Protein 7FFA (pdb70)

Sequence (768 aa):
EWVRKADRAAGPAAVLAMATANPSNFYLQSDFPDFYFRVTRSDHMSDLKEKFKRICKKTTVRKRHMILTEEILNKNPAIADYWSPSLAARHDLALANIPQLGKEAADKAIKEWGQPKSKITHLVFCTSAGVLMPGADYQLTMLLGLNPSISRLMLHNLGYAGGTALRVAKDLAENNGGARVLVVCSEANLLNFRGPSETHIDALITQSLFADGAAALIVGSDPDLQTESPLYELISASQRILPESEDAIVGRLTEAGLVPYLPKDIPKLVSTNIRSILEDALAPTGVQDWNSIFWIIHPGMPAILDQTEKLLQLDKEKLKATRHVLSEFGNMFSATVLFILDQLRKGAVAEGKSTTGEGCEWGVLFSFGPGFTVETVLLRSVATEWVRKADRAAGPAAVLAMATANPSNFYLQSDFPDFYFRVTRSDHMSDLKEKFKRICKKTTVRKRHMILTEEILNKNPAIADYWSPSLAARHDLALANIPQLGKEAADKAIKEWGQPKSKITHLVFCTSAGVLMPGADYQLTMLLGLNPSISRLMLHNLGYAGGTALRVAKDLAENNGGARVLVVCSEANLLNFRGPSETHIDALITQSLFADGAAALIVGSDPDLQTESPLYELISASQRILPESEDAIVGRLTEAGLVPYLPKDIPKLVSTNIRSILEDALAPTGVQDWNSIFWIIHPGMPAILDQTEKLLQLDKEKLKATRHVLSEFGNMFSATVLFILDQLRKGAVAEGKSTTGEGCEWGVLFSFGPGFTVETVLLRSVAT

Radius of gyration: 29.18 Å; Cα contacts (8 Å, |Δi|>4): 1784; chains: 2; bounding box: 45×81×88 Å

Organism: NCBI:txid210372

Foldseek 3Di:
DDDDCPFFFDDFKFFFFKFKFFAPAKDFLQCVLVVLCVLLVNVVPVVVSVVLNVLLVVLLAGMAGAPDDSVLCVVQVLLAAQFDQCQVVLQVVCVVPQLVLQLVQLVRRCVSFQDDLALAQEEEEEEQRHDDVVDSQVVNCVVVVYDPNHHYDYHYRPLLVLLVQLQVLRCVARGGPSHKYKYKYWYHCSQLRYHDDPVCVVSSSLVSFEHGMMMITIMHHPDPVVRTDGFKGFPDKDKDQQPPCPLQWDWDQDSSGTDIDHDDDPLVSCLVPVPVVVCVVCVVVPDDQPALFAEQEQCLDVVNVVSVCVSSVYDPCRCVLLSVLCHHHGHRGSCSSSSSLVSLQVCLVVVVEQWSGVVHFKYKHWYAHPSRMIMITIMGIDTD/DDDDCPFFFDDFKFWQFKFKFFAPAKDFLQCVLVVLCVLLVNVVVPVVSVVLNVLLVVLLATMAGAPDDSVNCVVQVLLAAQHDQCQVVLQVVCVVPQLVRQLVQQVRRVVSFPDDLALAAEEEEEEQRHDDVVDSQVVNCVVNVHDPNHHYDYHYNPLLVLLVQLQVLRCVQRGGPSHKYKYKYWYHCSQLRYHDDPVCVVSSSQVSFEHGMMMITIMHHPDPVVRTDGFKGFPDKDKDQQPPCVPQWDWDQDSNGTDIDHPDDDLVSCLVCVVVVVCVVCVVVPDDQPQLFAEQEQVLDVVSVVSVCVSSVHDPCSCVLLSVLCHHHGRRGSCSSSSSLVSLQVVLVVVVEQWSRVPHFKYWHWYAHPSRMIMITIMGTGGD

Nearest PDB structures (foldseek):
  7ffa-assembly1_A  TM=1.001E+00  e=4.552E-86  Aquilaria sinensis
  7ffh-assembly2_B  TM=1.000E+00  e=7.643E-85  Aquilaria sinensis
  7ffi-assembly1_A  TM=1.001E+00  e=1.726E-84  Aquilaria sinensis
  7ffg-assembly1_A  TM=1.001E+00  e=3.035E-84  Aquilaria sinensis
  7bur-assembly1_B  TM=9.892E-01  e=1.530E-65  Glycine max

Secondary structure (DSSP, 8-state):
-----TTS-SS--EEEEEEEE--S-EEEGGGHHHHHHHHTT-TT-HHHHHHHHHHHHHT---EEE-S--HHHHHH-HHHHSSS-S-HHHHHHHHHHHHHHHHHHHHHHHHHHH-S-GGG--EEEEEESS---SS-HHHHHHHHHT--TT-EEEEEES---HHHHHHHHHHHHHHHSTT-EEEEEEEE-TTTT-----TT-HHHHHHTTTB--EEEEEEEESS--TTT----EEEEEEEEEEPTT-TTSSEEEEETTEEEEE--S-HHHHHHHHHHHHHHHHHGGGT---TTSSEEEE--SSHHHHHHHHHHTT--TTTTHHHHHHHHHH-B-GGGHHHHHHHHHHHHHHHTT-SBTBTTBSEEEEEEEETTTEEEEEEEEE-B-/-----TTS--S--EEEEEEEE--S-EEETTTHHHHHHHHTT-TT-HHHHHHHHHHHHHHT--EEE-S--HHHHHH-HHHHSSS-S-HHHHHHHHHHHHHHHHHHHHHHHHHHH-S-GGG--EEEEEESS---SS-HHHHHHHHHT--TT-EEEEEES---HHHHHHHHHHHHHHTSTT-EEEEEEEE-STTT-----TT-HHHHHHTTTB--EEEEEEEESS--TTT----EEEEEEEEEEPTT-TTSSEEEEETTEEEEE--S-HHHHHHHHHHHHHHHHTGGGT---GGGSEEEE--SSHHHHHHHHHHTT--TTTTHHHHHHHHHH-B-GGGHHHHHHHHHHHHHHHTT-SBTBTTBSEEEEEEEETTTEEEEEEEE--B-

B-factor: mean 36.96, std 13.71, range [12.0, 82.63]

InterPro domains:
  IPR001099 Chalcone/stilbene synthase, N-terminal [PF00195] (9-230)
  IPR011141 Polyketide synthase, type III [PIRSF000451] (8-389)
  IPR011141 Polyketide synthase, type III [PTHR11877] (8-389)
  IPR012328 Chalcone/stilbene synthase, C-terminal [PF02797] (240-389)
  IPR016039 Thiolase-like [G3DSA:3.40.47.10] (1-237)
  IPR016039 Thiolase-like [G3DSA:3.40.47.10] (238-396)
  IPR016039 Thiolase-like [SSF53901] (6-233)
  IPR016039 Thiolase-like [SSF53901] (237-388)

Solvent-accessible surface area: 30527 Å² total

Structure (mmCIF, N/CA/C/O backbone):
data_7FFA
#
_entry.id   7FFA
#
_cell.length_a   146.996
_cell.length_b   65.279
_cell.length_c   107.906
_cell.angle_alpha   90.000
_cell.angle_beta   127.774
_cell.angle_gamma   90.000
#
_symmetry.space_group_name_H-M   'C 1 2 1'
#
loop_
_entity.id
_entity.type
_entity.pdbx_description
1 polymer 'Type III polyketide synthase'
2 water water
#
loop_
_atom_site.group_PDB
_atom_site.id
_atom_site.type_symbol
_atom_site.label_atom_id
_atom_site.label_alt_id
_atom_site.label_comp_id
_atom_site.label_asym_id
_atom_site.label_entity_id
_atom_site.label_seq_id
_atom_site.pdbx_PDB_ins_code
_atom_site.Cartn_x
_atom_site.Cartn_y
_atom_site.Cartn_z
_atom_site.occupancy
_atom_site.B_iso_or_equiv
_atom_site.auth_seq_id
_atom_site.auth_comp_id
_atom_site.auth_asym_id
_atom_site.auth_atom_id
_atom_site.pdbx_PDB_model_num
ATOM 1 N N . GLU A 1 41 ? -29.87900 -52.27000 49.57100 1.000 47.37000 7 GLU A N 1
ATOM 2 C CA . GLU A 1 41 ? -31.23000 -51.89600 49.15500 1.000 49.79000 7 GLU A CA 1
ATOM 3 C C . GLU A 1 41 ? -31.25200 -51.23700 47.77100 1.000 49.45000 7 GLU A C 1
ATOM 4 O O . GLU A 1 41 ? -30.37200 -50.43700 47.43200 1.000 47.05000 7 GLU A O 1
ATOM 10 N N . TRP A 1 42 ? -32.26400 -51.59300 46.97700 1.000 48.23000 8 TRP A N 1
ATOM 11 C CA . TRP A 1 42 ? -32.43400 -51.10600 45.61700 1.000 43.97000 8 TRP A CA 1
ATOM 12 C C . TRP A 1 42 ? -33.81100 -50.46900 45.49200 1.000 48.14000 8 TRP A C 1
ATOM 13 O O . TRP A 1 42 ? -34.73300 -50.79200 46.24900 1.000 45.43000 8 TRP A O 1
ATOM 24 N N . VAL A 1 43 ? -33.93000 -49.51100 44.57300 1.000 42.48000 9 VAL A N 1
ATOM 25 C CA . VAL A 1 43 ? -35.19500 -48.83500 44.31200 1.000 39.96000 9 VAL A CA 1
ATOM 26 C C . VAL A 1 43 ? -35.43600 -48.89800 42.81400 1.000 42.01000 9 VAL A C 1
ATOM 27 O O . VAL A 1 43 ? -34.49600 -49.03200 42.02400 1.000 40.41000 9 VAL A O 1
ATOM 31 N N . ARG A 1 44 ? -36.70300 -48.83400 42.42200 1.000 39.01000 10 ARG A N 1
ATOM 32 C CA . ARG A 1 44 ? -37.01900 -48.86900 41.00300 1.000 44.48000 10 ARG A CA 1
ATOM 33 C C . ARG A 1 44 ? -36.52900 -47.58100 40.34900 1.000 45.94000 10 ARG A C 1
ATOM 34 O O . ARG A 1 44 ? -36.76200 -46.48800 40.87400 1.000 45.02000 10 ARG A O 1
ATOM 36 N N . LYS A 1 45 ? -35.81600 -47.70900 39.22400 1.000 40.73000 11 LYS A N 1
ATOM 37 C CA . LYS A 1 45 ? -35.34000 -46.52400 38.51900 1.000 44.34000 11 LYS A CA 1
ATOM 38 C C . LYS A 1 45 ? -36.48500 -45.55400 38.24300 1.000 48.01000 11 LYS A C 1
ATOM 39 O O . LYS A 1 45 ? -36.38700 -44.35700 38.54400 1.000 42.30000 11 LYS A O 1
ATOM 45 N N . ALA A 1 46 ? -37.59800 -46.06800 37.70900 1.000 42.40000 12 ALA A N 1
ATOM 46 C CA . ALA A 1 46 ? -38.76700 -45.26500 37.36800 1.000 41.84000 12 ALA A CA 1
ATOM 47 C C . ALA A 1 46 ? -38.37400 -44.06400 36.51100 1.000 39.94000 12 ALA A C 1
ATOM 48 O O . ALA A 1 46 ? -37.77300 -44.23300 35.44700 1.000 34.61000 12 ALA A O 1
ATOM 50 N N . ASP A 1 47 ? -38.70000 -42.85200 36.96700 1.000 39.94000 13 ASP A N 1
ATOM 51 C CA . ASP A 1 47 ? -38.44400 -41.63300 36.20700 1.000 39.11000 13 ASP A CA 1
ATOM 52 C C . ASP A 1 47 ? -37.12700 -40.95100 36.57100 1.000 40.51000 13 ASP A C 1
ATOM 53 O O . ASP A 1 47 ? -36.88800 -39.81600 36.13400 1.000 39.36000 13 ASP A O 1
ATOM 58 N N . ARG A 1 48 ? -36.26800 -41.59800 37.35000 1.000 35.93000 14 ARG A N 1
ATOM 59 C CA . ARG A 1 48 ? -35.05500 -40.94800 37.82100 1.000 35.06000 14 ARG A CA 1
ATOM 60 C C . ARG A 1 48 ? -33.83200 -41.42300 37.03200 1.000 37.78000 14 ARG A C 1
ATOM 61 O O . ARG A 1 48 ? -33.90600 -42.31500 36.18100 1.000 39.22000 14 ARG A O 1
ATOM 69 N N . ALA A 1 49 ? -32.70100 -40.77300 37.28700 1.000 30.27000 15 ALA A N 1
ATOM 70 C CA . ALA A 1 49 ? -31.45400 -41.12700 36.63200 1.000 32.10000 15 ALA A CA 1
ATOM 71 C C . ALA A 1 49 ? -30.64800 -42.05800 37.52300 1.000 32.30000 15 ALA A C 1
ATOM 72 O O . ALA A 1 49 ? -30.71900 -41.99000 38.75400 1.000 29.12000 15 ALA A O 1
ATOM 74 N N . ALA A 1 50 ? -29.85800 -42.92000 36.87800 1.000 31.81000 16 ALA A N 1
ATOM 75 C CA . ALA A 1 50 ? -29.11100 -43.94600 37.59300 1.000 34.43000 16 ALA A CA 1
ATOM 76 C C . ALA A 1 50 ? -27.86100 -43.38700 38.26400 1.000 30.53000 16 ALA A C 1
ATOM 77 O O . ALA A 1 50 ? -27.63300 -43.63400 39.45400 1.000 34.82000 16 ALA A O 1
ATOM 79 N N . GLY A 1 51 ? -27.02600 -42.65300 37.52000 1.000 27.77000 17 GLY A N 1
ATOM 80 C CA . GLY A 1 51 ? -25.70800 -42.30300 37.99800 1.000 27.71000 17 GLY A CA 1
ATOM 81 C C . GLY A 1 51 ? -25.52000 -40.81900 38.27700 1.000 32.68000 17 GLY A C 1
ATOM 82 O O . GLY A 1 51 ? -26.43100 -40.00800 38.08600 1.000 29.93000 17 GLY A O 1
ATOM 83 N N . PRO A 1 52 ? -24.31600 -40.44000 38.70800 1.000 31.10000 18 PRO A N 1
ATOM 84 C CA . PRO A 1 52 ? -24.07800 -39.05600 39.13500 1.000 27.47000 18 PRO A CA 1
ATOM 85 C C . PRO A 1 52 ? -24.11600 -38.07200 37.97600 1.000 27.33000 18 PRO A C 1
ATOM 86 O O . PRO A 1 52 ? -23.83300 -38.41900 36.82400 1.000 23.60000 18 PRO A O 1
ATOM 90 N N . ALA A 1 53 ? -24.47600 -36.82200 38.30300 1.000 22.80000 19 ALA A N 1
ATOM 91 C CA . ALA A 1 53 ? -24.50200 -35.76000 37.30000 1.000 22.87000 19 ALA A CA 1
ATOM 92 C C . ALA A 1 53 ? -23.10800 -35.53600 36.73600 1.000 18.55000 19 ALA A C 1
ATOM 93 O O . ALA A 1 53 ? -22.12000 -35.52000 37.47600 1.000 24.86000 19 ALA A O 1
ATOM 95 N N . ALA A 1 54 ? -23.02900 -35.31800 35.42200 1.000 22.56000 20 ALA A N 1
ATOM 96 C CA . ALA A 1 54 ? -21.75700 -35.03000 34.76500 1.000 26.91000 20 ALA A CA 1
ATOM 97 C C . ALA A 1 54 ? -21.83800 -33.74000 33.95600 1.000 25.52000 20 ALA A C 1
ATOM 98 O O . ALA A 1 54 ? -22.86400 -33.44000 33.33900 1.000 24.12000 20 ALA A O 1
ATOM 100 N N . VAL A 1 55 ? -20.75300 -32.97600 33.97500 1.000 25.21000 21 VAL A N 1
ATOM 101 C CA . VAL A 1 55 ? -20.56400 -31.92300 32.98900 1.000 25.77000 21 VAL A CA 1
ATOM 102 C C . VAL A 1 55 ? -20.28800 -32.57000 31.63600 1.000 25.94000 21 VAL A C 1
ATOM 103 O O . VAL A 1 55 ? -19.29900 -33.29200 31.48000 1.000 25.92000 21 VAL A O 1
ATOM 107 N N . LEU A 1 56 ? -21.14800 -32.29500 30.65100 1.000 24.85000 22 LEU A N 1
ATOM 108 C CA . LEU A 1 56 ? -21.03300 -32.86600 29.31400 1.000 25.53000 22 LEU A CA 1
ATOM 109 C C . LEU A 1 56 ? -20.48900 -31.88800 28.28400 1.000 29.49000 22 LEU A C 1
ATOM 110 O O . LEU A 1 56 ? -20.03200 -32.31600 27.22000 1.000 26.03000 22 LEU A O 1
ATOM 115 N N . ALA A 1 57 ? -20.53100 -30.59400 28.57100 1.000 23.83000 23 ALA A N 1
ATOM 116 C CA . ALA A 1 57 ? -20.00900 -29.58100 27.67200 1.000 27.13000 23 ALA A CA 1
ATOM 117 C C . ALA A 1 57 ? -19.89500 -28.30500 28.47600 1.000 26.75000 23 ALA A C 1
ATOM 118 O O . ALA A 1 57 ? -20.58000 -28.13600 29.49200 1.000 23.22000 23 ALA A O 1
ATOM 120 N N . MET A 1 58 ? -19.02000 -27.41600 28.00500 1.000 21.28000 24 MET A N 1
ATOM 121 C CA . MET A 1 58 ? -18.68300 -26.16300 28.67000 1.000 25.79000 24 MET A CA 1
ATOM 122 C C . MET A 1 58 ? -18.16900 -25.18900 27.63700 1.000 23.96000 24 MET A C 1
ATOM 123 O O . MET A 1 58 ? -17.35300 -25.56500 26.78700 1.000 22.82000 24 MET A O 1
ATOM 128 N N . ALA A 1 59 ? -18.54100 -23.92500 27.79200 1.000 19.62000 25 ALA A N 1
ATOM 129 C CA . ALA A 1 59 ? -17.95900 -22.86000 26.98300 1.000 20.56000 25 ALA A CA 1
ATOM 130 C C . ALA A 1 59 ? -18.18300 -21.52200 27.67500 1.000 24.13000 25 ALA A C 1
ATOM 131 O O . ALA A 1 59 ? -19.02600 -21.39400 28.57500 1.000 19.77000 25 ALA A O 1
ATOM 133 N N . THR A 1 60 ? -17.43700 -20.51600 27.21300 1.000 19.29000 26 THR A N 1
ATOM 134 C CA . THR A 1 60 ? -17.47200 -19.18000 27.78600 1.000 21.00000 26 THR A CA 1
ATOM 135 C C . THR A 1 60 ? -17.62900 -18.14700 26.67500 1.000 25.47000 26 THR A C 1
ATOM 136 O O . THR A 1 60 ? -17.40200 -18.43500 25.49300 1.000 24.09000 26 THR A O 1
ATOM 140 N N . ALA A 1 61 ? -18.03400 -16.93600 27.06900 1.000 20.39000 27 ALA A N 1
ATOM 141 C CA . ALA A 1 61 ? -18.07900 -15.79000 26.16700 1.000 20.45000 27 ALA A CA 1
ATOM 142 C C . ALA A 1 61 ? -17.85100 -14.51000 26.96800 1.000 24.41000 27 ALA A C 1
ATOM 143 O O . ALA A 1 61 ? -18.01500 -14.48700 28.18900 1.000 19.13000 27 ALA A O 1
ATOM 145 N N . ASN A 1 62 ? -17.43200 -13.44800 26.28300 1.000 21.82000 28 ASN A N 1
ATOM 146 C CA . ASN A 1 62 ? -17.22300 -12.15100 26.91400 1.000 21.92000 28 ASN A CA 1
ATOM 147 C C . ASN A 1 62 ? -17.66500 -11.04600 25.96700 1.000 23.04000 28 ASN A C 1
ATOM 148 O O . ASN A 1 62 ? -17.77500 -11.25900 24.75400 1.000 23.34000 28 ASN A O 1
ATOM 153 N N . PRO A 1 63 ? -17.92200 -9.85300 26.49800 1.000 20.25000 29 PRO A N 1
ATOM 154 C CA . PRO A 1 63 ? -18.13700 -8.70600 25.61500 1.000 20.16000 29 PRO A CA 1
ATOM 155 C C . PRO A 1 63 ? -16.89400 -8.46200 24.75500 1.000 22.42000 29 PRO A C 1
ATOM 156 O O . PRO A 1 63 ? -15.76200 -8.70500 25.17900 1.000 20.31000 29 PRO A O 1
ATOM 160 N N . SER A 1 64 ? -17.12600 -7.98600 23.53200 1.000 21.70000 30 SER A N 1
ATOM 161 C CA . SER A 1 64 ? -16.01700 -7.70500 22.61600 1.000 28.70000 30 SER A CA 1
ATOM 162 C C . SER A 1 64 ? -15.06700 -6.67300 23.19700 1.000 25.42000 30 SER A C 1
ATOM 163 O O . SER A 1 64 ? -13.84000 -6.81200 23.09600 1.000 25.12000 30 SER A O 1
ATOM 166 N N . ASN A 1 65 ? -15.62200 -5.63400 23.80600 1.000 23.01000 31 ASN A N 1
ATOM 167 C CA . ASN A 1 65 ? -14.83700 -4.55400 24.38500 1.000 22.14000 31 ASN A CA 1
ATOM 168 C C . ASN A 1 65 ? -14.04300 -5.03600 25.59600 1.000 25.65000 31 ASN A C 1
ATOM 169 O O . ASN A 1 65 ? -14.58800 -5.68700 26.49100 1.000 21.91000 31 ASN A O 1
ATOM 174 N N . PHE A 1 66 ? -12.76500 -4.68200 25.65900 1.000 18.03000 32 PHE A N 1
ATOM 175 C CA . PHE A 1 66 ? -11.95400 -5.02100 26.82100 1.000 19.61000 32 PHE A CA 1
ATOM 176 C C . PHE A 1 66 ? -11.05300 -3.85000 27.17700 1.000 22.38000 32 PHE A C 1
ATOM 177 O O . PHE A 1 66 ? -10.88200 -2.90600 26.40000 1.000 25.94000 32 PHE A O 1
ATOM 185 N N . TYR A 1 67 ? -10.48800 -3.90500 28.37500 1.000 20.78000 33 TYR A N 1
ATOM 186 C CA . TYR A 1 67 ? -9.53700 -2.89800 28.82400 1.000 26.58000 33 TYR A CA 1
ATOM 187 C C . TYR A 1 67 ? -8.30500 -3.61300 29.34400 1.000 27.66000 33 TYR A C 1
ATOM 188 O O . TYR A 1 67 ? -8.41700 -4.52200 30.17200 1.000 24.61000 33 TYR A O 1
ATOM 197 N N . LEU A 1 68 ? -7.13000 -3.23100 28.84500 1.000 24.98000 34 LEU A N 1
ATOM 198 C CA . LEU A 1 68 ? -5.90600 -3.67200 29.49500 1.000 22.40000 34 LEU A CA 1
ATOM 199 C C . LEU A 1 68 ? -5.80500 -3.00200 30.85200 1.000 21.60000 34 LEU A C 1
ATOM 200 O O . LEU A 1 68 ? -6.09500 -1.80900 30.98800 1.000 25.53000 34 LEU A O 1
ATOM 205 N N . GLN A 1 69 ? -5.37800 -3.76800 31.86300 1.000 25.59000 35 GLN A N 1
ATOM 206 C CA . GLN A 1 69 ? -5.29700 -3.20800 33.21200 1.000 23.31000 35 GLN A CA 1
ATOM 207 C C . GLN A 1 69 ? -4.30900 -2.04500 33.27800 1.000 28.83000 35 GLN A C 1
ATOM 208 O O . GLN A 1 69 ? -4.54900 -1.05600 33.98100 1.000 28.01000 35 GLN A O 1
ATOM 214 N N . SER A 1 70 ? -3.20200 -2.12500 32.53400 1.000 30.36000 36 SER A N 1
ATOM 215 C CA . SER A 1 70 ? -2.25400 -1.00900 32.53900 1.000 28.54000 36 SER A CA 1
ATOM 216 C C . SER A 1 70 ? -2.91700 0.30900 32.12000 1.000 28.06000 36 SER A C 1
ATOM 217 O O . SER A 1 70 ? -2.56900 1.36900 32.65200 1.000 35.64000 36 SER A O 1
ATOM 220 N N . ASP A 1 71 ? -3.90700 0.27000 31.22000 1.000 29.67000 37 ASP A N 1
ATOM 221 C CA . ASP A 1 71 ? -4.62500 1.47100 30.78800 1.000 28.21000 37 ASP A CA 1
ATOM 222 C C . ASP A 1 71 ? -5.78800 1.87000 31.70200 1.000 26.52000 37 ASP A C 1
ATOM 223 O O . ASP A 1 71 ? -6.33700 2.97300 31.55300 1.000 24.72000 37 ASP A O 1
ATOM 228 N N . PHE A 1 72 ? -6.18300 1.02100 32.63900 1.000 29.68000 38 PHE A N 1
ATOM 229 C CA . PHE A 1 72 ? -7.48300 1.23400 33.27800 1.000 26.13000 38 PHE A CA 1
ATOM 230 C C . PHE A 1 72 ? -7.49600 2.41800 34.24000 1.000 28.48000 38 PHE A C 1
ATOM 231 O O . PHE A 1 72 ? -8.46200 3.20500 34.19900 1.000 27.28000 38 PHE A O 1
ATOM 239 N N . PRO A 1 73 ? -6.49600 2.61900 35.11400 1.000 30.17000 39 PRO A N 1
ATOM 240 C CA . PRO A 1 73 ? -6.56300 3.78900 36.00800 1.000 35.55000 39 PRO A CA 1
ATOM 241 C C . PRO A 1 73 ? -6.79200 5.10100 35.27200 1.000 35.80000 39 PRO A C 1
ATOM 242 O O . PRO A 1 73 ? -7.63900 5.90100 35.69500 1.000 32.45000 39 PRO A O 1
ATOM 246 N N . ASP A 1 74 ? -6.09800 5.31800 34.15100 1.000 33.01000 40 ASP A N 1
ATOM 247 C CA . ASP A 1 74 ? -6.31800 6.51900 33.34800 1.000 37.05000 40 ASP A CA 1
ATOM 248 C C . ASP A 1 74 ? -7.74200 6.57200 32.79800 1.000 34.73000 40 ASP A C 1
ATOM 249 O O . ASP A 1 74 ? -8.41900 7.60600 32.88600 1.000 34.81000 40 ASP A O 1
ATOM 254 N N . PHE A 1 75 ? -8.19500 5.47400 32.18200 1.000 32.44000 41 PHE A N 1
ATOM 255 C CA . PHE A 1 75 ? -9.54400 5.42600 31.62000 1.000 35.59000 41 PHE A CA 1
ATOM 256 C C . PHE A 1 75 ? -10.59500 5.64300 32.70500 1.000 33.08000 41 PHE A C 1
ATOM 257 O O . PHE A 1 75 ? -11.51700 6.45200 32.54400 1.000 33.06000 41 PHE A O 1
ATOM 265 N N . TYR A 1 76 ? -10.45300 4.93700 33.82800 1.000 34.10000 42 TYR A N 1
ATOM 266 C CA . TYR A 1 76 ? -11.45100 4.99700 34.89400 1.000 31.50000 42 TYR A CA 1
ATOM 267 C C . TYR A 1 76 ? -11.57700 6.40600 35.46100 1.000 35.33000 42 TYR A C 1
ATOM 268 O O . TYR A 1 76 ? -12.68200 6.94600 35.58400 1.000 34.05000 42 TYR A O 1
ATOM 277 N N . PHE A 1 77 ? -10.45100 7.00600 35.84900 1.000 32.08000 43 PHE A N 1
ATOM 278 C CA . PHE A 1 77 ? -10.51700 8.31800 36.47400 1.000 36.50000 43 PHE A CA 1
ATOM 279 C C . PHE A 1 77 ? -10.91700 9.40200 35.48600 1.000 33.53000 43 PHE A C 1
ATOM 280 O O . PHE A 1 77 ? -11.49900 10.41000 35.90100 1.000 38.45000 43 PHE A O 1
ATOM 288 N N . ARG A 1 78 ? -10.68700 9.18800 34.19000 1.000 36.83000 44 ARG A N 1
ATOM 289 C CA . ARG A 1 78 ? -11.17900 10.11700 33.17600 1.000 36.54000 44 ARG A CA 1
ATOM 290 C C . ARG A 1 78 ? -12.69600 10.04300 33.05300 1.000 40.95000 44 ARG A C 1
ATOM 291 O O . ARG A 1 78 ? -13.39700 11.03200 33.30200 1.000 38.30000 44 ARG A O 1
ATOM 299 N N . VAL A 1 79 ? -13.22800 8.86400 32.69300 1.000 39.42000 45 VAL A N 1
ATOM 300 C CA . VAL A 1 79 ? -14.65800 8.73300 32.41300 1.000 37.73000 45 VAL A CA 1
ATOM 301 C C . VAL A 1 79 ? -15.51500 9.01900 33.63100 1.000 30.10000 45 VAL A C 1
ATOM 302 O O . VAL A 1 79 ? -16.69300 9.35300 33.48600 1.000 39.23000 45 VAL A O 1
ATOM 306 N N . THR A 1 80 ? -14.97000 8.88500 34.83400 1.000 33.86000 46 THR A N 1
ATOM 307 C CA . THR A 1 80 ? -15.74200 9.21600 36.01800 1.000 33.11000 46 THR A CA 1
ATOM 308 C C . THR A 1 80 ? -15.54200 10.66900 36.44000 1.000 36.55000 46 THR A C 1
ATOM 309 O O . THR A 1 80 ? -15.90600 11.03000 37.56600 1.000 34.51000 46 THR A O 1
ATOM 313 N N . ARG A 1 81 ? -14.97600 11.50100 35.56300 1.000 36.27000 47 ARG A N 1
ATOM 314 C CA . ARG A 1 81 ? -14.76200 12.92500 35.83300 1.000 38.83000 47 ARG A CA 1
ATOM 315 C C . ARG A 1 81 ? -14.12900 13.13000 37.21100 1.000 37.72000 47 ARG A C 1
ATOM 316 O O . ARG A 1 81 ? -14.57200 13.95200 38.01400 1.000 41.11000 47 ARG A O 1
ATOM 324 N N . SER A 1 82 ? -13.08500 12.34100 37.48700 1.000 38.09000 48 SER A N 1
ATOM 325 C CA . SER A 1 82 ? -12.43600 12.32800 38.79400 1.000 39.12000 48 SER A CA 1
ATOM 326 C C . SER A 1 82 ? -10.92200 12.52300 38.69600 1.000 39.13000 48 SER A C 1
ATOM 327 O O . SER A 1 82 ? -10.19800 12.20000 39.64600 1.000 37.87000 48 SER A O 1
ATOM 330 N N . ASP A 1 83 ? -10.43500 13.07500 37.58500 1.000 39.24000 49 ASP A N 1
ATOM 331 C CA . ASP A 1 83 ? -8.99700 13.28000 37.41000 1.000 43.17000 49 ASP A CA 1
ATOM 332 C C . ASP A 1 83 ? -8.39900 14.18300 38.48200 1.000 45.22000 49 ASP A C 1
ATOM 333 O O . ASP A 1 83 ? -7.17900 14.16200 38.68100 1.000 43.40000 49 ASP A O 1
ATOM 338 N N . HIS A 1 84 ? -9.22700 14.97700 39.17000 1.000 44.34000 50 HIS A N 1
ATOM 339 C CA . HIS A 1 84 ? -8.73000 15.87800 40.20300 1.000 44.21000 50 HIS A CA 1
ATOM 340 C C . HIS A 1 84 ? -8.31700 15.14800 41.47500 1.000 47.05000 50 HIS A C 1
ATOM 341 O O . HIS A 1 84 ? -7.60100 15.72600 42.29900 1.000 46.65000 50 HIS A O 1
ATOM 348 N N . MET A 1 85 ? -8.74000 13.89800 41.65800 1.000 40.80000 51 MET A N 1
ATOM 349 C CA . MET A 1 85 ? -8.33800 13.11900 42.83000 1.000 41.71000 51 MET A CA 1
ATOM 350 C C . MET A 1 85 ? -7.01800 12.41000 42.52700 1.000 46.12000 51 MET A C 1
ATOM 351 O O . MET A 1 85 ? -6.94100 11.18500 42.37300 1.000 38.31000 51 MET A O 1
ATOM 356 N N . SER A 1 86 ? -5.95700 13.22400 42.44400 1.000 46.00000 52 SER A N 1
ATOM 357 C CA . SER A 1 86 ? -4.64400 12.70400 42.08600 1.000 35.82000 52 SER A CA 1
ATOM 358 C C . SER A 1 86 ? -4.16900 11.66600 43.09200 1.000 39.79000 52 SER A C 1
ATOM 359 O O . SER A 1 86 ? -3.64300 10.61500 42.71100 1.000 40.22000 52 SER A O 1
ATOM 362 N N . ASP A 1 87 ? -4.33800 11.94400 44.38300 1.000 37.51000 53 ASP A N 1
ATOM 363 C CA . ASP A 1 87 ? -3.86000 11.00600 45.39000 1.000 42.91000 53 ASP A CA 1
ATOM 364 C C . ASP A 1 87 ? -4.66200 9.71100 45.37400 1.000 46.70000 53 ASP A C 1
ATOM 365 O O . ASP A 1 87 ? -4.12600 8.65300 45.71600 1.000 41.94000 53 ASP A O 1
ATOM 370 N N . LEU A 1 88 ? -5.93700 9.77100 44.97800 1.000 48.46000 54 LEU A N 1
ATOM 371 C CA . LEU A 1 88 ? -6.74100 8.55400 44.88800 1.000 42.91000 54 LEU A CA 1
ATOM 372 C C . LEU A 1 88 ? -6.35600 7.73400 43.66300 1.000 36.86000 54 LEU A C 1
ATOM 373 O O . LEU A 1 88 ? -6.22300 6.50600 43.75600 1.000 41.39000 54 LEU A O 1
ATOM 378 N N . LYS A 1 89 ? -6.15900 8.39300 42.51500 1.000 36.25000 55 LYS A N 1
ATOM 379 C CA . LYS A 1 89 ? -5.64900 7.69000 41.34000 1.000 39.09000 55 LYS A CA 1
ATOM 380 C C . LYS A 1 89 ? -4.34900 6.96300 41.65400 1.000 43.03000 55 LYS A C 1
ATOM 381 O O . LYS A 1 89 ? -4.12100 5.84700 41.16800 1.000 38.58000 55 LYS A O 1
ATOM 387 N N . GLU A 1 90 ? -3.48400 7.57800 42.46900 1.000 43.41000 56 GLU A N 1
ATOM 388 C CA . GLU A 1 90 ? -2.22800 6.92200 42.82500 1.000 41.59000 56 GLU A CA 1
ATOM 389 C C . GLU A 1 90 ? -2.48200 5.65400 43.62300 1.000 40.01000 56 GLU A C 1
ATOM 390 O O . GLU A 1 90 ? -1.80100 4.64400 43.41300 1.000 34.18000 56 GLU A O 1
ATOM 396 N N . LYS A 1 91 ? -3.42500 5.69800 44.57300 1.000 40.43000 57 LYS A N 1
ATOM 397 C CA . LYS A 1 91 ? -3.81300 4.47100 45.26900 1.000 42.92000 57 LYS A CA 1
ATOM 398 C C . LYS A 1 91 ? -4.36000 3.45100 44.28100 1.000 32.04000 57 LYS A C 1
ATOM 399 O O . LYS A 1 91 ? -4.01800 2.26400 44.34200 1.000 41.59000 57 LYS A O 1
ATOM 405 N N . PHE A 1 92 ? -5.19600 3.90600 43.34400 1.000 35.20000 58 PHE A N 1
ATOM 406 C CA . PHE A 1 92 ? -5.80700 2.99400 42.38700 1.000 35.21000 58 PHE A CA 1
ATOM 407 C C . PHE A 1 92 ? -4.76500 2.36300 41.47400 1.000 35.62000 58 PHE A C 1
ATOM 408 O O . PHE A 1 92 ? -4.86500 1.17600 41.13600 1.000 30.15000 58 PHE A O 1
ATOM 416 N N . LYS A 1 93 ? -3.77400 3.15300 41.04300 1.000 37.69000 59 LYS A N 1
ATOM 417 C CA . LYS A 1 93 ? -2.68900 2.59800 40.24900 1.000 32.36000 59 LYS A CA 1
ATOM 418 C C . LYS A 1 93 ? -2.03500 1.43200 40.97500 1.000 32.39000 59 LYS A C 1
ATOM 419 O O . LYS A 1 93 ? -1.76800 0.38600 40.37900 1.000 40.01000 59 LYS A O 1
ATOM 425 N N . ARG A 1 94 ? -1.77900 1.58800 42.27100 1.000 31.92000 60 ARG A N 1
ATOM 426 C CA . ARG A 1 94 ? -1.18200 0.50400 43.04600 1.000 30.08000 60 ARG A CA 1
ATOM 427 C C . ARG A 1 94 ? -2.15300 -0.65800 43.22000 1.000 34.30000 60 ARG A C 1
ATOM 428 O O . ARG A 1 94 ? -1.74300 -1.82000 43.14400 1.000 33.90000 60 ARG A O 1
ATOM 436 N N . ILE A 1 95 ? -3.44000 -0.37100 43.47200 1.000 35.87000 61 ILE A N 1
ATOM 437 C CA . ILE A 1 95 ? -4.42100 -1.44800 43.61300 1.000 27.92000 61 ILE A CA 1
ATOM 438 C C . ILE A 1 95 ? -4.48500 -2.27800 42.33800 1.000 25.67000 61 ILE A C 1
ATOM 439 O O . ILE A 1 95 ? -4.44000 -3.51000 42.37900 1.000 31.32000 61 ILE A O 1
ATOM 444 N N . CYS A 1 96 ? -4.56500 -1.60900 41.18200 1.000 27.65000 62 CYS A N 1
ATOM 445 C CA . CYS A 1 96 ? -4.69800 -2.31200 39.90700 1.000 31.09000 62 CYS A CA 1
ATOM 446 C C . CYS A 1 96 ? -3.49200 -3.18100 39.58800 1.000 36.67000 62 CYS A C 1
ATOM 447 O O . CYS A 1 96 ? -3.65300 -4.28100 39.03700 1.000 30.19000 62 CYS A O 1
ATOM 450 N N . LYS A 1 97 ? -2.27600 -2.71000 39.92000 1.000 37.06000 63 LYS A N 1
ATOM 451 C CA . LYS A 1 97 ? -1.08700 -3.53100 39.69300 1.000 32.90000 63 LYS A CA 1
ATOM 452 C C . LYS A 1 97 ? -1.09300 -4.78000 40.57000 1.000 34.68000 63 LYS A C 1
ATOM 453 O O . LYS A 1 97 ? -0.77600 -5.88200 40.10200 1.000 34.39000 63 LYS A O 1
ATOM 459 N N . LYS A 1 98 ? -1.45600 -4.63800 41.84300 1.000 33.77000 64 LYS A N 1
ATOM 460 C CA . LYS A 1 98 ? -1.40100 -5.79400 42.73000 1.000 36.78000 64 LYS A CA 1
ATOM 461 C C . LYS A 1 98 ? -2.50000 -6.82000 42.45200 1.000 36.74000 64 LYS A C 1
ATOM 462 O O . LYS A 1 98 ? -2.39200 -7.95000 42.93900 1.000 35.76000 64 LYS A O 1
ATOM 468 N N . THR A 1 99 ? -3.53900 -6.47600 41.67300 1.000 33.30000 65 THR A N 1
ATOM 469 C CA . THR A 1 99 ? -4.56500 -7.47000 41.32400 1.000 30.52000 65 THR A CA 1
ATOM 470 C C . THR A 1 99 ? -4.00800 -8.62500 40.50300 1.000 35.41000 65 THR A C 1
ATOM 471 O O . THR A 1 99 ? -4.61000 -9.70900 40.48600 1.000 31.69000 65 THR A O 1
ATOM 475 N N . THR A 1 100 ? -2.87700 -8.41300 39.82100 1.000 32.21000 66 THR A N 1
ATOM 476 C CA . THR A 1 100 ? -2.30400 -9.30200 38.81300 1.000 29.13000 66 THR A CA 1
ATOM 477 C C . THR A 1 100 ? -3.21600 -9.48600 37.60200 1.000 33.46000 66 THR A C 1
ATOM 478 O O . THR A 1 100 ? -2.93200 -10.32600 36.73500 1.000 30.87000 66 THR A O 1
ATOM 482 N N . VAL A 1 101 ? -4.29500 -8.70300 37.50200 1.000 30.74000 67 VAL A N 1
ATOM 483 C CA . VAL A 1 101 ? -5.14800 -8.72300 36.31500 1.000 26.04000 67 VAL A CA 1
ATOM 484 C C . VAL A 1 101 ? -4.42400 -8.04600 35.15800 1.000 25.59000 67 VAL A C 1
ATOM 485 O O . VAL A 1 101 ? -3.75800 -7.02100 35.34400 1.000 29.41000 67 VAL A O 1
ATOM 489 N N . ARG A 1 102 ? -4.56800 -8.60100 33.95000 1.000 24.56000 68 ARG A N 1
ATOM 490 C CA . ARG A 1 102 ? -4.00500 -8.01400 32.73700 1.000 27.23000 68 ARG A CA 1
ATOM 491 C C . ARG A 1 102 ? -5.04900 -7.39500 31.81900 1.000 29.12000 68 ARG A C 1
ATOM 492 O O . ARG A 1 102 ? -4.79600 -6.32800 31.25000 1.000 25.48000 68 ARG A O 1
ATOM 500 N N . LYS A 1 103 ? -6.20000 -8.04500 31.61700 1.000 23.53000 69 LYS A N 1
ATOM 501 C CA . LYS A 1 103 ? -7.28200 -7.40800 30.88300 1.000 23.47000 69 LYS A CA 1
ATOM 502 C C . LYS A 1 103 ? -8.62300 -7.85200 31.46600 1.000 21.84000 69 LYS A C 1
ATOM 503 O O . LYS A 1 103 ? -8.71600 -8.83500 32.20600 1.000 22.41000 69 LYS A O 1
ATOM 509 N N . ARG A 1 104 ? -9.65400 -7.10000 31.11500 1.000 22.66000 70 ARG A N 1
ATOM 510 C CA . ARG A 1 104 ? -11.01000 -7.35400 31.58000 1.000 20.79000 70 ARG A CA 1
ATOM 511 C C . ARG A 1 104 ? -11.93800 -6.97000 30.44700 1.000 20.63000 70 ARG A C 1
ATOM 512 O O . ARG A 1 104 ? -11.76600 -5.91100 29.83100 1.000 21.20000 70 ARG A O 1
ATOM 520 N N . HIS A 1 105 ? -12.90200 -7.82500 30.16000 1.000 17.86000 71 HIS A N 1
ATOM 521 C CA . HIS A 1 105 ? -13.92600 -7.47900 29.19500 1.000 18.81000 71 HIS A CA 1
ATOM 522 C C . HIS A 1 105 ? -15.06800 -6.75900 29.90100 1.000 21.31000 71 HIS A C 1
ATOM 523 O O . HIS A 1 105 ? -15.46100 -7.14000 31.01500 1.000 19.57000 71 HIS A O 1
ATOM 530 N N . MET A 1 106 ? -15.58200 -5.71200 29.25600 1.000 17.91000 72 MET A N 1
ATOM 531 C CA . MET A 1 106 ? -16.66300 -4.90300 29.81800 1.000 19.84000 72 MET A CA 1
ATOM 532 C C . MET A 1 106 ? -17.60100 -4.40800 28.72600 1.000 22.04000 72 MET A C 1
ATOM 533 O O . MET A 1 106 ? -17.15300 -3.82400 27.73100 1.000 20.57000 72 MET A O 1
ATOM 538 N N . ILE A 1 107 ? -18.90500 -4.55500 28.98400 1.000 19.24000 73 ILE A N 1
ATOM 539 C CA . ILE A 1 107 ? -19.95500 -3.93000 28.18700 1.000 17.14000 73 ILE A CA 1
ATOM 540 C C . ILE A 1 107 ? -19.78900 -2.41200 28.16600 1.000 19.72000 73 ILE A C 1
ATOM 541 O O . ILE A 1 107 ? -19.96800 -1.77100 27.12400 1.000 25.48000 73 ILE A O 1
ATOM 546 N N . LEU A 1 108 ? -19.45600 -1.81700 29.31400 1.000 18.12000 74 LEU A N 1
ATOM 547 C CA . LEU A 1 108 ? -19.41000 -0.36500 29.46400 1.000 22.14000 74 LEU A CA 1
ATOM 548 C C . LEU A 1 108 ? -18.21500 0.19600 28.68600 1.000 23.76000 74 LEU A C 1
ATOM 549 O O . LEU A 1 108 ? -17.05700 -0.03800 29.04200 1.000 24.91000 74 LEU A O 1
ATOM 554 N N . THR A 1 109 ? -18.51000 0.91300 27.62300 1.000 26.12000 75 THR A N 1
ATOM 555 C CA . THR A 1 109 ? -17.55300 1.69000 26.84500 1.000 27.41000 75 THR A CA 1
ATOM 556 C C . THR A 1 109 ? -17.60200 3.14800 27.29200 1.000 32.64000 75 THR A C 1
ATOM 557 O O . THR A 1 109 ? -18.53900 3.58300 27.96500 1.000 26.10000 75 THR A O 1
ATOM 561 N N . GLU A 1 110 ? -16.59200 3.91900 26.89200 1.000 30.32000 76 GLU A N 1
ATOM 562 C CA . GLU A 1 110 ? -16.65200 5.35200 27.16300 1.000 28.74000 76 GLU A CA 1
ATOM 563 C C . GLU A 1 110 ? -17.90400 5.96000 26.54800 1.000 24.66000 76 GLU A C 1
ATOM 564 O O . GLU A 1 110 ? -18.52500 6.85500 27.13300 1.000 31.88000 76 GLU A O 1
ATOM 570 N N . GLU A 1 111 ? -18.31000 5.45600 25.38300 1.000 22.29000 77 GLU A N 1
ATOM 571 C CA . GLU A 1 111 ? -19.48900 5.98100 24.70300 1.000 28.80000 77 GLU A CA 1
ATOM 572 C C . GLU A 1 111 ? -20.75300 5.72300 25.51500 1.000 31.63000 77 GLU A C 1
ATOM 573 O O . GLU A 1 111 ? -21.60000 6.61000 25.66900 1.000 34.78000 77 GLU A O 1
ATOM 579 N N . ILE A 1 112 ? -20.90800 4.49800 26.02800 1.000 31.38000 78 ILE A N 1
ATOM 580 C CA . ILE A 1 112 ? -22.09600 4.18000 26.82000 1.000 26.83000 78 ILE A CA 1
ATOM 581 C C . ILE A 1 112 ? -22.10300 4.99700 28.09900 1.000 26.79000 78 ILE A C 1
ATOM 582 O O . ILE A 1 112 ? -23.13600 5.54700 28.48700 1.000 34.98000 78 ILE A O 1
ATOM 587 N N . LEU A 1 113 ? -20.95100 5.12100 28.75900 1.000 28.04000 79 LEU A N 1
ATOM 588 C CA . LEU A 1 113 ? -20.91500 5.91900 29.98000 1.000 27.41000 79 LEU A CA 1
ATOM 589 C C . LEU A 1 113 ? -21.20300 7.39100 29.69700 1.000 35.09000 79 LEU A C 1
ATOM 590 O O . LEU A 1 113 ? -21.82700 8.06900 30.52800 1.000 34.28000 79 LEU A O 1
ATOM 595 N N . ASN A 1 114 ? -20.80300 7.89400 28.52300 1.000 33.02000 80 ASN A N 1
ATOM 596 C CA . ASN A 1 114 ? -21.11500 9.28400 28.17800 1.000 38.74000 80 ASN A CA 1
ATOM 597 C C . ASN A 1 114 ? -22.61100 9.48900 28.01800 1.000 35.92000 80 ASN A C 1
ATOM 598 O O . ASN A 1 114 ? -23.14000 10.53400 28.40600 1.000 36.44000 80 ASN A O 1
ATOM 603 N N . LYS A 1 115 ? -23.30600 8.51300 27.42700 1.000 39.85000 81 LYS A N 1
ATOM 604 C CA . LYS A 1 115 ? -24.75600 8.57500 27.29700 1.000 41.81000 81 LYS A CA 1
ATOM 605 C C . LYS A 1 115 ? -25.48700 8.19500 28.57700 1.000 43.13000 81 LYS A C 1
ATOM 606 O O . LYS A 1 115 ? -26.71600 8.29400 28.61200 1.000 41.94000 81 LYS A O 1
ATOM 612 N N . ASN A 1 116 ? -24.77000 7.77600 29.62200 1.000 38.24000 82 ASN A N 1
ATOM 613 C CA . ASN A 1 116 ? -25.37700 7.45300 30.91800 1.000 34.36000 82 ASN A CA 1
ATOM 614 C C . ASN A 1 116 ? -24.46800 7.94600 32.03800 1.000 33.54000 82 ASN A C 1
ATOM 615 O O . ASN A 1 116 ? -23.93800 7.15100 32.82000 1.000 33.75000 82 ASN A O 1
ATOM 620 N N . PRO A 1 117 ? -24.27400 9.26800 32.15100 1.000 34.40000 83 PRO A N 1
ATOM 621 C CA . PRO A 1 117 ? -23.30400 9.78200 33.13400 1.000 31.16000 83 PRO A CA 1
ATOM 622 C C . PRO A 1 117 ? -23.63100 9.44100 34.57600 1.000 29.61000 83 PRO A C 1
ATOM 623 O O . PRO A 1 117 ? -22.71300 9.38200 35.40100 1.000 31.44000 83 PRO A O 1
ATOM 627 N N . ALA A 1 118 ? -24.90400 9.22100 34.92000 1.000 31.20000 84 ALA A N 1
ATOM 628 C CA . ALA A 1 118 ? -25.21500 8.84200 36.30000 1.000 32.58000 84 ALA A CA 1
ATOM 629 C C . ALA A 1 118 ? -24.53500 7.53700 36.69100 1.000 27.95000 84 ALA A C 1
ATOM 630 O O . ALA A 1 118 ? -24.18300 7.35000 37.86100 1.000 29.28000 84 ALA A O 1
ATOM 632 N N . ILE A 1 119 ? -24.32000 6.63600 35.72800 1.000 29.67000 85 ILE A N 1
ATOM 633 C CA . ILE A 1 119 ? -23.62100 5.38200 36.02200 1.000 27.53000 85 ILE A CA 1
ATOM 634 C C . ILE A 1 119 ? -22.17200 5.65500 36.40700 1.000 29.99000 85 ILE A C 1
ATOM 635 O O . ILE A 1 119 ? -21.60900 4.98700 37.28600 1.000 26.64000 85 ILE A O 1
ATOM 640 N N . ALA A 1 120 ? -21.54400 6.64600 35.76200 1.000 31.66000 86 ALA A N 1
ATOM 641 C CA . ALA A 1 120 ? -20.15000 6.96000 36.05000 1.000 29.99000 86 ALA A CA 1
ATOM 642 C C . ALA A 1 120 ? -19.95500 7.68900 37.37900 1.000 32.29000 86 ALA A C 1
ATOM 643 O O . ALA A 1 120 ? -18.85500 7.63400 37.92900 1.000 31.74000 86 ALA A O 1
ATOM 645 N N . ASP A 1 121 ? -20.98000 8.36600 37.91300 1.000 33.85000 87 ASP A N 1
ATOM 646 C CA . ASP A 1 121 ? -20.86000 8.99000 39.22700 1.000 28.22000 87 ASP A CA 1
ATOM 647 C C . ASP A 1 121 ? -20.73700 7.94300 40.32400 1.000 32.02000 87 ASP A C 1
ATOM 648 O O . ASP A 1 121 ? -21.23300 6.81900 40.20100 1.000 30.06000 87 ASP A O 1
ATOM 653 N N . TYR A 1 122 ? -20.12000 8.34700 41.43700 1.000 27.91000 88 TYR A N 1
ATOM 654 C CA . TYR A 1 122 ? -20.05700 7.47100 42.60300 1.000 31.17000 88 TYR A CA 1
ATOM 655 C C . TYR A 1 122 ? -21.44700 7.06300 43.08000 1.000 31.44000 88 TYR A C 1
ATOM 656 O O . TYR A 1 122 ? -21.65700 5.91400 43.49900 1.000 27.76000 88 TYR A O 1
ATOM 665 N N . TRP A 1 123 ? -22.40600 7.98700 43.04800 1.000 27.13000 89 TRP A N 1
ATOM 666 C CA . TRP A 1 123 ? -23.71700 7.69600 43.64600 1.000 29.06000 89 TRP A CA 1
ATOM 667 C C . TRP A 1 123 ? -24.73200 8.69800 43.08900 1.000 30.23000 89 TRP A C 1
ATOM 668 O O . TRP A 1 123 ? -24.97600 9.74500 43.68500 1.000 36.80000 89 TRP A O 1
ATOM 679 N N . SER A 1 124 ? -25.31500 8.35300 41.95400 1.000 27.93000 90 SER A N 1
ATOM 680 C CA . SER A 1 124 ? -26.42900 9.08100 41.37800 1.000 30.99000 90 SER A CA 1
ATOM 681 C C . SER A 1 124 ? -27.50300 8.08100 40.98200 1.000 33.82000 90 SER A C 1
ATOM 682 O O . SER A 1 124 ? -27.18700 6.93600 40.63200 1.000 29.61000 90 SER A O 1
ATOM 685 N N . PRO A 1 125 ? -28.78300 8.47300 41.06800 1.000 34.66000 91 PRO A N 1
ATOM 686 C CA . PRO A 1 125 ? -29.87100 7.58400 40.63700 1.000 30.66000 91 PRO A CA 1
ATOM 687 C C . PRO A 1 125 ? -29.64100 7.04600 39.23900 1.000 29.45000 91 PRO A C 1
ATOM 688 O O . PRO A 1 125 ? -29.59000 7.81000 38.27600 1.000 28.13000 91 PRO A O 1
ATOM 692 N N . SER A 1 126 ? -29.48100 5.72600 39.11900 1.000 23.86000 92 SER A N 1
ATOM 693 C CA . SER A 1 126 ? -29.11700 5.15000 37.82900 1.000 26.20000 92 SER A CA 1
ATOM 694 C C . SER A 1 126 ? -29.61300 3.71600 37.63100 1.000 22.87000 92 SER A C 1
ATOM 695 O O . SER A 1 126 ? -29.20600 3.07300 36.65100 1.000 22.11000 92 SER A O 1
ATOM 698 N N . LEU A 1 127 ? -30.46600 3.18800 38.51200 1.000 20.69000 93 LEU A N 1
ATOM 699 C CA . LEU A 1 127 ? -30.79500 1.76700 38.45100 1.000 19.95000 93 LEU A CA 1
ATOM 700 C C . LEU A 1 127 ? -31.52400 1.41500 37.16100 1.000 21.41000 93 LEU A C 1
ATOM 701 O O . LEU A 1 127 ? -31.16900 0.45100 36.47900 1.000 17.50000 93 LEU A O 1
ATOM 706 N N . ALA A 1 128 ? -32.54900 2.18500 36.80900 1.000 23.05000 94 ALA A N 1
ATOM 707 C CA . ALA A 1 128 ? -33.28200 1.91000 35.58100 1.000 25.21000 94 ALA A CA 1
ATOM 708 C C . ALA A 1 128 ? -32.34700 1.87100 34.37400 1.000 23.05000 94 ALA A C 1
ATOM 709 O O . ALA A 1 128 ? -32.49700 1.01500 33.49500 1.000 22.16000 94 ALA A O 1
ATOM 711 N N . ALA A 1 129 ? -31.39200 2.80500 34.30000 1.000 24.52000 95 ALA A N 1
ATOM 712 C CA . ALA A 1 129 ? -30.44800 2.79900 33.18100 1.000 23.34000 95 ALA A CA 1
ATOM 713 C C . ALA A 1 129 ? -29.58100 1.54600 33.20000 1.000 20.23000 95 ALA A C 1
ATOM 714 O O . ALA A 1 129 ? -29.30300 0.95000 32.15100 1.000 21.40000 95 ALA A O 1
ATOM 716 N N . ARG A 1 130 ? -29.10300 1.16400 34.38100 1.000 20.24000 96 ARG A N 1
ATOM 717 C CA . ARG A 1 130 ? -28.27800 -0.03400 34.48500 1.000 20.49000 96 ARG A CA 1
ATOM 718 C C . ARG A 1 130 ? -29.07100 -1.26400 34.07600 1.000 19.72000 96 ARG A C 1
ATOM 719 O O . ARG A 1 130 ? -28.55600 -2.13800 33.37400 1.000 18.32000 96 ARG A O 1
ATOM 727 N N . HIS A 1 131 ? -30.35100 -1.32900 34.48400 1.000 21.43000 97 HIS A N 1
ATOM 728 C CA . HIS A 1 131 ? -31.18700 -2.46800 34.12000 1.000 24.71000 97 HIS A CA 1
ATOM 729 C C . HIS A 1 131 ? -31.56100 -2.46900 32.63800 1.000 22.79000 97 HIS A C 1
ATOM 730 O O . HIS A 1 131 ? -31.80500 -3.53900 32.07100 1.000 18.30000 97 HIS A O 1
ATOM 737 N N . ASP A 1 132 ? -31.63800 -1.30200 31.99200 1.000 22.47000 98 ASP A N 1
ATOM 738 C CA . ASP A 1 132 ? -31.83300 -1.30600 30.54200 1.000 22.41000 98 ASP A CA 1
ATOM 739 C C . ASP A 1 132 ? -30.64100 -1.93000 29.84200 1.000 19.98000 98 ASP A C 1
ATOM 740 O O . ASP A 1 132 ? -30.80900 -2.69200 28.88600 1.000 20.76000 98 ASP A O 1
ATOM 745 N N . LEU A 1 133 ? -29.42500 -1.62600 30.31100 1.000 21.95000 99 LEU A N 1
ATOM 746 C CA . LEU A 1 133 ? -28.23400 -2.26600 29.75100 1.000 19.87000 99 LEU A CA 1
ATOM 747 C C . LEU A 1 133 ? -28.21500 -3.76100 30.05500 1.000 20.43000 99 LEU A C 1
ATOM 748 O O . LEU A 1 133 ? -27.77400 -4.56800 29.23000 1.000 22.72000 99 LEU A O 1
ATOM 753 N N . ALA A 1 134 ? -28.67800 -4.15200 31.24400 1.000 17.99000 100 ALA A N 1
ATOM 754 C CA . ALA A 1 134 ? -28.71500 -5.57900 31.56800 1.000 17.09000 100 ALA A CA 1
ATOM 755 C C . ALA A 1 134 ? -29.63500 -6.32200 30.61500 1.000 17.16000 100 ALA A C 1
ATOM 756 O O . ALA A 1 134 ? -29.30700 -7.41700 30.14400 1.000 19.55000 100 ALA A O 1
ATOM 758 N N . LEU A 1 135 ? -30.80700 -5.75500 30.34100 1.000 16.51000 101 LEU A N 1
ATOM 759 C CA . LEU A 1 135 ? -31.74500 -6.41400 29.44500 1.000 20.94000 101 LEU A CA 1
ATOM 760 C C . LEU A 1 135 ? -31.18900 -6.52500 28.03000 1.000 21.38000 101 LEU A C 1
ATOM 761 O O . LEU A 1 135 ? -31.47200 -7.49900 27.32700 1.000 18.12000 101 LEU A O 1
ATOM 766 N N . ALA A 1 136 ? -30.40400 -5.54300 27.59900 1.000 21.48000 102 ALA A N 1
ATOM 767 C CA . ALA A 1 136 ? -29.81800 -5.57600 26.26900 1.000 20.89000 102 ALA A CA 1
ATOM 768 C C . ALA A 1 136 ? -28.57900 -6.46700 26.16400 1.000 25.21000 102 ALA A C 1
ATOM 769 O O . ALA A 1 136 ? -28.14500 -6.74700 25.04200 1.000 27.03000 102 ALA A O 1
ATOM 771 N N . ASN A 1 137 ? -27.98800 -6.91300 27.27700 1.000 19.96000 103 ASN A N 1
ATOM 772 C CA . ASN A 1 137 ? -26.68600 -7.57900 27.18800 1.000 19.53000 103 ASN A CA 1
ATOM 773 C C . ASN A 1 137 ? -26.54100 -8.91600 27.90500 1.000 19.34000 103 ASN A C 1
ATOM 774 O O . ASN A 1 137 ? -25.80000 -9.78700 27.43200 1.000 19.18000 103 ASN A O 1
ATOM 779 N N . ILE A 1 138 ? -27.18100 -9.07600 29.06000 1.000 18.55000 104 ILE A N 1
ATOM 780 C CA . ILE A 1 138 ? -26.92800 -10.24600 29.90600 1.000 18.24000 104 ILE A CA 1
ATOM 781 C C . ILE A 1 138 ? -27.48400 -11.52700 29.27600 1.000 17.03000 104 ILE A C 1
ATOM 782 O O . ILE A 1 138 ? -26.75600 -12.52800 29.22800 1.000 17.06000 104 ILE A O 1
ATOM 787 N N . PRO A 1 139 ? -28.75400 -11.57500 28.82700 1.000 21.80000 105 PRO A N 1
ATOM 788 C CA . PRO A 1 139 ? -29.24200 -12.78200 28.13300 1.000 17.10000 105 PRO A CA 1
ATOM 789 C C . PRO A 1 139 ? -28.50900 -13.03800 26.83300 1.000 19.64000 105 PRO A C 1
ATOM 790 O O . PRO A 1 139 ? -28.34800 -14.19100 26.42700 1.000 19.38000 105 PRO A O 1
ATOM 794 N N . GLN A 1 140 ? -28.07200 -11.96600 26.17600 1.000 18.18000 106 GLN A N 1
ATOM 795 C CA . GLN A 1 140 ? -27.35100 -12.07500 24.91300 1.000 20.83000 106 GLN A CA 1
ATOM 796 C C . GLN A 1 140 ? -25.96700 -12.66500 25.12700 1.000 21.46000 106 GLN A C 1
ATOM 797 O O . GLN A 1 140 ? -25.54700 -13.56500 24.39100 1.000 23.88000 106 GLN A O 1
ATOM 803 N N . LEU A 1 141 ? -25.23600 -12.15900 26.12200 1.000 20.10000 107 LEU A N 1
ATOM 804 C CA . LEU A 1 141 ? -23.94600 -12.75100 26.46100 1.000 21.37000 107 LEU A CA 1
ATOM 805 C C . LEU A 1 141 ? -24.09300 -14.21400 26.87300 1.000 21.21000 107 LEU A C 1
ATOM 806 O O . LEU A 1 141 ? -23.27000 -15.05800 26.49200 1.000 21.22000 107 LEU A O 1
ATOM 811 N N . GLY A 1 142 ? -25.13100 -14.53400 27.65600 1.000 16.51000 108 GLY A N 1
ATOM 812 C CA . GLY A 1 142 ? -25.40200 -15.93200 27.99300 1.000 17.79000 108 GLY A CA 1
ATOM 813 C C . GLY A 1 142 ? -25.63100 -16.81000 26.76700 1.000 21.31000 108 GLY A C 1
ATOM 814 O O . GLY A 1 142 ? -25.12800 -17.93500 26.69200 1.000 19.41000 108 GLY A O 1
ATOM 815 N N . LYS A 1 143 ? -26.36500 -16.29600 25.77900 1.000 19.34000 109 LYS A N 1
ATOM 816 C CA . LYS A 1 143 ? -26.58900 -17.05500 24.55400 1.000 20.70000 109 LYS A CA 1
ATOM 817 C C . LYS A 1 143 ? -25.28000 -17.30200 23.79900 1.000 21.32000 109 LYS A C 1
ATOM 818 O O . LYS A 1 143 ? -25.07900 -18.38200 23.24600 1.000 21.68000 109 LYS A O 1
ATOM 824 N N . GLU A 1 144 ? -24.37800 -16.32300 23.77400 1.000 22.30000 110 GLU A N 1
ATOM 825 C CA . GLU A 1 144 ? -23.08900 -16.55500 23.11700 1.000 28.74000 110 GLU A CA 1
ATOM 826 C C . GLU A 1 144 ? -22.35100 -17.73600 23.73000 1.000 23.57000 110 GLU A C 1
ATOM 827 O O . GLU A 1 144 ? -21.79200 -18.57000 23.01000 1.000 21.92000 110 GLU A O 1
ATOM 833 N N . ALA A 1 145 ? -22.34300 -17.84100 25.06000 1.000 19.30000 111 ALA A N 1
ATOM 834 C CA . ALA A 1 145 ? -21.70700 -18.99700 25.68000 1.000 19.37000 111 ALA A CA 1
ATOM 835 C C . ALA A 1 145 ? -22.54800 -20.25700 25.49200 1.000 24.28000 111 ALA A C 1
ATOM 836 O O . ALA A 1 145 ? -22.00000 -21.34900 25.29900 1.000 22.52000 111 ALA A O 1
ATOM 838 N N . ALA A 1 146 ? -23.88200 -20.13200 25.56700 1.000 21.20000 112 ALA A N 1
ATOM 839 C CA . ALA A 1 146 ? -24.74700 -21.30400 25.43500 1.000 22.55000 112 ALA A CA 1
ATOM 840 C C . ALA A 1 146 ? -24.63600 -21.93100 24.04900 1.000 25.88000 112 ALA A C 1
ATOM 841 O O . ALA A 1 146 ? -24.62600 -23.15800 23.92000 1.000 22.72000 112 ALA A O 1
ATOM 843 N N . ASP A 1 147 ? -24.59900 -21.10000 23.00000 1.000 26.73000 113 ASP A N 1
ATOM 844 C CA . ASP A 1 147 ? -24.42700 -21.61000 21.63800 1.000 28.56000 113 ASP A CA 1
ATOM 845 C C . ASP A 1 147 ? -23.17800 -22.47200 21.52100 1.000 23.34000 113 ASP A C 1
ATOM 846 O O . ASP A 1 147 ? -23.19900 -23.53700 20.89200 1.000 26.37000 113 ASP A O 1
ATOM 851 N N . LYS A 1 148 ? -22.08300 -22.02000 22.12700 1.000 21.80000 114 LYS A N 1
ATOM 852 C CA . LYS A 1 148 ? -20.81400 -22.71900 22.02100 1.000 24.48000 114 LYS A CA 1
ATOM 853 C C . LYS A 1 148 ? -20.82100 -24.02300 22.80800 1.000 30.20000 114 LYS A C 1
ATOM 854 O O . LYS A 1 148 ? -20.23600 -25.02000 22.36700 1.000 20.19000 114 LYS A O 1
ATOM 860 N N . ALA A 1 149 ? -21.46200 -24.03200 23.98400 1.000 21.11000 115 ALA A N 1
ATOM 861 C CA . ALA A 1 149 ? -21.55800 -25.25600 24.76400 1.000 22.33000 115 ALA A CA 1
ATOM 862 C C . ALA A 1 149 ? -22.45000 -26.27800 24.07200 1.000 23.40000 115 ALA A C 1
ATOM 863 O O . ALA A 1 149 ? -22.12900 -27.47000 24.05200 1.000 26.74000 115 ALA A O 1
ATOM 865 N N . ILE A 1 150 ? -23.58000 -25.82600 23.51500 1.000 19.95000 116 ILE A N 1
ATOM 866 C CA . ILE A 1 150 ? -24.47800 -26.71800 22.79300 1.000 21.54000 116 ILE A CA 1
ATOM 867 C C . ILE A 1 150 ? -23.78100 -27.28900 21.55700 1.000 25.94000 116 ILE A C 1
ATOM 868 O O . ILE A 1 150 ? -23.90800 -28.48000 21.25200 1.000 27.20000 116 ILE A O 1
ATOM 873 N N . LYS A 1 151 ? -23.01100 -26.46000 20.85200 1.000 25.74000 117 LYS A N 1
ATOM 874 C CA . LYS A 1 151 ? -22.22800 -26.96600 19.72300 1.000 26.69000 117 LYS A CA 1
ATOM 875 C C . LYS A 1 151 ? -21.27300 -28.07100 20.17200 1.000 30.24000 117 LYS A C 1
ATOM 876 O O . LYS A 1 151 ? -21.28700 -29.17400 19.61100 1.000 31.06000 117 LYS A O 1
ATOM 882 N N . GLU A 1 152 ? -20.46200 -27.82000 21.21200 1.000 27.59000 118 GLU A N 1
ATOM 883 C CA . GLU A 1 152 ? -19.57600 -28.88100 21.70200 1.000 28.90000 118 GLU A CA 1
ATOM 884 C C . GLU A 1 152 ? -20.36500 -30.12100 22.10800 1.000 33.52000 118 GLU A C 1
ATOM 885 O O . GLU A 1 152 ? -19.96500 -31.25100 21.80200 1.000 29.90000 118 GLU A O 1
ATOM 891 N N . TRP A 1 153 ? -21.50800 -29.92400 22.77300 1.000 25.61000 119 TRP A N 1
ATOM 892 C CA . TRP A 1 153 ? -22.31200 -31.04200 23.25200 1.000 28.21000 119 TRP A CA 1
ATOM 893 C C . TRP A 1 153 ? -22.78500 -31.92500 22.10000 1.000 34.39000 119 TRP A C 1
ATOM 894 O O . TRP A 1 153 ? -22.71900 -33.16000 22.17600 1.000 33.36000 119 TRP A O 1
ATOM 905 N N . GLY A 1 154 ? -23.30000 -31.31100 21.04200 1.000 30.92000 120 GLY A N 1
ATOM 906 C CA . GLY A 1 154 ? -23.61700 -32.04000 19.83700 1.000 33.54000 120 GLY A CA 1
ATOM 907 C C . GLY A 1 154 ? -25.02700 -32.56900 19.73700 1.000 37.91000 120 GLY A C 1
ATOM 908 O O . GLY A 1 154 ? -25.36800 -33.16500 18.71000 1.000 36.53000 120 GLY A O 1
ATOM 909 N N . GLN A 1 155 ? -25.86100 -32.38600 20.76700 1.000 33.43000 121 GLN A N 1
ATOM 910 C CA . GLN A 1 155 ? -27.25200 -32.82200 20.73200 1.000 30.02000 121 GLN A CA 1
ATOM 911 C C . GLN A 1 155 ? -28.16400 -31.65400 20.39100 1.000 31.49000 121 GLN A C 1
ATOM 912 O O . GLN A 1 155 ? -27.77100 -30.49500 20.53100 1.000 32.14000 121 GLN A O 1
ATOM 918 N N . PRO A 1 156 ? -29.39500 -31.91400 19.94500 1.000 28.05000 122 PRO A N 1
ATOM 919 C CA . PRO A 1 156 ? -30.30500 -30.81100 19.62600 1.000 26.69000 122 PRO A CA 1
ATOM 920 C C . PRO A 1 156 ? -30.80200 -30.08400 20.86900 1.000 31.55000 122 PRO A C 1
ATOM 921 O O . PRO A 1 156 ? -30.96600 -30.67600 21.94000 1.000 24.39000 122 PRO A O 1
ATOM 925 N N . LYS A 1 157 ? -31.08700 -28.78400 20.67900 1.000 32.17000 123 LYS A N 1
ATOM 926 C CA . LYS A 1 157 ? -31.54000 -27.90700 21.76300 1.000 29.60000 123 LYS A CA 1
ATOM 927 C C . LYS A 1 157 ? -32.79900 -28.42700 22.43900 1.000 29.86000 123 LYS A C 1
ATOM 928 O O . LYS A 1 157 ? -33.02300 -28.16200 23.62900 1.000 26.67000 123 LYS A O 1
ATOM 934 N N . SER A 1 158 ? -33.64900 -29.13100 21.69200 1.000 31.61000 124 SER A N 1
ATOM 935 C CA . SER A 1 158 ? -34.91900 -29.60500 22.22200 1.000 30.11000 124 SER A CA 1
ATOM 936 C C . SER A 1 158 ? -34.75600 -30.69700 23.26800 1.000 26.84000 124 SER A C 1
ATOM 937 O O . SER A 1 158 ? -35.73600 -31.03000 23.93500 1.000 30.96000 124 SER A O 1
ATOM 940 N N . LYS A 1 159 ? -33.55800 -31.24500 23.43500 1.000 24.96000 125 LYS A N 1
ATOM 941 C CA . LYS A 1 159 ? -33.25100 -32.17700 24.51700 1.000 24.93000 125 LYS A CA 1
ATOM 942 C C . LYS A 1 159 ? -32.87500 -31.47700 25.82100 1.000 25.56000 125 LYS A C 1
ATOM 943 O O . LYS A 1 159 ? -32.63200 -32.15500 26.82400 1.000 23.94000 125 LYS A O 1
ATOM 949 N N . ILE A 1 160 ? -32.76700 -30.15200 25.82900 1.000 27.70000 126 ILE A N 1
ATOM 950 C CA . ILE A 1 160 ? -32.52700 -29.43000 27.07300 1.000 23.59000 126 ILE A CA 1
ATOM 951 C C . ILE A 1 160 ? -33.85700 -29.31800 27.82000 1.000 22.23000 126 ILE A C 1
ATOM 952 O O . ILE A 1 160 ? -34.83700 -28.77200 27.30200 1.000 22.09000 126 ILE A O 1
ATOM 957 N N . THR A 1 161 ? -33.90200 -29.86300 29.03100 1.000 23.89000 127 THR A N 1
ATOM 958 C CA . THR A 1 161 ? -35.13600 -29.92000 29.81700 1.000 21.76000 127 THR A CA 1
ATOM 959 C C . THR A 1 161 ? -35.16900 -28.92900 30.97800 1.000 20.11000 127 THR A C 1
ATOM 960 O O . THR A 1 161 ? -36.25200 -28.70100 31.54700 1.000 19.42000 127 THR A O 1
ATOM 964 N N . HIS A 1 162 ? -34.01900 -28.34000 31.33500 1.000 19.96000 128 HIS A N 1
ATOM 965 C CA . HIS A 1 162 ? -33.87600 -27.47200 32.49800 1.000 19.34000 128 HIS A CA 1
ATOM 966 C C . HIS A 1 162 ? -32.90600 -26.35000 32.15400 1.000 19.16000 128 HIS A C 1
ATOM 967 O O . HIS A 1 162 ? -31.96900 -26.54700 31.37600 1.000 18.23000 128 HIS A O 1
ATOM 974 N N . LEU A 1 163 ? -33.11000 -25.17800 32.76300 1.000 14.86000 129 LEU A N 1
ATOM 975 C CA . LEU A 1 163 ? -32.16000 -24.07000 32.65400 1.000 17.14000 129 LEU A CA 1
ATOM 976 C C . LEU A 1 163 ? -31.93700 -23.48200 34.04100 1.000 19.76000 129 LEU A C 1
ATOM 977 O O . LEU A 1 163 ? -32.90700 -23.15900 34.74300 1.000 14.40000 129 LEU A O 1
ATOM 982 N N . VAL A 1 164 ? -30.67700 -23.37100 34.44100 1.000 17.54000 130 VAL A N 1
ATOM 983 C CA . VAL A 1 164 ? -30.29600 -22.63900 35.64400 1.000 17.80000 130 VAL A CA 1
ATOM 984 C C . VAL A 1 164 ? -29.53000 -21.40500 35.19600 1.000 18.79000 130 VAL A C 1
ATOM 985 O O . VAL A 1 164 ? -28.48300 -21.52400 34.55500 1.000 17.10000 130 VAL A O 1
ATOM 989 N N . PHE A 1 165 ? -30.04500 -20.22400 35.52200 1.000 14.78000 131 PHE A N 1
ATOM 990 C CA . PHE A 1 165 ? -29.43500 -18.96400 35.10000 1.000 14.99000 131 PHE A CA 1
ATOM 991 C C . PHE A 1 165 ? -29.10300 -18.14000 36.33500 1.000 17.56000 131 PHE A C 1
ATOM 992 O O . PHE A 1 165 ? -30.00400 -17.84200 37.13900 1.000 15.23000 131 PHE A O 1
ATOM 1000 N N . CYS A 1 166 ? -27.82900 -17.77200 36.48000 1.000 13.94000 132 CYS A N 1
ATOM 1001 C CA . CYS A 1 166 ? -27.35900 -16.94800 37.59200 1.000 17.54000 132 CYS A CA 1
ATOM 1002 C C . CYS A 1 166 ? -26.85500 -15.61300 37.08600 1.000 19.33000 132 CYS A C 1
ATOM 1003 O O . CYS A 1 166 ? -25.99000 -15.57600 36.19500 1.000 15.49000 132 CYS A O 1
ATOM 1006 N N . THR A 1 167 ? -27.31700 -14.52300 37.70300 1.000 15.69000 133 THR A N 1
ATOM 1007 C CA . THR A 1 167 ? -26.68200 -13.22600 37.44400 1.000 15.29000 133 THR A CA 1
ATOM 1008 C C . THR A 1 167 ? -26.85300 -12.31600 38.65500 1.000 15.81000 133 THR A C 1
ATOM 1009 O O . THR A 1 167 ? -27.88400 -12.35100 39.34200 1.000 15.34000 133 THR A O 1
ATOM 1013 N N . SER A 1 168 ? -25.84300 -11.48100 38.90000 1.000 15.18000 134 SER A N 1
ATOM 1014 C CA . SER A 1 168 ? -25.96400 -10.35900 39.83700 1.000 18.01000 134 SER A CA 1
ATOM 1015 C C . SER A 1 168 ? -25.91300 -9.01100 39.11700 1.000 16.95000 134 SER A C 1
ATOM 1016 O O . SER A 1 168 ? -25.73600 -7.96200 39.75400 1.000 18.57000 134 SER A O 1
ATOM 1019 N 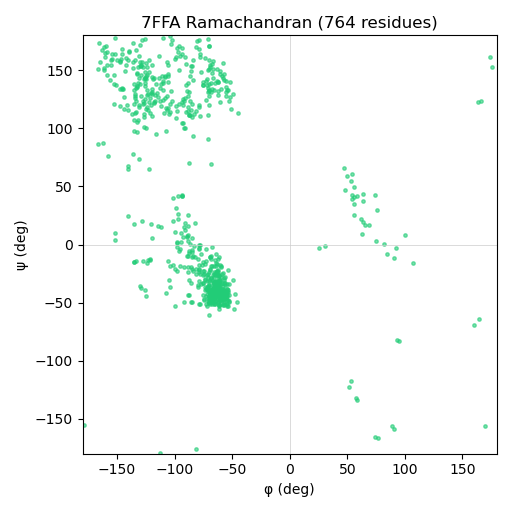N . ALA A 1 169 ? -26.08900 -9.01700 37.80000 1.000 14.97000 135 ALA A N 1
ATOM 1020 C CA . ALA A 1 169 ? -25.90100 -7.83000 36.98400 1.000 15.68000 135 ALA A CA 1
ATOM 1021 C C . ALA A 1 169 ? -27.19900 -7.11900 36.67500 1.000 16.90000 135 ALA A C 1
ATOM 1022 O O . ALA A 1 169 ? -27.17400 -6.12100 35.96300 1.000 18.33000 135 ALA A O 1
ATOM 1024 N N . GLY A 1 170 ? -28.33500 -7.60000 37.18000 1.000 18.66000 136 GLY A N 1
ATOM 1025 C CA . GLY A 1 170 ? -29.58100 -6.93500 36.83000 1.000 20.01000 136 GLY A CA 1
ATOM 1026 C C . GLY A 1 170 ? -30.79400 -7.78500 37.13200 1.000 17.91000 136 GLY A C 1
ATOM 1027 O O . GLY A 1 170 ? -30.92300 -8.92100 36.66500 1.000 15.23000 136 GLY A O 1
ATOM 1028 N N . VAL A 1 171 ? -31.68100 -7.24300 37.94600 1.000 16.67000 137 VAL A N 1
ATOM 1029 C CA . VAL A 1 171 ? -32.89500 -7.94300 38.35800 1.000 14.57000 137 VAL A CA 1
ATOM 1030 C C . VAL A 1 171 ? -33.94400 -7.65200 37.29600 1.000 19.84000 137 VAL A C 1
ATOM 1031 O O . VAL A 1 171 ? -34.39500 -6.51200 37.15200 1.000 18.38000 137 VAL A O 1
ATOM 1035 N N . LEU A 1 172 ? -34.32400 -8.66800 36.53500 1.000 15.27000 138 LEU A N 1
ATOM 1036 C CA . LEU A 1 172 ? -35.31800 -8.50500 35.48300 1.000 17.88000 138 LEU A CA 1
ATOM 1037 C C . LEU A 1 172 ? -36.53600 -9.38500 35.77800 1.000 19.48000 138 LEU A C 1
ATOM 1038 O O . LEU A 1 172 ? -36.39600 -10.50200 36.28200 1.000 18.27000 138 LEU A O 1
ATOM 1043 N N . MET A 1 173 ? -37.72500 -8.88500 35.45500 1.000 18.13000 139 MET A N 1
ATOM 1044 C CA . MET A 1 173 ? -38.96600 -9.65900 35.57400 1.000 22.50000 139 MET A CA 1
ATOM 1045 C C . MET A 1 173 ? -39.77100 -9.49200 34.28900 1.000 21.97000 139 MET A C 1
ATOM 1046 O O . MET A 1 173 ? -40.35900 -8.41900 34.07100 1.000 20.10000 139 MET A O 1
ATOM 1051 N N . PRO A 1 174 ? -39.82500 -10.49600 33.39500 1.000 23.28000 140 PRO A N 1
ATOM 1052 C CA . PRO A 1 174 ? -39.26900 -11.83900 33.52600 1.000 17.66000 140 PRO A CA 1
ATOM 1053 C C . PRO A 1 174 ? -37.74800 -11.82000 33.48300 1.000 22.01000 140 PRO A C 1
ATOM 1054 O O . PRO A 1 174 ? -37.15500 -10.84800 33.00600 1.000 18.96000 140 PRO A O 1
ATOM 1058 N N . GLY A 1 175 ? -37.11300 -12.85600 34.01100 1.000 19.50000 141 GLY A N 1
ATOM 1059 C CA . GLY A 1 175 ? -35.67500 -12.83200 34.16300 1.000 17.34000 141 GLY A CA 1
ATOM 1060 C C . GLY A 1 175 ? -34.93100 -13.11800 32.87000 1.000 17.62000 141 GLY A C 1
ATOM 1061 O O . GLY A 1 175 ? -35.49900 -13.43900 31.82200 1.000 16.87000 141 GLY A O 1
ATOM 1062 N N . ALA A 1 176 ? -33.61100 -13.01500 32.97500 1.000 17.26000 142 ALA A N 1
ATOM 1063 C CA . ALA A 1 176 ? -32.72900 -13.37300 31.86700 1.000 19.98000 142 ALA A CA 1
ATOM 1064 C C . ALA A 1 176 ? -32.84900 -14.84400 31.50000 1.000 19.97000 142 ALA A C 1
ATOM 1065 O O . ALA A 1 176 ? -32.51100 -15.22000 30.36800 1.000 18.40000 142 ALA A O 1
ATOM 1067 N N . ASP A 1 177 ? -33.33300 -15.68100 32.43100 1.000 16.54000 143 ASP A N 1
ATOM 1068 C CA . ASP A 1 177 ? -33.63300 -17.07100 32.09400 1.000 18.49000 143 ASP A CA 1
ATOM 1069 C C . ASP A 1 177 ? -34.72600 -17.15700 31.03400 1.000 20.30000 143 ASP A C 1
ATOM 1070 O O . ASP A 1 177 ? -34.64200 -17.96200 30.09300 1.000 20.12000 143 ASP A O 1
ATOM 1075 N N . TYR A 1 178 ? -35.75600 -16.32200 31.17100 1.000 17.16000 144 TYR A N 1
ATOM 1076 C CA . TYR A 1 178 ? -36.80900 -16.25400 30.17100 1.000 21.37000 144 TYR A CA 1
ATOM 1077 C C . TYR A 1 178 ? -36.26800 -15.72400 28.85300 1.000 19.99000 144 TYR A C 1
ATOM 1078 O O . TYR A 1 178 ? -36.49400 -16.32500 27.79600 1.000 20.27000 144 TYR A O 1
ATOM 1087 N N . GLN A 1 179 ? -35.57100 -14.58300 28.90000 1.000 20.18000 145 GLN A N 1
ATOM 1088 C CA . GLN A 1 179 ? -35.05700 -13.97000 27.68100 1.000 23.72000 145 GLN A CA 1
ATOM 1089 C C . GLN A 1 179 ? -34.13400 -14.92400 26.93400 1.000 20.45000 145 GLN A C 1
ATOM 1090 O O . GLN A 1 179 ? -34.20500 -15.03200 25.70300 1.000 23.23000 145 GLN A O 1
ATOM 1096 N N . LEU A 1 180 ? -33.27900 -15.64700 27.66100 1.000 18.46000 146 LEU A N 1
ATOM 1097 C CA . LEU A 1 180 ? -32.40400 -16.62300 27.00800 1.000 19.99000 146 LEU A CA 1
ATOM 1098 C C . LEU A 1 180 ? -33.19900 -17.76800 26.39400 1.000 22.28000 146 LEU A C 1
ATOM 1099 O O . LEU A 1 180 ? -32.85600 -18.26100 25.30800 1.000 23.61000 146 LEU A O 1
ATOM 1104 N N . THR A 1 181 ? -34.22900 -18.23600 27.09700 1.000 20.94000 147 THR A N 1
ATOM 1105 C CA . THR A 1 181 ? -35.07400 -19.29500 26.56300 1.000 18.41000 147 THR A CA 1
ATOM 1106 C C . THR A 1 181 ? -35.68400 -18.85900 25.22900 1.000 24.01000 147 THR A C 1
ATOM 1107 O O . THR A 1 181 ? -35.69600 -19.63300 24.26500 1.000 24.02000 147 THR A O 1
ATOM 1111 N N . MET A 1 182 ? -36.12600 -17.59900 25.14200 1.000 21.65000 148 MET A N 1
ATOM 1112 C CA . MET A 1 182 ? -36.69600 -17.07800 23.90200 1.000 29.23000 148 MET A CA 1
ATOM 1113 C C . MET A 1 182 ? -35.62900 -16.92000 22.82000 1.000 27.85000 148 MET A C 1
ATOM 1114 O O . MET A 1 182 ? -35.83200 -17.32800 21.67200 1.000 30.53000 148 MET A O 1
ATOM 1119 N N . LEU A 1 183 ? -34.48700 -16.32600 23.16700 1.000 26.34000 149 LEU A N 1
ATOM 1120 C CA . LEU A 1 183 ? -33.42900 -16.11400 22.17900 1.000 29.52000 149 LEU A CA 1
ATOM 1121 C C . LEU A 1 183 ? -32.88300 -17.42600 21.62300 1.000 32.19000 149 LEU A C 1
ATOM 1122 O O . LEU A 1 183 ? -32.49800 -17.48600 20.44900 1.000 32.76000 149 LEU A O 1
ATOM 1127 N N . LEU A 1 184 ? -32.81600 -18.47600 22.44000 1.000 26.36000 150 LEU A N 1
ATOM 1128 C CA . LEU A 1 184 ? -32.24100 -19.74300 22.00000 1.000 30.19000 150 LEU A CA 1
ATOM 1129 C C . LEU A 1 184 ? -33.25900 -20.67200 21.36600 1.000 27.21000 150 LEU A C 1
ATOM 1130 O O . LEU A 1 184 ? -32.86800 -21.70600 20.82600 1.000 30.91000 150 LEU A O 1
ATOM 1135 N N . GLY A 1 185 ? -34.54500 -20.35600 21.45100 1.000 29.11000 151 GLY A N 1
ATOM 1136 C CA . GLY A 1 185 ? -35.55600 -21.30300 21.00200 1.000 32.54000 151 GLY A CA 1
ATOM 1137 C C . GLY A 1 185 ? -35.58800 -22.59700 21.78800 1.000 33.06000 151 GLY A C 1
ATOM 1138 O O . GLY A 1 185 ? -35.80500 -23.66900 21.21000 1.000 31.00000 151 GLY A O 1
ATOM 1139 N N . LEU A 1 186 ? -35.36800 -22.52600 23.09900 1.000 32.68000 152 LEU A N 1
ATOM 1140 C CA . LEU A 1 186 ? -35.54500 -23.70200 23.93900 1.000 30.60000 152 LEU A CA 1
ATOM 1141 C C . LEU A 1 186 ? -37.03600 -24.00200 24.11100 1.000 28.01000 152 LEU A C 1
ATOM 1142 O O . LEU A 1 186 ? -37.89800 -23.14900 23.87400 1.000 31.18000 152 LEU A O 1
ATOM 1147 N N . ASN A 1 187 ? -37.33700 -25.24600 24.49900 1.000 27.66000 153 ASN A N 1
ATOM 1148 C CA . ASN A 1 187 ? -38.71700 -25.66400 24.69900 1.000 30.47000 153 ASN A CA 1
ATOM 1149 C C . ASN A 1 187 ? -39.41800 -24.72200 25.67300 1.000 29.92000 153 ASN A C 1
ATOM 1150 O O . ASN A 1 187 ? -38.85800 -24.41400 26.73300 1.000 29.65000 153 ASN A O 1
ATOM 1155 N N . PRO A 1 188 ? -40.62500 -24.24800 25.36000 1.000 29.16000 154 PRO A N 1
ATOM 1156 C CA . PRO A 1 188 ? -41.34100 -23.39400 26.31700 1.000 28.09000 154 PRO A CA 1
ATOM 1157 C C . PRO A 1 188 ? -41.68900 -24.10100 27.61500 1.000 29.58000 154 PRO A C 1
ATOM 1158 O O . PRO A 1 188 ? -42.01600 -23.42400 28.59700 1.000 23.75000 154 PRO A O 1
ATOM 1162 N N . SER A 1 189 ? -41.64000 -25.43400 27.64200 1.000 28.36000 155 SER A N 1
ATOM 1163 C CA . SER A 1 189 ? -41.88000 -26.22400 28.84300 1.000 29.57000 155 SER A CA 1
ATOM 1164 C C . SER A 1 189 ? -40.61500 -26.47400 29.66000 1.000 24.31000 155 SER A C 1
ATOM 1165 O O . SER A 1 189 ? -40.66800 -27.24700 30.61500 1.000 21.13000 155 SER A O 1
ATOM 1168 N N . ILE A 1 190 ? -39.48000 -25.86100 29.29800 1.000 22.64000 156 ILE A N 1
ATOM 1169 C CA . ILE A 1 190 ? -38.25100 -26.04600 30.06800 1.000 22.14000 156 ILE A CA 1
ATOM 1170 C C . ILE A 1 190 ? -38.48400 -25.62800 31.52100 1.000 21.63000 156 ILE A C 1
ATOM 1171 O O . ILE A 1 190 ? -39.25800 -24.71000 31.80500 1.000 21.23000 156 ILE A O 1
ATOM 1176 N N . SER A 1 191 ? -37.86000 -26.35200 32.44400 1.000 20.05000 157 SER A N 1
ATOM 1177 C CA . SER A 1 191 ? -37.89100 -26.04400 33.86800 1.000 18.99000 157 SER A CA 1
ATOM 1178 C C . SER A 1 191 ? -36.76000 -25.07600 34.19700 1.000 18.94000 157 SER A C 1
ATOM 1179 O O . SER A 1 191 ? -35.58400 -25.44300 34.13400 1.000 17.01000 157 SER A O 1
ATOM 1182 N N . ARG A 1 192 ? -37.09800 -23.83900 34.54700 1.000 17.80000 158 ARG A N 1
ATOM 1183 C CA . ARG A 1 192 ? -36.07800 -22.81600 34.75000 1.000 17.30000 158 ARG A CA 1
ATOM 1184 C C . ARG A 1 192 ? -35.95100 -22.50800 36.23100 1.000 17.14000 158 ARG A C 1
ATOM 1185 O O . ARG A 1 192 ? -36.95100 -22.50700 36.98100 1.000 17.02000 158 ARG A O 1
ATOM 1193 N N . LEU A 1 193 ? -34.72100 -22.23600 36.63200 1.000 14.54000 159 LEU A N 1
ATOM 1194 C CA . LEU A 1 193 ? -34.41600 -21.67700 37.94300 1.000 16.73000 159 LEU A CA 1
ATOM 1195 C C . LEU A 1 193 ? -33.57300 -20.41700 37.75400 1.000 15.84000 159 LEU A C 1
ATOM 1196 O O . LEU A 1 193 ? -32.40400 -20.49300 37.35200 1.000 16.82000 159 LEU A O 1
ATOM 1201 N N . MET A 1 194 ? -34.16800 -19.26900 38.03600 1.000 15.04000 160 MET A N 1
ATOM 1202 C CA . MET A 1 194 ? -33.52500 -17.96900 37.87600 1.000 16.48000 160 MET A CA 1
ATOM 1203 C C . MET A 1 194 ? -32.94300 -17.53300 39.22000 1.000 18.00000 160 MET A C 1
ATOM 1204 O O . MET A 1 194 ? -33.68200 -17.38000 40.20000 1.000 16.15000 160 MET A O 1
ATOM 1209 N N . LEU A 1 195 ? -31.63600 -17.31500 39.27000 1.000 15.49000 161 LEU A N 1
ATOM 1210 C CA . LEU A 1 195 ? -30.94100 -17.00300 40.52000 1.000 17.01000 161 LEU A CA 1
ATOM 1211 C C . LEU A 1 195 ? -30.35200 -15.59400 40.42700 1.000 16.11000 161 LEU A C 1
ATOM 1212 O O . LEU A 1 195 ? -29.24100 -15.38900 39.90000 1.000 12.00000 161 LEU A O 1
ATOM 1217 N N . HIS A 1 196 ? -31.10200 -14.63300 40.94800 1.000 12.73000 162 HIS A N 1
ATOM 1218 C CA . HIS A 1 196 ? -30.69400 -13.22400 40.99100 1.000 16.79000 162 HIS A CA 1
ATOM 1219 C C . HIS A 1 196 ? -29.88900 -12.92600 42.24900 1.000 19.37000 162 HIS A C 1
ATOM 1220 O O . HIS A 1 196 ? -30.33700 -13.22900 43.35800 1.000 12.68000 162 HIS A O 1
ATOM 1227 N N . ASN A 1 197 ? -28.73200 -12.26900 42.07900 1.000 16.21000 163 ASN A N 1
ATOM 1228 C CA . ASN A 1 197 ? -28.05600 -11.55100 43.16400 1.000 14.48000 163 ASN A CA 1
ATOM 1229 C C . ASN A 1 197 ? -27.69700 -12.42100 44.36000 1.000 20.01000 163 ASN A C 1
ATOM 1230 O O . ASN A 1 197 ? -27.81600 -11.99400 45.51300 1.000 18.48000 163 ASN A O 1
ATOM 1235 N N . LEU A 1 198 ? -27.21200 -13.63300 44.08400 1.000 13.85000 164 LEU A N 1
ATOM 1236 C CA . LEU A 1 198 ? -26.55800 -14.41800 45.11800 1.000 16.81000 164 LEU A CA 1
ATOM 1237 C C . LEU A 1 198 ? -25.13700 -13.91500 45.36000 1.000 19.75000 164 LEU A C 1
ATOM 1238 O O . LEU A 1 198 ? -24.60100 -14.07000 46.46000 1.000 18.14000 164 LEU A O 1
ATOM 1243 N N . GLY A 1 199 ? -24.53300 -13.28700 44.35700 1.000 16.05000 165 GLY A N 1
ATOM 1244 C CA . GLY A 1 199 ? -23.18100 -12.77500 44.49400 1.000 22.92000 165 GLY A CA 1
ATOM 1245 C C . GLY A 1 199 ? -22.19000 -13.79400 43.96000 1.000 21.33000 165 GLY A C 1
ATOM 1246 O O . GLY A 1 199 ? -22.57900 -14.68400 43.19500 1.000 21.17000 165 GLY A O 1
ATOM 1255 N N . TYR A 1 201 ? -20.59300 -16.47800 44.85800 1.000 20.10000 167 TYR A N 1
ATOM 1256 C CA . TYR A 1 201 ? -20.54000 -17.94500 45.03400 1.000 19.45000 167 TYR A CA 1
ATOM 1257 C C . TYR A 1 201 ? -21.50200 -18.68600 44.10100 1.000 19.59000 167 TYR A C 1
ATOM 1258 O O . TYR A 1 201 ? -21.51200 -19.92500 44.09900 1.000 21.78000 167 TYR A O 1
ATOM 1267 N N . ALA A 1 202 ? -22.31000 -17.96100 43.30700 1.000 16.92000 168 ALA A N 1
ATOM 1268 C CA . ALA A 1 202 ? -23.43100 -18.61000 42.61800 1.000 19.61000 168 ALA A CA 1
ATOM 1269 C C . ALA A 1 202 ? -23.00100 -19.63900 41.57500 1.000 20.69000 168 ALA A C 1
ATOM 1270 O O . ALA A 1 202 ? -23.83700 -20.44300 41.15300 1.000 19.44000 168 ALA A O 1
ATOM 1272 N N . GLY A 1 203 ? -21.75200 -19.59600 41.10900 1.000 20.58000 169 GLY A N 1
ATOM 1273 C CA . GLY A 1 203 ? -21.26500 -20.65600 40.23200 1.000 21.09000 169 GLY A CA 1
ATOM 1274 C C . GLY A 1 203 ? -21.27700 -22.00300 40.92800 1.000 22.46000 169 GLY A C 1
ATOM 1275 O O . GLY A 1 203 ? -21.59500 -23.03400 40.32200 1.000 18.18000 169 GLY A O 1
ATOM 1276 N N . GLY A 1 204 ? -20.92600 -22.01100 42.21600 1.000 21.27000 170 GLY A N 1
ATOM 1277 C CA . GLY A 1 204 ? -21.04900 -23.23000 42.99100 1.000 20.54000 170 GLY A CA 1
ATOM 1278 C C . GLY A 1 204 ? -22.49300 -23.62100 43.22300 1.000 18.13000 170 GLY A C 1
ATOM 1279 O O . GLY A 1 204 ? -22.83300 -24.80600 43.18000 1.000 19.62000 170 GLY A O 1
ATOM 1280 N N . THR A 1 205 ? -23.35900 -22.63300 43.48900 1.000 19.58000 171 THR A N 1
ATOM 1281 C CA . THR A 1 205 ? -24.78100 -22.91700 43.66600 1.000 17.14000 171 THR A CA 1
ATOM 1282 C C . THR A 1 205 ? -25.36800 -23.52500 42.40200 1.000 15.04000 171 THR A C 1
ATOM 1283 O O . THR A 1 205 ? -26.15900 -24.47300 42.46800 1.000 15.13000 171 THR A O 1
ATOM 1287 N N . ALA A 1 206 ? -25.01100 -22.97200 41.24200 1.000 14.39000 172 ALA A N 1
ATOM 1288 C CA . ALA A 1 206 ? -25.53100 -23.48300 39.97900 1.000 15.85000 172 ALA A CA 1
ATOM 1289 C C . ALA A 1 206 ? -25.19500 -24.96100 39.79800 1.000 14.71000 172 ALA A C 1
ATOM 1290 O O . ALA A 1 206 ? -26.04800 -25.73700 39.37400 1.000 19.93000 172 ALA A O 1
ATOM 1292 N N . LEU A 1 207 ? -23.95400 -25.36500 40.10100 1.000 19.00000 173 LEU A N 1
ATOM 1293 C CA . LEU A 1 207 ? -23.59100 -26.78400 40.00000 1.000 17.56000 173 LEU A CA 1
ATOM 1294 C C . LEU A 1 207 ? -24.33300 -27.61400 41.04300 1.000 18.26000 173 LEU A C 1
ATOM 1295 O O . LEU A 1 207 ? -24.76500 -28.74400 40.77200 1.000 19.99000 173 LEU A O 1
ATOM 1300 N N . ARG A 1 208 ? -24.48100 -27.06100 42.24700 1.000 19.14000 174 ARG A N 1
ATOM 1301 C CA . ARG A 1 208 ? -25.20500 -27.75600 43.30200 1.000 18.92000 174 ARG A CA 1
ATOM 1302 C C . ARG A 1 208 ? -26.65100 -27.99100 42.89800 1.000 18.13000 174 ARG A C 1
ATOM 1303 O O . ARG A 1 208 ? -27.19600 -29.08600 43.10200 1.000 18.49000 174 ARG A O 1
ATOM 1311 N N . VAL A 1 209 ? -27.27200 -26.98900 42.27300 1.000 15.20000 175 VAL A N 1
ATOM 1312 C CA . VAL A 1 209 ? -28.65100 -27.11800 41.80800 1.000 17.11000 175 VAL A CA 1
ATOM 1313 C C . VAL A 1 209 ? -28.73700 -28.09700 40.63900 1.000 20.11000 175 VAL A C 1
ATOM 1314 O O . VAL A 1 209 ? -29.57600 -29.00900 40.63200 1.000 18.32000 175 VAL A O 1
ATOM 1318 N N . ALA A 1 210 ? -27.88800 -27.89800 39.61900 1.000 19.29000 176 ALA A N 1
ATOM 1319 C CA . ALA A 1 210 ? -27.92100 -28.75200 38.43600 1.000 19.96000 176 ALA A CA 1
ATOM 1320 C C . ALA A 1 210 ? -27.75600 -30.22500 38.80400 1.000 18.03000 176 ALA A C 1
ATOM 1321 O O . ALA A 1 210 ? -28.34700 -31.09800 38.16600 1.000 18.60000 176 ALA A O 1
ATOM 1323 N N . LYS A 1 211 ? -26.95100 -30.51300 39.82900 1.000 19.50000 177 LYS A N 1
ATOM 1324 C CA . LYS A 1 211 ? -26.71000 -31.89600 40.24900 1.000 21.37000 177 LYS A CA 1
ATOM 1325 C C . LYS A 1 211 ? -28.01200 -32.61500 40.60200 1.000 23.85000 177 LYS A C 1
ATOM 1326 O O . LYS A 1 211 ? -28.25600 -33.73800 40.14400 1.000 19.71000 177 LYS A O 1
ATOM 1332 N N . ASP A 1 212 ? -28.86200 -31.98800 41.43000 1.000 19.16000 178 ASP A N 1
ATOM 1333 C CA . ASP A 1 212 ? -30.10100 -32.64100 41.84300 1.000 19.18000 178 ASP A CA 1
ATOM 1334 C C . ASP A 1 212 ? -31.10000 -32.71000 40.69300 1.000 22.84000 178 ASP A C 1
ATOM 1335 O O . ASP A 1 212 ? -31.84800 -33.69000 40.57300 1.000 21.96000 178 ASP A O 1
ATOM 1340 N N . LEU A 1 213 ? -31.16900 -31.65300 39.87500 1.000 20.07000 179 LEU A N 1
ATOM 1341 C CA . LEU A 1 213 ? -32.02800 -31.66800 38.69100 1.000 19.40000 179 LEU A CA 1
ATOM 1342 C C . LEU A 1 213 ? -31.66100 -32.83700 37.77500 1.000 19.04000 179 LEU A C 1
ATOM 1343 O O . LEU A 1 213 ? -32.53600 -33.56900 37.29900 1.000 21.64000 179 LEU A O 1
ATOM 1348 N N . ALA A 1 214 ? -30.36600 -33.00300 37.49800 1.000 20.45000 180 ALA A N 1
ATOM 1349 C CA . ALA A 1 214 ? -29.91200 -34.04000 36.57300 1.000 21.52000 180 ALA A CA 1
ATOM 1350 C C . ALA A 1 214 ? -30.14100 -35.43800 37.14700 1.000 27.29000 180 ALA A C 1
ATOM 1351 O O . ALA A 1 214 ? -30.63300 -36.33800 36.45100 1.000 25.18000 180 ALA A O 1
ATOM 1353 N N . GLU A 1 215 ? -29.77800 -35.63900 38.41700 1.000 24.38000 181 GLU A N 1
ATOM 1354 C CA . GLU A 1 215 ? -29.79700 -36.97300 39.01000 1.000 23.14000 181 GLU A CA 1
ATOM 1355 C C . GLU A 1 215 ? -31.20600 -37.46000 39.30500 1.000 27.97000 181 GLU A C 1
ATOM 1356 O O . GLU A 1 215 ? -31.44400 -38.67800 39.26300 1.000 28.21000 181 GLU A O 1
ATOM 1362 N N . ASN A 1 216 ? -32.15500 -36.54700 39.59000 1.000 21.13000 182 ASN A N 1
ATOM 1363 C CA . ASN A 1 216 ? -33.51100 -36.95800 39.92800 1.000 23.77000 182 ASN A CA 1
ATOM 1364 C C . ASN A 1 216 ? -34.41200 -37.13500 38.72200 1.000 26.34000 182 ASN A C 1
ATOM 1365 O O . ASN A 1 216 ? -35.54700 -37.59200 38.88700 1.000 25.77000 182 ASN A O 1
ATOM 1370 N N . ASN A 1 217 ? -33.96500 -36.78100 37.52300 1.000 20.91000 183 ASN A N 1
ATOM 1371 C CA . ASN A 1 217 ? -34.87300 -36.76500 36.38300 1.000 24.56000 183 ASN A CA 1
ATOM 1372 C C . ASN A 1 217 ? -34.21500 -37.48400 35.21800 1.000 25.61000 183 ASN A C 1
ATOM 1373 O O . ASN A 1 217 ? -33.29600 -36.94500 34.59400 1.000 22.39000 183 ASN A O 1
ATOM 1378 N N . GLY A 1 218 ? -34.70100 -38.69200 34.91500 1.000 25.42000 184 GLY A N 1
ATOM 1379 C CA . GLY A 1 218 ? -34.08500 -39.49500 33.87500 1.000 27.43000 184 GLY A CA 1
ATOM 1380 C C . GLY A 1 218 ? -34.16300 -38.82100 32.52500 1.000 25.22000 184 GLY A C 1
ATOM 1381 O O . GLY A 1 218 ? -35.24000 -38.39200 32.10500 1.000 28.22000 184 GLY A O 1
ATOM 1382 N N . GLY A 1 219 ? -33.02700 -38.72000 31.84000 1.000 29.87000 185 GLY A N 1
ATOM 1383 C CA . GLY A 1 219 ? -32.96100 -38.04400 30.56500 1.000 30.16000 185 GLY A CA 1
ATOM 1384 C C . GLY A 1 219 ? -32.77500 -36.54300 30.64700 1.000 27.67000 185 GLY A C 1
ATOM 1385 O O . GLY A 1 219 ? -32.55900 -35.90500 29.60800 1.000 27.10000 185 GLY A O 1
ATOM 1386 N N . ALA A 1 220 ? -32.85800 -35.95500 31.84100 1.000 25.33000 186 ALA A N 1
ATOM 1387 C CA . ALA A 1 220 ? -32.78600 -34.50500 31.96100 1.000 24.05000 186 ALA A CA 1
ATOM 1388 C C . ALA A 1 220 ? -31.42300 -34.00600 31.52300 1.000 21.55000 186 ALA A C 1
ATOM 1389 O O . ALA A 1 220 ? -30.38700 -34.61300 31.81400 1.000 24.22000 186 ALA A O 1
ATOM 1391 N N . ARG A 1 221 ? -31.43400 -32.89900 30.79200 1.000 22.08000 187 ARG A N 1
ATOM 1392 C CA . ARG A 1 221 ? -30.21600 -32.22700 30.36200 1.000 22.52000 187 ARG A CA 1
ATOM 1393 C C . ARG A 1 221 ? -30.33700 -30.77200 30.79300 1.000 17.61000 187 ARG A C 1
ATOM 1394 O O . ARG A 1 221 ? -31.30200 -30.09900 30.42000 1.000 19.39000 187 ARG A O 1
ATOM 1402 N N . VAL A 1 222 ? -29.39600 -30.32000 31.61700 1.000 18.98000 188 VAL A N 1
ATOM 1403 C CA . VAL A 1 222 ? -29.49000 -29.04200 32.31700 1.000 20.64000 188 VAL A CA 1
ATOM 1404 C C . VAL A 1 222 ? -28.52900 -28.06000 31.66800 1.000 17.06000 188 VAL A C 1
ATOM 1405 O O . VAL A 1 222 ? -27.30800 -28.25100 31.72200 1.000 19.61000 188 VAL A O 1
ATOM 1409 N N . LEU A 1 223 ? -29.07100 -27.00300 31.07900 1.000 17.15000 189 LEU A N 1
ATOM 1410 C CA . LEU A 1 223 ? -28.23800 -25.90300 30.61200 1.000 18.46000 189 LEU A CA 1
ATOM 1411 C C . LEU A 1 223 ? -28.00100 -24.96800 31.78800 1.000 17.77000 189 LEU A C 1
ATOM 1412 O O . LEU A 1 223 ? -28.95900 -24.46300 32.38400 1.000 16.50000 189 LEU A O 1
ATOM 1417 N N . VAL A 1 224 ? -26.74300 -24.77000 32.14900 1.000 14.50000 190 VAL A N 1
ATOM 1418 C CA . VAL A 1 224 ? -26.35900 -23.90700 33.26300 1.000 17.42000 190 VAL A CA 1
ATOM 1419 C C . VAL A 1 224 ? -25.68000 -22.67500 32.68700 1.000 17.70000 190 VAL A C 1
ATOM 1420 O O . VAL A 1 224 ? -24.71000 -22.80800 31.93700 1.000 17.47000 190 VAL A O 1
ATOM 1424 N N . VAL A 1 225 ? -26.17600 -21.48100 33.01500 1.000 16.02000 191 VAL A N 1
ATOM 1425 C CA . VAL A 1 225 ? -25.57600 -20.25500 32.49100 1.000 13.89000 191 VAL A CA 1
ATOM 1426 C C . VAL A 1 225 ? -25.33900 -19.29500 33.64900 1.000 17.78000 191 VAL A C 1
ATOM 1427 O O . VAL A 1 225 ? -26.28600 -18.90500 34.34200 1.000 15.82000 191 VAL A O 1
ATOM 1431 N N . CYS A 1 226 ? -24.09100 -18.92300 33.86500 1.000 14.91000 192 CYS A N 1
ATOM 1432 C CA . CYS A 1 226 ? -23.74200 -17.75700 34.67100 1.000 17.95000 192 CYS A CA 1
ATOM 1433 C C . CYS A 1 226 ? -23.33000 -16.63800 33.72100 1.000 18.46000 192 CYS A C 1
ATOM 1434 O O . CYS A 1 226 ? -22.30500 -16.73600 33.03100 1.000 16.17000 192 CYS A O 1
ATOM 1437 N N . SER A 1 227 ? -24.11400 -15.57600 33.68500 1.000 16.18000 193 SER A N 1
ATOM 1438 C CA . SER A 1 227 ? -23.82400 -14.42800 32.82700 1.000 14.67000 193 SER A CA 1
ATOM 1439 C C . SER A 1 227 ? -23.73600 -13.18900 33.69900 1.000 16.00000 193 SER A C 1
ATOM 1440 O O . SER A 1 227 ? -24.73400 -12.78900 34.31700 1.000 15.00000 193 SER A O 1
ATOM 1443 N N . GLU A 1 228 ? -22.54300 -12.58000 33.74900 1.000 14.80000 194 GLU A N 1
ATOM 1444 C CA . GLU A 1 228 ? -22.22200 -11.55800 34.73200 1.000 13.03000 194 GLU A CA 1
ATOM 1445 C C . GLU A 1 228 ? -21.58800 -10.33700 34.07200 1.000 17.15000 194 GLU A C 1
ATOM 1446 O O . GLU A 1 228 ? -20.94000 -10.43100 33.01700 1.000 16.62000 194 GLU A O 1
ATOM 1452 N N . ALA A 1 229 ? -21.78400 -9.19200 34.72500 1.000 14.48000 195 ALA A N 1
ATOM 1453 C CA . ALA A 1 229 ? -21.20600 -7.92500 34.31500 1.000 14.97000 195 ALA A CA 1
ATOM 1454 C C . ALA A 1 229 ? -21.21300 -6.97200 35.49800 1.000 17.48000 195 ALA A C 1
ATOM 1455 O O . ALA A 1 229 ? -21.98300 -7.13000 36.45400 1.000 15.79000 195 ALA A O 1
ATOM 1457 N N . ASN A 1 230 ? -20.38200 -5.93900 35.39700 1.000 15.23000 196 ASN A N 1
ATOM 1458 C CA . ASN A 1 230 ? -20.31500 -4.92900 36.45300 1.000 19.01000 196 ASN A CA 1
ATOM 1459 C C . ASN A 1 230 ? -21.42300 -3.85800 36.34000 1.000 17.15000 196 ASN A C 1
ATOM 1460 O O . ASN A 1 230 ? -21.26300 -2.77100 36.90300 1.000 18.19000 196 ASN A O 1
ATOM 1465 N N . LEU A 1 231 ? -22.50800 -4.12300 35.60200 1.000 18.17000 197 LEU A N 1
ATOM 1466 C CA . LEU A 1 231 ? -23.50900 -3.08700 35.32900 1.000 22.35000 197 LEU A CA 1
ATOM 1467 C C . LEU A 1 231 ? -24.12600 -2.51300 36.60400 1.000 17.00000 197 LEU A C 1
ATOM 1468 O O . LEU A 1 231 ? -24.48700 -1.32900 36.63200 1.000 20.46000 197 LEU A O 1
ATOM 1473 N N . LEU A 1 232 ? -24.27600 -3.32600 37.65700 1.000 18.06000 198 LEU A N 1
ATOM 1474 C CA . LEU A 1 232 ? -24.82100 -2.81000 38.91200 1.000 21.73000 198 LEU A CA 1
ATOM 1475 C C . LEU A 1 232 ? -23.75600 -2.22300 39.82500 1.000 22.85000 198 LEU A C 1
ATOM 1476 O O . LEU A 1 232 ? -24.06100 -1.32600 40.62300 1.000 18.36000 198 LEU A O 1
ATOM 1481 N N . ASN A 1 233 ? -22.52400 -2.74100 39.75600 1.000 16.69000 199 ASN A N 1
ATOM 1482 C CA . ASN A 1 233 ? -21.46300 -2.35300 40.67500 1.000 18.93000 199 ASN A CA 1
ATOM 1483 C C . ASN A 1 233 ? -20.60700 -1.19000 40.17000 1.000 21.56000 199 ASN A C 1
ATOM 1484 O O . ASN A 1 233 ? -19.91800 -0.55400 40.97600 1.000 23.88000 199 ASN A O 1
ATOM 1489 N N . PHE A 1 234 ? -20.60400 -0.90400 38.87400 1.000 22.29000 200 PHE A N 1
ATOM 1490 C CA . PHE A 1 234 ? -19.67000 0.09600 38.36500 1.000 20.62000 200 PHE A CA 1
ATOM 1491 C C . PHE A 1 234 ? -20.09000 1.48700 38.82300 1.000 25.00000 200 PHE A C 1
ATOM 1492 O O . PHE A 1 234 ? -21.25500 1.86700 38.67500 1.000 21.93000 200 PHE A O 1
ATOM 1500 N N . ARG A 1 235 ? -19.13700 2.25800 39.36000 1.000 22.78000 201 ARG A N 1
ATOM 1501 C CA . ARG A 1 235 ? -19.42500 3.63400 39.76100 1.000 26.69000 201 ARG A CA 1
ATOM 1502 C C . ARG A 1 235 ? -18.11500 4.40400 39.88200 1.000 28.17000 201 ARG A C 1
ATOM 1503 O O . ARG A 1 235 ? -17.02500 3.82800 39.83300 1.000 28.29000 201 ARG A O 1
ATOM 1511 N N . GLY A 1 236 ? -18.24500 5.72200 40.04200 1.000 25.82000 202 GLY A N 1
ATOM 1512 C CA . GLY A 1 236 ? -17.11400 6.60400 40.21800 1.000 28.73000 202 GLY A CA 1
ATOM 1513 C C . GLY A 1 236 ? -16.45600 6.40900 41.56500 1.000 29.30000 202 GLY A C 1
ATOM 1514 O O . GLY A 1 236 ? -16.96600 5.67800 42.42400 1.000 29.40000 202 GLY A O 1
ATOM 1515 N N . PRO A 1 237 ? -15.29300 7.03300 41.76700 1.000 33.00000 203 PRO A N 1
ATOM 1516 C CA . PRO A 1 237 ? -14.55700 6.86600 43.02400 1.000 32.18000 203 PRO A CA 1
ATOM 1517 C C . PRO A 1 237 ? -14.98000 7.81500 44.13600 1.000 33.57000 203 PRO A C 1
ATOM 1518 O O . PRO A 1 237 ? -15.46200 8.92900 43.91700 1.000 36.57000 203 PRO A O 1
ATOM 1522 N N . SER A 1 238 ? -14.76100 7.34300 45.36000 1.000 34.54000 204 SER A N 1
ATOM 1523 C CA . SER A 1 238 ? -14.92600 8.13800 46.56500 1.000 37.71000 204 SER A CA 1
ATOM 1524 C C . SER A 1 238 ? -13.72600 7.91000 47.46700 1.000 41.97000 204 SER A C 1
ATOM 1525 O O . SER A 1 238 ? -13.37000 6.76000 47.74600 1.000 41.75000 204 SER A O 1
ATOM 1528 N N . GLU A 1 239 ? -13.11000 9.00700 47.92200 1.000 43.55000 205 GLU A N 1
ATOM 1529 C CA . GLU A 1 239 ? -12.03800 8.91400 48.90800 1.000 41.96000 205 GLU A CA 1
ATOM 1530 C C . GLU A 1 239 ? -12.49100 8.22600 50.19500 1.000 47.31000 205 GLU A C 1
ATOM 1531 O O . GLU A 1 239 ? -11.65900 7.65000 50.90700 1.000 48.17000 205 GLU A O 1
ATOM 1537 N N . THR A 1 240 ? -13.79000 8.25400 50.49800 1.000 42.86000 206 THR A N 1
ATOM 1538 C CA . THR A 1 240 ? -14.32200 7.70100 51.73700 1.000 46.48000 206 THR A CA 1
ATOM 1539 C C . THR A 1 240 ? -14.82400 6.26400 51.60500 1.000 48.96000 206 THR A C 1
ATOM 1540 O O . THR A 1 240 ? -15.33800 5.71500 52.58800 1.000 47.11000 206 THR A O 1
ATOM 1544 N N . HIS A 1 241 ? -14.70100 5.63200 50.41700 1.000 44.56000 207 HIS A N 1
ATOM 1545 C CA . HIS A 1 241 ? -15.14300 4.24300 50.22400 1.000 37.95000 207 HIS A CA 1
ATOM 1546 C C . HIS A 1 241 ? -14.07500 3.48300 49.42900 1.000 41.14000 207 HIS A C 1
ATOM 1547 O O . HIS A 1 241 ? -14.21700 3.22600 48.22900 1.000 39.25000 207 HIS A O 1
ATOM 1554 N N . ILE A 1 242 ? -13.00300 3.09600 50.12200 1.000 39.10000 208 ILE A N 1
ATOM 1555 C CA . ILE A 1 242 ? -11.88700 2.42700 49.45900 1.000 43.03000 208 ILE A CA 1
ATOM 1556 C C . ILE A 1 242 ? -12.28400 1.01800 49.02600 1.000 39.44000 208 ILE A C 1
ATOM 1557 O O . ILE A 1 242 ? -11.85300 0.54000 47.97100 1.000 35.48000 208 ILE A O 1
ATOM 1562 N N . ASP A 1 243 ? -13.11900 0.34400 49.82100 1.000 39.09000 209 ASP A N 1
ATOM 1563 C CA . ASP A 1 243 ? -13.64800 -0.96800 49.45000 1.000 39.18000 209 ASP A CA 1
ATOM 1564 C C . ASP A 1 243 ? -14.29800 -0.93600 48.07800 1.000 36.29000 209 ASP A C 1
ATOM 1565 O O . ASP A 1 243 ? -14.02700 -1.79500 47.22900 1.000 37.37000 209 ASP A O 1
ATOM 1570 N N . ALA A 1 244 ? -15.17700 0.04400 47.85400 1.000 35.89000 210 ALA A N 1
ATOM 1571 C CA . ALA A 1 244 ? -15.83800 0.16700 46.56200 1.000 32.72000 210 ALA A CA 1
ATOM 1572 C C . ALA A 1 244 ? -14.82900 0.40200 45.44800 1.000 33.77000 210 ALA A C 1
ATOM 1573 O O . ALA A 1 244 ? -14.99900 -0.10600 44.33000 1.000 32.83000 210 ALA A O 1
ATOM 1575 N N . LEU A 1 245 ? -13.76700 1.17000 45.73400 1.000 33.25000 211 LEU A N 1
ATOM 1576 C CA . LEU A 1 245 ? -12.72800 1.40900 44.73600 1.000 31.39000 211 LEU A CA 1
ATOM 1577 C C . LEU A 1 245 ? -11.99000 0.12400 44.37600 1.000 27.02000 211 LEU A C 1
ATOM 1578 O O . LEU A 1 245 ? -11.70000 -0.12900 43.20100 1.000 30.02000 211 LEU A O 1
ATOM 1583 N N . ILE A 1 246 ? -11.66900 -0.69900 45.37100 1.000 28.35000 212 ILE A N 1
ATOM 1584 C CA . ILE A 1 246 ? -10.97600 -1.95300 45.09400 1.000 27.47000 212 ILE A CA 1
ATOM 1585 C C . ILE A 1 246 ? -11.79200 -2.82900 44.14700 1.000 28.76000 212 ILE A C 1
ATOM 1586 O O . ILE A 1 246 ? -11.24000 -3.43300 43.21000 1.000 23.35000 212 ILE A O 1
ATOM 1591 N N . THR A 1 247 ? -13.12600 -2.89500 44.35100 1.000 26.26000 213 THR A N 1
ATOM 1592 C CA . THR A 1 247 ? -13.95600 -3.71500 43.46600 1.000 26.66000 213 THR A CA 1
ATOM 1593 C C . THR A 1 247 ? -13.88100 -3.23600 42.02100 1.000 25.26000 213 THR A C 1
ATOM 1594 O O . THR A 1 247 ? -13.95600 -4.05700 41.10000 1.000 22.96000 213 THR A O 1
ATOM 1598 N N . GLN A 1 248 ? -13.67900 -1.93000 41.79700 1.000 24.17000 214 GLN A N 1
ATOM 1599 C CA . GLN A 1 248 ? -13.50200 -1.43700 40.43500 1.000 25.12000 214 GLN A CA 1
ATOM 1600 C C . GLN A 1 248 ? -12.19300 -1.90000 39.79500 1.000 26.21000 214 GLN A C 1
ATOM 1601 O O . GLN A 1 248 ? -12.02900 -1.73600 38.58400 1.000 20.92000 214 GLN A O 1
ATOM 1607 N N . SER A 1 249 ? -11.26500 -2.45700 40.56100 1.000 26.09000 215 SER A N 1
ATOM 1608 C CA . SER A 1 249 ? -10.02600 -2.95900 39.97800 1.000 24.01000 215 SER A CA 1
ATOM 1609 C C . SER A 1 249 ? -10.13100 -4.40800 39.52600 1.000 25.95000 215 SER A C 1
ATOM 1610 O O . SER A 1 249 ? -9.22800 -4.88600 38.82500 1.000 26.33000 215 SER A O 1
ATOM 1613 N N . LEU A 1 250 ? -11.22200 -5.11100 39.88200 1.000 20.72000 216 LEU A N 1
ATOM 1614 C CA . LEU A 1 250 ? -11.28500 -6.56300 39.72500 1.000 22.75000 216 LEU A CA 1
ATOM 1615 C C . LEU A 1 250 ? -12.47500 -7.05700 38.91800 1.000 24.02000 216 LEU A C 1
ATOM 1616 O O . LEU A 1 250 ? -12.30600 -7.95500 38.08600 1.000 17.84000 216 LEU A O 1
ATOM 1621 N N . PHE A 1 251 ? -13.67900 -6.51600 39.16100 1.000 24.02000 217 PHE A N 1
ATOM 1622 C CA . PHE A 1 251 ? -14.89100 -7.03200 38.53400 1.000 21.46000 217 PHE A CA 1
ATOM 1623 C C . PHE A 1 251 ? -14.88800 -6.80400 37.02600 1.000 20.09000 217 PHE A C 1
ATOM 1624 O O . PHE A 1 251 ? -14.43400 -5.76000 36.52500 1.000 20.22000 217 PHE A O 1
ATOM 1632 N N . ALA A 1 252 ? -15.43600 -7.77700 36.30600 1.000 19.22000 218 ALA A N 1
ATOM 1633 C CA . ALA A 1 252 ? -15.37200 -7.81600 34.85300 1.000 19.84000 218 ALA A CA 1
ATOM 1634 C C . ALA A 1 252 ? -16.58900 -8.57000 34.36000 1.000 19.35000 218 ALA A C 1
ATOM 1635 O O . ALA A 1 252 ? -17.39000 -9.06500 35.15900 1.000 16.89000 218 ALA A O 1
ATOM 1637 N N . ASP A 1 253 ? -16.72200 -8.65800 33.03900 1.000 16.43000 219 ASP A N 1
ATOM 1638 C CA . ASP A 1 253 ? -17.89900 -9.22000 32.39200 1.000 19.92000 219 ASP A CA 1
ATOM 1639 C C . ASP A 1 253 ? -17.55700 -10.51000 31.66900 1.000 21.24000 219 ASP A C 1
ATOM 1640 O O . ASP A 1 253 ? -16.49100 -10.63700 31.04800 1.000 18.34000 219 ASP A O 1
ATOM 1645 N N . GLY A 1 254 ? -18.49300 -11.44400 31.71500 1.000 16.56000 220 GLY A N 1
ATOM 1646 C CA . GLY A 1 254 ? -18.34500 -12.69200 30.99800 1.000 18.63000 220 GLY A CA 1
ATOM 1647 C C . GLY A 1 254 ? -19.47200 -13.64600 31.32500 1.000 21.70000 220 GLY A C 1
ATOM 1648 O O . GLY A 1 254 ? -20.18600 -13.46200 32.33400 1.000 17.27000 220 GLY A O 1
ATOM 1649 N N . ALA A 1 255 ? -19.66200 -14.65200 30.46300 1.000 17.56000 221 ALA A N 1
ATOM 1650 C CA . ALA A 1 255 ? -20.67900 -15.67800 30.66000 1.000 17.12000 221 ALA A CA 1
ATOM 1651 C C . ALA A 1 255 ? -20.04900 -17.04200 30.46700 1.000 20.65000 221 ALA A C 1
ATOM 1652 O O . ALA A 1 255 ? -19.15700 -17.21200 29.62400 1.000 19.33000 221 ALA A O 1
ATOM 1654 N N . ALA A 1 256 ? -20.49300 -18.00100 31.26600 1.000 15.81000 222 ALA A N 1
ATOM 1655 C CA . ALA A 1 256 ? -20.10100 -19.39800 31.10000 1.000 16.80000 222 ALA A CA 1
ATOM 1656 C C . ALA A 1 256 ? -21.36000 -20.24700 30.97600 1.000 19.61000 222 ALA A C 1
ATOM 1657 O O . ALA A 1 256 ? -22.37300 -19.97200 31.62800 1.000 18.09000 222 ALA A O 1
ATOM 1659 N N . ALA A 1 257 ? -21.32000 -21.26200 30.12000 1.000 18.35000 223 ALA A N 1
ATOM 1660 C CA . ALA A 1 257 ? -22.47300 -22.12800 29.93300 1.000 19.36000 223 ALA A CA 1
ATOM 1661 C C . ALA A 1 257 ? -22.02600 -23.57700 29.99600 1.000 20.29000 223 ALA A C 1
ATOM 1662 O O . ALA A 1 257 ? -20.97100 -23.93600 29.46300 1.000 19.50000 223 ALA A O 1
ATOM 1664 N N . LEU A 1 258 ? -22.82400 -24.40200 30.65400 1.000 19.33000 224 LEU A N 1
ATOM 1665 C CA . LEU A 1 258 ? -22.52600 -25.82100 30.78600 1.000 20.52000 224 LEU A CA 1
ATOM 1666 C C . LEU A 1 258 ? -23.75500 -26.61900 30.39300 1.000 21.89000 224 LEU A C 1
ATOM 1667 O O . LEU A 1 258 ? -24.87700 -26.12500 30.48600 1.000 21.19000 224 LEU A O 1
ATOM 1672 N N . ILE A 1 259 ? -23.53900 -27.85300 29.94100 1.000 22.34000 225 ILE A N 1
ATOM 1673 C CA . ILE A 1 259 ? -24.58200 -28.87300 29.89700 1.000 20.31000 225 ILE A CA 1
ATOM 1674 C C . ILE A 1 259 ? -24.27100 -29.89300 30.98500 1.000 22.17000 225 ILE A C 1
ATOM 1675 O O . ILE A 1 259 ? -23.16100 -30.44400 31.03400 1.000 23.78000 225 ILE A O 1
ATOM 1680 N N . VAL A 1 260 ? -25.24500 -30.14000 31.86100 1.000 21.23000 226 VAL A N 1
ATOM 1681 C CA . VAL A 1 260 ? -25.10100 -31.09600 32.94900 1.000 22.27000 226 VAL A CA 1
ATOM 1682 C C . VAL A 1 260 ? -26.16700 -32.17100 32.76500 1.000 24.25000 226 VAL A C 1
ATOM 1683 O O . VAL A 1 260 ? -27.33900 -31.85600 32.52500 1.000 21.72000 226 VAL A O 1
ATOM 1687 N N . GLY A 1 261 ? -25.75400 -33.43200 32.85000 1.000 19.53000 227 GLY A N 1
ATOM 1688 C CA . GLY A 1 261 ? -26.69100 -34.53100 32.71400 1.000 24.70000 227 GLY A CA 1
ATOM 1689 C C . GLY A 1 261 ? -26.11400 -35.80100 33.28900 1.000 22.92000 227 GLY A C 1
ATOM 1690 O O . GLY A 1 261 ? -24.89500 -35.98800 33.30800 1.000 23.09000 227 GLY A O 1
ATOM 1691 N N . SER A 1 262 ? -27.00200 -36.66500 33.79400 1.000 23.78000 228 SER A N 1
ATOM 1692 C CA . SER A 1 262 ? -26.64800 -38.00400 34.24600 1.000 24.65000 228 SER A CA 1
ATOM 1693 C C . SER A 1 262 ? -26.86600 -39.01400 33.11900 1.000 25.65000 228 SER A C 1
ATOM 1694 O O . SER A 1 262 ? -27.47200 -38.71800 32.08400 1.000 25.91000 228 SER A O 1
ATOM 1697 N N . ASP A 1 263 ? -26.36200 -40.22700 33.32800 1.000 29.69000 229 ASP A N 1
ATOM 1698 C CA . ASP A 1 263 ? -26.53800 -41.31800 32.38400 1.000 30.26000 229 ASP A CA 1
ATOM 1699 C C . ASP A 1 263 ? -26.17900 -40.90300 30.94900 1.000 26.41000 229 ASP A C 1
ATOM 1700 O O . ASP A 1 263 ? -27.02700 -40.95900 30.04900 1.000 29.74000 229 ASP A O 1
ATOM 1705 N N . PRO A 1 264 ? -24.94400 -40.45800 30.71500 1.000 23.88000 230 PRO A N 1
ATOM 1706 C CA . PRO A 1 264 ? -24.55200 -40.04900 29.36000 1.000 32.63000 230 PRO A CA 1
ATOM 1707 C C . PRO A 1 264 ? -24.70000 -41.19100 28.36400 1.000 35.52000 230 PRO A C 1
ATOM 1708 O O . PRO A 1 264 ? -24.49000 -42.36200 28.68900 1.000 35.97000 230 PRO A O 1
ATOM 1712 N N . ASP A 1 265 ? -25.08300 -40.83100 27.14300 1.000 36.85000 231 ASP A N 1
ATOM 1713 C CA . ASP A 1 265 ? -25.05600 -41.73700 25.99400 1.000 39.53000 231 ASP A CA 1
ATOM 1714 C C . ASP A 1 265 ? -23.63400 -41.70700 25.44000 1.000 39.16000 231 ASP A C 1
ATOM 1715 O O . ASP A 1 265 ? -23.28200 -40.87000 24.60900 1.000 38.04000 231 ASP A O 1
ATOM 1720 N N . LEU A 1 266 ? -22.80100 -42.64200 25.90200 1.000 41.84000 232 LEU A N 1
ATOM 1721 C CA . LEU A 1 266 ? -21.37100 -42.56600 25.61800 1.000 43.56000 232 LEU A CA 1
ATOM 1722 C C . LEU A 1 266 ? -21.04200 -42.68600 24.13400 1.000 45.16000 232 LEU A C 1
ATOM 1723 O O . LEU A 1 266 ? -19.88500 -42.45700 23.75500 1.000 47.15000 232 LEU A O 1
ATOM 1728 N N . GLN A 1 267 ? -22.02500 -43.00700 23.28800 1.000 45.34000 233 GLN A N 1
ATOM 1729 C CA . GLN A 1 267 ? -21.82700 -43.01000 21.84500 1.000 44.70000 233 GLN A CA 1
ATOM 1730 C C . GLN A 1 267 ? -22.00900 -41.63300 21.22000 1.000 49.94000 233 GLN A C 1
ATOM 1731 O O . GLN A 1 267 ? -21.51000 -41.41400 20.11100 1.000 48.05000 233 GLN A O 1
ATOM 1737 N N . THR A 1 268 ? -22.71700 -40.70500 21.89400 1.000 45.20000 234 THR A N 1
ATOM 1738 C CA . THR A 1 268 ? -22.90100 -39.33500 21.41000 1.000 42.03000 234 THR A CA 1
ATOM 1739 C C . THR A 1 268 ? -22.43100 -38.24900 22.37900 1.000 41.86000 234 THR A C 1
ATOM 1740 O O . THR A 1 268 ? -22.30800 -37.09200 21.96200 1.000 40.68000 234 THR A O 1
ATOM 1744 N N . GLU A 1 269 ? -22.16500 -38.58000 23.64500 1.000 35.62000 235 GLU A N 1
ATOM 1745 C CA . GLU A 1 269 ? -21.83900 -37.60200 24.67200 1.000 33.97000 235 GLU A CA 1
ATOM 1746 C C . GLU A 1 269 ? -20.51000 -37.97800 25.31000 1.000 38.15000 235 GLU A C 1
ATOM 1747 O O . GLU A 1 269 ? -20.20000 -39.16300 25.45300 1.000 40.35000 235 GLU A O 1
ATOM 1753 N N . SER A 1 270 ? -19.71900 -36.97500 25.68700 1.000 34.50000 236 SER A N 1
ATOM 1754 C CA . SER A 1 270 ? -18.41100 -37.20000 26.30300 1.000 37.50000 236 SER A CA 1
ATOM 1755 C C . SER A 1 270 ? -18.31700 -36.43300 27.61700 1.000 35.24000 236 SER A C 1
ATOM 1756 O O . SER A 1 270 ? -18.08500 -35.21100 27.60800 1.000 35.33000 236 SER A O 1
ATOM 1759 N N . PRO A 1 271 ? -18.48800 -37.10500 28.75500 1.000 37.14000 237 PRO A N 1
ATOM 1760 C CA . PRO A 1 271 ? -18.36400 -36.41900 30.04700 1.000 34.03000 237 PRO A CA 1
ATOM 1761 C C . PRO A 1 271 ? -17.01100 -35.75600 30.20200 1.000 37.52000 237 PRO A C 1
ATOM 1762 O O . PRO A 1 271 ? -15.98400 -36.29500 29.78700 1.000 33.87000 237 PRO A O 1
ATOM 1766 N N . LEU A 1 272 ? -17.01300 -34.56900 30.80600 1.000 26.97000 238 LEU A N 1
ATOM 1767 C CA . LEU A 1 272 ? -15.76400 -33.90700 31.14400 1.000 25.19000 238 LEU A CA 1
ATOM 1768 C C . LEU A 1 272 ? -15.44700 -33.99300 32.63200 1.000 29.60000 238 LEU A C 1
ATOM 1769 O O . LEU A 1 272 ? -14.27500 -34.11700 33.00400 1.000 28.42000 238 LEU A O 1
ATOM 1774 N N . TYR A 1 273 ? -16.47000 -33.90700 33.48900 1.000 28.19000 239 TYR A N 1
ATOM 1775 C CA . TYR A 1 273 ? -16.33300 -34.01800 34.93600 1.000 25.33000 239 TYR A CA 1
ATOM 1776 C C . TYR A 1 273 ? -17.59100 -34.67100 35.48200 1.000 27.91000 239 TYR A C 1
ATOM 1777 O O . TYR A 1 273 ? -18.64600 -34.66100 34.84300 1.000 30.34000 239 TYR A O 1
ATOM 1786 N N . GLU A 1 274 ? -17.47600 -35.25200 36.66900 1.000 28.92000 240 GLU A N 1
ATOM 1787 C CA . GLU A 1 274 ? -18.63900 -35.69000 37.42700 1.000 24.47000 240 GLU A CA 1
ATOM 1788 C C . GLU A 1 274 ? -18.80200 -34.79800 38.65000 1.000 26.07000 240 GLU A C 1
ATOM 1789 O O . GLU A 1 274 ? -17.81700 -34.45700 39.31300 1.000 28.52000 240 GLU A O 1
ATOM 1795 N N . LEU A 1 275 ? -20.04700 -34.42900 38.95000 1.000 25.34000 241 LEU A N 1
ATOM 1796 C CA . LEU A 1 275 ? -20.35500 -33.64500 40.14900 1.000 24.89000 241 LEU A CA 1
ATOM 1797 C C . LEU A 1 275 ? -20.67500 -34.63000 41.26400 1.000 25.47000 241 LEU A C 1
ATOM 1798 O O . LEU A 1 275 ? -21.78700 -35.15700 41.34000 1.000 22.65000 241 LEU A O 1
ATOM 1803 N N . ILE A 1 276 ? -19.69700 -34.88000 42.13400 1.000 26.89000 242 ILE A N 1
ATOM 1804 C CA . ILE A 1 276 ? -19.82800 -35.95000 43.12300 1.000 27.26000 242 ILE A CA 1
ATOM 1805 C C . ILE A 1 276 ? -20.51000 -35.46200 44.39400 1.000 23.77000 242 ILE A C 1
ATOM 1806 O O . ILE A 1 276 ? -21.38300 -36.14400 44.93500 1.000 27.10000 242 ILE A O 1
ATOM 1811 N N . SER A 1 277 ? -20.13800 -34.28500 44.89300 1.000 26.97000 243 SER A N 1
ATOM 1812 C CA . SER A 1 277 ? -20.87300 -33.66500 45.99300 1.000 24.96000 243 SER A CA 1
ATOM 1813 C C . SER A 1 277 ? -20.83600 -32.14800 45.83400 1.000 24.91000 243 SER A C 1
ATOM 1814 O O . SER A 1 277 ? -19.96800 -31.59900 45.15200 1.000 21.89000 243 SER A O 1
ATOM 1817 N N . ALA A 1 278 ? -21.78600 -31.48200 46.49400 1.000 24.05000 244 ALA A N 1
ATOM 1818 C CA . ALA A 1 278 ? -21.92700 -30.03000 46.41300 1.000 25.52000 244 ALA A CA 1
ATOM 1819 C C . ALA A 1 278 ? -22.57200 -29.56900 47.70500 1.000 23.89000 244 ALA A C 1
ATOM 1820 O O . ALA A 1 278 ? -23.67900 -30.00900 48.03200 1.000 24.28000 244 ALA A O 1
ATOM 1822 N N . SER A 1 279 ? -21.87900 -28.70000 48.43000 1.000 23.71000 245 SER A N 1
ATOM 1823 C CA . SER A 1 279 ? -22.31200 -28.27500 49.75100 1.000 28.11000 245 SER A CA 1
ATOM 1824 C C . SER A 1 279 ? -22.14900 -26.76600 49.88900 1.000 23.16000 245 SER A C 1
ATOM 1825 O O . SER A 1 279 ? -21.28500 -26.15000 49.24900 1.000 24.42000 245 SER A O 1
ATOM 1828 N N . GLN A 1 280 ? -22.98400 -26.17500 50.73700 1.000 23.19000 246 GLN A N 1
ATOM 1829 C CA . GLN A 1 280 ? -22.94800 -24.75200 51.03200 1.000 21.49000 246 GLN A CA 1
ATOM 1830 C C . GLN A 1 280 ? -22.74900 -24.55800 52.53100 1.000 22.91000 246 GLN A C 1
ATOM 1831 O O . GLN A 1 280 ? -23.19400 -25.37600 53.33100 1.000 25.72000 246 GLN A O 1
ATOM 1837 N N . ARG A 1 281 ? -22.06900 -23.48000 52.91900 1.000 19.78000 247 ARG A N 1
ATOM 1838 C CA . ARG A 1 281 ? -21.76900 -23.29700 54.33200 1.000 25.48000 247 ARG A CA 1
ATOM 1839 C C . ARG A 1 281 ? -21.62500 -21.81800 54.66300 1.000 24.64000 247 ARG A C 1
ATOM 1840 O O . ARG A 1 281 ? -21.00900 -21.05500 53.91000 1.000 26.36000 247 ARG A O 1
ATOM 1848 N N . ILE A 1 282 ? -22.18900 -21.42800 55.80800 1.000 23.42000 248 ILE A N 1
ATOM 1849 C CA . ILE A 1 282 ? -21.92000 -20.13500 56.42800 1.000 24.97000 248 ILE A CA 1
ATOM 1850 C C . ILE A 1 282 ? -20.77500 -20.31400 57.41300 1.000 30.68000 248 ILE A C 1
ATOM 1851 O O . ILE A 1 282 ? -20.84400 -21.16900 58.30700 1.000 29.10000 248 ILE A O 1
ATOM 1856 N N . LEU A 1 283 ? -19.72000 -19.51000 57.25300 1.000 27.60000 249 LEU A N 1
ATOM 1857 C CA . LEU A 1 283 ? -18.57000 -19.62600 58.13200 1.000 33.38000 249 LEU A CA 1
ATOM 1858 C C . LEU A 1 283 ? -18.85700 -18.98200 59.48800 1.000 38.40000 249 LEU A C 1
ATOM 1859 O O . LEU A 1 283 ? -19.60500 -18.00300 59.57400 1.000 34.00000 249 LEU A O 1
ATOM 1864 N N . PRO A 1 284 ? -18.26300 -19.50700 60.55700 1.000 42.54000 250 PRO A N 1
ATOM 1865 C CA . PRO A 1 284 ? -18.50600 -18.94200 61.88800 1.000 41.18000 250 PRO A CA 1
ATOM 1866 C C . PRO A 1 284 ? -17.91600 -17.54900 62.02000 1.000 39.08000 250 PRO A C 1
ATOM 1867 O O . PRO A 1 284 ? -16.89000 -17.22500 61.41800 1.000 43.02000 250 PRO A O 1
ATOM 1871 N N . GLU A 1 285 ? -18.60000 -16.72200 62.81600 1.000 43.71000 251 GLU A N 1
ATOM 1872 C CA . GLU A 1 285 ? -18.14900 -15.36700 63.15200 1.000 47.96000 251 GLU A CA 1
ATOM 1873 C C . GLU A 1 285 ? -17.90100 -14.52600 61.90000 1.000 43.61000 251 GLU A C 1
ATOM 1874 O O . GLU A 1 285 ? -16.93300 -13.76700 61.82500 1.000 47.81000 251 GLU A O 1
ATOM 1880 N N . SER A 1 286 ? -18.78100 -14.65000 60.90300 1.000 40.82000 252 SER A N 1
ATOM 1881 C CA . SER A 1 286 ? -18.58900 -13.95400 59.63300 1.000 41.52000 252 SER A CA 1
ATOM 1882 C C . SER A 1 286 ? -19.74200 -13.01100 59.30800 1.000 39.78000 252 SER A C 1
ATOM 1883 O O . SER A 1 286 ? -19.89000 -12.59600 58.15400 1.000 40.34000 252 SER A O 1
ATOM 1886 N N . GLU A 1 287 ? -20.54700 -12.65300 60.30400 1.000 38.09000 253 GLU A N 1
ATOM 1887 C CA . GLU A 1 287 ? -21.68300 -11.76300 60.09300 1.000 37.71000 253 GLU A CA 1
ATOM 1888 C C . GLU A 1 287 ? -21.24900 -10.45000 59.45200 1.000 36.22000 253 GLU A C 1
ATOM 1889 O O . GLU A 1 287 ? -20.32800 -9.78400 59.92700 1.000 39.62000 253 GLU A O 1
ATOM 1895 N N . ASP A 1 288 ? -21.92200 -10.09200 58.35800 1.000 36.14000 254 ASP A N 1
ATOM 1896 C CA . ASP A 1 288 ? -21.69800 -8.86000 57.60200 1.000 36.67000 254 ASP A CA 1
ATOM 1897 C C . ASP A 1 288 ? -20.33000 -8.79000 56.93000 1.000 38.99000 254 ASP A C 1
ATOM 1898 O O . ASP A 1 288 ? -19.90600 -7.70500 56.52200 1.000 35.52000 254 ASP A O 1
ATOM 1903 N N . ALA A 1 289 ? -19.63100 -9.92000 56.78100 1.000 39.81000 255 ALA A N 1
ATOM 1904 C CA . ALA A 1 289 ? -18.33600 -9.90400 56.10000 1.000 35.39000 255 ALA A CA 1
ATOM 1905 C C . ALA A 1 289 ? -18.44300 -9.26100 54.71800 1.000 39.59000 255 ALA A C 1
ATOM 1906 O O . ALA A 1 289 ? -17.69300 -8.33300 54.39800 1.000 38.55000 255 ALA A O 1
ATOM 1908 N N . ILE A 1 290 ? -19.37200 -9.73900 53.88500 1.000 35.58000 256 ILE A N 1
ATOM 1909 C CA . ILE A 1 290 ? -19.63800 -9.17100 52.56100 1.000 31.29000 256 ILE A CA 1
ATOM 1910 C C . ILE A 1 290 ? -21.11600 -8.80800 52.48500 1.000 34.59000 256 ILE A C 1
ATOM 1911 O O . ILE A 1 290 ? -21.98200 -9.68300 52.62100 1.000 26.60000 256 ILE A O 1
ATOM 1916 N N . VAL A 1 291 ? -21.40900 -7.52600 52.29400 1.000 29.14000 257 VAL A N 1
ATOM 1917 C CA . VAL A 1 291 ? -22.77500 -7.05100 52.11800 1.000 27.72000 257 VAL A CA 1
ATOM 1918 C C . VAL A 1 291 ? -22.82700 -6.26600 50.82100 1.000 31.23000 257 VAL A C 1
ATOM 1919 O O . VAL A 1 291 ? -21.88900 -5.52900 50.49400 1.000 31.59000 257 VAL A O 1
ATOM 1923 N N . GLY A 1 292 ? -23.90100 -6.45700 50.06400 1.000 26.30000 258 GLY A N 1
ATOM 1924 C CA . GLY A 1 292 ? -24.12000 -5.71100 48.84500 1.000 23.95000 258 GLY A CA 1
ATOM 1925 C C . GLY A 1 292 ? -25.47500 -5.05300 48.95200 1.000 28.34000 258 GLY A C 1
ATOM 1926 O O . GLY A 1 292 ? -26.49600 -5.74600 49.05900 1.000 25.04000 258 GLY A O 1
ATOM 1927 N N . ARG A 1 293 ? -25.50800 -3.72800 48.96000 1.000 22.01000 259 ARG A N 1
ATOM 1928 C CA . ARG A 1 293 ? -26.74600 -2.98800 49.13700 1.000 24.57000 259 ARG A CA 1
ATOM 1929 C C . ARG A 1 293 ? -27.25900 -2.54800 47.77300 1.000 23.17000 259 ARG A C 1
ATOM 1930 O O . ARG A 1 293 ? -26.57300 -1.80400 47.05900 1.000 21.74000 259 ARG A O 1
ATOM 1938 N N . LEU A 1 294 ? -28.45300 -3.00300 47.40000 1.000 18.24000 260 LEU A N 1
ATOM 1939 C CA . LEU A 1 294 ? -29.02700 -2.60200 46.11700 1.000 21.14000 260 LEU A CA 1
ATOM 1940 C C . LEU A 1 294 ? -29.81800 -1.31300 46.33700 1.000 20.73000 260 LEU A C 1
ATOM 1941 O O . LEU A 1 294 ? -30.82800 -1.29400 47.06300 1.000 19.10000 260 LEU A O 1
ATOM 1946 N N . THR A 1 295 ? -29.35300 -0.23600 45.72500 1.000 19.59000 261 THR A N 1
ATOM 1947 C CA . THR A 1 295 ? -29.88300 1.09300 45.97400 1.000 21.16000 261 THR A CA 1
ATOM 1948 C C . THR A 1 295 ? -30.31300 1.73500 44.65900 1.000 22.08000 261 THR A C 1
ATOM 1949 O O . THR A 1 295 ? -30.13300 1.17700 43.57400 1.000 19.25000 261 THR A O 1
ATOM 1953 N N . GLU A 1 296 ? -30.88000 2.94500 44.78100 1.000 21.78000 262 GLU A N 1
ATOM 1954 C CA . GLU A 1 296 ? -31.16100 3.81100 43.64100 1.000 22.35000 262 GLU A CA 1
ATOM 1955 C C . GLU A 1 296 ? -29.96100 3.97000 42.70000 1.000 21.66000 262 GLU A C 1
ATOM 1956 O O . GLU A 1 296 ? -30.13000 4.18400 41.49100 1.000 19.75000 262 GLU A O 1
ATOM 1962 N N . ALA A 1 297 ? -28.74600 3.90600 43.22900 1.000 19.55000 263 ALA A N 1
ATOM 1963 C CA . ALA A 1 297 ? -27.55400 4.08000 42.40800 1.000 22.91000 263 ALA A CA 1
ATOM 1964 C C . ALA A 1 297 ? -26.89400 2.74800 42.07300 1.000 19.88000 263 ALA A C 1
ATOM 1965 O O . ALA A 1 297 ? -25.71200 2.72400 41.72800 1.000 23.52000 263 ALA A O 1
ATOM 1967 N N . GLY A 1 298 ? -27.63700 1.64000 42.18000 1.000 20.70000 264 GLY A N 1
ATOM 1968 C CA . GLY A 1 298 ? -27.09000 0.31900 41.91200 1.000 20.62000 264 GLY A CA 1
ATOM 1969 C C . GLY A 1 298 ? -26.50800 -0.32900 43.15400 1.000 21.95000 264 GLY A C 1
ATOM 1970 O O . GLY A 1 298 ? -26.82400 0.01300 44.30000 1.000 23.40000 264 GLY A O 1
ATOM 1971 N N . LEU A 1 299 ? -25.62600 -1.28600 42.90600 1.000 17.83000 265 LEU A N 1
ATOM 1972 C CA . LEU A 1 299 ? -25.09500 -2.14300 43.94800 1.000 18.96000 265 LEU A CA 1
ATOM 1973 C C . LEU A 1 299 ? -23.89400 -1.47600 44.59900 1.000 25.04000 265 LEU A C 1
ATOM 1974 O O . LEU A 1 299 ? -22.91700 -1.14100 43.91800 1.000 24.35000 265 LEU A O 1
ATOM 1979 N N . VAL A 1 300 ? -23.95800 -1.30700 45.91200 1.000 22.31000 266 VAL A N 1
ATOM 1980 C CA . VAL A 1 300 ? -22.90200 -0.68500 46.69600 1.000 23.13000 266 VAL A CA 1
ATOM 1981 C C . VAL A 1 300 ? -22.37800 -1.71700 47.68900 1.000 27.29000 266 VAL A C 1
ATOM 1982 O O . VAL A 1 300 ? -23.15200 -2.25300 48.49600 1.000 25.30000 266 VAL A O 1
ATOM 1986 N N . PRO A 1 301 ? -21.08400 -2.03700 47.65900 1.000 24.55000 267 PRO A N 1
ATOM 1987 C CA . PRO A 1 301 ? -20.53400 -3.08200 48.52200 1.000 26.48000 267 PRO A CA 1
ATOM 1988 C C . PRO A 1 301 ? -20.04600 -2.54600 49.85500 1.000 32.98000 267 PRO A C 1
ATOM 1989 O O . PRO A 1 301 ? -19.70000 -1.37400 50.00500 1.000 38.21000 267 PRO A O 1
ATOM 1993 N N . TYR A 1 302 ? -20.02500 -3.44200 50.83900 1.000 34.46000 268 TYR A N 1
ATOM 1994 C CA . TYR A 1 302 ? -19.57100 -3.12000 52.18700 1.000 37.18000 268 TYR A CA 1
ATOM 1995 C C . TYR A 1 302 ? -18.84400 -4.33400 52.73300 1.000 41.08000 268 TYR A C 1
ATOM 1996 O O . TYR A 1 302 ? -19.44900 -5.40200 52.87500 1.000 41.92000 268 TYR A O 1
ATOM 2005 N N . LEU A 1 303 ? -17.54900 -4.17600 53.01200 1.000 43.09000 269 LEU A N 1
ATOM 2006 C CA . LEU A 1 303 ? -16.65100 -5.28900 53.33500 1.000 47.45000 269 LEU A CA 1
ATOM 2007 C C . LEU A 1 303 ? -15.85700 -4.97900 54.60100 1.000 47.77000 269 LEU A C 1
ATOM 2008 O O . LEU A 1 303 ? -14.65500 -4.70700 54.54300 1.000 50.80000 269 LEU A O 1
ATOM 2013 N N . PRO A 1 304 ? -16.50100 -5.02500 55.76900 1.000 47.20000 270 PRO A N 1
ATOM 2014 C CA . PRO A 1 304 ? -15.79700 -4.68500 57.01700 1.000 48.95000 270 PRO A CA 1
ATOM 2015 C C . PRO A 1 304 ? -14.82100 -5.75000 57.50800 1.000 51.16000 270 PRO A C 1
ATOM 2016 O O . PRO A 1 304 ? -13.68700 -5.42200 57.87700 1.000 52.76000 270 PRO A O 1
ATOM 2020 N N . LYS A 1 305 ? -15.23600 -7.01500 57.52500 1.000 46.07000 271 LYS A N 1
ATOM 2021 C CA . LYS A 1 305 ? -14.39600 -8.07200 58.06800 1.000 48.17000 271 LYS A CA 1
ATOM 2022 C C . LYS A 1 305 ? -13.30800 -8.47100 57.07200 1.000 46.65000 271 LYS A C 1
ATOM 2023 O O . LYS A 1 305 ? -13.40200 -8.20900 55.86900 1.000 50.12000 271 LYS A O 1
ATOM 2029 N N . ASP A 1 306 ? -12.27200 -9.13200 57.58900 1.000 48.55000 272 ASP A N 1
ATOM 2030 C CA . ASP A 1 306 ? -11.13800 -9.54200 56.76500 1.000 46.12000 272 ASP A CA 1
ATOM 2031 C C . ASP A 1 306 ? -11.45800 -10.87100 56.09400 1.000 44.96000 272 ASP A C 1
ATOM 2032 O O . ASP A 1 306 ? -11.49900 -11.91800 56.74900 1.000 46.38000 272 ASP A O 1
ATOM 2037 N N . ILE A 1 307 ? -11.65300 -10.83300 54.78100 1.000 47.89000 273 ILE A N 1
ATOM 2038 C CA . ILE A 1 307 ? -12.07400 -12.01000 54.02900 1.000 42.10000 273 ILE A CA 1
ATOM 2039 C C . ILE A 1 307 ? -10.93000 -13.02000 53.95000 1.000 42.64000 273 ILE A C 1
ATOM 2040 O O . ILE A 1 307 ? -11.15900 -14.20700 54.23600 1.000 38.58000 273 ILE A O 1
ATOM 2045 N N . PRO A 1 308 ? -9.69600 -12.62300 53.58500 1.000 43.78000 274 PRO A N 1
ATOM 2046 C CA . PRO A 1 308 ? -8.60500 -13.61700 53.53800 1.000 40.14000 274 PRO A CA 1
ATOM 2047 C C . PRO A 1 308 ? -8.40800 -14.39400 54.83000 1.000 40.82000 274 PRO A C 1
ATOM 2048 O O . PRO A 1 308 ? -8.21800 -15.61400 54.78100 1.000 40.98000 274 PRO A O 1
ATOM 2052 N N . LYS A 1 309 ? -8.45200 -13.73500 55.98900 1.000 40.82000 275 LYS A N 1
ATOM 2053 C CA . LYS A 1 309 ? -8.28900 -14.46900 57.24200 1.000 43.30000 275 LYS A CA 1
ATOM 2054 C C . LYS A 1 309 ? -9.45000 -15.42600 57.47800 1.000 44.24000 275 LYS A C 1
ATOM 2055 O O . LYS A 1 309 ? -9.24500 -16.55100 57.95300 1.000 47.11000 275 LYS A O 1
ATOM 2061 N N . LEU A 1 310 ? -10.67600 -14.99500 57.15600 1.000 42.69000 276 LEU A N 1
ATOM 2062 C CA . LEU A 1 310 ? -11.84200 -15.86200 57.31000 1.000 38.09000 276 LEU A CA 1
ATOM 2063 C C . LEU A 1 310 ? -11.68000 -17.15700 56.52900 1.000 38.94000 276 LEU A C 1
ATOM 2064 O O . LEU A 1 310 ? -11.98200 -18.24400 57.03900 1.000 40.21000 276 LEU A O 1
ATOM 2069 N N . VAL A 1 311 ? -11.20200 -17.05900 55.28900 1.000 39.49000 277 VAL A N 1
ATOM 2070 C CA . VAL A 1 311 ? -11.03700 -18.24600 54.45800 1.000 38.28000 277 VAL A CA 1
ATOM 2071 C C . VAL A 1 311 ? -9.92500 -19.13000 55.00800 1.000 43.60000 277 VAL A C 1
ATOM 2072 O O . VAL A 1 311 ? -10.10900 -20.33900 55.20300 1.000 44.14000 277 VAL A O 1
ATOM 2076 N N . SER A 1 312 ? -8.75800 -18.53100 55.28500 1.000 41.55000 278 SER A N 1
ATOM 2077 C CA . SER A 1 312 ? -7.62800 -19.27500 55.84000 1.000 44.35000 278 SER A CA 1
ATOM 2078 C C . SER A 1 312 ? -8.01500 -20.02800 57.11200 1.000 44.51000 278 SER A C 1
ATOM 2079 O O . SER A 1 312 ? -7.62600 -21.18800 57.30200 1.000 43.33000 278 SER A O 1
ATOM 2082 N N . THR A 1 313 ? -8.80700 -19.38800 57.97900 1.000 42.89000 279 THR A N 1
ATOM 2083 C CA . THR A 1 313 ? -9.24400 -20.00100 59.22800 1.000 42.40000 279 THR A CA 1
ATOM 2084 C C . THR A 1 313 ? -10.07000 -21.26300 58.98900 1.000 47.25000 279 THR A C 1
ATOM 2085 O O . THR A 1 313 ? -10.07700 -22.16800 59.83000 1.000 49.56000 279 THR A O 1
ATOM 2089 N N . ASN A 1 314 ? -10.74900 -21.36200 57.84600 1.000 44.05000 280 ASN A N 1
ATOM 2090 C CA . ASN A 1 314 ? -11.77100 -22.38200 57.66100 1.000 43.74000 280 ASN A CA 1
ATOM 2091 C C . ASN A 1 314 ? -11.55800 -23.28700 56.46000 1.000 39.27000 280 ASN A C 1
ATOM 2092 O O . ASN A 1 314 ? -12.18400 -24.35100 56.40500 1.000 41.47000 280 ASN A O 1
ATOM 2097 N N . ILE A 1 315 ? -10.69300 -22.91100 55.51800 1.000 38.84000 281 ILE A N 1
ATOM 2098 C CA . ILE A 1 315 ? -10.61900 -23.60700 54.23300 1.000 39.34000 281 ILE A CA 1
ATOM 2099 C C . ILE A 1 315 ? -10.26800 -25.07900 54.42200 1.000 44.36000 281 ILE A C 1
ATOM 2100 O O . ILE A 1 315 ? -10.88200 -25.96400 53.80600 1.000 41.36000 281 ILE A O 1
ATOM 2105 N N . ARG A 1 316 ? -9.29500 -25.36800 55.29100 1.000 43.95000 282 ARG A N 1
ATOM 2106 C CA . ARG A 1 316 ? -8.73700 -26.71500 55.36100 1.000 43.62000 282 ARG A CA 1
ATOM 2107 C C . ARG A 1 316 ? -9.79400 -27.74100 55.74800 1.000 41.30000 282 ARG A C 1
ATOM 2108 O O . ARG A 1 316 ? -9.96400 -28.75300 55.06000 1.000 40.77000 282 ARG A O 1
ATOM 2116 N N . SER A 1 317 ? -10.51900 -27.49900 56.84700 1.000 41.09000 283 SER A N 1
ATOM 2117 C CA . SER A 1 317 ? -11.50500 -28.48100 57.29100 1.000 42.88000 283 SER A CA 1
ATOM 2118 C C . SER A 1 317 ? -12.67500 -28.57900 56.32100 1.000 38.31000 283 SER A C 1
ATOM 2119 O O . SER A 1 317 ? -13.28800 -29.64500 56.20400 1.000 39.48000 283 SER A O 1
ATOM 2122 N N . ILE A 1 318 ? -12.99200 -27.48900 55.61900 1.000 40.77000 284 ILE A N 1
ATOM 2123 C CA . ILE A 1 318 ? -14.03600 -27.53500 54.59500 1.000 41.98000 284 ILE A CA 1
ATOM 2124 C C . ILE A 1 318 ? -13.62600 -28.46100 53.45600 1.000 33.72000 284 ILE A C 1
ATOM 2125 O O . ILE A 1 318 ? -14.42600 -29.27800 52.98400 1.000 34.68000 284 ILE A O 1
ATOM 2130 N N . LEU A 1 319 ? -12.36900 -28.37100 53.01700 1.000 34.57000 285 LEU A N 1
ATOM 2131 C CA . LEU A 1 319 ? -11.89300 -29.24500 51.94400 1.000 37.90000 285 LEU A CA 1
ATOM 2132 C C . LEU A 1 319 ? -11.63400 -30.67200 52.43100 1.000 36.47000 285 LEU A C 1
ATOM 2133 O O . LEU A 1 319 ? -11.81000 -31.62800 51.66500 1.000 32.68000 285 LEU A O 1
ATOM 2138 N N . GLU A 1 320 ? -11.20400 -30.84100 53.68400 1.000 33.37000 286 GLU A N 1
ATOM 2139 C CA . GLU A 1 320 ? -11.07000 -32.19100 54.22600 1.000 40.77000 286 GLU A CA 1
ATOM 2140 C C . GLU A 1 320 ? -12.41200 -32.90500 54.22100 1.000 36.19000 286 GLU A C 1
ATOM 2141 O O . GLU A 1 320 ? -12.51400 -34.04700 53.76300 1.000 39.40000 286 GLU A O 1
ATOM 2147 N N . ASP A 1 321 ? -13.46500 -32.23100 54.70300 1.000 37.60000 287 ASP A N 1
ATOM 2148 C CA . ASP A 1 321 ? -14.80200 -32.82200 54.66400 1.000 36.55000 287 ASP A CA 1
ATOM 2149 C C . ASP A 1 321 ? -15.21100 -33.15900 53.24000 1.000 37.19000 287 ASP A C 1
ATOM 2150 O O . ASP A 1 321 ? -15.82300 -34.20800 52.99300 1.000 35.95000 287 ASP A O 1
ATOM 2155 N N . ALA A 1 322 ? -14.88300 -32.27900 52.28800 1.000 33.85000 288 ALA A N 1
ATOM 2156 C CA . ALA A 1 322 ? -15.20900 -32.54600 50.89200 1.000 33.86000 288 ALA A CA 1
ATOM 2157 C C . ALA A 1 322 ? -14.48400 -33.78700 50.38300 1.000 33.81000 288 ALA A C 1
ATOM 2158 O O . ALA A 1 322 ? -15.07200 -34.61400 49.68000 1.000 35.58000 288 ALA A O 1
ATOM 2160 N N . LEU A 1 323 ? -13.20600 -33.93200 50.72600 1.000 35.58000 289 LEU A N 1
ATOM 2161 C CA . LEU A 1 323 ? -12.41300 -35.04200 50.21600 1.000 36.80000 289 LEU A CA 1
ATOM 2162 C C . LEU A 1 323 ? -12.60600 -36.33500 50.99900 1.000 42.01000 289 LEU A C 1
ATOM 2163 O O . LEU A 1 323 ? -12.16300 -37.38500 50.52200 1.000 42.80000 289 LEU A O 1
ATOM 2168 N N . ALA A 1 324 ? -13.27400 -36.28600 52.15400 1.000 42.78000 290 ALA A N 1
ATOM 2169 C CA . ALA A 1 324 ? -13.38500 -37.45800 53.02400 1.000 46.14000 290 ALA A CA 1
ATOM 2170 C C . ALA A 1 324 ? -13.79400 -38.75000 52.31800 1.000 48.46000 290 ALA A C 1
ATOM 2171 O O . ALA A 1 324 ? -13.20100 -39.79500 52.62900 1.000 50.18000 290 ALA A O 1
ATOM 2173 N N . PRO A 1 325 ? -14.76100 -38.77300 51.39400 1.000 49.00000 291 PRO A N 1
ATOM 2174 C CA . PRO A 1 325 ? -15.12000 -40.04000 50.74100 1.000 43.80000 291 PRO A CA 1
ATOM 2175 C C . PRO A 1 325 ? -14.17500 -40.49100 49.63500 1.000 47.06000 291 PRO A C 1
ATOM 2176 O O . PRO A 1 325 ? -14.41700 -41.55000 49.04400 1.000 43.79000 291 PRO A O 1
ATOM 2180 N N . THR A 1 326 ? -13.12200 -39.73900 49.31500 1.000 47.79000 292 THR A N 1
ATOM 2181 C CA . THR A 1 326 ? -12.25000 -40.12600 48.21300 1.000 44.96000 292 THR A CA 1
ATOM 2182 C C . THR A 1 326 ? -11.03400 -40.91800 48.65900 1.000 47.44000 292 THR A C 1
ATOM 2183 O O . THR A 1 326 ? -10.39300 -41.55900 47.82000 1.000 48.63000 292 THR A O 1
ATOM 2187 N N . GLY A 1 327 ? -10.68100 -40.85700 49.94000 1.000 48.86000 293 GLY A N 1
ATOM 2188 C CA . GL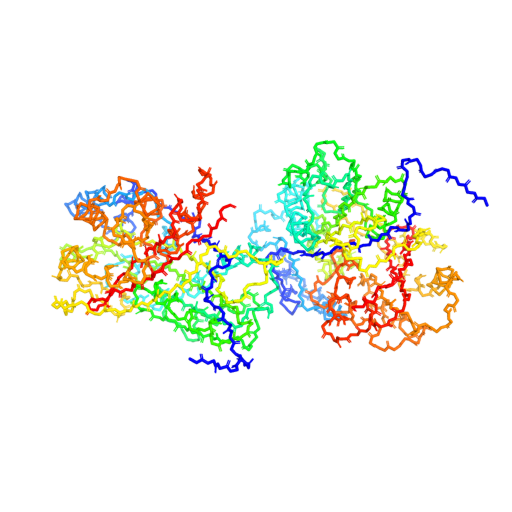Y A 1 327 ? -9.43800 -41.44800 50.38600 1.000 52.49000 293 GLY A CA 1
ATOM 2189 C C . GLY A 1 327 ? -8.19500 -40.74000 49.90000 1.000 54.97000 293 GLY A C 1
ATOM 2190 O O . GLY A 1 327 ? -7.10800 -41.32700 49.94000 1.000 54.51000 293 GLY A O 1
ATOM 2191 N N . VAL A 1 328 ? -8.32400 -39.49600 49.42300 1.000 50.32000 294 VAL A N 1
ATOM 2192 C CA . VAL A 1 328 ? -7.15900 -38.69100 49.07600 1.000 50.41000 294 VAL A CA 1
ATOM 2193 C C . VAL A 1 328 ? -6.48700 -38.18900 50.34900 1.000 53.52000 294 VAL A C 1
ATOM 2194 O O . VAL A 1 328 ? -7.15600 -37.75900 51.29700 1.000 51.16000 294 VAL A O 1
ATOM 2198 N N . GLN A 1 329 ? -5.15300 -38.23900 50.37900 1.000 53.42000 295 GLN A N 1
ATOM 2199 C CA . GLN A 1 329 ? -4.38900 -37.64800 51.47300 1.000 58.56000 295 GLN A CA 1
ATOM 2200 C C . GLN A 1 329 ? -3.39800 -36.58100 51.03500 1.000 54.44000 295 GLN A C 1
ATOM 2201 O O . GLN A 1 329 ? -2.89300 -35.84500 51.89000 1.000 59.39000 295 GLN A O 1
ATOM 2207 N N . ASP A 1 330 ? -3.11500 -36.45900 49.74600 1.000 51.27000 296 ASP A N 1
ATOM 2208 C CA . ASP A 1 330 ? -2.13000 -35.50700 49.25600 1.000 49.17000 296 ASP A CA 1
ATOM 2209 C C . ASP A 1 330 ? -2.85100 -34.34700 48.59200 1.000 42.67000 296 ASP A C 1
ATOM 2210 O O . ASP A 1 330 ? -3.51600 -34.54300 47.57100 1.000 41.83000 296 ASP A O 1
ATOM 2215 N N . TRP A 1 331 ? -2.68500 -33.13900 49.14700 1.000 41.06000 297 TRP A N 1
ATOM 2216 C CA . TRP A 1 331 ? -3.35200 -31.97200 48.57600 1.000 44.01000 297 TRP A CA 1
ATOM 2217 C C . TRP A 1 331 ? -2.94500 -31.74100 47.13100 1.000 46.09000 297 TRP A C 1
ATOM 2218 O O . TRP A 1 331 ? -3.63800 -31.01700 46.40900 1.000 38.74000 297 TRP A O 1
ATOM 2229 N N . ASN A 1 332 ? -1.82700 -32.32200 46.69700 1.000 43.72000 298 ASN A N 1
ATOM 2230 C CA . ASN A 1 332 ? -1.31300 -32.08800 45.36000 1.000 37.97000 298 ASN A CA 1
ATOM 2231 C C . ASN A 1 332 ? -1.69200 -33.19300 44.38800 1.000 34.37000 298 ASN A C 1
ATOM 2232 O O . ASN A 1 332 ? -1.37300 -33.09000 43.20400 1.000 41.55000 298 ASN A O 1
ATOM 2237 N N . SER A 1 333 ? -2.37900 -34.23000 44.84900 1.000 37.26000 299 SER A N 1
ATOM 2238 C CA . SER A 1 333 ? -2.87800 -35.28200 43.97300 1.000 40.63000 299 SER A CA 1
ATOM 2239 C C . SER A 1 333 ? -4.26300 -34.98200 43.40700 1.000 39.02000 299 SER A C 1
ATOM 2240 O O . SER A 1 333 ? -4.82500 -35.82900 42.69900 1.000 36.69000 299 SER A O 1
ATOM 2243 N N . ILE A 1 334 ? -4.82100 -33.80600 43.70000 1.000 40.76000 300 ILE A N 1
ATOM 2244 C CA . ILE A 1 334 ? -6.12500 -33.38500 43.20400 1.000 38.27000 300 ILE A CA 1
ATOM 2245 C C . ILE A 1 334 ? -5.96000 -32.07700 42.43400 1.000 37.25000 300 ILE A C 1
ATOM 2246 O O . ILE A 1 334 ? -4.98000 -31.34600 42.61300 1.000 36.62000 300 ILE A O 1
ATOM 2251 N N . PHE A 1 335 ? -6.92600 -31.78600 41.55600 1.000 36.38000 301 PHE A N 1
ATOM 2252 C CA . PHE A 1 335 ? -6.90600 -30.52100 40.82800 1.000 33.17000 301 PHE A CA 1
ATOM 2253 C C . PHE A 1 335 ? -7.76400 -29.48700 41.54500 1.000 34.03000 301 PHE A C 1
ATOM 2254 O O . PHE A 1 335 ? -8.59400 -29.82200 42.39600 1.000 29.21000 301 PHE A O 1
ATOM 2262 N N . TRP A 1 336 ? -7.53400 -28.21300 41.20300 1.000 30.43000 302 TRP A N 1
ATOM 2263 C CA . TRP A 1 336 ? -8.01800 -27.09400 42.00000 1.000 33.69000 302 TRP A CA 1
ATOM 2264 C C . TRP A 1 336 ? -8.74600 -26.04900 41.16100 1.000 30.04000 302 TRP A C 1
ATOM 2265 O O . TRP A 1 336 ? -8.29500 -25.68700 40.06600 1.000 30.84000 302 TRP A O 1
ATOM 2276 N N . ILE A 1 337 ? -9.86000 -25.54300 41.70500 1.000 27.76000 303 ILE A N 1
ATOM 2277 C CA . ILE A 1 337 ? -10.55100 -24.36900 41.18000 1.000 24.17000 303 ILE A CA 1
ATOM 2278 C C . ILE A 1 337 ? -10.93600 -23.52000 42.38400 1.000 24.44000 303 ILE A C 1
ATOM 2279 O O . ILE A 1 337 ? -11.75800 -23.94700 43.19800 1.000 26.88000 303 ILE A O 1
ATOM 2284 N N . ILE A 1 338 ? -10.31600 -22.34600 42.52700 1.000 21.83000 304 ILE A N 1
ATOM 2285 C CA . ILE A 1 338 ? -10.62100 -21.42700 43.61400 1.000 27.09000 304 ILE A CA 1
ATOM 2286 C C . ILE A 1 338 ? -11.07000 -20.09400 43.03000 1.000 25.50000 304 ILE A C 1
ATOM 2287 O O . ILE A 1 338 ? -10.33700 -19.47800 42.24400 1.000 22.22000 304 ILE A O 1
ATOM 2292 N N . HIS A 1 339 ? -12.24700 -19.63000 43.45200 1.000 22.37000 305 HIS A N 1
ATOM 2293 C CA . HIS A 1 339 ? -12.73800 -18.31700 43.05900 1.000 20.39000 305 HIS A CA 1
ATOM 2294 C C . HIS A 1 339 ? -11.68400 -17.25700 43.35700 1.000 20.60000 305 HIS A C 1
ATOM 2295 O O . HIS A 1 339 ? -11.26200 -17.12600 44.51600 1.000 24.55000 305 HIS A O 1
ATOM 2302 N N . PRO A 1 340 ? -11.25800 -16.47500 42.37400 1.000 24.60000 306 PRO A N 1
ATOM 2303 C CA . PRO A 1 340 ? -10.12600 -15.56800 42.60900 1.000 23.33000 306 PRO A CA 1
ATOM 2304 C C . PRO A 1 340 ? -10.53600 -14.13700 42.91900 1.000 29.31000 306 PRO A C 1
ATOM 2305 O O . PRO A 1 340 ? -9.79900 -13.19100 42.61500 1.000 29.05000 306 PRO A O 1
ATOM 2309 N N . GLY A 1 341 ? -11.69400 -13.96500 43.55700 1.000 28.93000 307 GLY A N 1
ATOM 2310 C CA . GLY A 1 341 ? -12.19100 -12.62500 43.82400 1.000 32.38000 307 GLY A CA 1
ATOM 2311 C C . GLY A 1 341 ? -11.25900 -11.78800 44.67600 1.000 36.65000 307 GLY A C 1
ATOM 2312 O O . GLY A 1 341 ? -11.25900 -10.55800 44.58000 1.000 35.67000 307 GLY A O 1
ATOM 2313 N N . MET A 1 342 ? -10.46700 -12.43200 45.52700 1.000 34.37000 308 MET A N 1
ATOM 2314 C CA . MET A 1 342 ? -9.39400 -11.76100 46.26000 1.000 40.34000 308 MET A CA 1
ATOM 2315 C C . MET A 1 342 ? -8.09500 -12.49700 45.96600 1.000 37.65000 308 MET A C 1
ATOM 2316 O O . MET A 1 342 ? -7.84600 -13.56800 46.54800 1.000 38.02000 308 MET A O 1
ATOM 2321 N N . PRO A 1 343 ? -7.25200 -11.98500 45.06700 1.000 37.94000 309 PRO A N 1
ATOM 2322 C CA . PRO A 1 343 ? -6.03000 -12.72200 44.69900 1.000 39.16000 309 PRO A CA 1
ATOM 2323 C C . PRO A 1 343 ? -5.16700 -13.13600 45.88300 1.000 36.62000 309 PRO A C 1
ATOM 2324 O O . PRO A 1 343 ? -4.54300 -14.20600 45.83400 1.000 38.03000 309 PRO A O 1
ATOM 2328 N N . ALA A 1 344 ? -5.11400 -12.32500 46.94300 1.000 35.41000 310 ALA A N 1
ATOM 2329 C CA . ALA A 1 344 ? -4.34300 -12.68200 48.13100 1.000 36.89000 310 ALA A CA 1
ATOM 2330 C C . ALA A 1 344 ? -4.73200 -14.04500 48.67700 1.000 39.64000 310 ALA A C 1
ATOM 2331 O O . ALA A 1 344 ? -3.88200 -14.77200 49.20100 1.000 40.30000 310 ALA A O 1
ATOM 2333 N N . ILE A 1 345 ? -6.00700 -14.41800 48.56000 1.000 37.87000 311 ILE A N 1
ATOM 2334 C CA . ILE A 1 345 ? -6.44000 -15.71300 49.07200 1.000 37.92000 311 ILE A CA 1
ATOM 2335 C C . ILE A 1 345 ? -5.79400 -16.85100 48.29100 1.000 36.08000 311 ILE A C 1
ATOM 2336 O O . ILE A 1 345 ? -5.58600 -17.94600 48.83000 1.000 33.55000 311 ILE A O 1
ATOM 2341 N N . LEU A 1 346 ? -5.46300 -16.62400 47.02400 1.000 35.13000 312 LEU A N 1
ATOM 2342 C CA . LEU A 1 346 ? -4.83100 -17.68200 46.24800 1.000 36.66000 312 LEU A CA 1
ATOM 2343 C C . LEU A 1 346 ? -3.43600 -17.97600 46.79200 1.000 40.34000 312 LEU A C 1
ATOM 2344 O O . LEU A 1 346 ? -3.10600 -19.12800 47.09900 1.000 38.36000 312 LEU A O 1
ATOM 2349 N N . ASP A 1 347 ? -2.62100 -16.93100 46.95600 1.000 39.04000 313 ASP A N 1
ATOM 2350 C CA . ASP A 1 347 ? -1.30000 -17.09000 47.55600 1.000 41.69000 313 ASP A CA 1
ATOM 2351 C C . ASP A 1 347 ? -1.39000 -17.72600 48.94000 1.000 41.91000 313 ASP A C 1
ATOM 2352 O O . ASP A 1 347 ? -0.65300 -18.67100 49.24800 1.000 39.94000 313 ASP A O 1
ATOM 2357 N N . GLN A 1 348 ? -2.31400 -17.24200 49.77700 1.000 40.17000 314 GLN A N 1
ATOM 2358 C CA . GLN A 1 348 ? -2.35600 -17.68700 51.16700 1.000 37.60000 314 GLN A CA 1
ATOM 2359 C C . GLN A 1 348 ? -2.76700 -19.14700 51.27800 1.000 43.49000 314 GLN A C 1
ATOM 2360 O O . GLN A 1 348 ? -2.19000 -19.89900 52.07500 1.000 41.43000 314 GLN A O 1
ATOM 2366 N N . THR A 1 349 ? -3.76200 -19.56400 50.48900 1.000 39.25000 315 THR A N 1
ATOM 2367 C CA . THR A 1 349 ? -4.15700 -20.96800 50.46500 1.000 42.16000 315 THR A CA 1
ATOM 2368 C C . THR A 1 349 ? -3.03200 -21.83900 49.93400 1.000 43.32000 315 THR A C 1
ATOM 2369 O O . THR A 1 349 ? -2.77900 -22.92800 50.45700 1.000 46.28000 315 THR A O 1
ATOM 2373 N N . GLU A 1 350 ? -2.36500 -21.37700 48.87600 1.000 40.19000 316 GLU A N 1
ATOM 2374 C CA . GLU A 1 350 ? -1.22400 -22.08500 48.30100 1.000 43.70000 316 GLU A CA 1
ATOM 2375 C C . GLU A 1 350 ? -0.15400 -22.35700 49.35100 1.000 43.60000 316 GLU A C 1
ATOM 2376 O O . GLU A 1 350 ? 0.35500 -23.47700 49.46400 1.000 44.96000 316 GLU A O 1
ATOM 2382 N N . LYS A 1 351 ? 0.19600 -21.32700 50.12800 1.000 45.84000 317 LYS A N 1
ATOM 2383 C CA . LYS A 1 351 ? 1.17000 -21.47900 51.20400 1.000 46.04000 317 LYS A CA 1
ATOM 2384 C C . LYS A 1 351 ? 0.64900 -22.40300 52.30000 1.000 47.57000 317 LYS A C 1
ATOM 2385 O O . LYS A 1 351 ? 1.37800 -23.27000 52.79600 1.000 49.51000 317 LYS A O 1
ATOM 2387 N N . LEU A 1 352 ? -0.62400 -22.24000 52.67700 1.000 43.65000 318 LEU A N 1
ATOM 2388 C CA . LEU A 1 352 ? -1.17900 -22.95700 53.82500 1.000 45.63000 318 LEU A CA 1
ATOM 2389 C C . LEU A 1 352 ? -1.21200 -24.46300 53.58600 1.000 45.89000 318 LEU A C 1
ATOM 2390 O O . LEU A 1 352 ? -0.76800 -25.24800 54.43200 1.000 49.55000 318 LEU A O 1
ATOM 2395 N N . LEU A 1 353 ? -1.75500 -24.88600 52.44800 1.000 45.21000 319 LEU A N 1
ATOM 2396 C CA . LEU A 1 353 ? -1.80400 -26.29800 52.09500 1.000 46.62000 319 LEU A CA 1
ATOM 2397 C C . LEU A 1 353 ? -0.54300 -26.76400 51.39000 1.000 47.27000 319 LEU A C 1
ATOM 2398 O O . LEU A 1 353 ? -0.45900 -27.94000 51.01500 1.000 48.93000 319 LEU A O 1
ATOM 2403 N N . GLN A 1 354 ? 0.42600 -25.87200 51.20000 1.000 46.36000 320 GLN A N 1
ATOM 2404 C CA . GLN A 1 354 ? 1.69900 -26.20200 50.56900 1.000 51.59000 320 GLN A CA 1
ATOM 2405 C C . GLN A 1 354 ? 1.46300 -26.85400 49.20800 1.000 46.37000 320 GLN A C 1
ATOM 2406 O O . GLN A 1 354 ? 1.84600 -27.99700 48.95100 1.000 45.72000 320 GLN A O 1
ATOM 2412 N N . LEU A 1 355 ? 0.81000 -26.09300 48.33500 1.000 44.79000 321 LEU A N 1
ATOM 2413 C CA . LEU A 1 355 ? 0.48800 -26.57400 47.00300 1.000 42.54000 321 LEU A CA 1
ATOM 2414 C C . LEU A 1 355 ? 1.66200 -26.36900 46.05400 1.000 41.71000 321 LEU A C 1
ATOM 2415 O O . LEU A 1 355 ? 2.36900 -25.36000 46.12500 1.000 45.24000 321 LEU A O 1
ATOM 2420 N N . ASP A 1 356 ? 1.87200 -27.34800 45.17700 1.000 41.05000 322 ASP A N 1
ATOM 2421 C CA . ASP A 1 356 ? 2.66400 -27.13800 43.97300 1.000 45.97000 322 ASP A CA 1
ATOM 2422 C C . ASP A 1 356 ? 2.17500 -25.87700 43.27000 1.000 47.23000 322 ASP A C 1
ATOM 2423 O O . ASP A 1 356 ? 0.97400 -25.71000 43.04600 1.000 45.89000 322 ASP A O 1
ATOM 2428 N N . LYS A 1 357 ? 3.10800 -24.98100 42.93100 1.000 40.17000 323 LYS A N 1
ATOM 2429 C CA . LYS A 1 357 ? 2.75000 -23.69000 42.34800 1.000 42.51000 323 LYS A CA 1
ATOM 2430 C C . LYS A 1 357 ? 2.03200 -23.80100 41.00400 1.000 42.90000 323 LYS A C 1
ATOM 2431 O O . LYS A 1 357 ? 1.49500 -22.79600 40.53400 1.000 46.39000 323 LYS A O 1
ATOM 2433 N N . GLU A 1 358 ? 2.00800 -24.96900 40.36500 1.000 40.05000 324 GLU A N 1
ATOM 2434 C CA . GLU A 1 358 ? 1.22700 -25.12400 39.14200 1.000 45.60000 324 GLU A CA 1
ATOM 2435 C C . GLU A 1 358 ? -0.22800 -25.51500 39.40600 1.000 37.40000 324 GLU A C 1
ATOM 2436 O O . GLU A 1 358 ? -1.01600 -25.59700 38.45700 1.000 38.21000 324 GLU A O 1
ATOM 2442 N N . LYS A 1 359 ? -0.59300 -25.78500 40.65800 1.000 34.75000 325 LYS A N 1
ATOM 2443 C CA . LYS A 1 359 ? -1.95000 -26.24900 40.94600 1.000 37.72000 325 LYS A CA 1
ATOM 2444 C C . LYS A 1 359 ? -2.99000 -25.18400 40.59800 1.000 34.72000 325 LYS A C 1
ATOM 2445 O O . LYS A 1 359 ? -4.01400 -25.48800 39.97200 1.000 33.56000 325 LYS A O 1
ATOM 2451 N N . LEU A 1 360 ? -2.71800 -23.92800 40.95600 1.000 34.53000 326 LEU A N 1
ATOM 2452 C CA . LEU A 1 360 ? -3.61000 -22.79800 40.72300 1.000 33.44000 326 LEU A CA 1
ATOM 2453 C C . LEU A 1 360 ? -3.34000 -22.09800 39.39700 1.000 35.38000 326 LEU A C 1
ATOM 2454 O O . LEU A 1 360 ? -3.75900 -20.94400 39.21300 1.000 26.96000 326 LEU A O 1
ATOM 2459 N N . LYS A 1 361 ? -2.65300 -22.78100 38.47400 1.000 34.78000 327 LYS A N 1
ATOM 2460 C CA . LYS A 1 361 ? -2.30200 -22.20100 37.17900 1.000 35.70000 327 LYS A CA 1
ATOM 2461 C C . LYS A 1 361 ? -3.54300 -21.78400 36.38800 1.000 31.27000 327 LYS A C 1
ATOM 2462 O O . LYS A 1 361 ? -3.60400 -20.66900 35.85400 1.000 27.46000 327 LYS A O 1
ATOM 2468 N N . ALA A 1 362 ? -4.51100 -22.69400 36.24000 1.000 27.76000 328 ALA A N 1
ATOM 2469 C CA . ALA A 1 362 ? -5.71500 -22.35900 35.48500 1.000 29.94000 328 ALA A CA 1
ATOM 2470 C C . ALA A 1 362 ? -6.47900 -21.22900 36.16500 1.000 27.27000 328 ALA A C 1
ATOM 2471 O O . ALA A 1 362 ? -6.97400 -20.31100 35.49400 1.000 24.95000 328 ALA A O 1
ATOM 2473 N N . THR A 1 363 ? -6.54400 -21.26200 37.50100 1.000 25.22000 329 THR A N 1
ATOM 2474 C CA . THR A 1 363 ? -7.21400 -20.19900 38.25400 1.000 24.80000 329 THR A CA 1
ATOM 2475 C C . THR A 1 363 ? -6.55000 -18.85300 38.00100 1.000 29.30000 329 THR A C 1
ATOM 2476 O O . THR A 1 363 ? -7.22400 -17.85000 37.73200 1.000 24.81000 329 THR A O 1
ATOM 2480 N N . ARG A 1 364 ? -5.21600 -18.81100 38.06300 1.000 29.56000 330 ARG A N 1
ATOM 2481 C CA . ARG A 1 364 ? -4.52500 -17.53700 37.90000 1.000 29.10000 330 ARG A CA 1
ATOM 2482 C C . ARG A 1 364 ? -4.56800 -17.04400 36.45700 1.000 30.57000 330 ARG A C 1
ATOM 2483 O O . ARG A 1 364 ? -4.56600 -15.82700 36.21600 1.000 27.53000 330 ARG A O 1
ATOM 2491 N N . HIS A 1 365 ? -4.58400 -17.96600 35.48900 1.000 26.37000 331 HIS A N 1
ATOM 2492 C CA . HIS A 1 365 ? -4.74500 -17.57700 34.09400 1.000 23.77000 331 HIS A CA 1
ATOM 2493 C C . HIS A 1 365 ? -6.04900 -16.81500 33.88500 1.000 28.81000 331 HIS A C 1
ATOM 2494 O O . HIS A 1 365 ? -6.06400 -15.75500 33.25400 1.000 22.40000 331 HIS A O 1
ATOM 2501 N N . VAL A 1 366 ? -7.16500 -17.34300 34.41400 1.000 24.22000 332 VAL A N 1
ATOM 2502 C CA . VAL A 1 366 ? -8.43800 -16.64900 34.22700 1.000 22.76000 332 VAL A CA 1
ATOM 2503 C C . VAL A 1 366 ? -8.41200 -15.28800 34.91800 1.000 20.61000 332 VAL A C 1
ATOM 2504 O O . VAL A 1 366 ? -8.80600 -14.27600 34.32700 1.000 23.51000 332 VAL A O 1
ATOM 2508 N N . LEU A 1 367 ? -7.91200 -15.22800 36.15600 1.000 20.61000 333 LEU A N 1
ATOM 2509 C CA . LEU A 1 367 ? -7.80600 -13.94000 36.83900 1.000 22.11000 333 LEU A CA 1
ATOM 2510 C C . LEU A 1 367 ? -6.99600 -12.93400 36.01900 1.000 25.44000 333 LEU A C 1
ATOM 2511 O O . LEU A 1 367 ? -7.38000 -11.76300 35.89000 1.000 21.68000 333 LEU A O 1
ATOM 2516 N N . SER A 1 368 ? -5.87500 -13.37900 35.44700 1.000 26.35000 334 SER A N 1
ATOM 2517 C CA . SER A 1 368 ? -5.03200 -12.48000 34.66600 1.000 22.53000 334 SER A CA 1
ATOM 2518 C C . SER A 1 368 ? -5.71800 -12.01700 33.38600 1.000 21.19000 334 SER A C 1
ATOM 2519 O O . SER A 1 368 ? -5.63800 -10.83900 33.02000 1.000 22.21000 334 SER A O 1
ATOM 2522 N N . GLU A 1 369 ? -6.35400 -12.93900 32.67000 1.000 21.42000 335 GLU A N 1
ATOM 2523 C CA . GLU A 1 369 ? -6.89900 -12.62900 31.35900 1.000 23.00000 335 GLU A CA 1
ATOM 2524 C C . GLU A 1 369 ? -8.32300 -12.08300 31.40200 1.000 23.45000 335 GLU A C 1
ATOM 2525 O O . GLU A 1 369 ? -8.76500 -11.46600 30.42500 1.000 24.36000 335 GLU A O 1
ATOM 2531 N N . PHE A 1 370 ? -9.06200 -12.30200 32.49100 1.000 19.72000 336 PHE A N 1
ATOM 2532 C CA . PHE A 1 370 ? -10.46700 -11.87600 32.51600 1.000 21.84000 336 PHE A CA 1
ATOM 2533 C C . PHE A 1 370 ? -10.90500 -11.12800 33.76800 1.000 22.99000 336 PHE A C 1
ATOM 2534 O O . PHE A 1 370 ? -11.98700 -10.51500 33.74200 1.000 20.39000 336 PHE A O 1
ATOM 2542 N N . GLY A 1 371 ? -10.12900 -11.15800 34.84700 1.000 20.97000 337 GLY A N 1
ATOM 2543 C CA . GLY A 1 371 ? -10.55900 -10.55000 36.08300 1.000 19.40000 337 GLY A CA 1
ATOM 2544 C C . GLY A 1 371 ? -11.63200 -11.41800 36.74000 1.000 20.78000 337 GLY A C 1
ATOM 2545 O O . GLY A 1 371 ? -11.84700 -12.58600 36.39200 1.000 20.33000 337 GLY A O 1
ATOM 2546 N N . ASN A 1 372 ? -12.31000 -10.81100 37.71400 1.000 20.22000 338 ASN A N 1
ATOM 2547 C CA . ASN A 1 372 ? -13.35600 -11.49000 38.47000 1.000 21.72000 338 ASN A CA 1
ATOM 2548 C C . ASN A 1 372 ? -14.69500 -11.21200 37.78800 1.000 21.19000 338 ASN A C 1
ATOM 2549 O O . ASN A 1 372 ? -15.22500 -10.09400 37.87900 1.000 19.81000 338 ASN A O 1
ATOM 2554 N N . MET A 1 373 ? -15.21800 -12.21800 37.07900 1.000 19.06000 339 MET A N 1
ATOM 2555 C CA . MET A 1 373 ? -16.52300 -12.15300 36.41600 1.000 19.92000 339 MET A CA 1
ATOM 2556 C C . MET A 1 373 ? -17.62800 -12.71500 37.29500 1.000 19.79000 339 MET A C 1
ATOM 2557 O O . MET A 1 373 ? -18.48500 -13.46700 36.82000 1.000 16.03000 339 MET A O 1
ATOM 2562 N N . PHE A 1 374 ? -17.57600 -12.38800 38.58400 1.000 20.01000 340 PHE A N 1
ATOM 2563 C CA . PHE A 1 374 ? -18.58400 -12.74500 39.60300 1.000 21.02000 340 PHE A CA 1
ATOM 2564 C C . PHE A 1 374 ? -18.73000 -14.26400 39.62300 1.000 22.38000 340 PHE A C 1
ATOM 2565 O O . PHE A 1 374 ? -17.71000 -14.98000 39.61300 1.000 21.48000 340 PHE A O 1
ATOM 2573 N N . SER A 1 375 ? -19.95300 -14.79600 39.60000 1.000 18.53000 341 SER A N 1
ATOM 2574 C CA . SER A 1 375 ? -20.17800 -16.23200 39.70800 1.000 20.51000 341 SER A CA 1
ATOM 2575 C C . SER A 1 375 ? -19.63300 -17.02800 38.52300 1.000 19.68000 341 SER A C 1
ATOM 2576 O O . SER A 1 375 ? -19.40600 -18.22700 38.67900 1.000 19.21000 341 SER A O 1
ATOM 2579 N N . ALA A 1 376 ? -19.45800 -16.41700 37.34400 1.000 19.99000 342 ALA A N 1
ATOM 2580 C CA . ALA A 1 376 ? -18.96600 -17.15200 36.17000 1.000 17.49000 342 ALA A CA 1
ATOM 2581 C C . ALA A 1 376 ? -17.49900 -17.58100 36.29300 1.000 19.74000 342 ALA A C 1
ATOM 2582 O O . ALA A 1 376 ? -17.08700 -18.52000 35.59500 1.000 18.98000 342 ALA A O 1
ATOM 2584 N N . THR A 1 377 ? -16.72000 -16.92100 37.15900 1.000 18.60000 343 THR A N 1
ATOM 2585 C CA . THR A 1 377 ? -15.25800 -17.05100 37.15400 1.000 19.29000 343 THR A CA 1
ATOM 2586 C C . THR A 1 377 ? -14.80300 -18.48800 37.40200 1.000 21.67000 343 THR A C 1
ATOM 2587 O O . THR A 1 377 ? -13.92300 -18.99400 36.69300 1.000 20.64000 343 THR A O 1
ATOM 2591 N N . VAL A 1 378 ? -15.39100 -19.17700 38.38800 1.000 19.90000 344 VAL A N 1
ATOM 2592 C CA . VAL A 1 378 ? -14.97600 -20.56400 38.62200 1.000 20.12000 344 VAL A CA 1
ATOM 2593 C C . VAL A 1 378 ? -15.31500 -21.45100 37.44000 1.000 20.31000 344 VAL A C 1
ATOM 2594 O O . VAL A 1 378 ? -14.66200 -22.47800 37.22700 1.000 18.37000 344 VAL A O 1
ATOM 2598 N N . LEU A 1 379 ? -16.32800 -21.09100 36.65400 1.000 15.16000 345 LEU A N 1
ATOM 2599 C CA . LEU A 1 379 ? -16.66100 -21.92700 35.50700 1.000 16.86000 345 LEU A CA 1
ATOM 2600 C C . LEU A 1 379 ? -15.71200 -21.65100 34.33700 1.000 19.87000 345 LEU A C 1
ATOM 2601 O O . LEU A 1 379 ? -15.32900 -22.58100 33.61400 1.000 19.06000 345 LEU A O 1
ATOM 2606 N N . PHE A 1 380 ? -15.30100 -20.39300 34.15400 1.000 21.24000 346 PHE A N 1
ATOM 2607 C CA . PHE A 1 380 ? -14.17600 -20.09900 33.26800 1.000 24.40000 346 PHE A CA 1
ATOM 2608 C C . PHE A 1 380 ? -12.95200 -20.91400 33.65800 1.000 22.96000 346 PHE A C 1
ATOM 2609 O O . PHE A 1 380 ? -12.27700 -21.49800 32.80000 1.000 22.23000 346 PHE A O 1
ATOM 2617 N N . ILE A 1 381 ? -12.62900 -20.93300 34.95700 1.000 22.69000 347 ILE A N 1
ATOM 2618 C CA . ILE A 1 381 ? -11.44600 -21.66000 35.40600 1.000 24.02000 347 ILE A CA 1
ATOM 2619 C C . ILE A 1 381 ? -11.58700 -23.14300 35.10600 1.000 25.25000 347 ILE A C 1
ATOM 2620 O O . ILE A 1 381 ? -10.64700 -23.78200 34.61100 1.000 22.64000 347 ILE A O 1
ATOM 2625 N N . LEU A 1 382 ? -12.76900 -23.71100 35.37200 1.000 21.89000 348 LEU A N 1
ATOM 2626 C CA . LEU A 1 382 ? -12.98800 -25.12100 35.04300 1.000 23.05000 348 LEU A CA 1
ATOM 2627 C C . LEU A 1 382 ? -12.71000 -25.39100 33.56200 1.000 27.28000 348 LEU A C 1
ATOM 2628 O O . LEU A 1 382 ? -12.02400 -26.36300 33.20600 1.000 27.92000 348 LEU A O 1
ATOM 2633 N N . ASP A 1 383 ? -13.22500 -24.53200 32.68400 1.000 24.83000 349 ASP A N 1
ATOM 2634 C CA . ASP A 1 383 ? -13.02600 -24.73300 31.25800 1.000 26.92000 349 ASP A CA 1
ATOM 2635 C C . ASP A 1 383 ? -11.55900 -24.58000 30.88600 1.000 27.20000 349 ASP A C 1
ATOM 2636 O O . ASP A 1 383 ? -11.04500 -25.34900 30.07200 1.000 23.95000 349 ASP A O 1
ATOM 2641 N N . GLN A 1 384 ? -10.87600 -23.60300 31.48100 1.000 26.40000 350 GLN A N 1
ATOM 2642 C CA . GLN A 1 384 ? -9.45100 -23.41400 31.22300 1.000 27.05000 350 GLN A CA 1
ATOM 2643 C C . GLN A 1 384 ? -8.64400 -24.61200 31.71200 1.000 33.50000 350 GLN A C 1
ATOM 2644 O O . GLN A 1 384 ? -7.69000 -25.04800 31.05000 1.000 30.68000 350 GLN A O 1
ATOM 2650 N N . LEU A 1 385 ? -9.01700 -25.15700 32.87100 1.000 25.67000 351 LEU A N 1
ATOM 2651 C CA . LEU A 1 385 ? -8.33800 -26.33000 33.40200 1.000 25.45000 351 LEU A CA 1
ATOM 2652 C C . LEU A 1 385 ? -8.48300 -27.51300 32.44800 1.000 28.93000 351 LEU A C 1
ATOM 2653 O O . LEU A 1 385 ? -7.49500 -28.17800 32.10400 1.000 32.60000 351 LEU A O 1
ATOM 2658 N N . ARG A 1 386 ? -9.70700 -27.76600 31.98800 1.000 29.26000 352 ARG A N 1
ATOM 2659 C CA . ARG A 1 386 ? -9.95500 -28.79100 30.97700 1.000 29.38000 352 ARG A CA 1
ATOM 2660 C C . ARG A 1 386 ? -9.11700 -28.56000 29.71800 1.000 36.20000 352 ARG A C 1
ATOM 2661 O O . ARG A 1 386 ? -8.45600 -29.48400 29.22500 1.000 30.78000 352 ARG A O 1
ATOM 2669 N N . LYS A 1 387 ? -9.16400 -27.33700 29.16400 1.000 30.41000 353 LYS A N 1
ATOM 2670 C CA . LYS A 1 387 ? -8.47500 -27.05400 27.90200 1.000 33.26000 353 LYS A CA 1
ATOM 2671 C C . LYS A 1 387 ? -6.96600 -27.20600 28.04000 1.000 34.58000 353 LYS A C 1
ATOM 2672 O O . LYS A 1 387 ? -6.29600 -27.65600 27.10400 1.000 38.47000 353 LYS A O 1
ATOM 2678 N N . GLY A 1 388 ? -6.41100 -26.80700 29.18700 1.000 34.22000 354 GLY A N 1
ATOM 2679 C CA . GLY A 1 388 ? -4.97600 -26.94200 29.39000 1.000 38.08000 354 GLY A CA 1
ATOM 2680 C C . GLY A 1 388 ? -4.54800 -28.38600 29.58700 1.000 38.39000 354 GLY A C 1
ATOM 2681 O O . GLY A 1 388 ? -3.48000 -28.79600 29.12100 1.000 36.49000 354 GLY A O 1
ATOM 2682 N N . ALA A 1 389 ? -5.37600 -29.17500 30.27300 1.000 30.98000 355 ALA A N 1
ATOM 2683 C CA . ALA A 1 389 ? -5.10100 -30.59500 30.45600 1.000 36.27000 355 ALA A CA 1
ATOM 2684 C C . ALA A 1 389 ? -5.09800 -31.32600 29.12400 1.000 38.53000 355 ALA A C 1
ATOM 2685 O O . ALA A 1 389 ? -4.23000 -32.16700 28.87500 1.000 37.37000 355 ALA A O 1
ATOM 2687 N N . VAL A 1 390 ? -6.06800 -31.02800 28.26000 1.000 36.29000 356 VAL A N 1
ATOM 2688 C CA . VAL A 1 390 ? -6.09400 -31.63400 26.93200 1.000 38.81000 356 VAL A CA 1
ATOM 2689 C C . VAL A 1 390 ? -4.91500 -31.14000 26.09800 1.000 43.03000 356 VAL A C 1
ATOM 2690 O O . VAL A 1 390 ? -4.19400 -31.93800 25.48500 1.000 40.83000 356 VAL A O 1
ATOM 2694 N N . ALA A 1 391 ? -4.68900 -29.81800 26.07600 1.000 37.64000 357 ALA A N 1
ATOM 2695 C CA . ALA A 1 391 ? -3.62600 -29.26600 25.24400 1.000 43.25000 357 ALA A CA 1
ATOM 2696 C C . ALA A 1 391 ? -2.25300 -29.75200 25.69200 1.000 43.55000 357 ALA A C 1
ATOM 2697 O O . ALA A 1 391 ? -1.39600 -30.06900 24.85500 1.000 46.38000 357 ALA A O 1
ATOM 2699 N N . GLU A 1 392 ? -2.01100 -29.78900 27.00100 1.000 38.67000 358 GLU A N 1
ATOM 2700 C CA . GLU A 1 392 ? -0.73200 -30.23100 27.53800 1.000 40.56000 358 GLU A CA 1
ATOM 2701 C C . GLU A 1 392 ? -0.59300 -31.74600 27.52000 1.000 40.60000 358 GLU A C 1
ATOM 2702 O O . GLU A 1 392 ? 0.44000 -32.26100 27.95900 1.000 45.94000 358 GLU A O 1
ATOM 2708 N N . GLY A 1 393 ? -1.61600 -32.45700 27.04900 1.000 40.42000 359 GLY A N 1
ATOM 2709 C CA . GLY A 1 393 ? -1.55400 -33.89400 26.88500 1.000 43.86000 359 GLY A CA 1
ATOM 2710 C C . GLY A 1 393 ? -1.65600 -34.72100 28.14500 1.000 46.43000 359 GLY A C 1
ATOM 2711 O O . GLY A 1 393 ? -1.11200 -35.83000 28.18400 1.000 37.90000 359 GLY A O 1
ATOM 2712 N N . LYS A 1 394 ? -2.36100 -34.24100 29.17200 1.000 37.37000 360 LYS A N 1
ATOM 2713 C CA . LYS A 1 394 ? -2.42300 -34.98900 30.42400 1.000 32.57000 360 LYS A CA 1
ATOM 2714 C C . LYS A 1 394 ? -3.42100 -36.14200 30.32000 1.000 31.53000 360 LYS A C 1
ATOM 2715 O O . LYS A 1 394 ? -4.22600 -36.23000 29.38600 1.000 36.04000 360 LYS A O 1
ATOM 2721 N N . SER A 1 395 ? -3.37500 -37.03400 31.31100 1.000 33.80000 361 SER A N 1
ATOM 2722 C CA . SER A 1 395 ? -4.16700 -38.26200 31.26800 1.000 34.63000 361 SER A CA 1
ATOM 2723 C C . SER A 1 395 ? -5.63700 -38.06600 31.63800 1.000 39.63000 361 SER A C 1
ATOM 2724 O O . SER A 1 395 ? -6.46000 -38.91700 31.28500 1.000 36.02000 361 SER A O 1
ATOM 2727 N N . THR A 1 396 ? -5.98400 -36.99700 32.36300 1.000 36.57000 362 THR A N 1
ATOM 2728 C CA . THR A 1 396 ? -7.36200 -36.74400 32.77900 1.000 35.31000 362 THR A CA 1
ATOM 2729 C C . THR A 1 396 ? -7.73000 -35.28400 32.52200 1.000 36.24000 362 THR A C 1
ATOM 2730 O O . THR A 1 396 ? -6.86100 -34.41200 32.39400 1.000 33.52000 362 THR A O 1
ATOM 2734 N N . THR A 1 397 ? -9.04400 -35.01800 32.43700 1.000 34.46000 363 THR A N 1
ATOM 2735 C CA . THR A 1 397 ? -9.50400 -33.63000 32.38100 1.000 37.23000 363 THR A CA 1
ATOM 2736 C C . THR A 1 397 ? -9.11100 -32.84900 33.63100 1.000 32.71000 363 THR A C 1
ATOM 2737 O O . THR A 1 397 ? -9.23800 -31.61800 33.64800 1.000 35.51000 363 THR A O 1
ATOM 2741 N N . GLY A 1 398 ? -8.62200 -33.53200 34.66000 1.000 28.89000 364 GLY A N 1
ATOM 2742 C CA . GLY A 1 398 ? -8.15400 -32.90200 35.86900 1.000 32.74000 364 GLY A CA 1
ATOM 2743 C C . GLY A 1 398 ? -6.64400 -32.80400 35.93200 1.000 34.19000 364 GLY A C 1
ATOM 2744 O O . GLY A 1 398 ? -6.04900 -32.97900 37.00000 1.000 34.51000 364 GLY A O 1
ATOM 2745 N N . GLU A 1 399 ? -6.02500 -32.48500 34.79500 1.000 33.23000 365 GLU A N 1
ATOM 2746 C CA . GLU A 1 399 ? -4.56800 -32.36600 34.69400 1.000 36.86000 365 GLU A CA 1
ATOM 2747 C C . GLU A 1 399 ? -3.86300 -33.65200 35.14100 1.000 34.84000 365 GLU A C 1
ATOM 2748 O O . GLU A 1 399 ? -2.78700 -33.61700 35.74700 1.000 36.48000 365 GLU A O 1
ATOM 2754 N N . GLY A 1 400 ? -4.48800 -34.80200 34.85900 1.000 32.73000 366 GLY A N 1
ATOM 2755 C CA . GLY A 1 400 ? -3.96300 -36.08500 35.27200 1.000 36.50000 366 GLY A CA 1
ATOM 2756 C C . GLY A 1 400 ? -4.43300 -36.56700 36.62800 1.000 44.39000 366 GLY A C 1
ATOM 2757 O O . GLY A 1 400 ? -4.21500 -37.74200 36.95700 1.000 38.06000 366 GLY A O 1
ATOM 2758 N N . CYS A 1 401 ? -5.07200 -35.70500 37.42300 1.000 39.72000 367 CYS A N 1
ATOM 2759 C CA . CYS A 1 401 ? -5.58900 -36.11600 38.72000 1.000 35.74000 367 CYS A CA 1
ATOM 2760 C C . CYS A 1 401 ? -6.95800 -36.75700 38.57200 1.000 34.44000 367 CYS A C 1
ATOM 2761 O O . CYS A 1 401 ? -7.65500 -36.55600 37.57500 1.000 39.09000 367 CYS A O 1
ATOM 2764 N N . GLU A 1 402 ? -7.33100 -37.55400 39.57700 1.000 30.51000 368 GLU A N 1
ATOM 2765 C CA . GLU A 1 402 ? -8.65500 -38.16100 39.60700 1.000 34.17000 368 GLU A CA 1
ATOM 2766 C C . GLU A 1 402 ? -9.69900 -37.23300 40.22100 1.000 31.80000 368 GLU A C 1
ATOM 2767 O O . GLU A 1 402 ? -10.78400 -37.05600 39.66000 1.000 35.38000 368 GLU A O 1
ATOM 2773 N N . TRP A 1 403 ? -9.40300 -36.67800 41.38600 1.000 30.91000 369 TRP A N 1
ATOM 2774 C CA . TRP A 1 403 ? -10.35500 -35.88300 42.14700 1.000 38.67000 369 TRP A CA 1
ATOM 2775 C C . TRP A 1 403 ? -9.97900 -34.41200 42.06900 1.000 35.06000 369 TRP A C 1
ATOM 2776 O O . TRP A 1 403 ? -8.82600 -34.05600 41.81200 1.000 35.55000 369 TRP A O 1
ATOM 2787 N N . GLY A 1 404 ? -10.97200 -33.55700 42.28900 1.000 30.38000 370 GLY A N 1
ATOM 2788 C CA . GLY A 1 404 ? -10.72900 -32.12900 42.28000 1.000 29.06000 370 GLY A CA 1
ATOM 2789 C C . GLY A 1 404 ? -11.77200 -31.42500 43.12100 1.000 25.60000 370 GLY A C 1
ATOM 2790 O O . GLY A 1 404 ? -12.84900 -31.96900 43.39500 1.000 24.16000 370 GLY A O 1
ATOM 2791 N N . VAL A 1 405 ? -11.43000 -30.21600 43.55700 1.000 24.57000 371 VAL A N 1
ATOM 2792 C CA . VAL A 1 405 ? -12.31100 -29.42600 44.41100 1.000 24.42000 371 VAL A CA 1
ATOM 2793 C C . VAL A 1 405 ? -12.52500 -28.06900 43.75600 1.000 27.21000 371 VAL A C 1
ATOM 2794 O O . VAL A 1 405 ? -11.58900 -27.47600 43.19800 1.000 26.68000 371 VAL A O 1
ATOM 2798 N N . LEU A 1 406 ? -13.77600 -27.61700 43.77600 1.000 26.65000 372 LEU A N 1
ATOM 2799 C CA . LEU A 1 406 ? -14.15700 -26.28200 43.33900 1.000 23.55000 372 LEU A CA 1
ATOM 2800 C C . LEU A 1 406 ? -14.73200 -25.56100 44.54500 1.000 23.62000 372 LEU A C 1
ATOM 2801 O O . LEU A 1 406 ? -15.62600 -26.08500 45.22900 1.000 21.99000 372 LEU A O 1
ATOM 2806 N N . PHE A 1 407 ? -14.20800 -24.37000 44.80100 1.000 22.58000 373 PHE A N 1
ATOM 2807 C CA . PHE A 1 407 ? -14.50000 -23.62800 46.01900 1.000 28.92000 373 PHE A CA 1
ATOM 2808 C C . PHE A 1 407 ? -14.77000 -22.17700 45.62400 1.000 28.68000 373 PHE A C 1
ATOM 2809 O O . PHE A 1 407 ? -13.92500 -21.54500 44.98500 1.000 24.05000 373 PHE A O 1
ATOM 2817 N N . SER A 1 408 ? -15.95800 -21.65300 45.93700 1.000 24.61000 374 SER A N 1
ATOM 2818 C CA . SER A 1 408 ? -16.20700 -20.22500 45.72900 1.000 23.39000 374 SER A CA 1
ATOM 2819 C C . SER A 1 408 ? -16.92400 -19.67000 46.95100 1.000 24.38000 374 SER A C 1
ATOM 2820 O O . SER A 1 408 ? -17.29200 -20.41000 47.86800 1.000 23.52000 374 SER A O 1
ATOM 2823 N N . PHE A 1 409 ? -17.10200 -18.34900 46.97800 1.000 22.75000 375 PHE A N 1
ATOM 2824 C CA . PHE A 1 409 ? -17.59200 -17.71600 48.19300 1.000 25.23000 375 PHE A CA 1
ATOM 2825 C C . PHE A 1 409 ? -18.18700 -16.35700 47.87300 1.000 24.20000 375 PHE A C 1
ATOM 2826 O O . PHE A 1 409 ? -18.05500 -15.84200 46.76400 1.000 23.63000 375 PHE A O 1
ATOM 2834 N N . GLY A 1 410 ? -18.83900 -15.77800 48.88500 1.000 27.09000 376 GLY A N 1
ATOM 2835 C CA . GLY A 1 410 ? -19.55800 -14.53200 48.75000 1.000 24.44000 376 GLY A CA 1
ATOM 2836 C C . GLY A 1 410 ? -20.40600 -14.26700 49.98400 1.000 22.69000 376 GLY A C 1
ATOM 2837 O O . GLY A 1 410 ? -20.13400 -14.78900 51.06400 1.000 24.17000 376 GLY A O 1
ATOM 2838 N N . PRO A 1 411 ? -21.45600 -13.46100 49.83900 1.000 23.03000 377 PRO A N 1
ATOM 2839 C CA . PRO A 1 411 ? -22.18700 -12.97000 51.01800 1.000 23.63000 377 PRO A CA 1
ATOM 2840 C C . PRO A 1 411 ? -22.68100 -14.08400 51.93300 1.000 21.83000 377 PRO A C 1
ATOM 2841 O O . PRO A 1 411 ? -23.22100 -15.10400 51.48700 1.000 22.54000 377 PRO A O 1
ATOM 2845 N N . GLY A 1 412 ? -22.48100 -13.87500 53.23600 1.000 24.17000 378 GLY A N 1
ATOM 2846 C CA . GLY A 1 412 ? -22.85900 -14.85500 54.23600 1.000 23.00000 378 GLY A CA 1
ATOM 2847 C C . GLY A 1 412 ? -22.17400 -14.71300 55.58500 1.000 27.42000 378 GLY A C 1
ATOM 2848 O O . GLY A 1 412 ? -22.83300 -14.34700 56.56000 1.000 32.13000 378 GLY A O 1
ATOM 2849 N N . PHE A 1 413 ? -20.87200 -14.98600 55.68300 1.000 31.54000 379 PHE A N 1
ATOM 2850 C CA . PHE A 1 413 ? -20.00000 -15.36400 54.57300 1.000 24.88000 379 PHE A CA 1
ATOM 2851 C C . PHE A 1 413 ? -20.28900 -16.78400 54.10200 1.000 24.89000 379 PHE A C 1
ATOM 2852 O O . PHE A 1 413 ? -20.23800 -17.72300 54.88700 1.000 27.21000 379 PHE A O 1
ATOM 2860 N N . THR A 1 414 ? -20.58000 -16.94300 52.81800 1.000 23.89000 380 THR A N 1
ATOM 2861 C CA . THR A 1 414 ? -21.00500 -18.22500 52.27500 1.000 22.73000 380 THR A CA 1
ATOM 2862 C C . THR A 1 414 ? -19.87100 -18.83900 51.47300 1.000 26.34000 380 THR A C 1
ATOM 2863 O O . THR A 1 414 ? -19.16200 -18.13500 50.74600 1.000 23.53000 380 THR A O 1
ATOM 2867 N N . VAL A 1 415 ? -19.70900 -20.15500 51.60700 1.000 25.74000 381 VAL A N 1
ATOM 2868 C CA . VAL A 1 415 ? -18.76200 -20.92500 50.81100 1.000 22.90000 381 VAL A CA 1
ATOM 2869 C C . VAL A 1 415 ? -19.51600 -22.03900 50.09900 1.000 21.11000 381 VAL A C 1
ATOM 2870 O O . VAL A 1 415 ? -20.27200 -22.78900 50.73100 1.000 26.39000 381 VAL A O 1
ATOM 2874 N N . GLU A 1 416 ? -19.32100 -22.14500 48.79100 1.000 20.96000 382 GLU A N 1
ATOM 2875 C CA . GLU A 1 416 ? -19.82500 -23.26800 48.01100 1.000 18.53000 382 GLU A CA 1
ATOM 2876 C C . GLU A 1 416 ? -18.64800 -24.16500 47.65000 1.000 22.60000 382 GLU A C 1
ATOM 2877 O O . GLU A 1 416 ? -17.66200 -23.68200 47.09500 1.000 19.98000 382 GLU A O 1
ATOM 2883 N N . THR A 1 417 ? -18.76100 -25.46100 47.94600 1.000 21.60000 383 THR A N 1
ATOM 2884 C CA . THR A 1 417 ? -17.69000 -26.42500 47.70100 1.000 24.02000 383 THR A CA 1
ATOM 2885 C C . THR A 1 417 ? -18.21700 -27.58100 46.86800 1.000 22.89000 383 THR A C 1
ATOM 2886 O O . THR A 1 417 ? -19.18600 -28.24100 47.26300 1.000 24.82000 383 THR A O 1
ATOM 2890 N N . VAL A 1 418 ? -17.55800 -27.86000 45.74400 1.000 21.26000 384 VAL A N 1
ATOM 2891 C CA . VAL A 1 418 ? -17.96000 -28.94800 44.86700 1.000 22.80000 384 VAL A CA 1
ATOM 2892 C C . VAL A 1 418 ? -16.81500 -29.95300 44.76300 1.000 21.43000 384 VAL A C 1
ATOM 2893 O O . VAL A 1 418 ? -15.68000 -29.57300 44.45900 1.000 22.58000 384 VAL A O 1
ATOM 2897 N N . LEU A 1 419 ? -17.12700 -31.23100 44.98600 1.000 24.46000 385 LEU A N 1
ATOM 2898 C CA . LEU A 1 419 ? -16.17800 -32.32300 44.75100 1.000 24.52000 385 LEU A CA 1
ATOM 2899 C C . LEU A 1 419 ? -16.38200 -32.84500 43.33200 1.000 21.82000 385 LEU A C 1
ATOM 2900 O O . LEU A 1 419 ? -17.47500 -33.30600 42.98500 1.000 25.27000 385 LEU A O 1
ATOM 2905 N N . LEU A 1 420 ? -15.33400 -32.76600 42.51300 1.000 21.66000 386 LEU A N 1
ATOM 2906 C CA . LEU A 1 420 ? -15.37400 -33.15800 41.11500 1.000 25.84000 386 LEU A CA 1
ATOM 2907 C C . LEU A 1 420 ? -14.53700 -34.41500 40.89000 1.000 29.64000 386 LEU A C 1
ATOM 2908 O O . LEU A 1 420 ? -13.47500 -34.57900 41.49400 1.000 26.05000 386 LEU A O 1
ATOM 2913 N N . ARG A 1 421 ? -14.99000 -35.27600 39.98300 1.000 26.69000 387 ARG A N 1
ATOM 2914 C CA . ARG A 1 421 ? -14.17300 -36.38900 39.49800 1.000 30.17000 387 ARG A CA 1
ATOM 2915 C C . ARG A 1 421 ? -13.87500 -36.18800 38.01600 1.000 30.55000 387 ARG A C 1
ATOM 2916 O O . ARG A 1 421 ? -14.79200 -35.97500 37.21700 1.000 29.01000 387 ARG A O 1
ATOM 2924 N N . SER A 1 422 ? -12.59100 -36.23900 37.65600 1.000 31.01000 388 SER A N 1
ATOM 2925 C CA . SER A 1 422 ? -12.17500 -36.06800 36.27000 1.000 31.70000 388 SER A CA 1
ATOM 2926 C C . SER A 1 422 ? -12.56800 -37.28300 35.42100 1.000 35.90000 388 SER A C 1
ATOM 2927 O O . SER A 1 422 ? -13.10400 -38.29100 35.91000 1.000 32.18000 388 SER A O 1
ATOM 2930 N N . VAL A 1 423 ? -12.28300 -37.17900 34.12200 1.000 34.92000 389 VAL A N 1
ATOM 2931 C CA . VAL A 1 423 ? -12.51700 -38.24100 33.15000 1.000 34.35000 389 VAL A CA 1
ATOM 2932 C C . VAL A 1 423 ? -11.22200 -38.45300 32.37500 1.000 34.58000 389 VAL A C 1
ATOM 2933 O O . VAL A 1 423 ? -10.46000 -37.50900 32.14100 1.000 36.67000 389 VAL A O 1
ATOM 2937 N N . ALA A 1 424 ? -10.95700 -39.70900 31.99800 1.000 39.49000 390 ALA A N 1
ATOM 2938 C CA . ALA A 1 424 ? -9.76700 -40.02000 31.20800 1.000 38.89000 390 ALA A CA 1
ATOM 2939 C C . ALA A 1 424 ? -9.81700 -39.30700 29.86000 1.000 38.44000 390 ALA A C 1
ATOM 2940 O O . ALA A 1 424 ? -10.83900 -39.33500 29.16500 1.000 40.76000 390 ALA A O 1
ATOM 2942 N N . THR A 1 425 ? -8.71400 -38.66100 29.49300 1.000 44.22000 391 THR A N 1
ATOM 2943 C CA . THR A 1 425 ? -8.66600 -37.87600 28.25600 1.000 45.07000 391 THR A CA 1
ATOM 2944 C C . THR A 1 425 ? -8.69800 -38.76800 27.01100 1.000 46.85000 391 THR A C 1
ATOM 2945 O O . THR A 1 425 ? -8.12600 -39.86000 27.00000 1.000 52.51000 391 THR A O 1
ATOM 2949 N N . GLU B 1 41 ? -0.07000 -37.37200 -8.02200 1.000 60.37000 7 GLU B N 1
ATOM 2950 C CA . GLU B 1 41 ? 0.60000 -38.11100 -6.95600 1.000 63.58000 7 GLU B CA 1
ATOM 2951 C C . GLU B 1 41 ? 0.18700 -37.59400 -5.57600 1.000 59.58000 7 GLU B C 1
ATOM 2952 O O . GLU B 1 41 ? -0.74400 -36.79700 -5.45800 1.000 60.65000 7 GLU B O 1
ATOM 2958 N N . TRP B 1 42 ? 0.87600 -38.05300 -4.53300 1.000 59.57000 8 TRP B N 1
ATOM 2959 C CA . TRP B 1 42 ? 0.52500 -37.71700 -3.16100 1.000 56.31000 8 TRP B CA 1
ATOM 2960 C C . TRP B 1 42 ? 1.74200 -37.14000 -2.45400 1.000 59.25000 8 TRP B C 1
ATOM 2961 O O . TRP B 1 42 ? 2.87900 -37.55600 -2.70900 1.000 57.81000 8 TRP B O 1
ATOM 2972 N N . VAL B 1 43 ? 1.50000 -36.15600 -1.58400 1.000 55.68000 9 VAL B N 1
ATOM 2973 C CA . VAL B 1 43 ? 2.55700 -35.50700 -0.82600 1.000 52.78000 9 VAL B CA 1
ATOM 2974 C C . VAL B 1 43 ? 2.21600 -35.60600 0.65100 1.000 50.15000 9 VAL B C 1
ATOM 2975 O O . VAL B 1 43 ? 1.05600 -35.76500 1.03700 1.000 55.39000 9 VAL B O 1
ATOM 2979 N N . ARG B 1 44 ? 3.25300 -35.52500 1.47900 1.000 49.54000 10 ARG B N 1
ATOM 2980 C CA . ARG B 1 44 ? 3.05100 -35.51800 2.91800 1.000 51.83000 10 ARG B CA 1
ATOM 2981 C C . ARG B 1 44 ? 2.40200 -34.20400 3.33300 1.000 55.41000 10 ARG B C 1
ATOM 2982 O O . ARG B 1 44 ? 2.83200 -33.12600 2.91000 1.000 52.57000 10 ARG B O 1
ATOM 2984 N N . LYS B 1 45 ? 1.34900 -34.29700 4.14500 1.000 52.48000 11 LYS B N 1
ATOM 2985 C CA . LYS B 1 45 ? 0.70000 -33.09600 4.65800 1.000 53.46000 11 LYS B CA 1
ATOM 2986 C C . LYS B 1 45 ? 1.70500 -32.18900 5.35900 1.000 52.43000 11 LYS B C 1
ATOM 2987 O O . LYS B 1 45 ? 1.79900 -30.99400 5.05200 1.000 51.95000 11 LYS B O 1
ATOM 2993 N N . ALA B 1 46 ? 2.47700 -32.74700 6.29400 1.000 50.26000 12 ALA B N 1
ATOM 2994 C CA . ALA B 1 46 ? 3.47900 -31.99900 7.04900 1.000 47.70000 12 ALA B CA 1
ATOM 2995 C C . ALA B 1 46 ? 2.87000 -30.76300 7.70700 1.000 49.49000 12 ALA B C 1
ATOM 2996 O O . ALA B 1 46 ? 1.97000 -30.88600 8.54700 1.000 41.13000 12 ALA B O 1
ATOM 2998 N N . ASP B 1 47 ? 3.33900 -29.57200 7.31700 1.000 49.12000 13 ASP B N 1
ATOM 2999 C CA . ASP B 1 47 ? 2.91000 -28.30600 7.90900 1.000 45.69000 13 ASP B CA 1
ATOM 3000 C C . ASP B 1 47 ? 1.86400 -27.56400 7.07900 1.000 46.05000 13 ASP B C 1
ATOM 3001 O O . ASP B 1 47 ? 1.58200 -26.39400 7.36400 1.000 43.56000 13 ASP B O 1
ATOM 3006 N N . ARG B 1 48 ? 1.29400 -28.19500 6.06000 1.000 45.08000 14 ARG B N 1
ATOM 3007 C CA . ARG B 1 48 ? 0.29000 -27.54400 5.23400 1.000 43.07000 14 ARG B CA 1
ATOM 3008 C C . ARG B 1 48 ? -1.11000 -28.02800 5.60800 1.000 46.76000 14 ARG B C 1
ATOM 3009 O O . ARG B 1 48 ? -1.29200 -28.89000 6.47200 1.000 46.32000 14 ARG B O 1
ATOM 3017 N N . ALA B 1 49 ? -2.10900 -27.42700 4.96800 1.000 40.82000 15 ALA B N 1
ATOM 3018 C CA . ALA B 1 49 ? -3.49800 -27.81900 5.14200 1.000 43.22000 15 ALA B CA 1
ATOM 3019 C C . ALA B 1 49 ? -3.93100 -28.70100 3.97600 1.000 42.60000 15 ALA B C 1
ATOM 3020 O O . ALA B 1 49 ? -3.31700 -28.70200 2.90900 1.000 46.00000 15 ALA B O 1
ATOM 3022 N N . ALA B 1 50 ? -5.00500 -29.45800 4.19100 1.000 40.81000 16 ALA B N 1
ATOM 3023 C CA . ALA B 1 50 ? -5.40800 -30.46500 3.21800 1.000 40.70000 16 ALA B CA 1
ATOM 3024 C C . ALA B 1 50 ? -6.40200 -29.93200 2.19000 1.000 40.15000 16 ALA B C 1
ATOM 3025 O O . ALA B 1 50 ? -6.21500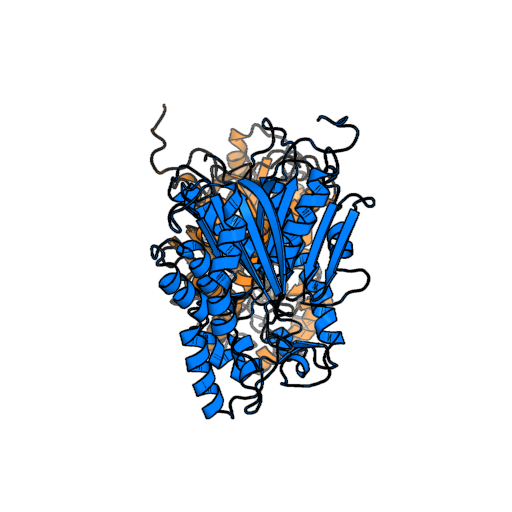 -30.12500 0.98400 1.000 45.80000 16 ALA B O 1
ATOM 3027 N N . GLY B 1 51 ? -7.46800 -29.27800 2.64600 1.000 36.74000 17 GLY B N 1
ATOM 3028 C CA . GLY B 1 51 ? -8.57600 -28.94900 1.78100 1.000 37.67000 17 GLY B CA 1
ATOM 3029 C C . GLY B 1 51 ? -8.61800 -27.48900 1.37400 1.000 41.56000 17 GLY B C 1
ATOM 3030 O O . GLY B 1 51 ? -7.77600 -26.67500 1.77300 1.000 40.36000 17 GLY B O 1
ATOM 3031 N N . PRO B 1 52 ? -9.61500 -27.13300 0.57100 1.000 41.76000 18 PRO B N 1
ATOM 3032 C CA . PRO B 1 52 ? -9.71100 -25.75800 0.07200 1.000 38.87000 18 PRO B CA 1
ATOM 3033 C C . PRO B 1 52 ? -10.07400 -24.77700 1.17400 1.000 36.70000 18 PRO B C 1
ATOM 3034 O O . PRO B 1 52 ? -10.75200 -25.11900 2.15000 1.000 32.92000 18 PRO B O 1
ATOM 3038 N N . ALA B 1 53 ? -9.60700 -23.53600 1.00200 1.000 35.48000 19 ALA B N 1
ATOM 3039 C CA . ALA B 1 53 ? -9.90600 -22.47100 1.94800 1.000 30.38000 19 ALA B CA 1
ATOM 3040 C C . ALA B 1 53 ? -11.40400 -22.20200 1.99300 1.000 25.56000 19 ALA B C 1
ATOM 3041 O O . ALA B 1 53 ? -12.07800 -22.16900 0.96100 1.000 32.21000 19 ALA B O 1
ATOM 3043 N N . ALA B 1 54 ? -11.91900 -21.97000 3.19200 1.000 28.75000 20 ALA B N 1
ATOM 3044 C CA . ALA B 1 54 ? -13.34400 -21.73200 3.38200 1.000 34.30000 20 ALA B CA 1
ATOM 3045 C C . ALA B 1 54 ? -13.57500 -20.42700 4.13100 1.000 32.09000 20 ALA B C 1
ATOM 3046 O O . ALA B 1 54 ? -12.82700 -20.07600 5.04900 1.000 30.19000 20 ALA B O 1
ATOM 3048 N N . VAL B 1 55 ? -14.62900 -19.71700 3.74600 1.000 31.18000 21 VAL B N 1
ATOM 3049 C CA . VAL B 1 55 ? -15.11200 -18.60900 4.55400 1.000 31.83000 21 VAL B CA 1
ATOM 3050 C C . VAL B 1 55 ? -15.91000 -19.20200 5.70900 1.000 34.78000 21 VAL B C 1
ATOM 3051 O O . VAL B 1 55 ? -16.91000 -19.88900 5.48600 1.000 36.34000 21 VAL B O 1
ATOM 3055 N N . LEU B 1 56 ? -15.45500 -18.95200 6.93700 1.000 32.71000 22 LEU B N 1
ATOM 3056 C CA . LEU B 1 56 ? -16.07900 -19.47500 8.14500 1.000 34.99000 22 LEU B CA 1
ATOM 3057 C C . LEU B 1 56 ? -16.94700 -18.45800 8.87900 1.000 38.44000 22 LEU B C 1
ATOM 3058 O O . LEU B 1 56 ? -17.77300 -18.85900 9.71100 1.000 33.81000 22 LEU B O 1
ATOM 3063 N N . ALA B 1 57 ? -16.78200 -17.16700 8.60200 1.000 29.43000 23 ALA B N 1
ATOM 3064 C CA . ALA B 1 57 ? -17.54800 -16.12400 9.26700 1.000 29.95000 23 ALA B CA 1
ATOM 3065 C C . ALA B 1 57 ? -17.47300 -14.85000 8.44200 1.000 34.19000 23 ALA B C 1
ATOM 3066 O O . ALA B 1 57 ? -16.48600 -14.62000 7.73200 1.000 32.05000 23 ALA B O 1
ATOM 3068 N N . MET B 1 58 ? -18.51700 -14.01900 8.55800 1.000 29.03000 24 MET B N 1
ATOM 3069 C CA . MET B 1 58 ? -18.60900 -12.74300 7.85100 1.000 34.49000 24 MET B CA 1
ATOM 3070 C C . MET B 1 58 ? -19.36600 -11.73300 8.69400 1.000 35.90000 24 MET B C 1
ATOM 3071 O O . MET B 1 58 ? -20.43900 -12.05200 9.21500 1.000 32.26000 24 MET B O 1
ATOM 3076 N N . ALA B 1 59 ? -18.83800 -10.51500 8.80400 1.000 30.78000 25 ALA B N 1
ATOM 3077 C CA . ALA B 1 59 ? -19.63800 -9.44000 9.38200 1.000 32.66000 25 ALA B CA 1
ATOM 3078 C C . ALA B 1 59 ? -19.19700 -8.09800 8.81000 1.000 33.56000 25 ALA B C 1
ATOM 3079 O O . ALA B 1 59 ? -18.12300 -7.96800 8.20800 1.000 26.52000 25 ALA B O 1
ATOM 3081 N N . THR B 1 60 ? -20.05300 -7.09500 8.99700 1.000 28.61000 26 THR B N 1
ATOM 3082 C CA . THR B 1 60 ? -19.85300 -5.76900 8.43400 1.000 27.83000 26 THR B CA 1
ATOM 3083 C C . THR B 1 60 ? -20.11400 -4.70500 9.49300 1.000 33.37000 26 THR B C 1
ATOM 3084 O O . THR B 1 60 ? -20.67000 -4.97500 10.56300 1.000 32.27000 26 THR B O 1
ATOM 3088 N N . ALA B 1 61 ? -19.70800 -3.47800 9.17800 1.000 25.82000 27 ALA B N 1
ATOM 3089 C CA . ALA B 1 61 ? -19.92600 -2.33500 10.05500 1.000 29.26000 27 ALA B CA 1
ATOM 3090 C C . ALA B 1 61 ? -19.85200 -1.06100 9.22500 1.000 32.88000 27 ALA B C 1
ATOM 3091 O O . ALA B 1 61 ? -19.20100 -1.02600 8.17700 1.000 26.23000 27 ALA B O 1
ATOM 3093 N N . ASN B 1 62 ? -20.52100 -0.01900 9.70500 1.000 29.05000 28 ASN B N 1
ATOM 3094 C CA . ASN B 1 62 ? -20.51100 1.29200 9.07300 1.000 31.33000 28 ASN B CA 1
ATOM 3095 C C . ASN B 1 62 ? -20.45600 2.37100 10.13700 1.000 32.97000 28 ASN B C 1
ATOM 3096 O O . ASN B 1 62 ? -20.81200 2.13200 11.29900 1.000 34.80000 28 ASN B O 1
ATOM 3101 N N . PRO B 1 63 ? -20.01500 3.57400 9.78100 1.000 29.26000 29 PRO B N 1
ATOM 3102 C CA . PRO B 1 63 ? -20.27200 4.72000 10.65000 1.000 33.78000 29 PRO B CA 1
ATOM 3103 C C . PRO B 1 63 ? -21.77000 4.85400 10.87200 1.000 34.67000 29 PRO B C 1
ATOM 3104 O O . PRO B 1 63 ? -22.58400 4.51200 10.00500 1.000 31.02000 29 PRO B O 1
ATOM 3108 N N . SER B 1 64 ? -22.13800 5.31800 12.06700 1.000 36.75000 30 SER B N 1
ATOM 3109 C CA . SER B 1 64 ? -23.56000 5.52200 12.32900 1.000 42.51000 30 SER B CA 1
ATOM 3110 C C . SER B 1 64 ? -24.11000 6.67100 11.49100 1.000 37.51000 30 SER B C 1
ATOM 3111 O O . SER B 1 64 ? -25.22800 6.58100 10.96600 1.000 40.87000 30 SER B O 1
ATOM 3114 N N . ASN B 1 65 ? -23.33800 7.74600 11.33300 1.000 34.17000 31 ASN B N 1
ATOM 3115 C CA . ASN B 1 65 ? -23.78900 8.86200 10.50800 1.000 38.40000 31 ASN B CA 1
ATOM 3116 C C . ASN B 1 65 ? -24.04600 8.38200 9.08800 1.000 42.38000 31 ASN B C 1
ATOM 3117 O O . ASN B 1 65 ? -23.23700 7.64700 8.51100 1.000 38.48000 31 ASN B O 1
ATOM 3122 N N . PHE B 1 66 ? -25.18300 8.78100 8.52800 1.000 37.49000 32 PHE B N 1
ATOM 3123 C CA . PHE B 1 66 ? -25.49600 8.42500 7.15400 1.000 38.18000 32 PHE B CA 1
ATOM 3124 C C . PHE B 1 66 ? -26.26100 9.56600 6.51200 1.000 43.76000 32 PHE B C 1
ATOM 3125 O O . PHE B 1 66 ? -26.71400 10.49600 7.18200 1.000 40.85000 32 PHE B O 1
ATOM 3133 N N . TYR B 1 67 ? -26.39000 9.48400 5.19100 1.000 42.47000 33 TYR B N 1
ATOM 3134 C CA . TYR B 1 67 ? -27.12600 10.47000 4.41500 1.000 39.77000 33 TYR B CA 1
ATOM 3135 C C . TYR B 1 67 ? -28.01600 9.73300 3.43000 1.000 46.13000 33 TYR B C 1
ATOM 3136 O O . TYR B 1 67 ? -27.53800 8.87700 2.67800 1.000 40.16000 33 TYR B O 1
ATOM 3145 N N . LEU B 1 68 ? -29.30900 10.03800 3.45600 1.000 41.82000 34 LEU B N 1
ATOM 3146 C CA . LEU B 1 68 ? -30.19500 9.55600 2.41000 1.000 41.20000 34 LEU B CA 1
ATOM 3147 C C . LEU B 1 68 ? -29.87300 10.28100 1.10800 1.000 44.17000 34 LEU B C 1
ATOM 3148 O O . LEU B 1 68 ? -29.69100 11.50400 1.09000 1.000 47.60000 34 LEU B O 1
ATOM 3153 N N . GLN B 1 69 ? -29.76400 9.51500 0.02200 1.000 45.86000 35 GLN B N 1
ATOM 3154 C CA . GLN B 1 69 ? -29.33400 10.08800 -1.25100 1.000 45.05000 35 GLN B CA 1
ATOM 3155 C C . GLN B 1 69 ? -30.24600 11.22800 -1.69600 1.000 48.68000 35 GLN B C 1
ATOM 3156 O O . GLN B 1 69 ? -29.79300 12.15600 -2.38000 1.000 46.88000 35 GLN B O 1
ATOM 3162 N N . SER B 1 70 ? -31.52500 11.18300 -1.30200 1.000 50.94000 36 SER B N 1
ATOM 3163 C CA . SER B 1 70 ? -32.44700 12.26600 -1.63600 1.000 51.00000 36 SER B CA 1
ATOM 3164 C C . SER B 1 70 ? -31.99000 13.58500 -1.02900 1.000 47.85000 36 SER B C 1
ATOM 3165 O O . SER B 1 70 ? -32.09800 14.64100 -1.66300 1.000 53.85000 36 SER B O 1
ATOM 3168 N N . ASP B 1 71 ? -31.46800 13.54600 0.19800 1.000 45.66000 37 ASP B N 1
ATOM 3169 C CA . ASP B 1 71 ? -30.99100 14.75900 0.85200 1.000 46.73000 37 ASP B CA 1
ATOM 3170 C C . ASP B 1 71 ? -29.56500 15.13600 0.46200 1.000 48.56000 37 ASP B C 1
ATOM 3171 O O . ASP B 1 71 ? -29.12300 16.23800 0.80100 1.000 50.01000 37 ASP B O 1
ATOM 3176 N N . PHE B 1 72 ? -28.83400 14.26400 -0.24500 1.000 49.85000 38 PHE B N 1
ATOM 3177 C CA . PHE B 1 72 ? -27.39300 14.48400 -0.38500 1.000 49.46000 38 PHE B CA 1
ATOM 3178 C C . PHE B 1 72 ? -27.04200 15.69800 -1.23900 1.000 49.95000 38 PHE B C 1
ATOM 3179 O O . PHE B 1 72 ? -26.20100 16.50400 -0.79900 1.000 49.13000 38 PHE B O 1
ATOM 3187 N N . PRO B 1 73 ? -27.60200 15.89100 -2.45000 1.000 47.90000 39 PRO B N 1
ATOM 3188 C CA . PRO B 1 73 ? -27.16300 17.04200 -3.26300 1.000 53.37000 39 PRO B CA 1
ATOM 3189 C C . PRO B 1 73 ? -27.25900 18.36500 -2.52600 1.000 51.46000 39 PRO B C 1
ATOM 3190 O O . PRO B 1 73 ? -26.35600 19.20500 -2.64300 1.000 51.75000 39 PRO B O 1
ATOM 3194 N N . ASP B 1 74 ? -28.32000 18.55600 -1.73700 1.000 52.35000 40 ASP B N 1
ATOM 3195 C CA . ASP B 1 74 ? -28.43000 19.75400 -0.91100 1.000 52.49000 40 ASP B CA 1
ATOM 3196 C C . ASP B 1 74 ? -27.29100 19.82800 0.09700 1.000 54.22000 40 ASP B C 1
ATOM 3197 O O . ASP B 1 74 ? -26.58000 20.83900 0.17900 1.000 52.87000 40 ASP B O 1
ATOM 3202 N N . PHE B 1 75 ? -27.09600 18.75500 0.86600 1.000 54.70000 41 PHE B N 1
ATOM 3203 C CA . PHE B 1 75 ? -26.01100 18.72000 1.84100 1.000 53.75000 41 PHE B CA 1
ATOM 3204 C C . PHE B 1 75 ? -24.66000 18.96600 1.17700 1.000 53.74000 41 PHE B C 1
ATOM 3205 O O . PHE B 1 75 ? -23.88600 19.82500 1.61800 1.000 51.43000 41 PHE B O 1
ATOM 3213 N N . TYR B 1 76 ? -24.36600 18.22100 0.10700 1.000 52.73000 42 TYR B N 1
ATOM 3214 C CA . TYR B 1 76 ? -23.04400 18.28500 -0.51000 1.000 51.49000 42 TYR B CA 1
ATOM 3215 C C . TYR B 1 76 ? -22.71700 19.69600 -0.98600 1.000 53.64000 42 TYR B C 1
ATOM 3216 O O . TYR B 1 76 ? -21.59200 20.17900 -0.80500 1.000 51.48000 42 TYR B O 1
ATOM 3225 N N . PHE B 1 77 ? -23.68300 20.37600 -1.59600 1.000 54.85000 43 PHE B N 1
ATOM 3226 C CA . PHE B 1 77 ? -23.40100 21.72000 -2.08000 1.000 57.97000 43 PHE B CA 1
ATOM 3227 C C . PHE B 1 77 ? -23.43100 22.75600 -0.97000 1.000 54.55000 43 PHE B C 1
ATOM 3228 O O . PHE B 1 77 ? -22.81500 23.81400 -1.11700 1.000 58.86000 43 PHE B O 1
ATOM 3236 N N . ARG B 1 78 ? -24.09500 22.46100 0.14800 1.000 56.49000 44 ARG B N 1
ATOM 3237 C CA . ARG B 1 78 ? -24.05000 23.36200 1.29400 1.000 59.27000 44 ARG B CA 1
ATOM 3238 C C . ARG B 1 78 ? -22.68300 23.32900 1.97200 1.000 57.60000 44 ARG B C 1
ATOM 3239 O O . ARG B 1 78 ? -22.05800 24.37700 2.17800 1.000 55.90000 44 ARG B O 1
ATOM 3247 N N . VAL B 1 79 ? -22.19800 22.13100 2.32100 1.000 55.56000 45 VAL B N 1
ATOM 3248 C CA . VAL B 1 79 ? -20.97700 22.02900 3.12100 1.000 50.89000 45 VAL B CA 1
ATOM 3249 C C . VAL B 1 79 ? -19.72500 22.32400 2.30400 1.000 54.50000 45 VAL B C 1
ATOM 3250 O O . VAL B 1 79 ? -18.70100 22.72900 2.86900 1.000 55.58000 45 VAL B O 1
ATOM 3254 N N . THR B 1 80 ? -19.76800 22.12900 0.99200 1.000 52.10000 46 THR B N 1
ATOM 3255 C CA . THR B 1 80 ? -18.66100 22.51000 0.13400 1.000 54.06000 46 THR B CA 1
ATOM 3256 C C . THR B 1 80 ? -18.73000 23.97600 -0.29000 1.000 57.48000 46 THR B C 1
ATOM 3257 O O . THR B 1 80 ? -17.90600 24.41000 -1.10400 1.000 60.21000 46 THR B O 1
ATOM 3261 N N . ARG B 1 81 ? -19.68300 24.74100 0.25000 1.000 56.48000 47 ARG B N 1
ATOM 3262 C CA . ARG B 1 81 ? -19.85200 26.16000 -0.07000 1.000 59.57000 47 ARG B CA 1
ATOM 3263 C C . ARG B 1 81 ? -19.94700 26.37200 -1.57800 1.000 60.12000 47 ARG B C 1
ATOM 3264 O O . ARG B 1 81 ? -19.19000 27.14000 -2.17600 1.000 58.73000 47 ARG B O 1
ATOM 3272 N N . SER B 1 82 ? -20.88400 25.65700 -2.20000 1.000 60.89000 48 SER B N 1
ATOM 3273 C CA . SER B 1 82 ? -21.03100 25.68300 -3.65000 1.000 61.61000 48 SER B CA 1
ATOM 3274 C C . SER B 1 82 ? -22.48800 25.82100 -4.07400 1.000 63.52000 48 SER B C 1
ATOM 3275 O O . SER B 1 82 ? -22.81500 25.53700 -5.23100 1.000 65.11000 48 SER B O 1
ATOM 3278 N N . ASP B 1 83 ? -23.36600 26.25300 -3.16100 1.000 66.40000 49 ASP B N 1
ATOM 3279 C CA . ASP B 1 83 ? -24.77500 26.45200 -3.49000 1.000 68.62000 49 ASP B CA 1
ATOM 3280 C C . ASP B 1 83 ? -24.96300 27.36000 -4.69700 1.000 70.41000 49 ASP B C 1
ATOM 3281 O O . ASP B 1 83 ? -26.00900 27.30000 -5.35300 1.000 70.56000 49 ASP B O 1
ATOM 3286 N N . HIS B 1 84 ? -23.96800 28.19100 -5.01500 1.000 69.32000 50 HIS B N 1
ATOM 3287 C CA . HIS B 1 84 ? -24.09700 29.09500 -6.14800 1.000 69.06000 50 HIS B CA 1
ATOM 3288 C C . HIS B 1 84 ? -24.02000 28.36100 -7.48100 1.000 72.02000 50 HIS B C 1
ATOM 3289 O O . HIS B 1 84 ? -24.57500 28.84400 -8.47400 1.000 75.10000 50 HIS B O 1
ATOM 3296 N N . MET B 1 85 ? -23.35400 27.20200 -7.53400 1.000 68.39000 51 MET B N 1
ATOM 3297 C CA . MET B 1 85 ? -23.25500 26.45700 -8.78900 1.000 70.98000 51 MET B CA 1
ATOM 3298 C C . MET B 1 85 ? -24.61800 25.90100 -9.19200 1.000 73.75000 51 MET B C 1
ATOM 3299 O O . MET B 1 85 ? -24.82900 24.68200 -9.17100 1.000 72.32000 51 MET B O 1
ATOM 3304 N N . SER B 1 86 ? -25.52800 26.80500 -9.57500 1.000 73.50000 52 SER B N 1
ATOM 3305 C CA . SER B 1 86 ? -26.91000 26.45300 -9.88200 1.000 72.32000 52 SER B CA 1
ATOM 3306 C C . SER B 1 86 ? -26.99700 25.25900 -10.82800 1.000 72.91000 52 SER B C 1
ATOM 3307 O O . SER B 1 86 ? -27.65900 24.25900 -10.52900 1.000 74.90000 52 SER B O 1
ATOM 3310 N N . ASP B 1 87 ? -26.34700 25.35800 -11.99100 1.000 74.45000 53 ASP B N 1
ATOM 3311 C CA . ASP B 1 87 ? -26.51200 24.34700 -13.03300 1.000 77.13000 53 ASP B CA 1
ATOM 3312 C C . ASP B 1 87 ? -25.72900 23.07700 -12.73000 1.000 74.99000 53 ASP B C 1
ATOM 3313 O O . ASP B 1 87 ? -26.18500 21.98100 -13.07200 1.000 70.83000 53 ASP B O 1
ATOM 3318 N N . LEU B 1 88 ? -24.56500 23.19900 -12.08600 1.000 73.85000 54 LEU B N 1
ATOM 3319 C CA . LEU B 1 88 ? -23.83300 22.00800 -11.66800 1.000 71.28000 54 LEU B CA 1
ATOM 3320 C C . LEU B 1 88 ? -24.60400 21.23200 -10.60300 1.000 68.69000 54 LEU B C 1
ATOM 3321 O O . LEU B 1 88 ? -24.62100 19.99500 -10.62200 1.000 70.22000 54 LEU B O 1
ATOM 3326 N N . LYS B 1 89 ? -25.25800 21.93600 -9.67400 1.000 66.01000 55 LYS B N 1
ATOM 3327 C CA . LYS B 1 89 ? -26.01700 21.24900 -8.63400 1.000 62.68000 55 LYS B CA 1
ATOM 3328 C C . LYS B 1 89 ? -27.23000 20.53100 -9.21000 1.000 65.19000 55 LYS B C 1
ATOM 3329 O O . LYS B 1 89 ? -27.56000 19.41900 -8.78100 1.000 64.73000 55 LYS B O 1
ATOM 3335 N N . GLU B 1 90 ? -27.90800 21.14700 -10.18200 1.000 68.97000 56 GLU B N 1
ATOM 3336 C CA . GLU B 1 90 ? -29.05500 20.49000 -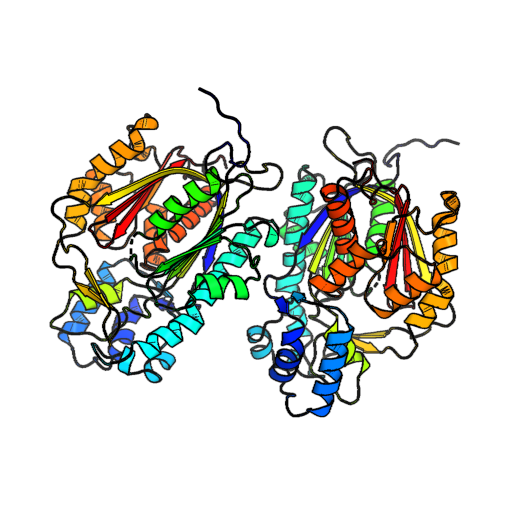10.80200 1.000 69.53000 56 GLU B CA 1
ATOM 3337 C C . GLU B 1 90 ? -28.62800 19.26900 -11.60700 1.000 65.40000 56 GLU B C 1
ATOM 3338 O O . GLU B 1 90 ? -29.39200 18.30300 -11.72700 1.000 66.66000 56 GLU B O 1
ATOM 3344 N N . LYS B 1 91 ? -27.41400 19.29800 -12.15700 1.000 62.69000 57 LYS B N 1
ATOM 3345 C CA . LYS B 1 91 ? -26.85600 18.12300 -12.81600 1.000 62.89000 57 LYS B CA 1
ATOM 3346 C C . LYS B 1 91 ? -26.53900 17.02400 -11.80500 1.000 62.10000 57 LYS B C 1
ATOM 3347 O O . LYS B 1 91 ? -26.81000 15.84400 -12.05500 1.000 62.31000 57 LYS B O 1
ATOM 3353 N N . PHE B 1 92 ? -25.98200 17.39800 -10.64900 1.000 62.07000 58 PHE B N 1
ATOM 3354 C CA . PHE B 1 92 ? -25.64800 16.41400 -9.62400 1.000 59.68000 58 PHE B CA 1
ATOM 3355 C C . PHE B 1 92 ? -26.88800 15.68600 -9.12600 1.000 60.43000 58 PHE B C 1
ATOM 3356 O O . PHE B 1 92 ? -26.83600 14.48200 -8.83800 1.000 55.68000 58 PHE B O 1
ATOM 3364 N N . LYS B 1 93 ? -28.01300 16.40100 -9.01400 1.000 61.70000 59 LYS B N 1
ATOM 3365 C CA . LYS B 1 93 ? -29.24300 15.77700 -8.53900 1.000 55.96000 59 LYS B CA 1
ATOM 3366 C C . LYS B 1 93 ? -29.70200 14.67400 -9.48100 1.000 58.03000 59 LYS B C 1
ATOM 3367 O O . LYS B 1 93 ? -30.23800 13.65200 -9.03700 1.000 61.04000 59 LYS B O 1
ATOM 3373 N N . ARG B 1 94 ? -29.50500 14.86000 -10.78700 1.000 56.51000 60 ARG B N 1
ATOM 3374 C CA . ARG B 1 94 ? -29.83500 13.79000 -11.72000 1.000 57.17000 60 ARG B CA 1
ATOM 3375 C C . ARG B 1 94 ? -28.82200 12.65600 -11.64300 1.000 55.34000 60 ARG B C 1
ATOM 3376 O O . ARG B 1 94 ? -29.17400 11.49500 -11.88200 1.000 54.52000 60 ARG B O 1
ATOM 3384 N N . ILE B 1 95 ? -27.56700 12.96800 -11.30800 1.000 60.11000 61 ILE B N 1
ATOM 3385 C CA . ILE B 1 95 ? -26.54800 11.92900 -11.18600 1.000 56.54000 61 ILE B CA 1
ATOM 3386 C C . ILE B 1 95 ? -26.86100 11.02200 -10.00100 1.000 53.04000 61 ILE B C 1
ATOM 3387 O O . ILE B 1 95 ? -26.87000 9.79300 -10.12500 1.000 54.82000 61 ILE B O 1
ATOM 3392 N N . CYS B 1 96 ? -27.13900 11.61900 -8.83800 1.000 52.41000 62 CYS B N 1
ATOM 3393 C CA . CYS B 1 96 ? -27.52300 10.83300 -7.66400 1.000 53.50000 62 CYS B CA 1
ATOM 3394 C C . CYS B 1 96 ? -28.79400 10.03600 -7.90200 1.000 53.52000 62 CYS B C 1
ATOM 3395 O O . CYS B 1 96 ? -28.91800 8.89600 -7.43500 1.000 52.41000 62 CYS B O 1
ATOM 3398 N N . LYS B 1 97 ? -29.76300 10.63200 -8.59900 1.000 56.36000 63 LYS B N 1
ATOM 3399 C CA . LYS B 1 97 ? -31.00500 9.92400 -8.86900 1.000 55.87000 63 LYS B CA 1
ATOM 3400 C C . LYS B 1 97 ? -30.75100 8.68500 -9.71800 1.000 57.19000 63 LYS B C 1
ATOM 3401 O O . LYS B 1 97 ? -31.38300 7.64200 -9.51500 1.000 60.04000 63 LYS B O 1
ATOM 3407 N N . LYS B 1 98 ? -29.81000 8.76700 -10.65600 1.000 56.30000 64 LYS B N 1
ATOM 3408 C CA . LYS B 1 98 ? -29.51900 7.61300 -11.49200 1.000 56.74000 64 LYS B CA 1
ATOM 3409 C C . LYS B 1 98 ? -28.70200 6.54800 -10.76600 1.000 54.68000 64 LYS B C 1
ATOM 3410 O O . LYS B 1 98 ? -28.68500 5.39500 -11.21200 1.000 52.28000 64 LYS B O 1
ATOM 3416 N N . THR B 1 99 ? -28.05200 6.89100 -9.64800 1.000 52.84000 65 THR B N 1
ATOM 3417 C CA . THR B 1 99 ? -27.18100 5.92600 -8.97500 1.000 52.49000 65 THR B CA 1
ATOM 3418 C C . THR B 1 99 ? -27.93800 4.71500 -8.45000 1.000 54.40000 65 THR B C 1
ATOM 3419 O O . THR B 1 99 ? -27.32700 3.65300 -8.28100 1.000 48.31000 65 THR B O 1
ATOM 3423 N N . THR B 1 100 ? -29.24700 4.85100 -8.20300 1.000 49.83000 66 THR B N 1
ATOM 3424 C CA . THR B 1 100 ? -30.08100 3.86300 -7.51000 1.000 48.07000 66 THR B CA 1
ATOM 3425 C C . THR B 1 100 ? -29.63900 3.64400 -6.06400 1.000 48.82000 66 THR B C 1
ATOM 3426 O O . THR B 1 100 ? -29.99700 2.63400 -5.44900 1.000 51.87000 66 THR B O 1
ATOM 3430 N N . VAL B 1 101 ? -28.88300 4.57700 -5.50200 1.000 46.40000 67 VAL B N 1
ATOM 3431 C CA . VAL B 1 101 ? -28.43400 4.50300 -4.11600 1.000 45.38000 67 VAL B CA 1
ATOM 3432 C C . VAL B 1 101 ? -29.46200 5.18700 -3.22700 1.000 45.07000 67 VAL B C 1
ATOM 3433 O O . VAL B 1 101 ? -29.97000 6.26000 -3.56700 1.000 49.37000 67 VAL B O 1
ATOM 3437 N N . ARG B 1 102 ? -29.76600 4.57700 -2.08000 1.000 44.23000 68 ARG B N 1
ATOM 3438 C CA . ARG B 1 102 ? -30.72600 5.13700 -1.13000 1.000 45.36000 68 ARG B CA 1
ATOM 3439 C C . ARG B 1 102 ? -30.05700 5.85800 0.03300 1.000 46.88000 68 ARG B C 1
ATOM 3440 O O . ARG B 1 102 ? -30.39700 7.00900 0.31400 1.000 46.34000 68 ARG B O 1
ATOM 3448 N N . LYS B 1 103 ? -29.13200 5.20200 0.73700 1.000 43.01000 69 LYS B N 1
ATOM 3449 C CA . LYS B 1 103 ? -28.37300 5.87400 1.78400 1.000 41.47000 69 LYS B CA 1
ATOM 3450 C C . LYS B 1 103 ? -26.92800 5.39500 1.77900 1.000 37.61000 69 LYS B C 1
ATOM 3451 O O . LYS B 1 103 ? -26.62100 4.28000 1.35000 1.000 36.58000 69 LYS B O 1
ATOM 3457 N N . ARG B 1 104 ? -26.05400 6.25900 2.27400 1.000 32.25000 70 ARG B N 1
ATOM 3458 C CA . ARG B 1 104 ? -24.63200 5.99000 2.39100 1.000 38.50000 70 ARG B CA 1
ATOM 3459 C C . ARG B 1 104 ? -24.18600 6.45400 3.76500 1.000 37.26000 70 ARG B C 1
ATOM 3460 O O . ARG B 1 104 ? -24.52700 7.56400 4.18700 1.000 38.14000 70 ARG B O 1
ATOM 3468 N N . HIS B 1 105 ? -23.43500 5.60900 4.45800 1.000 33.46000 71 HIS B N 1
ATOM 3469 C CA . HIS B 1 105 ? -22.85500 5.97400 5.74000 1.000 32.02000 71 HIS B CA 1
ATOM 3470 C C . HIS B 1 105 ? -21.52200 6.66500 5.50500 1.000 32.23000 71 HIS B C 1
ATOM 3471 O O . HIS B 1 105 ? -20.80300 6.33200 4.56100 1.000 31.02000 71 HIS B O 1
ATOM 3478 N N . MET B 1 106 ? -21.20700 7.64600 6.34800 1.000 33.46000 72 MET B N 1
ATOM 3479 C CA . MET B 1 106 ? -20.01900 8.46400 6.14200 1.000 35.15000 72 MET B CA 1
ATOM 3480 C C . MET B 1 106 ? -19.49000 8.95800 7.48200 1.000 38.31000 72 MET B C 1
ATOM 3481 O O . MET B 1 106 ? -20.25600 9.38900 8.35000 1.000 33.44000 72 MET B O 1
ATOM 3486 N N . ILE B 1 107 ? -18.16700 8.89600 7.63200 1.000 36.74000 73 ILE B N 1
ATOM 3487 C CA . ILE B 1 107 ? -17.48800 9.54300 8.74900 1.000 33.16000 73 ILE B CA 1
ATOM 3488 C C . ILE B 1 107 ? -17.61600 11.05900 8.64900 1.000 35.14000 73 ILE B C 1
ATOM 3489 O O . ILE B 1 107 ? -17.68400 11.76000 9.66900 1.000 40.68000 73 ILE B O 1
ATOM 3494 N N . LEU B 1 108 ? -17.64200 11.60000 7.44000 1.000 32.70000 74 LEU B N 1
ATOM 3495 C CA . LEU B 1 108 ? -17.57600 13.04800 7.29100 1.000 37.64000 74 LEU B CA 1
ATOM 3496 C C . LEU B 1 108 ? -18.95100 13.64600 7.59800 1.000 40.36000 74 LEU B C 1
ATOM 3497 O O . LEU B 1 108 ? -19.91100 13.46000 6.84100 1.000 38.83000 74 LEU B O 1
ATOM 3502 N N . THR B 1 109 ? -19.04200 14.34800 8.71900 1.000 41.93000 75 THR B N 1
ATOM 3503 C CA . THR B 1 109 ? -20.24100 15.07000 9.12100 1.000 45.37000 75 THR B CA 1
ATOM 3504 C C . THR B 1 109 ? -20.12000 16.54700 8.75400 1.000 46.16000 75 THR B C 1
ATOM 3505 O O . THR B 1 109 ? -19.04500 17.04600 8.40000 1.000 39.96000 75 THR B O 1
ATOM 3509 N N . GLU B 1 110 ? -21.25000 17.25800 8.86000 1.000 47.29000 76 GLU B N 1
ATOM 3510 C CA . GLU B 1 110 ? -21.21200 18.70800 8.70000 1.000 50.85000 76 GLU B CA 1
ATOM 3511 C C . GLU B 1 110 ? -20.21100 19.32800 9.66800 1.000 46.15000 76 GLU B C 1
ATOM 3512 O O . GLU B 1 110 ? -19.43200 20.20900 9.29000 1.000 48.27000 76 GLU B O 1
ATOM 3518 N N . GLU B 1 111 ? -20.18300 18.83700 10.90900 1.000 44.38000 77 GLU B N 1
ATOM 3519 C CA . GLU B 1 111 ? -19.28000 19.39500 11.90900 1.000 48.39000 77 GLU B CA 1
ATOM 3520 C C . GLU B 1 111 ? -17.81800 19.10700 11.58300 1.000 50.50000 77 GLU B C 1
ATOM 3521 O O . GLU B 1 111 ? -16.95900 19.98200 11.75400 1.000 47.30000 77 GLU B O 1
ATOM 3527 N N . ILE B 1 112 ? -17.51100 17.88000 11.13900 1.000 47.92000 78 ILE B N 1
ATOM 3528 C CA . ILE B 1 112 ? -16.12900 17.53400 10.80800 1.000 42.24000 78 ILE B CA 1
ATOM 3529 C C . ILE B 1 112 ? -15.65100 18.34600 9.61500 1.000 40.63000 78 ILE B C 1
ATOM 3530 O O . ILE B 1 112 ? -14.52500 18.85800 9.60700 1.000 46.68000 78 ILE B O 1
ATOM 3535 N N . LEU B 1 113 ? -16.49200 18.48900 8.59100 1.000 42.10000 79 LEU B N 1
ATOM 3536 C CA . LEU B 1 113 ? -16.07600 19.25600 7.42200 1.000 45.91000 79 LEU B CA 1
ATOM 3537 C C . LEU B 1 113 ? -15.86500 20.72900 7.76500 1.000 49.50000 79 LEU B C 1
ATOM 3538 O O . LEU B 1 113 ? -14.99100 21.38100 7.17900 1.000 48.27000 79 LEU B O 1
ATOM 3543 N N . ASN B 1 114 ? -16.63300 21.26900 8.71900 1.000 48.56000 80 ASN B N 1
ATOM 3544 C CA . ASN B 1 114 ? -16.40900 22.65200 9.13400 1.000 51.99000 80 ASN B CA 1
ATOM 3545 C C . ASN B 1 114 ? -15.07300 22.80200 9.85500 1.000 51.09000 80 ASN B C 1
ATOM 3546 O O . ASN B 1 114 ? -14.35100 23.78200 9.63500 1.000 50.48000 80 ASN B O 1
ATOM 3551 N N . LYS B 1 115 ? -14.72200 21.83600 10.70900 1.000 51.10000 81 LYS B N 1
ATOM 3552 C CA . LYS B 1 115 ? -13.42500 21.84000 11.37500 1.000 48.75000 81 LYS B CA 1
ATOM 3553 C C . LYS B 1 115 ? -12.26500 21.58200 10.41600 1.000 48.15000 81 LYS B C 1
ATOM 3554 O O . LYS B 1 115 ? -11.10800 21.76100 10.80900 1.000 50.32000 81 LYS B O 1
ATOM 3560 N N . ASN B 1 116 ? -12.53900 21.17200 9.17700 1.000 52.78000 82 ASN B N 1
ATOM 3561 C CA . ASN B 1 116 ? -11.49700 20.86700 8.19000 1.000 51.21000 82 ASN B CA 1
ATOM 3562 C C . ASN B 1 116 ? -11.93800 21.36800 6.82300 1.000 50.89000 82 ASN B C 1
ATOM 3563 O O . ASN B 1 116 ? -12.19700 20.57900 5.90600 1.000 49.80000 82 ASN B O 1
ATOM 3568 N N . PRO B 1 117 ? -12.02400 22.68900 6.64500 1.000 52.19000 83 PRO B N 1
ATOM 3569 C CA . PRO B 1 117 ? -12.58700 23.21300 5.39200 1.000 48.43000 83 PRO B CA 1
ATOM 3570 C C . PRO B 1 117 ? -11.76200 22.87100 4.16500 1.000 50.24000 83 PRO B C 1
ATOM 3571 O O . PRO B 1 117 ? -12.31800 22.83600 3.05700 1.000 50.57000 83 PRO B O 1
ATOM 3575 N N . ALA B 1 118 ? -10.45700 22.61000 4.32200 1.000 44.45000 84 ALA B N 1
ATOM 3576 C CA . ALA B 1 118 ? -9.64100 22.22900 3.17000 1.000 47.58000 84 ALA B CA 1
ATOM 3577 C C . ALA B 1 118 ? -10.12200 20.92400 2.53900 1.000 44.69000 84 ALA B C 1
ATOM 3578 O O . ALA B 1 118 ? -9.91600 20.70600 1.34000 1.000 43.27000 84 ALA B O 1
ATOM 3580 N N . ILE B 1 119 ? -10.77700 20.05900 3.32100 1.000 45.83000 85 ILE B N 1
ATOM 3581 C CA . ILE B 1 119 ? -11.31400 18.80800 2.78600 1.000 43.34000 85 ILE B CA 1
ATOM 3582 C C . ILE B 1 119 ? -12.54500 19.07700 1.92600 1.000 45.34000 85 ILE B C 1
ATOM 3583 O O . ILE B 1 119 ? -12.76500 18.41200 0.90300 1.000 43.92000 85 ILE B O 1
ATOM 3588 N N . ALA B 1 120 ? -13.36300 20.05900 2.32400 1.000 47.89000 86 ALA B N 1
ATOM 3589 C CA . ALA B 1 120 ? -14.54700 20.42100 1.54900 1.000 45.14000 86 ALA B CA 1
ATOM 3590 C C . ALA B 1 120 ? -14.18300 21.08200 0.22200 1.000 47.64000 86 ALA B C 1
ATOM 3591 O O . ALA B 1 120 ? -14.92500 20.94600 -0.75700 1.000 45.78000 86 ALA B O 1
ATOM 3593 N N . ASP B 1 121 ? -13.06000 21.79500 0.16600 1.000 48.27000 87 ASP B N 1
ATOM 3594 C CA . ASP B 1 121 ? -12.62400 22.41600 -1.07700 1.000 45.87000 87 ASP B CA 1
ATOM 3595 C C . ASP B 1 121 ? -12.44100 21.37100 -2.16700 1.000 49.68000 87 ASP B C 1
ATOM 3596 O O . ASP B 1 121 ? -12.20900 20.18900 -1.90200 1.000 46.17000 87 ASP B O 1
ATOM 3601 N N . TYR B 1 122 ? -12.52700 21.82500 -3.41900 1.000 46.85000 88 TYR B N 1
ATOM 3602 C CA . TYR B 1 122 ? -12.23600 20.91800 -4.51600 1.000 50.86000 88 TYR B CA 1
ATOM 3603 C C . TYR B 1 122 ? -10.77200 20.49900 -4.52300 1.000 49.54000 88 TYR B C 1
ATOM 3604 O O . TYR B 1 122 ? -10.45900 19.37300 -4.92400 1.000 47.44000 88 TYR B O 1
ATOM 3613 N N . TRP B 1 123 ? -9.86800 21.37400 -4.08000 1.000 48.02000 89 TRP B N 1
ATOM 3614 C CA . TRP B 1 123 ? -8.44100 21.07900 -4.15500 1.000 47.42000 89 TRP B CA 1
ATOM 3615 C C . TRP B 1 123 ? -7.62400 22.04300 -3.30200 1.000 52.01000 89 TRP B C 1
ATOM 3616 O O . TRP B 1 123 ? -7.14100 23.06300 -3.80500 1.000 53.52000 89 TRP B O 1
ATOM 3627 N N . SER B 1 124 ? -7.46100 21.72800 -2.01900 1.000 47.83000 90 SER B N 1
ATOM 3628 C CA . SER B 1 124 ? -6.59600 22.45800 -1.10700 1.000 49.57000 90 SER B CA 1
ATOM 3629 C C . SER B 1 124 ? -5.73000 21.48300 -0.32300 1.000 44.76000 90 SER B C 1
ATOM 3630 O O . SER B 1 124 ? -6.16100 20.36400 -0.03400 1.000 44.38000 90 SER B O 1
ATOM 3633 N N . PRO B 1 125 ? -4.48800 21.87700 0.01800 1.000 47.02000 91 PRO B N 1
ATOM 3634 C CA . PRO B 1 125 ? -3.65600 21.04700 0.90200 1.000 44.83000 91 PRO B CA 1
ATOM 3635 C C . PRO B 1 125 ? -4.40800 20.51100 2.11200 1.000 44.58000 91 PRO B C 1
ATOM 3636 O O . PRO B 1 125 ? -4.81000 21.27200 2.99900 1.000 42.85000 91 PRO B O 1
ATOM 3640 N N . SER B 1 126 ? -4.59600 19.18800 2.15500 1.000 37.30000 92 SER B N 1
ATOM 3641 C CA . SER B 1 126 ? -5.40900 18.58800 3.20700 1.000 31.85000 92 SER B CA 1
ATOM 3642 C C . SER B 1 126 ? -5.02100 17.15100 3.55500 1.000 35.85000 92 SER B C 1
ATOM 3643 O O . SER B 1 126 ? -5.71100 16.53400 4.38300 1.000 32.70000 92 SER B O 1
ATOM 3646 N N . LEU B 1 127 ? -3.95800 16.59500 2.96300 1.000 34.76000 93 LEU B N 1
ATOM 3647 C CA . LEU B 1 127 ? -3.67600 15.16800 3.12100 1.000 32.73000 93 LEU B CA 1
ATOM 3648 C C . LEU B 1 127 ? -3.42600 14.80400 4.57400 1.000 35.83000 93 LEU B C 1
ATOM 3649 O O . LEU B 1 127 ? -3.95400 13.80000 5.07300 1.000 34.11000 93 LEU B O 1
ATOM 3654 N N . ALA B 1 128 ? -2.63600 15.61500 5.27900 1.000 37.33000 94 ALA B N 1
ATOM 3655 C CA . ALA B 1 128 ? -2.35000 15.30900 6.67500 1.000 36.53000 94 ALA B CA 1
ATOM 3656 C C . ALA B 1 128 ? -3.62900 15.24600 7.51100 1.000 37.20000 94 ALA B C 1
ATOM 3657 O O . ALA B 1 128 ? -3.76100 14.38500 8.38800 1.000 39.90000 94 ALA B O 1
ATOM 3659 N N . ALA B 1 129 ? -4.59700 16.12800 7.24200 1.000 40.95000 95 ALA B N 1
ATOM 3660 C CA . ALA B 1 129 ? -5.84000 16.10300 8.02000 1.000 37.32000 95 ALA B CA 1
ATOM 3661 C C . ALA B 1 129 ? -6.71500 14.91100 7.64000 1.000 34.13000 95 ALA B C 1
ATOM 3662 O O . ALA B 1 129 ? -7.37500 14.31500 8.50300 1.000 34.57000 95 ALA B O 1
ATOM 3664 N N . ARG B 1 130 ? -6.76800 14.58000 6.34700 1.000 32.64000 96 ARG B N 1
ATOM 3665 C CA . ARG B 1 130 ? -7.44800 13.36600 5.91600 1.000 34.60000 96 ARG B CA 1
ATOM 3666 C C . ARG B 1 130 ? -6.85800 12.13800 6.59900 1.000 29.48000 96 ARG B C 1
ATOM 3667 O O . ARG B 1 130 ? -7.59800 11.27500 7.07900 1.000 30.94000 96 ARG B O 1
ATOM 3675 N N . HIS B 1 131 ? -5.52200 12.05700 6.66900 1.000 32.03000 97 HIS B N 1
ATOM 3676 C CA . HIS B 1 131 ? -4.86500 10.88800 7.24800 1.000 34.67000 97 HIS B CA 1
ATOM 3677 C C . HIS B 1 131 ? -5.06400 10.81200 8.75700 1.000 37.21000 97 HIS B C 1
ATOM 3678 O O . HIS B 1 131 ? -5.12100 9.71200 9.31900 1.000 32.06000 97 HIS B O 1
ATOM 3685 N N . ASP B 1 132 ? -5.16700 11.96300 9.43400 1.000 37.30000 98 ASP B N 1
ATOM 3686 C CA . ASP B 1 132 ? -5.54800 11.95100 10.84400 1.000 35.93000 98 ASP B CA 1
ATOM 3687 C C . ASP B 1 132 ? -6.94200 11.37400 11.02100 1.000 28.76000 98 ASP B C 1
ATOM 3688 O O . ASP B 1 132 ? -7.20100 10.62100 11.96600 1.000 31.78000 98 ASP B O 1
ATOM 3693 N N . LEU B 1 133 ? -7.85800 11.70000 10.11200 1.000 32.54000 99 LEU B N 1
ATOM 3694 C CA . LEU B 1 133 ? -9.18300 11.11000 10.22000 1.000 28.73000 99 LEU B CA 1
ATOM 3695 C C . LEU B 1 133 ? -9.13300 9.62100 9.92000 1.000 30.59000 99 LEU B C 1
ATOM 3696 O O . LEU B 1 133 ? -9.84100 8.83300 10.55500 1.000 25.97000 99 LEU B O 1
ATOM 3701 N N . ALA B 1 134 ? -8.29000 9.21400 8.96700 1.000 27.81000 100 ALA B N 1
ATOM 3702 C CA . ALA B 1 134 ? -8.13900 7.78800 8.68000 1.000 31.41000 100 ALA B CA 1
ATOM 3703 C C . ALA B 1 134 ? -7.62500 7.04500 9.90100 1.000 29.87000 100 ALA B C 1
ATOM 3704 O O . ALA B 1 134 ? -8.11900 5.96200 10.24600 1.000 28.13000 100 ALA B O 1
ATOM 3706 N N . LEU B 1 135 ? -6.62500 7.62000 10.56800 1.000 30.81000 101 LEU B N 1
ATOM 3707 C CA . LEU B 1 135 ? -6.06300 6.98400 11.75000 1.000 29.51000 101 LEU B CA 1
ATOM 3708 C C . LEU B 1 135 ? -7.11500 6.82600 12.84600 1.000 32.98000 101 LEU B C 1
ATOM 3709 O O . LEU B 1 135 ? -7.13500 5.81400 13.55500 1.000 31.80000 101 LEU B O 1
ATOM 3714 N N . ALA B 1 136 ? -8.01500 7.80100 12.98800 1.000 29.05000 102 ALA B N 1
ATOM 3715 C CA . ALA B 1 136 ? -9.01300 7.71600 14.05200 1.000 33.47000 102 ALA B CA 1
ATOM 3716 C C . ALA B 1 136 ? -10.25200 6.90700 13.67600 1.000 34.17000 102 ALA B C 1
ATOM 3717 O O . ALA B 1 136 ? -11.11200 6.69200 14.54700 1.000 30.44000 102 ALA B O 1
ATOM 3719 N N . ASN B 1 137 ? -10.39000 6.46200 12.41200 1.000 25.94000 103 ASN B N 1
ATOM 3720 C CA . ASN B 1 137 ? -11.65300 5.82800 12.02400 1.000 29.22000 103 ASN B CA 1
ATOM 3721 C C . ASN B 1 137 ? -11.52700 4.46800 11.34400 1.000 27.56000 103 ASN B C 1
ATOM 3722 O O . ASN B 1 137 ? -12.38100 3.60600 11.57100 1.000 28.32000 103 ASN B O 1
ATOM 3727 N N . ILE B 1 138 ? -10.51900 4.26700 10.49300 1.000 25.77000 104 ILE B N 1
ATOM 3728 C CA . ILE B 1 138 ? -10.40500 3.07900 9.63500 1.000 23.42000 104 ILE B CA 1
ATOM 3729 C C . ILE B 1 138 ? -10.09400 1.80800 10.42600 1.000 20.85000 104 ILE B C 1
ATOM 3730 O O . ILE B 1 138 ? -10.75800 0.78000 10.20800 1.000 23.71000 104 ILE B O 1
ATOM 3735 N N . PRO B 1 139 ? -9.09700 1.79200 11.32100 1.000 20.51000 105 PRO B N 1
ATOM 3736 C CA . PRO B 1 139 ? -8.90100 0.58400 12.13000 1.000 21.84000 105 PRO B CA 1
ATOM 3737 C C . PRO B 1 139 ? -10.05700 0.33700 13.08500 1.000 26.73000 105 PRO B C 1
ATOM 3738 O O . PRO B 1 139 ? -10.38300 -0.82000 13.36900 1.000 26.80000 105 PRO B O 1
ATOM 3742 N N . GLN B 1 140 ? -10.67600 1.40800 13.58600 1.000 26.76000 106 GLN B N 1
ATOM 3743 C CA . GLN B 1 140 ? -11.78200 1.27900 14.53100 1.000 26.47000 106 GLN B CA 1
ATOM 3744 C C . GLN B 1 140 ? -13.00000 0.68100 13.84800 1.000 26.54000 106 GLN B C 1
ATOM 3745 O O . GLN B 1 140 ? -13.65700 -0.21500 14.39100 1.000 26.00000 106 GLN B O 1
ATOM 3751 N N . LEU B 1 141 ? -13.30100 1.14800 12.63700 1.000 25.43000 107 LEU B N 1
ATOM 3752 C CA . LEU B 1 141 ? -14.36100 0.53700 11.84800 1.000 25.01000 107 LEU B CA 1
ATOM 3753 C C . LEU B 1 141 ? -14.06900 -0.93200 11.56400 1.000 25.00000 107 LEU B C 1
ATOM 3754 O O . LEU B 1 141 ? -14.98200 -1.77100 11.57900 1.000 25.40000 107 LEU B O 1
ATOM 3759 N N . GLY B 1 142 ? -12.80900 -1.26400 11.27000 1.000 25.36000 108 GLY B N 1
ATOM 3760 C CA . GLY B 1 142 ? -12.47800 -2.65600 11.00000 1.000 22.35000 108 GLY B CA 1
ATOM 3761 C C . GLY B 1 142 ? -12.63200 -3.53900 12.22900 1.000 23.24000 108 GLY B C 1
ATOM 3762 O O . GLY B 1 142 ? -13.05900 -4.69000 12.12700 1.000 22.62000 108 GLY B O 1
ATOM 3763 N N . LYS B 1 143 ? -12.26500 -3.01700 13.39900 1.000 24.68000 109 LYS B N 1
ATOM 3764 C CA . LYS B 1 143 ? -12.42600 -3.77300 14.63900 1.000 28.75000 109 LYS B CA 1
ATOM 3765 C C . LYS B 1 143 ? -13.89700 -4.04700 14.93600 1.000 29.90000 109 LYS B C 1
ATOM 3766 O O . LYS B 1 143 ? -14.23700 -5.10400 15.48000 1.000 29.45000 109 LYS B O 1
ATOM 3772 N N . GLU B 1 144 ? -14.78500 -3.12200 14.56200 1.000 27.63000 110 GLU B N 1
ATOM 3773 C CA . GLU B 1 144 ? -16.21000 -3.36000 14.77900 1.000 31.77000 110 GLU B CA 1
ATOM 3774 C C . GLU B 1 144 ? -16.70600 -4.51900 13.92400 1.000 33.87000 110 GLU B C 1
ATOM 3775 O O . GLU B 1 144 ? -17.43800 -5.39500 14.41000 1.000 25.57000 110 GLU B O 1
ATOM 3781 N N . ALA B 1 145 ? -16.30900 -4.55000 12.64900 1.000 26.66000 111 ALA B N 1
ATOM 3782 C CA . ALA B 1 145 ? -16.66200 -5.67500 11.78600 1.000 27.24000 111 ALA B CA 1
ATOM 3783 C C . ALA B 1 145 ? -15.94900 -6.95500 12.22300 1.000 25.78000 111 ALA B C 1
ATOM 3784 O O . ALA B 1 145 ? -16.53700 -8.04500 12.18700 1.000 27.51000 111 ALA B O 1
ATOM 3786 N N . ALA B 1 146 ? -14.68700 -6.84300 12.64900 1.000 27.64000 112 ALA B N 1
ATOM 3787 C CA . ALA B 1 146 ? -13.92000 -8.02800 13.03600 1.000 24.31000 112 ALA B CA 1
ATOM 3788 C C . ALA B 1 146 ? -14.53000 -8.71900 14.25800 1.000 29.31000 112 ALA B C 1
ATOM 3789 O O . ALA B 1 146 ? -14.62500 -9.94800 14.30500 1.000 29.06000 112 ALA B O 1
ATOM 3791 N N . ASP B 1 147 ? -14.90900 -7.94400 15.27200 1.000 30.35000 113 ASP B N 1
ATOM 3792 C CA . ASP B 1 147 ? -15.46600 -8.53300 16.49000 1.000 29.63000 113 ASP B CA 1
ATOM 3793 C C . ASP B 1 147 ? -16.73300 -9.32100 16.19000 1.000 25.28000 113 ASP B C 1
ATOM 3794 O O . ASP B 1 147 ? -16.88600 -10.46300 16.63400 1.000 31.86000 113 ASP B O 1
ATOM 3799 N N . LYS B 1 148 ? -17.62900 -8.74800 15.38600 1.000 26.34000 114 LYS B N 1
ATOM 3800 C CA . LYS B 1 148 ? -18.85100 -9.45300 15.01800 1.000 30.15000 114 LYS B CA 1
ATOM 3801 C C . LYS B 1 148 ? -18.55900 -10.70900 14.20400 1.000 32.90000 114 LYS B C 1
ATOM 3802 O O . LYS B 1 148 ? -19.26600 -11.71600 14.33800 1.000 27.87000 114 LYS B O 1
ATOM 3808 N N . ALA B 1 149 ? -17.53500 -10.67400 13.33900 1.000 25.94000 115 ALA B N 1
ATOM 3809 C CA . ALA B 1 149 ? -17.17300 -11.88400 12.61000 1.000 27.73000 115 ALA B CA 1
ATOM 3810 C C . ALA B 1 149 ? -16.54900 -12.91100 13.54700 1.000 28.15000 115 ALA B C 1
ATOM 3811 O O . ALA B 1 149 ? -16.83500 -14.10900 13.44700 1.000 24.63000 115 ALA B O 1
ATOM 3813 N N . ILE B 1 150 ? -15.69400 -12.45000 14.46400 1.000 26.08000 116 ILE B N 1
ATOM 3814 C CA . ILE B 1 150 ? -15.05700 -13.34900 15.41300 1.000 25.95000 116 ILE B CA 1
ATOM 3815 C C . ILE B 1 150 ? -16.10900 -13.96700 16.33700 1.000 32.68000 116 ILE B C 1
ATOM 3816 O O . ILE B 1 150 ? -15.98100 -15.12400 16.75200 1.000 31.66000 116 ILE B O 1
ATOM 3821 N N . LYS B 1 151 ? -17.18300 -13.22700 16.63200 1.000 31.89000 117 LYS B N 1
ATOM 3822 C CA . LYS B 1 151 ? -18.28500 -13.78700 17.40900 1.000 32.72000 117 LYS B CA 1
ATOM 3823 C C . LYS B 1 151 ? -19.02700 -14.86700 16.62500 1.000 37.10000 117 LYS B C 1
ATOM 3824 O O . LYS B 1 151 ? -19.26900 -15.96100 17.14600 1.000 37.60000 117 LYS B O 1
ATOM 3830 N N . GLU B 1 152 ? -19.38600 -14.59700 15.36300 1.000 33.14000 118 GLU B N 1
ATOM 3831 C CA . GLU B 1 152 ? -20.03900 -15.63800 14.57300 1.000 33.26000 118 GLU B CA 1
ATOM 3832 C C . GLU B 1 152 ? -19.16100 -16.87900 14.47900 1.000 40.16000 118 GLU B C 1
ATOM 3833 O O . GLU B 1 152 ? -19.65600 -18.01500 14.54400 1.000 34.45000 118 GLU B O 1
ATOM 3839 N N . TRP B 1 153 ? -17.85000 -16.67200 14.34900 1.000 37.71000 119 TRP B N 1
ATOM 3840 C CA . TRP B 1 153 ? -16.89400 -17.76600 14.20600 1.000 33.53000 119 TRP B CA 1
ATOM 3841 C C . TRP B 1 153 ? -16.91500 -18.67400 15.42800 1.000 35.49000 119 TRP B C 1
ATOM 3842 O O . TRP B 1 153 ? -17.09400 -19.89200 15.31500 1.000 36.90000 119 TRP B O 1
ATOM 3853 N N . GLY B 1 154 ? -16.71500 -18.09300 16.60700 1.000 38.61000 120 GLY B N 1
ATOM 3854 C CA . GLY B 1 154 ? -16.85400 -18.81600 17.84900 1.000 36.85000 120 GLY B CA 1
ATOM 3855 C C . GLY B 1 154 ? -15.56600 -19.29400 18.47700 1.000 41.38000 120 GLY B C 1
ATOM 3856 O O . GLY B 1 154 ? -15.62500 -20.04100 19.45700 1.000 39.02000 120 GLY B O 1
ATOM 3857 N N . GLN B 1 155 ? -14.40700 -18.88800 17.95700 1.000 34.62000 121 GLN B N 1
ATOM 3858 C CA . GLN B 1 155 ? -13.12800 -19.37500 18.45000 1.000 33.27000 121 GLN B CA 1
ATOM 3859 C C . GLN B 1 155 ? -12.32500 -18.26300 19.12400 1.000 32.38000 121 GLN B C 1
ATOM 3860 O O . GLN B 1 155 ? -12.60500 -17.07500 18.92800 1.000 34.63000 121 GLN B O 1
ATOM 3866 N N . PRO B 1 156 ? -11.31500 -18.60900 19.93100 1.000 38.74000 122 PRO B N 1
ATOM 3867 C CA . PRO B 1 156 ? -10.49800 -17.57100 20.57100 1.000 33.31000 122 PRO B CA 1
ATOM 3868 C C . PRO B 1 156 ? -9.68700 -16.77900 19.55200 1.000 41.02000 122 PRO B C 1
ATOM 3869 O O . PRO B 1 156 ? -9.28400 -17.29600 18.50700 1.000 35.47000 122 PRO B O 1
ATOM 3873 N N . LYS B 1 157 ? -9.41500 -15.51400 19.90200 1.000 38.48000 123 LYS B N 1
ATOM 3874 C CA . LYS B 1 157 ? -8.60600 -14.65300 19.04400 1.000 36.88000 123 LYS B CA 1
ATOM 3875 C C . LYS B 1 157 ? -7.19800 -15.20400 18.87300 1.000 40.06000 123 LYS B C 1
ATOM 3876 O O . LYS B 1 157 ? -6.55700 -14.96700 17.84100 1.000 35.11000 123 LYS B O 1
ATOM 3882 N N . SER B 1 158 ? -6.70800 -15.95000 19.86400 1.000 38.40000 124 SER B N 1
ATOM 3883 C CA . SER B 1 158 ? -5.40300 -16.58700 19.75100 1.000 36.42000 124 SER B CA 1
ATOM 3884 C C . SER B 1 158 ? -5.33000 -17.56200 18.59000 1.000 28.57000 124 SER B C 1
ATOM 3885 O O . SER B 1 158 ? -4.22800 -17.91400 18.16700 1.000 39.71000 124 SER B O 1
ATOM 3888 N N . LYS B 1 159 ? -6.45700 -18.01300 18.05400 1.000 33.19000 125 LYS B N 1
ATOM 3889 C CA . LYS B 1 159 ? -6.37900 -18.93600 16.92800 1.000 35.48000 125 LYS B CA 1
ATOM 3890 C C . LYS B 1 159 ? -6.18800 -18.22800 15.58500 1.000 32.79000 125 LYS B C 1
ATOM 3891 O O . LYS B 1 159 ? -6.10300 -18.90200 14.55500 1.000 31.16000 125 LYS B O 1
ATOM 3897 N N . ILE B 1 160 ? -6.13900 -16.90200 15.56100 1.000 32.94000 126 ILE B N 1
ATOM 3898 C CA . ILE B 1 160 ? -6.06100 -16.15300 14.31200 1.000 30.21000 126 ILE B CA 1
ATOM 3899 C C . ILE B 1 160 ? -4.58400 -15.97700 13.98100 1.000 28.86000 126 ILE B C 1
ATOM 3900 O O . ILE B 1 160 ? -3.84400 -15.31300 14.71200 1.000 32.92000 126 ILE B O 1
ATOM 3905 N N . THR B 1 161 ? -4.14600 -16.59800 12.89400 1.000 27.24000 127 THR B N 1
ATOM 3906 C CA . THR B 1 161 ? -2.72400 -16.64200 12.58700 1.000 28.01000 127 THR B CA 1
ATOM 3907 C C . THR B 1 161 ? -2.28700 -15.61900 11.54300 1.000 26.93000 127 THR B C 1
ATOM 3908 O O . THR B 1 161 ? -1.08900 -15.30700 11.48400 1.000 27.58000 127 THR B O 1
ATOM 3912 N N . HIS B 1 162 ? -3.21700 -15.10800 10.72500 1.000 28.31000 128 HIS B N 1
ATOM 3913 C CA . HIS B 1 162 ? -2.91500 -14.14800 9.66200 1.000 24.87000 128 HIS B CA 1
ATOM 3914 C C . HIS B 1 162 ? -3.96300 -13.03500 9.65400 1.000 25.77000 128 HIS B C 1
ATOM 3915 O O . HIS B 1 162 ? -5.09100 -13.20600 10.12800 1.000 23.02000 128 HIS B O 1
ATOM 3922 N N . LEU B 1 163 ? -3.57700 -11.88900 9.09200 1.000 22.01000 129 LEU B N 1
ATOM 3923 C CA . LEU B 1 163 ? -4.47000 -10.74400 8.91800 1.000 23.44000 129 LEU B CA 1
ATOM 3924 C C . LEU B 1 163 ? -4.15900 -10.10300 7.57500 1.000 22.87000 129 LEU B C 1
ATOM 3925 O O . LEU B 1 163 ? -3.02100 -9.69000 7.35400 1.000 22.46000 129 LEU B O 1
ATOM 3930 N N . VAL B 1 164 ? -5.14300 -10.05400 6.67900 1.000 24.01000 130 VAL B N 1
ATOM 3931 C CA . VAL B 1 164 ? -5.05900 -9.27100 5.44900 1.000 24.27000 130 VAL B CA 1
ATOM 3932 C C . VAL B 1 164 ? -5.92400 -8.03100 5.65700 1.000 24.46000 130 VAL B C 1
ATOM 3933 O O . VAL B 1 164 ? -7.12000 -8.15400 5.93200 1.000 22.15000 130 VAL B O 1
ATOM 3937 N N . PHE B 1 165 ? -5.33100 -6.84100 5.55300 1.000 21.93000 131 PHE B N 1
ATOM 3938 C CA . PHE B 1 165 ? -6.05100 -5.57700 5.74600 1.000 23.01000 131 PHE B CA 1
ATOM 3939 C C . PHE B 1 165 ? -5.94700 -4.74400 4.47200 1.000 22.19000 131 PHE B C 1
ATOM 3940 O O . PHE B 1 165 ? -4.83500 -4.42000 4.04000 1.000 20.44000 131 PHE B O 1
ATOM 3948 N N . CYS B 1 166 ? -7.09500 -4.41600 3.86700 1.000 21.19000 132 CYS B N 1
ATOM 3949 C CA . CYS B 1 166 ? -7.16500 -3.56700 2.67700 1.000 20.31000 132 CYS B CA 1
ATOM 3950 C C . CYS B 1 166 ? -7.82800 -2.23800 2.99300 1.000 22.34000 132 CYS B C 1
ATOM 3951 O O . CYS B 1 166 ? -8.90900 -2.19800 3.59100 1.000 19.82000 132 CYS B O 1
ATOM 3954 N N . THR B 1 167 ? -7.22800 -1.15800 2.51000 1.000 24.57000 133 THR B N 1
ATOM 3955 C CA . THR B 1 167 ? -7.90100 0.13800 2.53600 1.000 23.10000 133 THR B CA 1
ATOM 3956 C C . THR B 1 167 ? -7.26500 1.04200 1.48900 1.000 21.22000 133 THR B C 1
ATOM 3957 O O . THR B 1 167 ? -6.06400 0.93700 1.20000 1.000 22.79000 133 THR B O 1
ATOM 3961 N N . SER B 1 168 ? -8.09800 1.89100 0.89300 1.000 19.84000 134 SER B N 1
ATOM 3962 C CA . SER B 1 168 ? -7.62000 2.99000 0.06300 1.000 24.55000 134 SER B CA 1
ATOM 3963 C C . SER B 1 168 ? -7.95100 4.33900 0.69300 1.000 26.34000 134 SER B C 1
ATOM 3964 O O . SER B 1 168 ? -7.89500 5.37000 0.01700 1.000 25.63000 134 SER B O 1
ATOM 3967 N N . ALA B 1 169 ? -8.30100 4.35200 1.98200 1.000 25.35000 135 ALA B N 1
ATOM 3968 C CA . ALA B 1 169 ? -8.73900 5.55900 2.66800 1.000 23.89000 135 ALA B CA 1
ATOM 3969 C C . ALA B 1 169 ? -7.63500 6.22600 3.46900 1.000 29.44000 135 ALA B C 1
ATOM 3970 O O . ALA B 1 169 ? -7.89800 7.22100 4.14900 1.000 29.12000 135 ALA B O 1
ATOM 3972 N N . GLY B 1 170 ? -6.41800 5.70700 3.43700 1.000 28.18000 136 GLY B N 1
ATOM 3973 C CA . GLY B 1 170 ? -5.36500 6.42500 4.12200 1.000 28.27000 136 GLY B CA 1
ATOM 3974 C C . GLY B 1 170 ? -4.10300 5.62500 4.31300 1.000 27.54000 136 GLY B C 1
ATOM 3975 O O . GLY B 1 170 ? -4.12600 4.53500 4.89600 1.000 26.09000 136 GLY B O 1
ATOM 3976 N N . VAL B 1 171 ? -2.99700 6.17000 3.81400 1.000 30.31000 137 VAL B N 1
ATOM 3977 C CA . VAL B 1 171 ? -1.69000 5.53300 3.89400 1.000 29.06000 137 VAL B CA 1
ATOM 3978 C C . VAL B 1 171 ? -1.10200 5.85400 5.26200 1.000 28.61000 137 VAL B C 1
ATOM 3979 O O . VAL B 1 171 ? -0.79100 7.00700 5.55600 1.000 32.32000 137 VAL B O 1
ATOM 3983 N N . LEU B 1 172 ? -0.96300 4.83800 6.10300 1.000 28.50000 138 LEU B N 1
ATOM 3984 C CA . LEU B 1 172 ? -0.41200 4.98500 7.44000 1.000 26.62000 138 LEU B CA 1
ATOM 3985 C C . LEU B 1 172 ? 0.77700 4.04900 7.60600 1.000 26.15000 138 LEU B C 1
ATOM 3986 O O . LEU B 1 172 ? 0.77900 2.93500 7.08000 1.000 23.57000 138 LEU B O 1
ATOM 3991 N N . MET B 1 173 ? 1.77400 4.50400 8.37900 1.000 30.01000 139 MET B N 1
ATOM 3992 C CA . MET B 1 173 ? 2.97100 3.73900 8.73300 1.000 27.52000 139 MET B CA 1
ATOM 3993 C C . MET B 1 173 ? 3.27400 3.90900 10.21900 1.000 28.28000 139 MET B C 1
ATOM 3994 O O . MET B 1 173 ? 3.75500 4.97400 10.63300 1.000 31.24000 139 MET B O 1
ATOM 3999 N N . PRO B 1 174 ? 3.03400 2.88700 11.05800 1.000 31.05000 140 PRO B N 1
ATOM 4000 C CA . PRO B 1 174 ? 2.52300 1.54000 10.74100 1.000 30.21000 140 PRO B CA 1
ATOM 4001 C C . PRO B 1 174 ? 1.08400 1.54000 10.22900 1.000 29.05000 140 PRO B C 1
ATOM 4002 O O . PRO B 1 174 ? 0.34400 2.49300 10.48700 1.000 27.49000 140 PRO B O 1
ATOM 4006 N N . GLY B 1 175 ? 0.69300 0.48000 9.51400 1.000 22.31000 141 GLY B N 1
ATOM 4007 C CA . GLY B 1 175 ? -0.57100 0.48600 8.81400 1.000 23.76000 141 GLY B CA 1
ATOM 4008 C C . GLY B 1 175 ? -1.76100 0.18200 9.71300 1.000 27.85000 141 GLY B C 1
ATOM 4009 O O . GLY B 1 175 ? -1.63200 -0.15400 10.89500 1.000 28.25000 141 GLY B O 1
ATOM 4010 N N . ALA B 1 176 ? -2.94800 0.28700 9.11400 1.000 24.08000 142 ALA B N 1
ATOM 4011 C CA . ALA B 1 176 ? -4.17500 -0.05400 9.83000 1.000 25.73000 142 ALA B CA 1
ATOM 4012 C C . ALA B 1 176 ? -4.19900 -1.52000 10.23900 1.000 28.71000 142 ALA B C 1
ATOM 4013 O O . ALA B 1 176 ? -4.89600 -1.86600 11.19900 1.000 27.52000 142 ALA B O 1
ATOM 4015 N N . ASP B 1 177 ? -3.43500 -2.37800 9.54200 1.000 23.91000 143 ASP B N 1
ATOM 4016 C CA . ASP B 1 177 ? -3.23500 -3.75900 9.97800 1.000 23.68000 143 ASP B CA 1
ATOM 4017 C C . ASP B 1 177 ? -2.62600 -3.80800 11.37300 1.000 27.22000 143 ASP B C 1
ATOM 4018 O O . ASP B 1 177 ? -3.08400 -4.56600 12.24100 1.000 23.49000 143 ASP B O 1
ATOM 4023 N N . TYR B 1 178 ? -1.59700 -2.98800 11.61000 1.000 25.47000 144 TYR B N 1
ATOM 4024 C CA . TYR B 1 178 ? -0.98100 -2.92300 12.93000 1.000 27.21000 144 TYR B CA 1
ATOM 4025 C C . TYR B 1 178 ? -1.95100 -2.36000 13.96600 1.000 30.32000 144 TYR B C 1
ATOM 4026 O O . TYR B 1 178 ? -2.07500 -2.90500 15.07000 1.000 31.25000 144 TYR B O 1
ATOM 4035 N N . GLN B 1 179 ? -2.62500 -1.25100 13.63900 1.000 27.75000 145 GLN B N 1
ATOM 4036 C CA . GLN B 1 179 ? -3.54200 -0.64100 14.60100 1.000 31.10000 145 GLN B CA 1
ATOM 4037 C C . GLN B 1 179 ? -4.65200 -1.61000 14.96500 1.000 27.71000 145 GLN B C 1
ATOM 4038 O O . GLN B 1 179 ? -4.96900 -1.78100 16.14400 1.000 33.34000 145 GLN B O 1
ATOM 4044 N N . LEU B 1 180 ? -5.22600 -2.28100 13.95900 1.000 25.13000 146 LEU B N 1
ATOM 4045 C CA . LEU B 1 180 ? -6.29100 -3.24600 14.19900 1.000 27.80000 146 LEU B CA 1
ATOM 4046 C C . LEU B 1 180 ? -5.82000 -4.39600 15.07500 1.000 34.16000 146 LEU B C 1
ATOM 4047 O O . LEU B 1 180 ? -6.58400 -4.90400 15.91300 1.000 29.46000 146 LEU B O 1
ATOM 4052 N N . THR B 1 181 ? -4.57100 -4.83500 14.88000 1.000 27.10000 147 THR B N 1
ATOM 4053 C CA . THR B 1 181 ? -4.00400 -5.90700 15.69700 1.000 29.49000 147 THR B CA 1
ATOM 4054 C C . THR B 1 181 ? -3.98600 -5.53000 17.17500 1.000 34.42000 147 THR B C 1
ATOM 4055 O O . THR B 1 181 ? -4.33100 -6.34900 18.03800 1.000 35.30000 147 THR B O 1
ATOM 4059 N N . MET B 1 182 ? -3.58500 -4.30000 17.48200 1.000 31.21000 148 MET B N 1
ATOM 4060 C CA . MET B 1 182 ? -3.57200 -3.84300 18.86900 1.000 38.68000 148 MET B CA 1
ATOM 4061 C C . MET B 1 182 ? -4.98100 -3.62000 19.40200 1.000 37.55000 148 MET B C 1
ATOM 4062 O O . MET B 1 182 ? -5.28000 -4.00100 20.53800 1.000 40.35000 148 MET B O 1
ATOM 4067 N N . LEU B 1 183 ? -5.85800 -3.01300 18.59500 1.000 33.67000 149 LEU B N 1
ATOM 4068 C CA . LEU B 1 183 ? -7.22200 -2.74400 19.04200 1.000 36.00000 149 LEU B CA 1
ATOM 4069 C C . LEU B 1 183 ? -7.95500 -4.03600 19.37600 1.000 39.56000 149 LEU B C 1
ATOM 4070 O O . LEU B 1 183 ? -8.68200 -4.10300 20.37400 1.000 38.11000 149 LEU B O 1
ATOM 4075 N N . LEU B 1 184 ? -7.76200 -5.08400 18.56600 1.000 30.82000 150 LEU B N 1
ATOM 4076 C CA . LEU B 1 184 ? -8.42900 -6.35500 18.81000 1.000 34.82000 150 LEU B CA 1
ATOM 4077 C C . LEU B 1 184 ? -7.69900 -7.22100 19.82000 1.000 31.87000 150 LEU B C 1
ATOM 4078 O O . LEU B 1 184 ? -8.32600 -8.10400 20.41200 1.000 34.96000 150 LEU B O 1
ATOM 4083 N N . GLY B 1 185 ? -6.40100 -7.00900 20.00300 1.000 34.05000 151 GLY B N 1
ATOM 4084 C CA . GLY B 1 185 ? -5.60200 -7.90700 20.81500 1.000 37.24000 151 GLY B CA 1
ATOM 4085 C C . GLY B 1 185 ? -5.28300 -9.23600 20.16000 1.000 39.41000 151 GLY B C 1
ATOM 4086 O O . GLY B 1 185 ? -5.35700 -10.28000 20.82000 1.000 35.08000 151 GLY B O 1
ATOM 4087 N N . LEU B 1 186 ? -4.92900 -9.22600 18.87400 1.000 37.32000 152 LEU B N 1
ATOM 4088 C CA . LEU B 1 186 ? -4.45400 -10.43700 18.22600 1.000 38.02000 152 LEU B CA 1
ATOM 4089 C C . LEU B 1 186 ? -2.99900 -10.69400 18.62000 1.000 35.79000 152 LEU B C 1
ATOM 4090 O O . LEU B 1 186 ? -2.31000 -9.81800 19.15000 1.000 35.57000 152 LEU B O 1
ATOM 4095 N N . ASN B 1 187 ? -2.54500 -11.91900 18.37700 1.000 32.76000 153 ASN B N 1
ATOM 4096 C CA . ASN B 1 187 ? -1.19000 -12.29700 18.76700 1.000 38.04000 153 ASN B CA 1
ATOM 4097 C C . ASN B 1 187 ? -0.16700 -11.34100 18.16100 1.000 37.24000 153 ASN B C 1
ATOM 4098 O O . ASN B 1 187 ? -0.30800 -10.93000 17.00600 1.000 35.27000 153 ASN B O 1
ATOM 4103 N N . PRO B 1 188 ? 0.87400 -10.96900 18.90500 1.000 40.21000 154 PRO B N 1
ATOM 4104 C CA . PRO B 1 188 ? 1.91500 -10.11600 18.31800 1.000 39.50000 154 PRO B CA 1
ATOM 4105 C C . PRO B 1 188 ? 2.66100 -10.79500 17.18600 1.000 38.74000 154 PRO B C 1
ATOM 4106 O O . PRO B 1 188 ? 3.29300 -10.10400 16.37800 1.000 35.65000 154 PRO B O 1
ATOM 4110 N N . SER B 1 189 ? 2.59100 -12.12300 17.10300 1.000 36.54000 155 SER B N 1
ATOM 4111 C CA . SER B 1 189 ? 3.23200 -12.92200 16.07000 1.000 35.60000 155 SER B CA 1
ATOM 4112 C C . SER B 1 189 ? 2.33200 -13.14400 14.86000 1.000 28.81000 155 SER B C 1
ATOM 4113 O O . SER B 1 189 ? 2.63600 -14.00000 14.02100 1.000 31.65000 155 SER B O 1
ATOM 4116 N N . ILE B 1 190 ? 1.22100 -12.41200 14.76300 1.000 31.53000 156 ILE B N 1
ATOM 4117 C CA . ILE B 1 190 ? 0.34900 -12.57200 13.61000 1.000 29.90000 156 ILE B CA 1
ATOM 4118 C C . ILE B 1 190 ? 1.09400 -12.16200 12.33700 1.000 27.24000 156 ILE B C 1
ATOM 4119 O O . ILE B 1 190 ? 1.87700 -11.20400 12.32300 1.000 25.66000 156 ILE B O 1
ATOM 4124 N N . SER B 1 191 ? 0.87200 -12.92100 11.27000 1.000 26.42000 157 SER B N 1
ATOM 4125 C CA . SER B 1 191 ? 1.40900 -12.60600 9.95200 1.000 26.98000 157 SER B CA 1
ATOM 4126 C C . SER B 1 191 ? 0.44200 -11.66900 9.23100 1.000 26.08000 157 SER B C 1
ATOM 4127 O O . SER B 1 191 ? -0.65700 -12.07200 8.83100 1.000 22.79000 157 SER B O 1
ATOM 4130 N N . ARG B 1 192 ? 0.86600 -10.43300 9.02800 1.000 25.33000 158 ARG B N 1
ATOM 4131 C CA . ARG B 1 192 ? 0.01400 -9.41600 8.44400 1.000 26.59000 158 ARG B CA 1
ATOM 4132 C C . ARG B 1 192 ? 0.40700 -9.12000 7.00400 1.000 24.68000 158 ARG B C 1
ATOM 4133 O O . ARG B 1 192 ? 1.58900 -9.13600 6.65100 1.000 22.31000 158 ARG B O 1
ATOM 4141 N N . LEU B 1 193 ? -0.60700 -8.82700 6.19000 1.000 21.45000 159 LEU B N 1
ATOM 4142 C CA . LEU B 1 193 ? -0.43600 -8.25700 4.86000 1.000 22.66000 159 LEU B CA 1
ATOM 4143 C C . LEU B 1 193 ? -1.28800 -6.99300 4.74600 1.000 25.43000 159 LEU B C 1
ATOM 4144 O O . LEU B 1 193 ? -2.52000 -7.07100 4.71700 1.000 22.20000 159 LEU B O 1
ATOM 4149 N N . MET B 1 194 ? -0.63100 -5.84400 4.65000 1.000 19.95000 160 MET B N 1
ATOM 4150 C CA . MET B 1 194 ? -1.28300 -4.54100 4.56500 1.000 19.85000 160 MET B CA 1
ATOM 4151 C C . MET B 1 194 ? -1.35600 -4.12200 3.09900 1.000 22.99000 160 MET B C 1
ATOM 4152 O O . MET B 1 194 ? -0.32000 -3.88500 2.46800 1.000 18.40000 160 MET B O 1
ATOM 4157 N N . LEU B 1 195 ? -2.57100 -4.02000 2.56200 1.000 18.21000 161 LEU B N 1
ATOM 4158 C CA . LEU B 1 195 ? -2.79600 -3.66200 1.16000 1.000 20.56000 161 LEU B CA 1
ATOM 4159 C C . LEU B 1 195 ? -3.35300 -2.23700 1.09800 1.000 20.56000 161 LEU B C 1
ATOM 4160 O O . LEU B 1 195 ? -4.56200 -2.02200 1.28100 1.000 19.38000 161 LEU B O 1
ATOM 4165 N N . HIS B 1 196 ? -2.46400 -1.27100 0.84300 1.000 19.84000 162 HIS B N 1
ATOM 4166 C CA . HIS B 1 196 ? -2.82600 0.13700 0.69700 1.000 21.71000 162 HIS B CA 1
ATOM 4167 C C . HIS B 1 196 ? -3.15600 0.44600 -0.75700 1.000 26.55000 162 HIS B C 1
ATOM 4168 O O . HIS B 1 196 ? -2.37100 0.11700 -1.66000 1.000 19.88000 162 HIS B O 1
ATOM 4175 N N . ASN B 1 197 ? -4.28300 1.13100 -0.97500 1.000 22.39000 163 ASN B N 1
ATOM 4176 C CA . ASN B 1 197 ? -4.53500 1.84100 -2.23200 1.000 25.61000 163 ASN B CA 1
ATOM 4177 C C . ASN B 1 197 ? -4.39600 0.94100 -3.45600 1.000 30.15000 163 ASN B C 1
ATOM 4178 O O . ASN B 1 197 ? -3.80800 1.32300 -4.47600 1.000 24.27000 163 ASN B O 1
ATOM 4183 N N . LEU B 1 198 ? -4.92900 -0.27700 -3.34500 1.000 26.82000 164 LEU B N 1
ATOM 4184 C CA . LEU B 1 198 ? -5.16600 -1.08700 -4.53100 1.000 27.22000 164 LEU B CA 1
ATOM 4185 C C . LEU B 1 198 ? -6.38100 -0.57200 -5.28800 1.000 31.67000 164 LEU B C 1
ATOM 4186 O O . LEU B 1 198 ? -6.47400 -0.75200 -6.50600 1.000 31.79000 164 LEU B O 1
ATOM 4191 N N . GLY B 1 199 ? -7.31300 0.07400 -4.59000 1.000 24.31000 165 GLY B N 1
ATOM 4192 C CA . GLY B 1 199 ? -8.52100 0.54700 -5.23200 1.000 30.01000 165 GLY B CA 1
ATOM 4193 C C . GLY B 1 199 ? -9.63700 -0.46900 -5.10900 1.000 30.07000 165 GLY B C 1
ATOM 4194 O O . GLY B 1 199 ? -9.57300 -1.36500 -4.26400 1.000 30.09000 165 GLY B O 1
ATOM 4203 N N . TYR B 1 201 ? -10.79700 -3.17200 -6.41700 1.000 28.31000 167 TYR B N 1
ATOM 4204 C CA . TYR B 1 201 ? -10.78900 -4.61700 -6.65500 1.000 27.35000 167 TYR B CA 1
ATOM 4205 C C . TYR B 1 201 ? -10.21100 -5.38200 -5.46300 1.000 22.50000 167 TYR B C 1
ATOM 4206 O O . TYR B 1 201 ? -10.15700 -6.61500 -5.47900 1.000 24.07000 167 TYR B O 1
ATOM 4215 N N . ALA B 1 202 ? -9.78700 -4.64900 -4.42600 1.000 20.24000 168 ALA B N 1
ATOM 4216 C CA . ALA B 1 202 ? -8.99600 -5.25000 -3.35300 1.000 23.48000 168 ALA B CA 1
ATOM 4217 C C . ALA B 1 202 ? -9.77400 -6.26200 -2.51700 1.000 25.70000 168 ALA B C 1
ATOM 4218 O O . ALA B 1 202 ? -9.15000 -7.04500 -1.78500 1.000 25.15000 168 ALA B O 1
ATOM 4220 N N . GLY B 1 203 ? -11.11000 -6.23700 -2.57200 1.000 25.40000 169 GLY B N 1
ATOM 4221 C CA . GLY B 1 203 ? -11.88100 -7.29500 -1.92700 1.000 26.83000 169 GLY B CA 1
ATOM 4222 C C . GLY B 1 203 ? -11.60400 -8.65200 -2.54800 1.000 25.97000 169 GLY B C 1
ATOM 4223 O O . GLY B 1 203 ? -11.45200 -9.65300 -1.84300 1.000 26.81000 169 GLY B O 1
ATOM 4224 N N . GLY B 1 204 ? -11.53100 -8.69900 -3.88000 1.000 27.62000 170 GLY B N 1
ATOM 4225 C CA . GLY B 1 204 ? -11.11000 -9.91800 -4.55700 1.000 23.64000 170 GLY B CA 1
ATOM 4226 C C . GLY B 1 204 ? -9.66900 -10.28600 -4.26300 1.000 27.64000 170 GLY B C 1
ATOM 4227 O O . GLY B 1 204 ? -9.35600 -11.46200 -4.04300 1.000 26.02000 170 GLY B O 1
ATOM 4228 N N . THR B 1 205 ? -8.76600 -9.28900 -4.27000 1.000 25.23000 171 THR B N 1
ATOM 4229 C CA . THR B 1 205 ? -7.37400 -9.53900 -3.90000 1.000 22.84000 171 THR B CA 1
ATOM 4230 C C . THR B 1 205 ? -7.26100 -10.12800 -2.49800 1.000 21.77000 171 THR B C 1
ATOM 4231 O O . THR B 1 205 ? -6.46100 -11.04000 -2.26700 1.000 21.59000 171 THR B O 1
ATOM 4235 N N . ALA B 1 206 ? -8.05900 -9.62000 -1.54900 1.000 19.48000 172 ALA B N 1
ATOM 4236 C CA . ALA B 1 206 ? -7.98800 -10.11400 -0.17400 1.000 25.47000 172 ALA B CA 1
ATOM 4237 C C . ALA B 1 206 ? -8.34800 -11.59300 -0.08900 1.000 21.85000 172 ALA B C 1
ATOM 4238 O O . ALA B 1 206 ? -7.70200 -12.35500 0.63900 1.000 22.08000 172 ALA B O 1
ATOM 4240 N N . LEU B 1 207 ? -9.39100 -12.00000 -0.80600 1.000 24.03000 173 LEU B N 1
ATOM 4241 C CA . LEU B 1 207 ? -9.75200 -13.41200 -0.90200 1.000 21.77000 173 LEU B CA 1
ATOM 4242 C C . LEU B 1 207 ? -8.66000 -14.21400 -1.60000 1.000 24.53000 173 LEU B C 1
ATOM 4243 O O . LEU B 1 207 ? -8.34300 -15.34000 -1.19900 1.000 25.77000 173 LEU B O 1
ATOM 4248 N N . ARG B 1 208 ? -8.09700 -13.65900 -2.67000 1.000 26.33000 174 ARG B N 1
ATOM 4249 C CA . ARG B 1 208 ? -7.03600 -14.36000 -3.37900 1.000 28.11000 174 ARG B CA 1
ATOM 4250 C C . ARG B 1 208 ? -5.85500 -14.63400 -2.46400 1.000 23.04000 174 ARG B C 1
ATOM 4251 O O . ARG B 1 208 ? -5.30100 -15.74100 -2.46400 1.000 24.32000 174 ARG B O 1
ATOM 4259 N N . VAL B 1 209 ? -5.45900 -13.64100 -1.66800 1.000 24.41000 175 VAL B N 1
ATOM 4260 C CA . VAL B 1 209 ? -4.31100 -13.80700 -0.77300 1.000 21.76000 175 VAL B CA 1
ATOM 4261 C C . VAL B 1 209 ? -4.64900 -14.78400 0.34700 1.000 25.29000 175 VAL B C 1
ATOM 4262 O O . VAL B 1 209 ? -3.84700 -15.66400 0.70200 1.000 25.50000 175 VAL B O 1
ATOM 4266 N N . ALA B 1 210 ? -5.83800 -14.62200 0.93600 1.000 23.81000 176 ALA B N 1
ATOM 4267 C CA . ALA B 1 210 ? -6.24400 -15.46600 2.05900 1.000 26.26000 176 ALA B CA 1
ATOM 4268 C C . ALA B 1 210 ? -6.32400 -16.93800 1.66300 1.000 22.32000 176 ALA B C 1
ATOM 4269 O O . ALA B 1 210 ? -6.02400 -17.82300 2.47300 1.000 24.14000 176 ALA B O 1
ATOM 4271 N N . LYS B 1 211 ? -6.71800 -17.22000 0.41800 1.000 25.62000 177 LYS B N 1
ATOM 4272 C CA . LYS B 1 211 ? -6.78600 -18.60000 -0.05700 1.000 24.98000 177 LYS B CA 1
ATOM 4273 C C . LYS B 1 211 ? -5.43500 -19.30600 0.03900 1.000 29.99000 177 LYS B C 1
ATOM 4274 O O . LYS B 1 211 ? -5.34700 -20.43900 0.53400 1.000 26.93000 177 LYS B O 1
ATOM 4280 N N . ASP B 1 212 ? -4.36500 -18.66200 -0.43800 1.000 29.10000 178 ASP B N 1
ATOM 4281 C CA . ASP B 1 212 ? -3.04700 -19.28800 -0.36600 1.000 29.97000 178 ASP B CA 1
ATOM 4282 C C . ASP B 1 212 ? -2.53300 -19.35100 1.06900 1.000 29.21000 178 ASP B C 1
ATOM 4283 O O . ASP B 1 212 ? -1.81600 -20.29200 1.43300 1.000 27.75000 178 ASP B O 1
ATOM 4288 N N . LEU B 1 213 ? -2.84700 -18.33600 1.88100 1.000 21.98000 179 LEU B N 1
ATOM 4289 C CA . LEU B 1 213 ? -2.39700 -18.31400 3.27400 1.000 23.77000 179 LEU B CA 1
ATOM 4290 C C . LEU B 1 213 ? -3.05200 -19.43200 4.08100 1.000 31.37000 179 LEU B C 1
ATOM 4291 O O . LEU B 1 213 ? -2.40800 -20.05700 4.93200 1.000 26.10000 179 LEU B O 1
ATOM 4296 N N . ALA B 1 214 ? -4.34800 -19.64600 3.86700 1.000 31.66000 180 ALA B N 1
ATOM 4297 C CA . ALA B 1 214 ? -5.07600 -20.66700 4.61100 1.000 28.25000 180 ALA B CA 1
ATOM 4298 C C . ALA B 1 214 ? -4.64600 -22.06100 4.17100 1.000 32.61000 180 ALA B C 1
ATOM 4299 O O . ALA B 1 214 ? -4.34900 -22.92400 5.00300 1.000 34.46000 180 ALA B O 1
ATOM 4301 N N . GLU B 1 215 ? -4.55400 -22.27100 2.85700 1.000 34.31000 181 GLU B N 1
ATOM 4302 C CA . GLU B 1 215 ? -4.33000 -23.58200 2.26300 1.000 34.35000 181 GLU B CA 1
ATOM 4303 C C . GLU B 1 215 ? -2.89900 -24.08800 2.38400 1.000 38.21000 181 GLU B C 1
ATOM 4304 O O . GLU B 1 215 ? -2.69300 -25.30600 2.30200 1.000 37.21000 181 GLU B O 1
ATOM 4310 N N . ASN B 1 216 ? -1.90500 -23.21100 2.56900 1.000 35.98000 182 ASN B N 1
ATOM 4311 C CA . ASN B 1 216 ? -0.51600 -23.65600 2.68100 1.000 34.09000 182 ASN B CA 1
ATOM 4312 C C . ASN B 1 216 ? -0.06400 -23.84400 4.12100 1.000 33.21000 182 ASN B C 1
ATOM 4313 O O . ASN B 1 216 ? 1.06300 -24.28400 4.35200 1.000 38.61000 182 ASN B O 1
ATOM 4318 N N . ASN B 1 217 ? -0.90300 -23.52400 5.09300 1.000 34.98000 183 ASN B N 1
ATOM 4319 C CA . ASN B 1 217 ? -0.47300 -23.46600 6.48600 1.000 35.02000 183 ASN B CA 1
ATOM 4320 C C . ASN B 1 217 ? -1.51700 -24.16300 7.35600 1.000 35.29000 183 ASN B C 1
ATOM 4321 O O . ASN B 1 217 ? -2.53000 -23.56100 7.72400 1.000 37.59000 183 ASN B O 1
ATOM 4326 N N . GLY B 1 218 ? -1.26400 -25.43000 7.68600 1.000 41.26000 184 GLY B N 1
ATOM 4327 C CA . GLY B 1 218 ? -2.18100 -26.20600 8.50000 1.000 32.69000 184 GLY B CA 1
ATOM 4328 C C . GLY B 1 218 ? -2.56900 -25.52900 9.79200 1.000 32.59000 184 GLY B C 1
ATOM 4329 O O . GLY B 1 218 ? -1.71100 -25.10200 10.57200 1.000 34.15000 184 GLY B O 1
ATOM 4330 N N . GLY B 1 219 ? -3.87000 -25.41300 10.02400 1.000 32.90000 185 GLY B N 1
ATOM 4331 C CA . GLY B 1 219 ? -4.34900 -24.70600 11.18600 1.000 32.80000 185 GLY B CA 1
ATOM 4332 C C . GLY B 1 219 ? -4.41100 -23.19600 11.05500 1.000 32.15000 185 GLY B C 1
ATOM 4333 O O . GLY B 1 219 ? -4.80700 -22.53100 12.01700 1.000 33.82000 185 GLY B O 1
ATOM 4334 N N . ALA B 1 220 ? -4.03600 -22.62500 9.90700 1.000 33.94000 186 ALA B N 1
ATOM 4335 C CA . ALA B 1 220 ? -4.08600 -21.17500 9.76400 1.000 28.89000 186 ALA B CA 1
ATOM 4336 C C . ALA B 1 220 ? -5.52300 -20.68800 9.70700 1.000 25.38000 186 ALA B C 1
ATOM 4337 O O . ALA B 1 220 ? -6.36100 -21.26300 9.00700 1.000 31.31000 186 ALA B O 1
ATOM 4339 N N . ARG B 1 221 ? -5.78200 -19.57900 10.39700 1.000 25.85000 187 ARG B N 1
ATOM 4340 C CA . ARG B 1 221 ? -7.06200 -18.87900 10.35800 1.000 26.59000 187 ARG B CA 1
ATOM 4341 C C . ARG B 1 221 ? -6.80300 -17.41900 10.00500 1.000 22.59000 187 ARG B C 1
ATOM 4342 O O . ARG B 1 221 ? -6.07400 -16.72400 10.71600 1.000 23.05000 187 ARG B O 1
ATOM 4350 N N . VAL B 1 222 ? -7.39900 -16.95300 8.91900 1.000 24.09000 188 VAL B N 1
ATOM 4351 C CA . VAL B 1 222 ? -7.05900 -15.65200 8.34900 1.000 25.11000 188 VAL B CA 1
ATOM 4352 C C . VAL B 1 222 ? -8.19800 -14.67900 8.62000 1.000 22.24000 188 VAL B C 1
ATOM 4353 O O . VAL B 1 222 ? -9.32100 -14.87700 8.14600 1.000 24.69000 188 VAL B O 1
ATOM 4357 N N . LEU B 1 223 ? -7.90400 -13.62700 9.37900 1.000 23.12000 189 LEU B N 1
ATOM 4358 C CA . LEU B 1 223 ? -8.80000 -12.48200 9.48600 1.000 24.29000 189 LEU B CA 1
ATOM 4359 C C . LEU B 1 223 ? -8.59000 -11.57600 8.28000 1.000 27.22000 189 LEU B C 1
ATOM 4360 O O . LEU B 1 223 ? -7.49700 -11.01700 8.09600 1.000 24.17000 189 LEU B O 1
ATOM 4365 N N . VAL B 1 224 ? -9.62400 -11.45700 7.45500 1.000 26.24000 190 VAL B N 1
ATOM 4366 C CA . VAL B 1 224 ? -9.63900 -10.57600 6.29400 1.000 24.14000 190 VAL B CA 1
ATOM 4367 C C . VAL B 1 224 ? -10.45200 -9.35100 6.67600 1.000 28.71000 190 VAL B C 1
ATOM 4368 O O . VAL B 1 224 ? -11.60100 -9.49100 7.09700 1.000 25.80000 190 VAL B O 1
ATOM 4372 N N . VAL B 1 225 ? -9.87200 -8.15100 6.56000 1.000 20.29000 191 VAL B N 1
ATOM 4373 C CA . VAL B 1 225 ? -10.59000 -6.90600 6.83400 1.000 24.40000 191 VAL B CA 1
ATOM 4374 C C . VAL B 1 225 ? -10.37500 -5.94100 5.67400 1.000 24.94000 191 VAL B C 1
ATOM 4375 O O . VAL B 1 225 ? -9.23500 -5.54000 5.40100 1.000 22.13000 191 VAL B O 1
ATOM 4379 N N . CYS B 1 226 ? -11.46600 -5.55900 5.00900 1.000 22.45000 192 CYS B N 1
ATOM 4380 C CA . CYS B 1 226 ? -11.49100 -4.42100 4.09600 1.000 25.18000 192 CYS B CA 1
ATOM 4381 C C . CYS B 1 226 ? -12.21300 -3.29400 4.81900 1.000 25.21000 192 CYS B C 1
ATOM 4382 O O . CYS B 1 226 ? -13.41900 -3.39900 5.07900 1.000 25.79000 192 CYS B O 1
ATOM 4385 N N . SER B 1 227 ? -11.49700 -2.22300 5.16300 1.000 21.86000 193 SER B N 1
ATOM 4386 C CA . SER B 1 227 ? -12.12000 -1.12500 5.90400 1.000 25.25000 193 SER B CA 1
ATOM 4387 C C . SER B 1 227 ? -11.95800 0.13400 5.06500 1.000 25.88000 193 SER B C 1
ATOM 4388 O O . SER B 1 227 ? -10.83500 0.62100 4.88900 1.000 24.00000 193 SER B O 1
ATOM 4391 N N . GLU B 1 228 ? -13.07400 0.67900 4.56500 1.000 21.50000 194 GLU B N 1
ATOM 4392 C CA . GLU B 1 228 ? -13.00900 1.68400 3.50900 1.000 24.82000 194 GLU B CA 1
ATOM 4393 C C . GLU B 1 228 ? -13.80300 2.93900 3.87800 1.000 22.34000 194 GLU B C 1
ATOM 4394 O O . GLU B 1 228 ? -14.74800 2.89000 4.66900 1.000 22.77000 194 GLU B O 1
ATOM 4400 N N . ALA B 1 229 ? -13.38400 4.07800 3.32000 1.000 23.63000 195 ALA B N 1
ATOM 4401 C CA . ALA B 1 229 ? -14.08500 5.34600 3.52700 1.000 27.33000 195 ALA B CA 1
ATOM 4402 C C . ALA B 1 229 ? -13.71300 6.29700 2.39600 1.000 27.93000 195 ALA B C 1
ATOM 4403 O O . ALA B 1 229 ? -12.76100 6.06400 1.65200 1.000 28.63000 195 ALA B O 1
ATOM 4405 N N . ASN B 1 230 ? -14.47400 7.38200 2.27000 1.000 28.56000 196 ASN B N 1
ATOM 4406 C CA . ASN B 1 230 ? -14.18800 8.38400 1.25100 1.000 28.31000 196 ASN B CA 1
ATOM 4407 C C . ASN B 1 230 ? -13.21400 9.46200 1.72700 1.000 31.92000 196 ASN B C 1
ATOM 4408 O O . ASN B 1 230 ? -13.09600 10.50800 1.06900 1.000 32.36000 196 ASN B O 1
ATOM 4413 N N . LEU B 1 231 ? -12.49800 9.21900 2.83300 1.000 30.67000 197 LEU B N 1
ATOM 4414 C CA . LEU B 1 231 ? -11.65000 10.25300 3.42300 1.000 30.54000 197 LEU B CA 1
ATOM 4415 C C . LEU B 1 231 ? -10.62600 10.81300 2.44000 1.000 30.83000 197 LEU B C 1
ATOM 4416 O O . LEU B 1 231 ? -10.27800 11.99400 2.52600 1.000 31.57000 197 LEU B O 1
ATOM 4421 N N . LEU B 1 232 ? -10.11700 9.99900 1.51300 1.000 28.21000 198 LEU B N 1
ATOM 4422 C CA . LEU B 1 232 ? -9.15000 10.52200 0.55500 1.000 32.32000 198 LEU B CA 1
ATOM 4423 C C . LEU B 1 232 ? -9.80700 11.11400 -0.68000 1.000 31.23000 198 LEU B C 1
ATOM 4424 O O . LEU B 1 232 ? -9.20200 11.96700 -1.34100 1.000 31.48000 198 LEU B O 1
ATOM 4429 N N . ASN B 1 233 ? -11.02800 10.68900 -1.00000 1.000 30.39000 199 ASN B N 1
ATOM 4430 C CA . ASN B 1 233 ? -11.66400 11.04600 -2.25700 1.000 32.15000 199 ASN B CA 1
ATOM 4431 C C . ASN B 1 233 ? -12.63600 12.20500 -2.14200 1.000 32.90000 199 ASN B C 1
ATOM 4432 O O . ASN B 1 233 ? -12.92900 12.84000 -3.16000 1.000 36.53000 199 ASN B O 1
ATOM 4437 N N . PHE B 1 234 ? -13.15900 12.47300 -0.95100 1.000 33.45000 200 PHE B N 1
ATOM 4438 C CA . PHE B 1 234 ? -14.16800 13.51000 -0.80200 1.000 34.65000 200 PHE B CA 1
ATOM 4439 C C . PHE B 1 234 ? -13.55700 14.86900 -1.11600 1.000 37.38000 200 PHE B C 1
ATOM 4440 O O . PHE B 1 234 ? -12.45200 15.18900 -0.65700 1.000 34.48000 200 PHE B O 1
ATOM 4448 N N . ARG B 1 235 ? -14.26700 15.65400 -1.92300 1.000 39.52000 201 ARG B N 1
ATOM 4449 C CA . ARG B 1 235 ? -13.86000 17.02400 -2.21700 1.000 43.67000 201 ARG B CA 1
ATOM 4450 C C . ARG B 1 235 ? -15.04900 17.77100 -2.80900 1.000 43.71000 201 ARG B C 1
ATOM 4451 O O . ARG B 1 235 ? -16.06100 17.17400 -3.18400 1.000 38.05000 201 ARG B O 1
ATOM 4459 N N . GLY B 1 236 ? -14.90600 19.09400 -2.89000 1.000 43.46000 202 GLY B N 1
ATOM 4460 C CA . GLY B 1 236 ? -15.92300 19.94400 -3.46000 1.000 48.37000 202 GLY B CA 1
ATOM 4461 C C . GLY B 1 236 ? -16.06100 19.79500 -4.96300 1.000 48.34000 202 GLY B C 1
ATOM 4462 O O . GLY B 1 236 ? -15.24300 19.14900 -5.63400 1.000 44.33000 202 GLY B O 1
ATOM 4463 N N . PRO B 1 237 ? -17.10900 20.40100 -5.52000 1.000 52.36000 203 PRO B N 1
ATOM 4464 C CA . PRO B 1 237 ? -17.39400 20.22600 -6.94900 1.000 54.33000 203 PRO B CA 1
ATOM 4465 C C . PRO B 1 237 ? -16.60700 21.18200 -7.83600 1.000 58.32000 203 PRO B C 1
ATOM 4466 O O . PRO B 1 237 ? -16.20300 22.27400 -7.42600 1.000 55.01000 203 PRO B O 1
ATOM 4470 N N . SER B 1 238 ? -16.38600 20.74300 -9.07700 1.000 59.12000 204 SER B N 1
ATOM 4471 C CA . SER B 1 238 ? -15.70500 21.54600 -10.08600 1.000 63.24000 204 SER B CA 1
ATOM 4472 C C . SER B 1 238 ? -16.32800 21.27500 -11.44700 1.000 68.37000 204 SER B C 1
ATOM 4473 O O . SER B 1 238 ? -16.41400 20.11800 -11.87500 1.000 65.11000 204 SER B O 1
ATOM 4476 N N . GLU B 1 239 ? -16.74200 22.35000 -12.12900 1.000 69.45000 205 GLU B N 1
ATOM 4477 C CA . GLU B 1 239 ? -17.37500 22.21200 -13.43900 1.000 68.22000 205 GLU B CA 1
ATOM 4478 C C . GLU B 1 239 ? -16.43300 21.58900 -14.46100 1.000 66.57000 205 GLU B C 1
ATOM 4479 O O . GLU B 1 239 ? -16.88800 20.97000 -15.43000 1.000 62.88000 205 GLU B O 1
ATOM 4485 N N . THR B 1 240 ? -15.12300 21.74100 -14.26700 1.000 68.72000 206 THR B N 1
ATOM 4486 C CA . THR B 1 240 ? -14.13300 21.18600 -15.18000 1.000 68.69000 206 THR B CA 1
ATOM 4487 C C . THR B 1 240 ? -13.57400 19.84500 -14.70000 1.000 69.27000 206 THR B C 1
ATOM 4488 O O . THR B 1 240 ? -12.44800 19.48300 -15.06000 1.000 65.43000 206 THR B O 1
ATOM 4492 N N . HIS B 1 241 ? -14.34600 19.09200 -13.89500 1.000 67.28000 207 HIS B N 1
ATOM 4493 C CA . HIS B 1 241 ? -13.96200 17.73100 -13.50100 1.000 63.92000 207 HIS B CA 1
ATOM 4494 C C . HIS B 1 241 ? -15.22900 16.97900 -13.08200 1.000 61.53000 207 HIS B C 1
ATOM 4495 O O . HIS B 1 241 ? -15.50200 16.76100 -11.89400 1.000 61.57000 207 HIS B O 1
ATOM 4502 N N . ILE B 1 242 ? -16.00900 16.56900 -14.08500 1.000 62.47000 208 ILE B N 1
ATOM 4503 C CA . ILE B 1 242 ? -17.24600 15.84400 -13.82300 1.000 59.34000 208 ILE B CA 1
ATOM 4504 C C . ILE B 1 242 ? -16.94200 14.47700 -13.22700 1.000 54.52000 208 ILE B C 1
ATOM 4505 O O . ILE B 1 242 ? -17.64600 14.01600 -12.32200 1.000 57.02000 208 ILE B O 1
ATOM 4510 N N . ASP B 1 243 ? -15.88400 13.81600 -13.71500 1.000 60.06000 209 ASP B N 1
ATOM 4511 C CA . ASP B 1 243 ? -15.45400 12.52500 -13.17800 1.000 59.05000 209 ASP B CA 1
ATOM 4512 C C . ASP B 1 243 ? -15.42700 12.53100 -11.65800 1.000 55.05000 209 ASP B C 1
ATOM 4513 O O . ASP B 1 243 ? -15.97400 11.63300 -11.00800 1.000 52.05000 209 ASP B O 1
ATOM 4518 N N . ALA B 1 244 ? -14.78500 13.55200 -11.08400 1.000 52.77000 210 ALA B N 1
ATOM 4519 C CA . ALA B 1 244 ? -14.68600 13.65300 -9.63400 1.000 52.00000 210 ALA B CA 1
ATOM 4520 C C . ALA B 1 244 ? -16.05000 13.88100 -9.00400 1.000 50.54000 210 ALA B C 1
ATOM 4521 O O . ALA B 1 244 ? -16.32500 13.38300 -7.90500 1.000 49.81000 210 ALA B O 1
ATOM 4523 N N . LEU B 1 245 ? -16.92200 14.63400 -9.68000 1.000 49.57000 211 LEU B N 1
ATOM 4524 C CA . LEU B 1 245 ? -18.26100 14.84500 -9.13800 1.000 52.14000 211 LEU B CA 1
ATOM 4525 C C . LEU B 1 245 ? -19.07600 13.55800 -9.17700 1.000 42.52000 211 LEU B C 1
ATOM 4526 O O . LEU B 1 245 ? -19.79100 13.24100 -8.22000 1.000 46.33000 211 LEU B O 1
ATOM 4531 N N . ILE B 1 246 ? -18.98900 12.81300 -10.28000 1.000 44.66000 212 ILE B N 1
ATOM 4532 C CA . ILE B 1 246 ? -19.69800 11.54200 -10.39000 1.000 47.14000 212 ILE B CA 1
ATOM 4533 C C . ILE B 1 246 ? -19.35500 10.63900 -9.21400 1.000 43.41000 212 ILE B C 1
ATOM 4534 O O . ILE B 1 246 ? -20.22700 9.97000 -8.64900 1.000 45.48000 212 ILE B O 1
ATOM 4539 N N . THR B 1 247 ? -18.08100 10.61600 -8.81200 1.000 43.53000 213 THR B N 1
ATOM 4540 C CA . THR B 1 247 ? -17.68700 9.72400 -7.72500 1.000 46.05000 213 THR B CA 1
ATOM 4541 C C . THR B 1 247 ? -18.23000 10.19400 -6.37900 1.000 41.49000 213 THR B C 1
ATOM 4542 O O . THR B 1 247 ? -18.42300 9.37100 -5.47500 1.000 39.32000 213 THR B O 1
ATOM 4546 N N . GLN B 1 248 ? -18.50300 11.49500 -6.23000 1.000 42.12000 214 GLN B N 1
ATOM 4547 C CA . GLN B 1 248 ? -19.10500 11.98800 -4.99600 1.000 38.62000 214 GLN B CA 1
ATOM 4548 C C . GLN B 1 248 ? -20.50800 11.44900 -4.77300 1.000 37.62000 214 GLN B C 1
ATOM 4549 O O . GLN B 1 248 ? -21.03200 11.57900 -3.66000 1.000 38.28000 214 GLN B O 1
ATOM 4555 N N . SER B 1 249 ? -21.12600 10.85000 -5.78900 1.000 39.95000 215 SER B N 1
ATOM 4556 C CA . SER B 1 249 ? -22.49100 10.34800 -5.67600 1.000 42.22000 215 SER B CA 1
ATOM 4557 C C . SER B 1 249 ? -22.57000 8.86300 -5.34500 1.000 41.85000 215 SER B C 1
ATOM 4558 O O . SER B 1 249 ? -23.67700 8.35800 -5.11400 1.000 43.21000 215 SER B O 1
ATOM 4561 N N . LEU B 1 250 ? -21.44100 8.16100 -5.29900 1.000 37.58000 216 LEU B N 1
ATOM 4562 C CA . LEU B 1 250 ? -21.44800 6.70600 -5.16200 1.000 37.84000 216 LEU B CA 1
ATOM 4563 C C . LEU B 1 250 ? -20.61400 6.18700 -3.99700 1.000 37.37000 216 LEU B C 1
ATOM 4564 O O . LEU B 1 250 ? -21.04000 5.23900 -3.32400 1.000 36.33000 216 LEU B O 1
ATOM 4569 N N . PHE B 1 251 ? -19.44600 6.77500 -3.74200 1.000 33.89000 217 PHE B N 1
ATOM 4570 C CA . PHE B 1 251 ? -18.54800 6.25400 -2.71800 1.000 34.96000 217 PHE B CA 1
ATOM 4571 C C . PHE B 1 251 ? -19.12100 6.46800 -1.31700 1.000 32.10000 217 PHE B C 1
ATOM 4572 O O . PHE B 1 251 ? -19.89600 7.39600 -1.07100 1.000 31.49000 217 PHE B O 1
ATOM 4580 N N . ALA B 1 252 ? -18.70100 5.61200 -0.38600 1.000 31.27000 218 ALA B N 1
ATOM 4581 C CA . ALA B 1 252 ? -19.27500 5.57800 0.95400 1.000 29.65000 218 ALA B CA 1
ATOM 4582 C C . ALA B 1 252 ? -18.36400 4.76700 1.87300 1.000 31.11000 218 ALA B C 1
ATOM 4583 O O . ALA B 1 252 ? -17.39200 4.14700 1.42800 1.000 29.17000 218 ALA B O 1
ATOM 4585 N N . ASP B 1 253 ? -18.70000 4.76000 3.16800 1.000 29.46000 219 ASP B N 1
ATOM 4586 C CA . ASP B 1 253 ? -17.83700 4.17900 4.19000 1.000 30.08000 219 ASP B CA 1
ATOM 4587 C C . ASP B 1 253 ? -18.41600 2.88000 4.73400 1.000 29.29000 219 ASP B C 1
ATOM 4588 O O . ASP B 1 253 ? -19.63500 2.73400 4.88400 1.000 29.44000 219 ASP B O 1
ATOM 4593 N N . GLY B 1 254 ? -17.52600 1.95300 5.05600 1.000 28.67000 220 GLY B N 1
ATOM 4594 C CA . GLY B 1 254 ? -17.93200 0.63100 5.48600 1.000 29.49000 220 GLY B CA 1
ATOM 4595 C C . GLY B 1 254 ? -16.72600 -0.25800 5.68500 1.000 29.61000 220 GLY B C 1
ATOM 4596 O O . GLY B 1 254 ? -15.67000 -0.02000 5.08400 1.000 26.06000 220 GLY B O 1
ATOM 4597 N N . ALA B 1 255 ? -16.85200 -1.24800 6.56800 1.000 23.78000 221 ALA B N 1
ATOM 4598 C 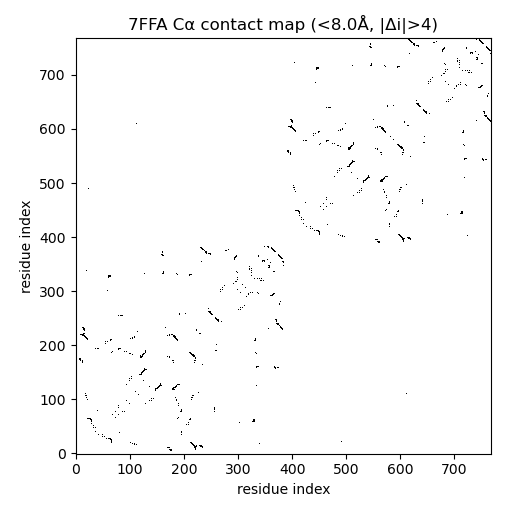CA . ALA B 1 255 ? -15.83200 -2.26700 6.76600 1.000 23.62000 221 ALA B CA 1
ATOM 4599 C C . ALA B 1 255 ? -16.48300 -3.64300 6.77300 1.000 31.29000 221 ALA B C 1
ATOM 4600 O O . ALA B 1 255 ? -17.54900 -3.84300 7.37600 1.000 27.82000 221 ALA B O 1
ATOM 4602 N N . ALA B 1 256 ? -15.84800 -4.57900 6.07500 1.000 26.32000 222 ALA B N 1
ATOM 4603 C CA . ALA B 1 256 ? -16.23100 -5.97900 6.09400 1.000 27.05000 222 ALA B CA 1
ATOM 4604 C C . ALA B 1 256 ? -15.06800 -6.81400 6.61000 1.000 30.29000 222 ALA B C 1
ATOM 4605 O O . ALA B 1 256 ? -13.89200 -6.49500 6.35600 1.000 24.06000 222 ALA B O 1
ATOM 4607 N N . ALA B 1 257 ? -15.40700 -7.87100 7.35700 1.000 22.64000 223 ALA B N 1
ATOM 4608 C CA . ALA B 1 257 ? -14.43600 -8.75800 7.97900 1.000 29.45000 223 ALA B CA 1
ATOM 4609 C C . ALA B 1 257 ? -14.86200 -10.20300 7.76400 1.000 30.84000 223 ALA B C 1
ATOM 4610 O O . ALA B 1 257 ? -16.05100 -10.52700 7.87100 1.000 25.66000 223 ALA B O 1
ATOM 4612 N N . LEU B 1 258 ? -13.88400 -11.05900 7.44600 1.000 25.71000 224 LEU B N 1
ATOM 4613 C CA . LEU B 1 258 ? -14.09000 -12.48500 7.22900 1.000 27.84000 224 LEU B CA 1
ATOM 4614 C C . LEU B 1 258 ? -13.07700 -13.26700 8.05000 1.000 27.73000 224 LEU B C 1
ATOM 4615 O O . LEU B 1 258 ? -12.01300 -12.75300 8.40600 1.000 28.33000 224 LEU B O 1
ATOM 4620 N N . ILE B 1 259 ? -13.41800 -14.52400 8.33600 1.000 27.02000 225 ILE B N 1
ATOM 4621 C CA . ILE B 1 259 ? -12.46700 -15.52500 8.81500 1.000 27.64000 225 ILE B CA 1
ATOM 4622 C C . ILE B 1 259 ? -12.33300 -16.56000 7.70700 1.000 27.52000 225 ILE B C 1
ATOM 4623 O O . ILE B 1 259 ? -13.33400 -17.12100 7.25000 1.000 30.89000 225 ILE B O 1
ATOM 4628 N N . VAL B 1 260 ? -11.11000 -16.78100 7.23900 1.000 24.02000 226 VAL B N 1
ATOM 4629 C CA . VAL B 1 260 ? -10.84400 -17.76600 6.20200 1.000 25.44000 226 VAL B CA 1
ATOM 4630 C C . VAL B 1 260 ? -9.95900 -18.84400 6.80700 1.000 24.95000 226 VAL B C 1
ATOM 4631 O O . VAL B 1 260 ? -9.04000 -18.54500 7.57500 1.000 25.99000 226 VAL B O 1
ATOM 4635 N N . GLY B 1 261 ? -10.25400 -20.09700 6.48500 1.000 27.74000 227 GLY B N 1
ATOM 4636 C CA . GLY B 1 261 ? -9.42600 -21.19600 6.94400 1.000 28.57000 227 GLY B CA 1
ATOM 4637 C C . GLY B 1 261 ? -9.75800 -22.46200 6.18900 1.000 30.69000 227 GLY B C 1
ATOM 4638 O O . GLY B 1 261 ? -10.88200 -22.63500 5.70900 1.000 31.27000 227 GLY B O 1
ATOM 4639 N N . SER B 1 262 ? -8.75900 -23.33100 6.04700 1.000 27.16000 228 SER B N 1
ATOM 4640 C CA . SER B 1 262 ? -8.92700 -24.66300 5.47600 1.000 32.38000 228 SER B CA 1
ATOM 4641 C C . SER B 1 262 ? -9.11600 -25.70000 6.59100 1.000 35.49000 228 SER B C 1
ATOM 4642 O O . SER B 1 262 ? -8.92300 -25.41500 7.77700 1.000 31.87000 228 SER B O 1
ATOM 4645 N N . ASP B 1 263 ? -9.47900 -26.93700 6.18500 1.000 40.26000 229 ASP B N 1
ATOM 4646 C CA . ASP B 1 263 ? -9.68200 -28.04300 7.12900 1.000 38.18000 229 ASP B CA 1
ATOM 4647 C C . ASP B 1 263 ? -10.53600 -27.60900 8.31400 1.000 32.76000 229 ASP B C 1
ATOM 4648 O O . ASP B 1 263 ? -10.03200 -27.55600 9.44300 1.000 37.54000 229 ASP B O 1
ATOM 4653 N N . PRO B 1 264 ? -11.81000 -27.27600 8.11200 1.000 34.43000 230 PRO B N 1
ATOM 4654 C CA . PRO B 1 264 ? -12.61600 -26.78000 9.23100 1.000 39.58000 230 PRO B CA 1
ATOM 4655 C C . PRO B 1 264 ? -12.93500 -27.90600 10.20400 1.000 45.50000 230 PRO B C 1
ATOM 4656 O O . PRO B 1 264 ? -13.24400 -29.03000 9.80100 1.000 48.46000 230 PRO B O 1
ATOM 4660 N N . ASP B 1 265 ? -12.82300 -27.59600 11.49600 1.000 45.47000 231 ASP B N 1
ATOM 4661 C CA . ASP B 1 265 ? -13.28100 -28.47600 12.56500 1.000 48.63000 231 ASP B CA 1
ATOM 4662 C C . ASP B 1 265 ? -14.80300 -28.48500 12.56000 1.000 46.65000 231 ASP B C 1
ATOM 4663 O O . ASP B 1 265 ? -15.42600 -27.65700 13.22400 1.000 44.80000 231 ASP B O 1
ATOM 4668 N N . LEU B 1 266 ? -15.41200 -29.41100 11.81800 1.000 48.82000 232 LEU B N 1
ATOM 4669 C CA . LEU B 1 266 ? -16.85300 -29.36100 11.59100 1.000 49.04000 232 LEU B CA 1
ATOM 4670 C C . LEU B 1 266 ? -17.64000 -29.62000 12.87100 1.000 49.44000 232 LEU B C 1
ATOM 4671 O O . LEU B 1 266 ? -18.87400 -29.55400 12.87200 1.000 44.62000 232 LEU B O 1
ATOM 4676 N N . GLN B 1 267 ? -16.93500 -29.89200 13.96800 1.000 50.02000 233 GLN B N 1
ATOM 4677 C CA . GLN B 1 267 ? -17.58000 -29.94900 15.27100 1.000 52.98000 233 GLN B CA 1
ATOM 4678 C C . GLN B 1 267 ? -17.77100 -28.57300 15.89100 1.000 50.48000 233 GLN B C 1
ATOM 4679 O O . GLN B 1 267 ? -18.63800 -28.41800 16.75200 1.000 47.80000 233 GLN B O 1
ATOM 4685 N N . THR B 1 268 ? -17.00500 -27.56700 15.46700 1.000 49.65000 234 THR B N 1
ATOM 4686 C CA . THR B 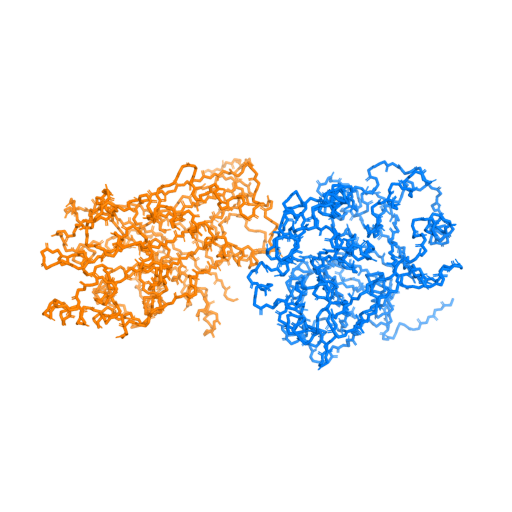1 268 ? -17.05800 -26.25200 16.09800 1.000 45.93000 234 THR B CA 1
ATOM 4687 C C . THR B 1 268 ? -17.09700 -25.07800 15.12000 1.000 49.48000 234 THR B C 1
ATOM 4688 O O . THR B 1 268 ? -17.41800 -23.96000 15.54800 1.000 43.46000 234 THR B O 1
ATOM 4692 N N . GLU B 1 269 ? -16.77900 -25.28700 13.84000 1.000 45.00000 235 GLU B N 1
ATOM 4693 C CA . GLU B 1 269 ? -16.80600 -24.25200 12.81800 1.000 44.15000 235 GLU B CA 1
ATOM 4694 C C . GLU B 1 269 ? -17.79200 -24.66300 11.73400 1.000 44.42000 235 GLU B C 1
ATOM 4695 O O . GLU B 1 269 ? -18.04600 -25.85400 11.53700 1.000 45.67000 235 GLU B O 1
ATOM 4701 N N . SER B 1 270 ? -18.34300 -23.68000 11.02300 1.000 41.13000 236 SER B N 1
ATOM 4702 C CA . SER B 1 270 ? -19.33000 -23.94300 9.97300 1.000 44.05000 236 SER B CA 1
ATOM 4703 C C . SER B 1 270 ? -19.02100 -23.17800 8.68700 1.000 44.76000 236 SER B C 1
ATOM 4704 O O . SER B 1 270 ? -19.42000 -22.00700 8.54800 1.000 38.74000 236 SER B O 1
ATOM 4707 N N . PRO B 1 271 ? -18.36900 -23.82200 7.71400 1.000 44.94000 237 PRO B N 1
ATOM 4708 C CA . PRO B 1 271 ? -18.06600 -23.14900 6.44400 1.000 40.67000 237 PRO B CA 1
ATOM 4709 C C . PRO B 1 271 ? -19.30200 -22.52000 5.82300 1.000 45.56000 237 PRO B C 1
ATOM 4710 O O . PRO B 1 271 ? -20.39600 -23.08600 5.85500 1.000 40.43000 237 PRO B O 1
ATOM 4714 N N . LEU B 1 272 ? -19.12400 -21.32700 5.26100 1.000 34.04000 238 LEU B N 1
ATOM 4715 C CA . LEU B 1 272 ? -20.19200 -20.67200 4.52300 1.000 32.53000 238 LEU B CA 1
ATOM 4716 C C . LEU B 1 272 ? -19.98800 -20.72200 3.01800 1.000 39.67000 238 LEU B C 1
ATOM 4717 O O . LEU B 1 272 ? -20.97300 -20.75800 2.27400 1.000 42.83000 238 LEU B O 1
ATOM 4722 N N . TYR B 1 273 ? -18.73400 -20.73400 2.56300 1.000 38.65000 239 TYR B N 1
ATOM 4723 C CA . TYR B 1 273 ? -18.38400 -20.83500 1.15600 1.000 37.09000 239 TYR B CA 1
ATOM 4724 C C . TYR B 1 273 ? -16.99300 -21.44400 1.05700 1.000 37.96000 239 TYR B C 1
ATOM 4725 O O . TYR B 1 273 ? -16.21100 -21.42000 2.01100 1.000 38.00000 239 TYR B O 1
ATOM 4734 N N . GLU B 1 274 ? -16.68400 -21.98500 -0.11000 1.000 36.37000 240 GLU B N 1
ATOM 4735 C CA . GLU B 1 274 ? -15.32800 -22.41200 -0.41100 1.000 38.56000 240 GLU B CA 1
ATOM 4736 C C . GLU B 1 274 ? -14.72700 -21.48900 -1.45900 1.000 35.29000 240 GLU B C 1
ATOM 4737 O O . GLU B 1 274 ? -15.41200 -21.07100 -2.39800 1.000 37.59000 240 GLU B O 1
ATOM 4743 N N . LEU B 1 275 ? -13.44900 -21.17300 -1.28900 1.000 31.95000 241 LEU B N 1
ATOM 4744 C CA . LEU B 1 275 ? -12.70300 -20.39900 -2.28300 1.000 35.94000 241 LEU B CA 1
ATOM 4745 C C . LEU B 1 275 ? -12.05400 -21.39600 -3.22900 1.000 33.07000 241 LEU B C 1
ATOM 4746 O O . LEU B 1 275 ? -11.02400 -21.99200 -2.90300 1.000 32.87000 241 LEU B O 1
ATOM 4751 N N . ILE B 1 276 ? -12.66300 -21.59600 -4.39900 1.000 34.13000 242 ILE B N 1
ATOM 4752 C CA . ILE B 1 276 ? -12.19300 -22.65000 -5.29800 1.000 34.89000 242 ILE B CA 1
ATOM 4753 C C . ILE B 1 276 ? -11.09900 -22.14800 -6.23400 1.000 34.94000 242 ILE B C 1
ATOM 4754 O O . ILE B 1 276 ? -10.10500 -22.84600 -6.45200 1.000 36.55000 242 ILE B O 1
ATOM 4759 N N . SER B 1 277 ? -11.26200 -20.95700 -6.81400 1.000 33.92000 243 SER B N 1
ATOM 4760 C CA . SER B 1 277 ? -10.19400 -20.32700 -7.58800 1.000 34.19000 243 SER B CA 1
ATOM 4761 C C . SER B 1 277 ? -10.28200 -18.81100 -7.43800 1.000 33.83000 243 SER B C 1
ATOM 4762 O O . SER B 1 277 ? -11.34200 -18.25800 -7.13200 1.000 31.38000 243 SER B O 1
ATOM 4765 N N . ALA B 1 278 ? -9.14600 -18.14700 -7.66800 1.000 31.46000 244 ALA B N 1
ATOM 4766 C CA . ALA B 1 278 ? -9.05500 -16.68900 -7.58000 1.000 31.21000 244 ALA B CA 1
ATOM 4767 C C . ALA B 1 278 ? -8.02600 -16.23000 -8.59800 1.000 29.32000 244 ALA B C 1
ATOM 4768 O O . ALA B 1 278 ? -6.87000 -16.65000 -8.51900 1.000 32.56000 244 ALA B O 1
ATOM 4770 N N . SER B 1 279 ? -8.45200 -15.40400 -9.55500 1.000 31.91000 245 SER B N 1
ATOM 4771 C CA . SER B 1 279 ? -7.60300 -14.94000 -10.64800 1.000 35.28000 245 SER B CA 1
ATOM 4772 C C . SER B 1 279 ? -7.62000 -13.42400 -10.70500 1.000 34.18000 245 SER B C 1
ATOM 4773 O O . SER B 1 279 ? -8.62400 -12.78400 -10.37700 1.000 32.18000 245 SER B O 1
ATOM 4776 N N . GLN B 1 280 ? -6.50100 -12.86200 -11.14300 1.000 32.25000 246 GLN B N 1
ATOM 4777 C CA . GLN B 1 280 ? -6.38300 -11.44800 -11.44900 1.000 29.76000 246 GLN B CA 1
ATOM 4778 C C . GLN B 1 280 ? -6.02500 -11.29500 -12.92300 1.000 33.02000 246 GLN B C 1
ATOM 4779 O O . GLN B 1 280 ? -5.25700 -12.09600 -13.47100 1.000 34.00000 246 GLN B O 1
ATOM 4785 N N . ARG B 1 281 ? -6.58300 -10.26700 -13.55800 1.000 35.08000 247 ARG B N 1
ATOM 4786 C CA . ARG B 1 281 ? -6.42900 -10.07400 -14.99400 1.000 36.20000 247 ARG B CA 1
ATOM 4787 C C . ARG B 1 281 ? -6.36500 -8.58600 -15.30900 1.000 37.81000 247 ARG B C 1
ATOM 4788 O O . ARG B 1 281 ? -7.15400 -7.79900 -14.77300 1.000 33.75000 247 ARG B O 1
ATOM 4796 N N . ILE B 1 282 ? -5.41500 -8.20600 -16.15900 1.000 34.87000 248 ILE B N 1
ATOM 4797 C CA . ILE B 1 282 ? -5.40200 -6.88600 -16.77500 1.000 35.29000 248 ILE B CA 1
ATOM 4798 C C . ILE B 1 282 ? -6.11200 -7.00600 -18.11700 1.000 40.61000 248 ILE B C 1
ATOM 4799 O O . ILE B 1 282 ? -5.70800 -7.81000 -18.97000 1.000 40.95000 248 ILE B O 1
ATOM 4804 N N . LEU B 1 283 ? -7.16900 -6.21600 -18.30100 1.000 40.10000 249 LEU B N 1
ATOM 4805 C CA . LEU B 1 283 ? -7.97900 -6.31300 -19.50900 1.000 45.91000 249 LEU B CA 1
ATOM 4806 C C . LEU B 1 283 ? -7.24400 -5.67300 -20.68300 1.000 44.52000 249 LEU B C 1
ATOM 4807 O O . LEU B 1 283 ? -6.61900 -4.62000 -20.52200 1.000 46.21000 249 LEU B O 1
ATOM 4812 N N . PRO B 1 284 ? -7.30400 -6.27500 -21.87300 1.000 48.56000 250 PRO B N 1
ATOM 4813 C CA . PRO B 1 284 ? -6.66400 -5.65100 -23.03700 1.000 48.68000 250 PRO B CA 1
ATOM 4814 C C . PRO B 1 284 ? -7.32300 -4.31800 -23.35100 1.000 52.20000 250 PRO B C 1
ATOM 4815 O O . PRO B 1 284 ? -8.50400 -4.10400 -23.06200 1.000 54.82000 250 PRO B O 1
ATOM 4819 N N . GLU B 1 285 ? -6.53200 -3.40500 -23.92100 1.000 55.53000 251 GLU B N 1
ATOM 4820 C CA . GLU B 1 285 ? -7.03400 -2.11800 -24.41100 1.000 58.88000 251 GLU B CA 1
ATOM 4821 C C . GLU B 1 285 ? -7.59600 -1.25100 -23.28500 1.000 58.48000 251 GLU B C 1
ATOM 4822 O O . GLU B 1 285 ? -8.65000 -0.62600 -23.43100 1.000 61.08000 251 GLU B O 1
ATOM 4828 N N . SER B 1 286 ? -6.88900 -1.19500 -22.15000 1.000 54.34000 252 SER B N 1
ATOM 4829 C CA . SER B 1 286 ? -7.44500 -0.49500 -20.99400 1.000 53.53000 252 SER B CA 1
ATOM 4830 C C . SER B 1 286 ? -6.39600 0.30200 -20.22900 1.000 52.56000 252 SER B C 1
ATOM 4831 O O . SER B 1 286 ? -6.57900 0.55200 -19.03100 1.000 51.89000 252 SER B O 1
ATOM 4834 N N . GLU B 1 287 ? -5.30900 0.69900 -20.88400 1.000 52.64000 253 GLU B N 1
ATOM 4835 C CA . GLU B 1 287 ? -4.33200 1.58800 -20.27100 1.000 52.78000 253 GLU B CA 1
ATOM 4836 C C . GLU B 1 287 ? -5.01400 2.84300 -19.74400 1.000 52.57000 253 GLU B C 1
ATOM 4837 O O . GLU B 1 287 ? -5.83800 3.45400 -20.43200 1.000 52.16000 253 GLU B O 1
ATOM 4843 N N . ASP B 1 288 ? -4.67900 3.20800 -18.50400 1.000 50.16000 254 ASP B N 1
ATOM 4844 C CA . ASP B 1 288 ? -5.19200 4.42000 -17.85700 1.000 50.90000 254 ASP B CA 1
ATOM 4845 C C . ASP B 1 288 ? -6.71700 4.46800 -17.82000 1.000 49.95000 254 ASP B C 1
ATOM 4846 O O . ASP B 1 288 ? -7.30000 5.55200 -17.74200 1.000 52.80000 254 ASP B O 1
ATOM 4851 N N . ALA B 1 289 ? -7.38000 3.30800 -17.86500 1.000 49.78000 255 ALA B N 1
ATOM 4852 C CA . ALA B 1 289 ? -8.84000 3.29300 -17.78900 1.000 49.64000 255 ALA B CA 1
ATOM 4853 C C . ALA B 1 289 ? -9.34100 3.96800 -16.51200 1.000 48.64000 255 ALA B C 1
ATOM 4854 O O . ALA B 1 289 ? -10.27300 4.78300 -16.55600 1.000 50.96000 255 ALA B O 1
ATOM 4856 N N . ILE B 1 290 ? -8.73700 3.63500 -15.36800 1.000 46.10000 256 ILE B N 1
ATOM 4857 C CA . ILE B 1 290 ? -9.03500 4.24100 -14.06800 1.000 44.77000 256 ILE B CA 1
ATOM 4858 C C . ILE B 1 290 ? -7.70300 4.57500 -13.40800 1.000 42.02000 256 ILE B C 1
ATOM 4859 O O . ILE B 1 290 ? -6.86100 3.68800 -13.22300 1.000 43.13000 256 ILE B O 1
ATOM 4864 N N . VAL B 1 291 ? -7.50800 5.83900 -13.04600 1.000 42.91000 257 VAL B N 1
ATOM 4865 C CA . VAL B 1 291 ? -6.27200 6.28400 -12.41000 1.000 38.18000 257 VAL B CA 1
ATOM 4866 C C . VAL B 1 291 ? -6.62300 7.12600 -11.19200 1.000 39.02000 257 VAL B C 1
ATOM 4867 O O . VAL B 1 291 ? -7.51400 7.97900 -11.25700 1.000 42.19000 257 VAL B O 1
ATOM 4871 N N . GLY B 1 292 ? -5.93600 6.87600 -10.08200 1.000 36.92000 258 GLY B N 1
ATOM 4872 C CA . GLY B 1 292 ? -6.08600 7.68500 -8.89200 1.000 33.95000 258 GLY B CA 1
ATOM 4873 C C . GLY B 1 292 ? -4.76400 8.31700 -8.53000 1.000 35.41000 258 GLY B C 1
ATOM 4874 O O . GLY B 1 292 ? -3.83000 7.61600 -8.12900 1.000 34.42000 258 GLY B O 1
ATOM 4875 N N . ARG B 1 293 ? -4.65100 9.63200 -8.68300 1.000 31.79000 259 ARG B N 1
ATOM 4876 C CA . ARG B 1 293 ? -3.41500 10.32000 -8.34300 1.000 32.18000 259 ARG B CA 1
ATOM 4877 C C . ARG B 1 293 ? -3.50000 10.79600 -6.89500 1.000 31.09000 259 ARG B C 1
ATOM 4878 O O . ARG B 1 293 ? -4.43200 11.51500 -6.53000 1.000 34.89000 259 ARG B O 1
ATOM 4886 N N . LEU B 1 294 ? -2.54400 10.38200 -6.06400 1.000 28.74000 260 LEU B N 1
ATOM 4887 C CA . LEU B 1 294 ? -2.51300 10.81800 -4.67000 1.000 34.69000 260 LEU B CA 1
ATOM 4888 C C . LEU B 1 294 ? -1.71500 12.11900 -4.58600 1.000 32.84000 260 LEU B C 1
ATOM 4889 O O . LEU B 1 294 ? -0.52400 12.15800 -4.93000 1.000 31.71000 260 LEU B O 1
ATOM 4894 N N . THR B 1 295 ? -2.38400 13.18100 -4.15200 1.000 32.98000 261 THR B N 1
ATOM 4895 C CA . THR B 1 295 ? -1.84900 14.53600 -4.17300 1.000 35.38000 261 THR B CA 1
ATOM 4896 C C . THR B 1 295 ? -1.98400 15.15400 -2.78700 1.000 35.61000 261 THR B C 1
ATOM 4897 O O . THR B 1 295 ? -2.57600 14.56700 -1.86700 1.000 29.90000 261 THR B O 1
ATOM 4901 N N . GLU B 1 296 ? -1.44500 16.37200 -2.66500 1.000 35.10000 262 GLU B N 1
ATOM 4902 C CA . GLU B 1 296 ? -1.55400 17.15700 -1.43800 1.000 37.44000 262 GLU B CA 1
ATOM 4903 C C . GLU B 1 296 ? -3.00600 17.36100 -1.02000 1.000 32.49000 262 GLU B C 1
ATOM 4904 O O . GLU B 1 296 ? -3.29500 17.51900 0.17400 1.000 38.64000 262 GLU B O 1
ATOM 4910 N N . ALA B 1 297 ? -3.93200 17.36300 -1.98000 1.000 32.55000 263 ALA B N 1
ATOM 4911 C CA . ALA B 1 297 ? -5.35800 17.45900 -1.69900 1.000 34.86000 263 ALA B CA 1
ATOM 4912 C C . ALA B 1 297 ? -6.05100 16.09300 -1.67900 1.000 33.77000 263 ALA B C 1
ATOM 4913 O O . ALA B 1 297 ? -7.27200 16.02000 -1.86900 1.000 35.68000 263 ALA B O 1
ATOM 4915 N N . GLY B 1 298 ? -5.30100 15.01200 -1.46900 1.000 34.12000 264 GLY B N 1
ATOM 4916 C CA . GLY B 1 298 ? -5.88200 13.67700 -1.45200 1.000 31.49000 264 GLY B CA 1
ATOM 4917 C C . GLY B 1 298 ? -5.91500 13.03100 -2.82700 1.000 31.32000 264 GLY B C 1
ATOM 4918 O O . GLY B 1 298 ? -5.14800 13.35800 -3.73700 1.000 34.62000 264 GLY B O 1
ATOM 4919 N N . LEU B 1 299 ? -6.84300 12.09100 -2.96900 1.000 35.50000 265 LEU B N 1
ATOM 4920 C CA . LEU B 1 299 ? -6.93900 11.24700 -4.15000 1.000 37.43000 265 LEU B CA 1
ATOM 4921 C C . LEU B 1 299 ? -7.87100 11.87800 -5.17700 1.000 34.46000 265 LEU B C 1
ATOM 4922 O O . LEU B 1 299 ? -9.03000 12.17800 -4.87600 1.000 38.19000 265 LEU B O 1
ATOM 4927 N N . VAL B 1 300 ? -7.37800 12.05400 -6.39500 1.000 35.73000 266 VAL B N 1
ATOM 4928 C CA . VAL B 1 300 ? -8.16800 12.65900 -7.45800 1.000 40.79000 266 VAL B CA 1
ATOM 4929 C C . VAL B 1 300 ? -8.35000 11.64200 -8.58100 1.000 41.77000 266 VAL B C 1
ATOM 4930 O O . VAL B 1 300 ? -7.36700 11.09400 -9.09400 1.000 40.58000 266 VAL B O 1
ATOM 4934 N N . PRO B 1 301 ? -9.58400 11.31100 -8.95200 1.000 46.14000 267 PRO B N 1
ATOM 4935 C CA . PRO B 1 301 ? -9.81300 10.26400 -9.95100 1.000 45.70000 267 PRO B CA 1
ATOM 4936 C C . PRO B 1 301 ? -9.75600 10.78100 -11.37700 1.000 52.77000 267 PRO B C 1
ATOM 4937 O O . PRO B 1 301 ? -10.08100 11.92900 -11.67600 1.000 55.93000 267 PRO B O 1
ATOM 4941 N N . TYR B 1 302 ? -9.31700 9.89200 -12.26600 1.000 53.43000 268 TYR B N 1
ATOM 4942 C CA . TYR B 1 302 ? -9.26900 10.14800 -13.70100 1.000 52.90000 268 TYR B CA 1
ATOM 4943 C C . TYR B 1 302 ? -9.83500 8.92000 -14.39700 1.000 56.17000 268 TYR B C 1
ATOM 4944 O O . TYR B 1 302 ? -9.24500 7.83400 -14.32900 1.000 55.27000 268 TYR B O 1
ATOM 4953 N N . LEU B 1 303 ? -10.98700 9.08600 -15.04400 1.000 60.30000 269 LEU B N 1
ATOM 4954 C CA . LEU B 1 303 ? -11.73900 7.98500 -15.64500 1.000 57.48000 269 LEU B CA 1
ATOM 4955 C C . LEU B 1 303 ? -11.94000 8.22800 -17.14100 1.000 57.68000 269 LEU B C 1
ATOM 4956 O O . LEU B 1 303 ? -13.07500 8.37000 -17.61200 1.000 57.01000 269 LEU B O 1
ATOM 4961 N N . PRO B 1 304 ? -10.85200 8.25100 -17.92400 1.000 56.32000 270 PRO B N 1
ATOM 4962 C CA . PRO B 1 304 ? -10.97000 8.67900 -19.32600 1.000 59.27000 270 PRO B CA 1
ATOM 4963 C C . PRO B 1 304 ? -11.60000 7.65600 -20.25000 1.000 61.00000 270 PRO B C 1
ATOM 4964 O O . PRO B 1 304 ? -11.99100 8.03000 -21.36300 1.000 63.17000 270 PRO B O 1
ATOM 4968 N N . LYS B 1 305 ? -11.71100 6.39200 -19.84700 1.000 61.04000 271 LYS B N 1
ATOM 4969 C CA . LYS B 1 305 ? -12.24700 5.35400 -20.71500 1.000 59.70000 271 LYS B CA 1
ATOM 4970 C C . LYS B 1 305 ? -13.61700 4.89500 -20.21400 1.000 62.29000 271 LYS B C 1
ATOM 4971 O O . LYS B 1 305 ? -14.13300 5.37400 -19.19800 1.000 62.88000 271 LYS B O 1
ATOM 4977 N N . ASP B 1 306 ? -14.22300 3.97600 -20.96900 1.000 61.86000 272 ASP B N 1
ATOM 4978 C CA . ASP B 1 306 ? -15.57600 3.49000 -20.70400 1.000 61.86000 272 ASP B CA 1
ATOM 4979 C C . ASP B 1 306 ? -15.48200 2.15700 -19.96900 1.000 61.56000 272 ASP B C 1
ATOM 4980 O O . ASP B 1 306 ? -15.11400 1.13400 -20.56000 1.000 63.04000 272 ASP B O 1
ATOM 4985 N N . ILE B 1 307 ? -15.83100 2.16700 -18.68700 1.000 64.02000 273 ILE B N 1
ATOM 4986 C CA . ILE B 1 307 ? -15.71300 0.97600 -17.85000 1.000 58.02000 273 ILE B CA 1
ATOM 4987 C C . ILE B 1 307 ? -16.78700 -0.04400 -18.22200 1.000 56.67000 273 ILE B C 1
ATOM 4988 O O . ILE B 1 307 ? -16.44500 -1.21100 -18.45900 1.000 61.57000 273 ILE B O 1
ATOM 4993 N N . PRO B 1 308 ? -18.07600 0.31700 -18.29700 1.000 54.64000 274 PRO B N 1
ATOM 4994 C CA . PRO B 1 308 ? -19.08900 -0.71400 -18.58300 1.000 58.29000 274 PRO B CA 1
ATOM 4995 C C . PRO B 1 308 ? -18.88300 -1.43400 -19.90600 1.000 60.24000 274 PRO B C 1
ATOM 4996 O O . PRO B 1 308 ? -19.17700 -2.63400 -19.99500 1.000 60.90000 274 PRO B O 1
ATOM 5000 N N . LYS B 1 309 ? -18.37800 -0.75300 -20.93600 1.000 58.26000 275 LYS B N 1
ATOM 5001 C CA . LYS B 1 309 ? -18.08900 -1.45500 -22.18200 1.000 58.71000 275 LYS B CA 1
ATOM 5002 C C . LYS B 1 309 ? -16.82400 -2.30000 -22.07200 1.000 60.74000 275 LYS B C 1
ATOM 5003 O O . LYS B 1 309 ? -16.74300 -3.36800 -22.69100 1.000 59.53000 275 LYS B O 1
ATOM 5009 N N . LEU B 1 310 ? -15.83500 -1.84800 -21.29200 1.000 59.27000 276 LEU B N 1
ATOM 5010 C CA . LEU B 1 310 ? -14.67300 -2.68700 -21.00800 1.000 55.94000 276 LEU B CA 1
ATOM 5011 C C . LEU B 1 310 ? -15.09300 -3.98600 -20.33600 1.000 55.08000 276 LEU B C 1
ATOM 5012 O O . LEU B 1 310 ? -14.61100 -5.07100 -20.68900 1.000 53.70000 276 LEU B O 1
ATOM 5017 N N . VAL B 1 311 ? -15.98600 -3.88600 -19.34900 1.000 58.14000 277 VAL B N 1
ATOM 5018 C CA . VAL B 1 311 ? -16.49500 -5.06900 -18.66200 1.000 58.11000 277 VAL B CA 1
ATOM 5019 C C . VAL B 1 311 ? -17.30300 -5.93200 -19.62300 1.000 59.13000 277 VAL B C 1
ATOM 5020 O O . VAL B 1 311 ? -17.06400 -7.13800 -19.75200 1.000 59.54000 277 VAL B O 1
ATOM 5024 N N . SER B 1 312 ? -18.25900 -5.31800 -20.32500 1.000 59.72000 278 SER B N 1
ATOM 5025 C CA . SER B 1 312 ? -19.13400 -6.06400 -21.22300 1.000 59.27000 278 SER B CA 1
ATOM 5026 C C . SER B 1 312 ? -18.33600 -6.82300 -22.27700 1.000 60.73000 278 SER B C 1
ATOM 5027 O O . SER B 1 312 ? -18.65900 -7.97100 -22.59900 1.000 65.01000 278 SER B O 1
ATOM 5030 N N . THR B 1 313 ? -17.27300 -6.21000 -22.80200 1.000 57.78000 279 THR B N 1
ATOM 5031 C CA . THR B 1 313 ? -16.47500 -6.82400 -23.85800 1.000 58.15000 279 THR B CA 1
ATOM 5032 C C . THR B 1 313 ? -15.68100 -8.03600 -23.37700 1.000 57.22000 279 THR B C 1
ATOM 5033 O O . THR B 1 313 ? -15.31300 -8.88500 -24.19500 1.000 56.75000 279 THR B O 1
ATOM 5037 N N . ASN B 1 314 ? -15.42300 -8.15600 -22.07400 1.000 58.12000 280 ASN B N 1
ATOM 5038 C CA . ASN B 1 314 ? -14.54100 -9.20000 -21.57600 1.000 55.28000 280 ASN B CA 1
ATOM 5039 C C . ASN B 1 314 ? -15.17100 -10.14800 -20.56500 1.000 54.87000 280 ASN B C 1
ATOM 5040 O O . ASN B 1 314 ? -14.57800 -11.19800 -20.28500 1.000 54.71000 280 ASN B O 1
ATOM 5045 N N . ILE B 1 315 ? -16.35000 -9.83500 -20.02400 1.000 54.89000 281 ILE B N 1
ATOM 5046 C CA . ILE B 1 315 ? -16.78000 -10.51300 -18.80300 1.000 55.25000 281 ILE B CA 1
ATOM 5047 C C . ILE B 1 315 ? -17.15000 -11.97200 -19.06000 1.000 57.95000 281 ILE B C 1
ATOM 5048 O O . ILE B 1 315 ? -16.89200 -12.84300 -18.21800 1.000 50.62000 281 ILE B O 1
ATOM 5053 N N . ARG B 1 316 ? -17.73800 -12.28000 -20.21600 1.000 59.26000 282 ARG B N 1
ATOM 5054 C CA . ARG B 1 316 ? -18.17800 -13.65200 -20.43700 1.000 58.89000 282 ARG B CA 1
ATOM 5055 C C . ARG B 1 316 ? -16.99400 -14.59400 -20.57900 1.000 59.42000 282 ARG B C 1
ATOM 5056 O O . ARG B 1 316 ? -16.97300 -15.67300 -19.97200 1.000 60.87000 282 ARG B O 1
ATOM 5064 N N . SER B 1 317 ? -15.99200 -14.20000 -21.36200 1.000 59.01000 283 SER B N 1
ATOM 5065 C CA . SER B 1 317 ? -14.80300 -15.03400 -21.47500 1.000 61.15000 283 SER B CA 1
ATOM 5066 C C . SER B 1 317 ? -14.09000 -15.17400 -20.13400 1.000 61.90000 283 SER B C 1
ATOM 5067 O O . SER B 1 317 ? -13.47700 -16.21800 -19.85800 1.000 59.08000 283 SER B O 1
ATOM 5070 N N . ILE B 1 318 ? -14.16900 -14.14200 -19.28800 1.000 57.63000 284 ILE B N 1
ATOM 5071 C CA . ILE B 1 318 ? -13.55100 -14.19900 -17.96600 1.000 55.55000 284 ILE B CA 1
ATOM 5072 C C . ILE B 1 318 ? -14.25100 -15.23100 -17.09100 1.000 51.65000 284 ILE B C 1
ATOM 5073 O O . ILE B 1 318 ? -13.60100 -16.03700 -16.41500 1.000 52.00000 284 ILE B O 1
ATOM 5078 N N . LEU B 1 319 ? -15.58500 -15.22800 -17.09100 1.000 56.41000 285 LEU B N 1
ATOM 5079 C CA . LEU B 1 319 ? -16.33400 -16.14200 -16.23800 1.000 51.14000 285 LEU B CA 1
ATOM 5080 C C . LEU B 1 319 ? -16.45200 -17.53800 -16.83000 1.000 54.32000 285 LEU B C 1
ATOM 5081 O O . LEU B 1 319 ? -16.61700 -18.50100 -16.07600 1.000 52.84000 285 LEU B O 1
ATOM 5086 N N . GLU B 1 320 ? -16.36800 -17.67000 -18.15500 1.000 56.10000 286 GLU B N 1
ATOM 5087 C CA . GLU B 1 320 ? -16.27200 -18.99300 -18.76200 1.000 56.21000 286 GLU B CA 1
ATOM 5088 C C . GLU B 1 320 ? -15.00800 -19.70900 -18.30000 1.000 60.09000 286 GLU B C 1
ATOM 5089 O O . GLU B 1 320 ? -15.06400 -20.85700 -17.83800 1.000 58.68000 286 GLU B O 1
ATOM 5095 N N . ASP B 1 321 ? -13.85300 -19.04100 -18.41900 1.000 57.83000 287 ASP B N 1
ATOM 5096 C CA . ASP B 1 321 ? -12.61000 -19.62100 -17.91800 1.000 56.55000 287 ASP B CA 1
ATOM 5097 C C . ASP B 1 321 ? -12.72400 -19.96000 -16.43800 1.000 54.99000 287 ASP B C 1
ATOM 5098 O O . ASP B 1 321 ? -12.27400 -21.02400 -16.00100 1.000 54.53000 287 ASP B O 1
ATOM 5103 N N . ALA B 1 322 ? -13.32800 -19.06700 -15.65100 1.000 54.34000 288 ALA B N 1
ATOM 5104 C CA . ALA B 1 322 ? -13.46200 -19.32000 -14.22100 1.000 49.53000 288 ALA B CA 1
ATOM 5105 C C . ALA B 1 322 ? -14.38100 -20.50700 -13.95200 1.000 55.68000 288 ALA B C 1
ATOM 5106 O O . ALA B 1 322 ? -14.15700 -21.27000 -13.00500 1.000 54.52000 288 ALA B O 1
ATOM 5108 N N . LEU B 1 323 ? -15.41300 -20.68400 -14.77900 1.000 56.51000 289 LEU B N 1
ATOM 5109 C CA . LEU B 1 323 ? -16.39400 -21.74600 -14.60900 1.000 58.70000 289 LEU B CA 1
ATOM 5110 C C . LEU B 1 323 ? -16.04900 -23.01300 -15.38600 1.000 62.53000 289 LEU B C 1
ATOM 5111 O O . LEU B 1 323 ? -16.86500 -23.94000 -15.41700 1.000 62.10000 289 LEU B O 1
ATOM 5116 N N . ALA B 1 324 ? -14.86800 -23.07700 -16.00500 1.000 62.34000 290 ALA B N 1
ATOM 5117 C CA . ALA B 1 324 ? -14.50100 -24.25800 -16.78600 1.000 62.00000 290 ALA B CA 1
ATOM 5118 C C . ALA B 1 324 ? -14.53500 -25.55200 -15.97700 1.000 64.01000 290 ALA B C 1
ATOM 5119 O O . ALA B 1 324 ? -15.19100 -26.51000 -16.42200 1.000 64.94000 290 ALA B O 1
ATOM 5121 N N . PRO B 1 325 ? -13.89200 -25.66300 -14.80600 1.000 63.78000 291 PRO B N 1
ATOM 5122 C CA . PRO B 1 325 ? -13.93000 -26.94500 -14.08300 1.000 63.44000 291 PRO B CA 1
ATOM 5123 C C . PRO B 1 325 ? -15.27700 -27.25100 -13.44400 1.000 65.79000 291 PRO B C 1
ATOM 5124 O O . PRO B 1 325 ? -15.43800 -28.33700 -12.87300 1.000 64.86000 291 PRO B O 1
ATOM 5128 N N . THR B 1 326 ? -16.24500 -26.33700 -13.51700 1.000 65.00000 292 THR B N 1
ATOM 5129 C CA . THR B 1 326 ? -17.53300 -26.56600 -12.87600 1.000 64.54000 292 THR B CA 1
ATOM 5130 C C . THR B 1 326 ? -18.42500 -27.49200 -13.69100 1.000 68.07000 292 THR B C 1
ATOM 5131 O O . THR B 1 326 ? -19.22800 -28.23800 -13.11500 1.000 65.60000 292 THR B O 1
ATOM 5135 N N . GLY B 1 327 ? -18.29900 -27.46200 -15.01500 1.000 67.82000 293 GLY B N 1
ATOM 5136 C CA . GLY B 1 327 ? -19.26900 -28.10600 -15.87200 1.000 70.50000 293 GLY B CA 1
ATOM 5137 C C . GLY B 1 327 ? -20.58400 -27.36800 -15.99000 1.000 72.70000 293 GLY B C 1
ATOM 5138 O O . GLY B 1 327 ? -21.50600 -27.87700 -16.63900 1.000 76.72000 293 GLY B O 1
ATOM 5139 N N . VAL B 1 328 ? -20.70400 -26.19500 -15.37300 1.000 65.95000 294 VAL B N 1
ATOM 5140 C CA . VAL B 1 328 ? -21.89200 -25.36200 -15.50100 1.000 65.42000 294 VAL B CA 1
ATOM 5141 C C . VAL B 1 328 ? -21.88300 -24.67700 -16.86000 1.000 71.14000 294 VAL B C 1
ATOM 5142 O O . VAL B 1 328 ? -20.84400 -24.19400 -17.32300 1.000 68.60000 294 VAL B O 1
ATOM 5146 N N . GLN B 1 329 ? -23.04600 -24.64200 -17.51400 1.000 69.40000 295 GLN B N 1
ATOM 5147 C CA . GLN B 1 329 ? -23.22800 -23.85600 -18.72700 1.000 71.65000 295 GLN B CA 1
ATOM 5148 C C . GLN B 1 329 ? -24.43100 -22.92500 -18.66600 1.000 74.21000 295 GLN B C 1
ATOM 5149 O O . GLN B 1 329 ? -24.51300 -21.99800 -19.47900 1.000 77.82000 295 GLN B O 1
ATOM 5155 N N . ASP B 1 330 ? -25.33300 -23.10100 -17.70700 1.000 70.85000 296 ASP B N 1
ATOM 5156 C CA . ASP B 1 330 ? -26.40100 -22.13500 -17.49200 1.000 70.25000 296 ASP B CA 1
ATOM 5157 C C . ASP B 1 330 ? -25.91600 -21.06000 -16.52700 1.000 69.00000 296 ASP B C 1
ATOM 5158 O O . ASP B 1 330 ? -25.40900 -21.37300 -15.44600 1.000 66.74000 296 ASP B O 1
ATOM 5163 N N . TRP B 1 331 ? -26.06300 -19.79100 -16.92500 1.000 68.62000 297 TRP B N 1
ATOM 5164 C CA . TRP B 1 331 ? -25.60000 -18.69400 -16.08500 1.000 67.30000 297 TRP B CA 1
ATOM 5165 C C . TRP B 1 331 ? -26.55300 -18.38200 -14.94700 1.000 65.55000 297 TRP B C 1
ATOM 5166 O O . TRP B 1 331 ? -26.12200 -17.82000 -13.93600 1.000 61.47000 297 TRP B O 1
ATOM 5177 N N . ASN B 1 332 ? -27.83200 -18.73100 -15.08500 1.000 67.91000 298 ASN B N 1
ATOM 5178 C CA . ASN B 1 332 ? -28.76200 -18.62200 -13.97000 1.000 65.58000 298 ASN B CA 1
ATOM 5179 C C . ASN B 1 332 ? -28.59200 -19.75300 -12.96600 1.000 60.27000 298 ASN B C 1
ATOM 5180 O O . ASN B 1 332 ? -29.19400 -19.70300 -11.88700 1.000 62.74000 298 ASN B O 1
ATOM 5185 N N . SER B 1 333 ? -27.77700 -20.75000 -13.29300 1.000 59.60000 299 SER B N 1
ATOM 5186 C CA . SER B 1 333 ? -27.48300 -21.88200 -12.42500 1.000 62.99000 299 SER B CA 1
ATOM 5187 C C . SER B 1 333 ? -26.46500 -21.56500 -11.32800 1.000 61.85000 299 SER B C 1
ATOM 5188 O O . SER B 1 333 ? -26.18300 -22.44200 -10.50100 1.000 59.74000 299 SER B O 1
ATOM 5191 N N . ILE B 1 334 ? -25.90600 -20.34900 -11.30200 1.000 58.55000 300 ILE B N 1
ATOM 5192 C CA . ILE B 1 334 ? -24.88900 -19.95100 -10.33500 1.000 57.18000 300 ILE B CA 1
ATOM 5193 C C . ILE B 1 334 ? -25.31400 -18.65100 -9.66100 1.000 53.97000 300 ILE B C 1
ATOM 5194 O O . ILE B 1 334 ? -26.10600 -17.87400 -10.20000 1.000 56.13000 300 ILE B O 1
ATOM 5199 N N . PHE B 1 335 ? -24.77000 -18.41300 -8.46800 1.000 52.70000 301 PHE B N 1
ATOM 5200 C CA . PH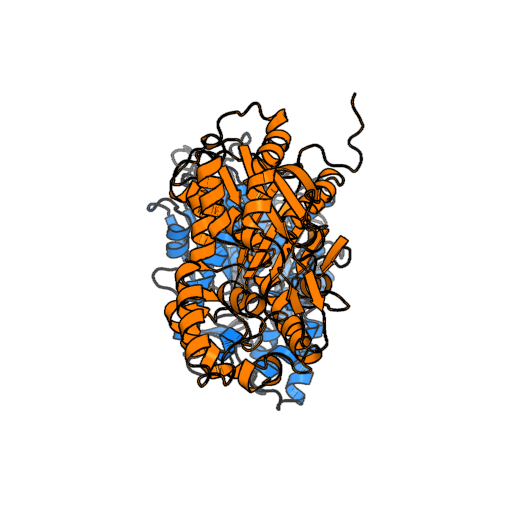E B 1 335 ? -25.06000 -17.16400 -7.77600 1.000 52.50000 301 PHE B CA 1
ATOM 5201 C C . PHE B 1 335 ? -23.98400 -16.12000 -8.08500 1.000 49.63000 301 PHE B C 1
ATOM 5202 O O . PHE B 1 335 ? -22.90000 -16.43800 -8.58400 1.000 46.03000 301 PHE B O 1
ATOM 5210 N N . TRP B 1 336 ? -24.30200 -14.85500 -7.78900 1.000 44.00000 302 TRP B N 1
ATOM 5211 C CA . TRP B 1 336 ? -23.57200 -13.72700 -8.35700 1.000 48.09000 302 TRP B CA 1
ATOM 5212 C C . TRP B 1 336 ? -23.21200 -12.68400 -7.30800 1.000 44.97000 302 TRP B C 1
ATOM 5213 O O . TRP B 1 336 ? -24.05400 -12.29200 -6.49600 1.000 39.39000 302 TRP B O 1
ATOM 5224 N N . ILE B 1 337 ? -21.96300 -12.21800 -7.34400 1.000 44.79000 303 ILE B N 1
ATOM 5225 C CA . ILE B 1 337 ? -21.53100 -11.01800 -6.62400 1.000 38.53000 303 ILE B CA 1
ATOM 5226 C C . ILE B 1 337 ? -20.72200 -10.19600 -7.61500 1.000 42.27000 303 ILE B C 1
ATOM 5227 O O . ILE B 1 337 ? -19.65200 -10.63500 -8.05700 1.000 39.25000 303 ILE B O 1
ATOM 5232 N N . ILE B 1 338 ? -21.23400 -9.02300 -7.98500 1.000 35.96000 304 ILE B N 1
ATOM 5233 C CA . ILE B 1 338 ? -20.57700 -8.12800 -8.93000 1.000 37.51000 304 ILE B CA 1
ATOM 5234 C C . ILE B 1 338 ? -20.32200 -6.80900 -8.22200 1.000 36.31000 304 ILE B C 1
ATOM 5235 O O . ILE B 1 338 ? -21.22900 -6.26600 -7.58200 1.000 38.39000 304 ILE B O 1
ATOM 5240 N N . HIS B 1 339 ? -19.09400 -6.31200 -8.30900 1.000 37.36000 305 HIS B N 1
ATOM 5241 C CA . HIS B 1 339 ? -18.79300 -5.02100 -7.70400 1.000 38.30000 305 HIS B CA 1
ATOM 5242 C C . HIS B 1 339 ? -19.67300 -3.96200 -8.34900 1.000 36.85000 305 HIS B C 1
ATOM 5243 O O . HIS B 1 339 ? -19.63500 -3.80600 -9.57600 1.000 35.41000 305 HIS B O 1
ATOM 5250 N N . PRO B 1 340 ? -20.47600 -3.23300 -7.58100 1.000 34.48000 306 PRO B N 1
ATOM 5251 C CA . PRO B 1 340 ? -21.41900 -2.28600 -8.18900 1.000 36.00000 306 PRO B CA 1
ATOM 5252 C C . PRO B 1 340 ? -20.86000 -0.87800 -8.29600 1.000 38.54000 306 PRO B C 1
ATOM 5253 O O . PRO B 1 340 ? -21.57400 0.09600 -8.03500 1.000 43.03000 306 PRO B O 1
ATOM 5257 N N . GLY B 1 341 ? -19.58700 -0.75500 -8.67800 1.000 44.15000 307 GLY B N 1
ATOM 5258 C CA . GLY B 1 341 ? -18.97800 0.56500 -8.77000 1.000 45.10000 307 GLY B CA 1
ATOM 5259 C C . GLY B 1 341 ? -19.70800 1.47100 -9.74100 1.000 49.23000 307 GLY B C 1
ATOM 5260 O O . GLY B 1 341 ? -19.98400 2.63600 -9.44100 1.000 42.99000 307 GLY B O 1
ATOM 5261 N N . MET B 1 342 ? -20.02300 0.94700 -10.92100 1.000 50.62000 308 MET B N 1
ATOM 5262 C CA . MET B 1 342 ? -20.92400 1.60200 -11.85800 1.000 55.92000 308 MET B CA 1
ATOM 5263 C C . MET B 1 342 ? -22.21700 0.80300 -11.89600 1.000 52.44000 308 MET B C 1
ATOM 5264 O O . MET B 1 342 ? -22.20700 -0.35200 -12.35300 1.000 52.60000 308 MET B O 1
ATOM 5269 N N . PRO B 1 343 ? -23.33700 1.34900 -11.41800 1.000 51.11000 309 PRO B N 1
ATOM 5270 C CA . PRO B 1 343 ? -24.59300 0.57900 -11.45000 1.000 55.23000 309 PRO B CA 1
ATOM 5271 C C . PRO B 1 343 ? -25.00400 0.14700 -12.84800 1.000 57.38000 309 PRO B C 1
ATOM 5272 O O . PRO B 1 343 ? -25.71200 -0.85700 -12.98900 1.000 57.49000 309 PRO B O 1
ATOM 5276 N N . ALA B 1 344 ? -24.57200 0.86900 -13.88700 1.000 54.01000 310 ALA B N 1
ATOM 5277 C CA . ALA B 1 344 ? -24.92600 0.49200 -15.25000 1.000 51.56000 310 ALA B CA 1
ATOM 5278 C C . ALA B 1 344 ? -24.39000 -0.88400 -15.61000 1.000 57.91000 310 ALA B C 1
ATOM 5279 O O . ALA B 1 344 ? -25.01700 -1.60900 -16.39100 1.000 59.56000 310 ALA B O 1
ATOM 5281 N N . ILE B 1 345 ? -23.23700 -1.26200 -15.05100 1.000 57.15000 311 ILE B N 1
ATOM 5282 C CA . ILE B 1 345 ? -22.61200 -2.53800 -15.39100 1.000 55.45000 311 ILE B CA 1
ATOM 5283 C C . ILE B 1 345 ? -23.48300 -3.70700 -14.95500 1.000 57.73000 311 ILE B C 1
ATOM 5284 O O . ILE B 1 345 ? -23.49000 -4.76300 -15.60300 1.000 56.96000 311 ILE B O 1
ATOM 5289 N N . LEU B 1 346 ? -24.22900 -3.54500 -13.85700 1.000 58.73000 312 LEU B N 1
ATOM 5290 C CA . LEU B 1 346 ? -25.13300 -4.60000 -13.41100 1.000 55.30000 312 LEU B CA 1
ATOM 5291 C C . LEU B 1 346 ? -26.24300 -4.85200 -14.42200 1.000 60.64000 312 LEU B C 1
ATOM 5292 O O . LEU B 1 346 ? -26.67400 -5.99700 -14.59900 1.000 63.31000 312 LEU B O 1
ATOM 5297 N N . ASP B 1 347 ? -26.71900 -3.80400 -15.08900 1.000 59.19000 313 ASP B N 1
ATOM 5298 C CA . ASP B 1 347 ? -27.76700 -3.97600 -16.08600 1.000 61.86000 313 ASP B CA 1
ATOM 5299 C C . ASP B 1 347 ? -27.21600 -4.59400 -17.36600 1.000 65.33000 313 ASP B C 1
ATOM 5300 O O . ASP B 1 347 ? -27.78500 -5.55600 -17.89400 1.000 67.43000 313 ASP B O 1
ATOM 5305 N N . GLN B 1 348 ? -26.09800 -4.06500 -17.87000 1.000 60.67000 314 GLN B N 1
ATOM 5306 C CA . GLN B 1 348 ? -25.53000 -4.59100 -19.10600 1.000 61.89000 314 GLN B CA 1
ATOM 5307 C C . GLN B 1 348 ? -25.11400 -6.04900 -18.95000 1.000 66.12000 314 GLN B C 1
ATOM 5308 O O . GLN B 1 348 ? -25.26700 -6.85000 -19.88100 1.000 67.54000 314 GLN B O 1
ATOM 5314 N N . THR B 1 349 ? -24.58500 -6.41300 -17.78000 1.000 63.32000 315 THR B N 1
ATOM 5315 C CA . THR B 1 349 ? -24.18800 -7.79800 -17.56300 1.000 63.16000 315 THR B CA 1
ATOM 5316 C C . THR B 1 349 ? -25.40800 -8.70100 -17.47600 1.000 65.76000 315 THR B C 1
ATOM 5317 O O . THR B 1 349 ? -25.41400 -9.80500 -18.03500 1.000 65.86000 315 THR B O 1
ATOM 5321 N N . GLU B 1 350 ? -26.44700 -8.23900 -16.77300 1.000 66.79000 316 GLU B N 1
ATOM 5322 C CA . GLU B 1 350 ? -27.72100 -8.94700 -16.72000 1.000 65.02000 316 GLU B CA 1
ATOM 5323 C C . GLU B 1 350 ? -28.26100 -9.21800 -18.11800 1.000 69.27000 316 GLU B C 1
ATOM 5324 O O . GLU B 1 350 ? -28.81800 -10.29100 -18.38400 1.000 70.00000 316 GLU B O 1
ATOM 5330 N N . LYS B 1 351 ? -28.09300 -8.25700 -19.02900 1.000 67.68000 317 LYS B N 1
ATOM 5331 C CA . LYS B 1 351 ? -28.65200 -8.38200 -20.37100 1.000 69.58000 317 LYS B CA 1
ATOM 5332 C C . LYS B 1 351 ? -27.79700 -9.29000 -21.24900 1.000 71.01000 317 LYS B C 1
ATOM 5333 O O . LYS B 1 351 ? -28.31500 -10.21700 -21.87800 1.000 72.30000 317 LYS B O 1
ATOM 5339 N N . LEU B 1 352 ? -26.48700 -9.03700 -21.30800 1.000 69.25000 318 LEU B N 1
ATOM 5340 C CA . LEU B 1 352 ? -25.62000 -9.85700 -22.14800 1.000 72.05000 318 LEU B CA 1
ATOM 5341 C C . LEU B 1 352 ? -25.70900 -11.32700 -21.75300 1.000 73.48000 318 LEU B C 1
ATOM 5342 O O . LEU B 1 352 ? -25.82300 -12.20600 -22.61300 1.000 77.25000 318 LEU B O 1
ATOM 5347 N N . LEU B 1 353 ? -25.67400 -11.61100 -20.45200 1.000 71.72000 319 LEU B N 1
ATOM 5348 C CA . LEU B 1 353 ? -25.68000 -12.97800 -19.95500 1.000 71.42000 319 LEU B CA 1
ATOM 5349 C C . LEU B 1 353 ? -27.08500 -13.52400 -19.74100 1.000 72.28000 319 LEU B C 1
ATOM 5350 O O . LEU B 1 353 ? -27.22900 -14.62300 -19.18800 1.000 75.33000 319 LEU B O 1
ATOM 5355 N N . GLN B 1 354 ? -28.11400 -12.79200 -20.17500 1.000 71.45000 320 GLN B N 1
ATOM 5356 C CA . GLN B 1 354 ? -29.50700 -13.24600 -20.09700 1.000 75.14000 320 GLN B CA 1
ATOM 5357 C C . GLN B 1 354 ? -29.87300 -13.64400 -18.67000 1.000 72.80000 320 GLN B C 1
ATOM 5358 O O . GLN B 1 354 ? -30.57100 -14.63300 -18.43100 1.000 74.36000 320 GLN B O 1
ATOM 5364 N N . LEU B 1 355 ? -29.37900 -12.86900 -17.70300 1.000 71.11000 321 LEU B N 1
ATOM 5365 C CA . LEU B 1 355 ? -29.51200 -13.25500 -16.30600 1.000 70.02000 321 LEU B CA 1
ATOM 5366 C C . LEU B 1 355 ? -30.95200 -13.10900 -15.83800 1.000 70.08000 321 LEU B C 1
ATOM 5367 O O . LEU B 1 355 ? -31.66300 -12.18000 -16.22800 1.000 70.87000 321 LEU B O 1
ATOM 5372 N N . ASP B 1 356 ? -31.38300 -14.05600 -15.00300 1.000 71.62000 322 ASP B N 1
ATOM 5373 C CA . ASP B 1 356 ? -32.68600 -13.94100 -14.36800 1.000 73.02000 322 ASP B CA 1
ATOM 5374 C C . ASP B 1 356 ? -32.73200 -12.67400 -13.52000 1.000 73.21000 322 ASP B C 1
ATOM 5375 O O . ASP B 1 356 ? -31.71800 -12.22200 -12.97200 1.000 71.38000 322 ASP B O 1
ATOM 5380 N N . LYS B 1 357 ? -33.93400 -12.10600 -13.40700 1.000 72.78000 323 LYS B N 1
ATOM 5381 C CA . LYS B 1 357 ? -34.04700 -10.73200 -12.91700 1.000 73.73000 323 LYS B CA 1
ATOM 5382 C C . LYS B 1 357 ? -33.67800 -10.58600 -11.44800 1.000 70.60000 323 LYS B C 1
ATOM 5383 O O . LYS B 1 357 ? -33.50000 -9.46400 -10.96000 1.000 70.52000 323 LYS B O 1
ATOM 5389 N N . GLU B 1 358 ? -33.50500 -11.68300 -10.73400 1.000 67.72000 324 GLU B N 1
ATOM 5390 C CA . GLU B 1 358 ? -33.20700 -11.61000 -9.30900 1.000 66.46000 324 GLU B CA 1
ATOM 5391 C C . GLU B 1 358 ? -31.87000 -12.25200 -8.93900 1.000 60.58000 324 GLU B C 1
ATOM 5392 O O . GLU B 1 358 ? -31.54300 -12.34600 -7.74500 1.000 59.21000 324 GLU B O 1
ATOM 5398 N N . LYS B 1 359 ? -31.08100 -12.70200 -9.91400 1.000 60.12000 325 LYS B N 1
ATOM 5399 C CA . LYS B 1 359 ? -29.77000 -13.24800 -9.57400 1.000 60.16000 325 LYS B CA 1
ATOM 5400 C C . LYS B 1 359 ? -28.88800 -12.17600 -8.93500 1.000 55.44000 325 LYS B C 1
ATOM 5401 O O . LYS B 1 359 ? -28.14100 -12.45900 -7.99000 1.000 53.03000 325 LYS B O 1
ATOM 5407 N N . LEU B 1 360 ? -29.00600 -10.92500 -9.40100 1.000 53.53000 326 LEU B N 1
ATOM 5408 C CA . LEU B 1 360 ? -28.24400 -9.79700 -8.87000 1.000 56.08000 326 LEU B CA 1
ATOM 5409 C C . LEU B 1 360 ? -28.93900 -9.11400 -7.70100 1.000 49.95000 326 LEU B C 1
ATOM 5410 O O . LEU B 1 360 ? -28.68900 -7.92800 -7.44200 1.000 43.94000 326 LEU B O 1
ATOM 5415 N N . LYS B 1 361 ? -29.79500 -9.84000 -6.98100 1.000 49.91000 327 LYS B N 1
ATOM 5416 C CA . LYS B 1 361 ? -30.61900 -9.23000 -5.94300 1.000 49.40000 327 LYS B CA 1
ATOM 5417 C C . LYS B 1 361 ? -29.76900 -8.70500 -4.79100 1.000 44.03000 327 LYS B C 1
ATOM 5418 O O . LYS B 1 361 ? -29.95500 -7.56800 -4.33700 1.000 38.89000 327 LYS B O 1
ATOM 5424 N N . ALA B 1 362 ? -28.85200 -9.53700 -4.28300 1.000 43.35000 328 ALA B N 1
ATOM 5425 C CA . ALA B 1 362 ? -28.03200 -9.13200 -3.14400 1.000 43.65000 328 ALA B CA 1
ATOM 5426 C C . ALA B 1 362 ? -27.08300 -8.00000 -3.52200 1.000 41.43000 328 ALA B C 1
ATOM 5427 O O . ALA B 1 362 ? -26.86000 -7.07700 -2.72700 1.000 37.57000 328 ALA B O 1
ATOM 5429 N N . THR B 1 363 ? -26.50600 -8.06400 -4.72700 1.000 39.87000 329 THR B N 1
ATOM 5430 C CA . THR B 1 363 ? -25.67600 -6.96400 -5.20900 1.000 40.86000 329 THR B CA 1
ATOM 5431 C C . THR B 1 363 ? -26.44200 -5.64700 -5.16800 1.000 41.75000 329 THR B C 1
ATOM 5432 O O . THR B 1 363 ? -25.98600 -4.66800 -4.56300 1.000 37.62000 329 THR B O 1
ATOM 5436 N N . ARG B 1 364 ? -27.63700 -5.62000 -5.77300 1.000 42.67000 330 ARG B N 1
ATOM 5437 C CA . ARG B 1 364 ? -28.40500 -4.38100 -5.83800 1.000 41.02000 330 ARG B CA 1
ATOM 5438 C C . ARG B 1 364 ? -28.84700 -3.91300 -4.46400 1.000 37.80000 330 ARG B C 1
ATOM 5439 O O . ARG B 1 364 ? -29.06600 -2.71200 -4.26300 1.000 37.22000 330 ARG B O 1
ATOM 5447 N N . HIS B 1 365 ? -28.98300 -4.83400 -3.50700 1.000 39.21000 331 HIS B N 1
ATOM 5448 C CA . HIS B 1 365 ? -29.40000 -4.42900 -2.16800 1.000 41.10000 331 HIS B CA 1
ATOM 5449 C C . HIS B 1 365 ? -28.29800 -3.65900 -1.45800 1.000 39.92000 331 HIS B C 1
ATOM 5450 O O . HIS B 1 365 ? -28.57300 -2.67700 -0.75700 1.000 36.49000 331 HIS B O 1
ATOM 5457 N N . VAL B 1 366 ? -27.04400 -4.09300 -1.61700 1.000 40.08000 332 VAL B N 1
ATOM 5458 C CA . VAL B 1 366 ? -25.94800 -3.38300 -0.96700 1.000 40.45000 332 VAL B CA 1
ATOM 5459 C C . VAL B 1 366 ? -25.73100 -2.02100 -1.62200 1.000 32.84000 332 VAL B C 1
ATOM 5460 O O . VAL B 1 366 ? -25.55200 -1.01200 -0.93200 1.000 31.72000 332 VAL B O 1
ATOM 5464 N N . LEU B 1 367 ? -25.75100 -1.96500 -2.95800 1.000 33.72000 333 LEU B N 1
ATOM 5465 C CA . LEU B 1 367 ? -25.62400 -0.67000 -3.62600 1.000 34.93000 333 LEU B CA 1
ATOM 5466 C C . LEU B 1 367 ? -26.71000 0.30000 -3.16400 1.000 36.51000 333 LEU B C 1
ATOM 5467 O O . LEU B 1 367 ? -26.43500 1.47700 -2.90300 1.000 38.13000 333 LEU B O 1
ATOM 5472 N N . SER B 1 368 ? -27.94700 -0.18000 -3.03100 1.000 38.10000 334 SER B N 1
ATOM 5473 C CA . SER B 1 368 ? -29.02200 0.71400 -2.61500 1.000 39.32000 334 SER B CA 1
ATOM 5474 C C . SER B 1 368 ? -28.84900 1.16800 -1.16700 1.000 38.93000 334 SER B C 1
ATOM 5475 O O . SER B 1 368 ? -29.00700 2.35400 -0.85900 1.000 39.73000 334 SER B O 1
ATOM 5478 N N . GLU B 1 369 ? -28.52400 0.24800 -0.26300 1.000 36.16000 335 GLU B N 1
ATOM 5479 C CA . GLU B 1 369 ? -28.51700 0.56200 1.16200 1.000 36.75000 335 GLU B CA 1
ATOM 5480 C C . GLU B 1 369 ? -27.20900 1.16900 1.64500 1.000 36.93000 335 GLU B C 1
ATOM 5481 O O . GLU B 1 369 ? -27.18700 1.79600 2.71100 1.000 33.94000 335 GLU B O 1
ATOM 5487 N N . PHE B 1 370 ? -26.11500 1.00700 0.89600 1.000 38.01000 336 PHE B N 1
ATOM 5488 C CA . PHE B 1 370 ? -24.81900 1.45800 1.39000 1.000 37.21000 336 PHE B CA 1
ATOM 5489 C C . PHE B 1 370 ? -23.98000 2.22200 0.37100 1.000 34.59000 336 PHE B C 1
ATOM 5490 O O . PHE B 1 370 ? -23.01600 2.87900 0.77500 1.000 31.72000 336 PHE B O 1
ATOM 5498 N N . GLY B 1 371 ? -24.29700 2.17900 -0.91200 1.000 34.07000 337 GLY B N 1
ATOM 5499 C CA . GLY B 1 371 ? -23.42300 2.78000 -1.89400 1.000 36.08000 337 GLY B CA 1
ATOM 5500 C C . GLY B 1 371 ? -22.20700 1.90700 -2.16700 1.000 35.24000 337 GLY B C 1
ATOM 5501 O O . GLY B 1 371 ? -22.14200 0.72600 -1.80400 1.000 32.31000 337 GLY B O 1
ATOM 5502 N N . ASN B 1 372 ? -21.22800 2.51200 -2.82600 1.000 32.98000 338 ASN B N 1
ATOM 5503 C CA . ASN B 1 372 ? -19.98400 1.83100 -3.17300 1.000 31.40000 338 ASN B CA 1
ATOM 5504 C C . ASN B 1 372 ? -18.96800 2.10600 -2.06700 1.000 30.79000 338 ASN B C 1
ATOM 5505 O O . ASN B 1 372 ? -18.40600 3.20000 -1.98100 1.000 33.87000 338 ASN B O 1
ATOM 5510 N N . MET B 1 373 ? -18.72900 1.10800 -1.21500 1.000 31.03000 339 MET B N 1
ATOM 5511 C CA . MET B 1 373 ? -17.74300 1.19500 -0.13600 1.000 27.12000 339 MET B CA 1
ATOM 5512 C C . MET B 1 373 ? -16.38500 0.64600 -0.55600 1.000 28.92000 339 MET B C 1
ATOM 5513 O O . MET B 1 373 ? -15.75100 -0.10000 0.19900 1.000 28.42000 339 MET B O 1
ATOM 5518 N N . PHE B 1 374 ? -15.93600 0.97100 -1.76900 1.000 28.88000 340 PHE B N 1
ATOM 5519 C CA . PHE B 1 374 ? -14.60200 0.62100 -2.28800 1.000 26.27000 340 PHE B CA 1
ATOM 5520 C C . PHE B 1 374 ? -14.44200 -0.90000 -2.25900 1.000 25.84000 340 PHE B C 1
ATOM 5521 O O . PHE B 1 374 ? -15.36700 -1.61600 -2.68400 1.000 26.64000 340 PHE B O 1
ATOM 5529 N N . SER B 1 375 ? -13.31100 -1.43100 -1.76800 1.000 23.56000 341 SER B N 1
ATOM 5530 C CA . SER B 1 375 ? -13.04000 -2.86700 -1.80000 1.000 24.82000 341 SER B CA 1
ATOM 5531 C C . SER B 1 375 ? -13.94600 -3.67900 -0.87200 1.000 28.35000 341 SER B C 1
ATOM 5532 O O . SER B 1 375 ? -14.04100 -4.90200 -1.03000 1.000 25.95000 341 SER B O 1
ATOM 5535 N N . ALA B 1 376 ? -14.59500 -3.04700 0.10500 1.000 24.46000 342 ALA B N 1
ATOM 5536 C CA . ALA B 1 376 ? -15.43100 -3.81400 1.02600 1.000 25.92000 342 ALA B CA 1
ATOM 5537 C C . ALA B 1 376 ? -16.79300 -4.16800 0.43600 1.000 30.10000 342 ALA B C 1
ATOM 5538 O O . ALA B 1 376 ? -17.45500 -5.08500 0.94000 1.000 31.19000 342 ALA B O 1
ATOM 5540 N N . THR B 1 377 ? -17.21500 -3.47500 -0.62300 1.000 26.26000 343 THR B N 1
ATOM 5541 C CA . THR B 1 377 ? -18.55800 -3.65700 -1.16900 1.000 26.13000 343 THR B CA 1
ATOM 5542 C C . THR B 1 377 ? -18.85400 -5.11900 -1.52800 1.000 30.67000 343 THR B C 1
ATOM 5543 O O . THR B 1 377 ? -19.92200 -5.63900 -1.18700 1.000 29.75000 343 THR B O 1
ATOM 5547 N N . VAL B 1 378 ? -17.92900 -5.81300 -2.20500 1.000 28.30000 344 VAL B N 1
ATOM 5548 C CA . VAL B 1 378 ? -18.26000 -7.18100 -2.63200 1.000 28.52000 344 VAL B CA 1
ATOM 5549 C C . VAL B 1 378 ? -18.42500 -8.10300 -1.42900 1.000 28.73000 344 VAL B C 1
ATOM 5550 O O . VAL B 1 378 ? -19.14900 -9.10800 -1.49100 1.000 29.71000 344 VAL B O 1
ATOM 5554 N N . LEU B 1 379 ? -17.77300 -7.77600 -0.31900 1.000 29.31000 345 LEU B N 1
ATOM 5555 C CA . LEU B 1 379 ? -17.87600 -8.58800 0.88000 1.000 28.22000 345 LEU B CA 1
ATOM 5556 C C . LEU B 1 379 ? -19.17000 -8.29500 1.63600 1.000 31.69000 345 LEU B C 1
ATOM 5557 O O . LEU B 1 379 ? -19.77500 -9.21300 2.20400 1.000 35.18000 345 LEU B O 1
ATOM 5562 N N . PHE B 1 380 ? -19.62500 -7.03500 1.63200 1.000 27.13000 346 PHE B N 1
ATOM 5563 C CA . PHE B 1 380 ? -20.99400 -6.74800 2.04900 1.000 30.94000 346 PHE B CA 1
ATOM 5564 C C . PHE B 1 380 ? -21.99600 -7.56600 1.23500 1.000 32.93000 346 PHE B C 1
ATOM 5565 O O . PHE B 1 380 ? -22.99100 -8.06400 1.77600 1.000 31.38000 346 PHE B O 1
ATOM 5573 N N . ILE B 1 381 ? -21.75300 -7.71200 -0.07100 1.000 30.41000 347 ILE B N 1
ATOM 5574 C CA . ILE B 1 381 ? -22.69700 -8.41900 -0.93400 1.000 29.26000 347 ILE B CA 1
ATOM 5575 C C . ILE B 1 381 ? -22.66600 -9.91600 -0.65600 1.000 36.58000 347 ILE B C 1
ATOM 5576 O O . ILE B 1 381 ? -23.71000 -10.58400 -0.66900 1.000 35.91000 347 ILE B O 1
ATOM 5581 N N . LEU B 1 382 ? -21.47500 -10.46900 -0.40400 1.000 32.49000 348 LEU B N 1
ATOM 5582 C CA . LEU B 1 382 ? -21.37900 -11.87800 -0.04000 1.000 34.08000 348 LEU B CA 1
ATOM 5583 C C . LEU B 1 382 ? -22.16700 -12.15600 1.23400 1.000 38.04000 348 LEU B C 1
ATOM 5584 O O . LEU B 1 382 ? -22.92400 -13.13000 1.31000 1.000 35.37000 348 LEU B O 1
ATOM 5589 N N . ASP B 1 383 ? -22.00500 -11.29500 2.24400 1.000 36.67000 349 ASP B N 1
ATOM 5590 C CA . ASP B 1 383 ? -22.73900 -11.46400 3.49400 1.000 37.46000 349 ASP B CA 1
ATOM 5591 C C . ASP B 1 383 ? -24.24000 -11.29400 3.28200 1.000 39.35000 349 ASP B C 1
ATOM 5592 O O . ASP B 1 383 ? -25.03800 -12.08200 3.80300 1.000 39.53000 349 ASP B O 1
ATOM 5597 N N . GLN B 1 384 ? -24.64000 -10.26800 2.52800 1.000 34.25000 350 GLN B N 1
ATOM 5598 C CA . GLN B 1 384 ? -26.05100 -10.08000 2.21800 1.000 39.53000 350 GLN B CA 1
ATOM 5599 C C . GLN B 1 384 ? -26.61200 -11.27300 1.45100 1.000 43.08000 350 GLN B C 1
ATOM 5600 O O . GLN B 1 384 ? -27.72100 -11.74400 1.74000 1.000 40.67000 350 GLN B O 1
ATOM 5606 N N . LEU B 1 385 ? -25.85700 -11.77500 0.47200 1.000 39.86000 351 LEU B N 1
ATOM 5607 C CA . LEU B 1 385 ? -26.29000 -12.94600 -0.28100 1.000 40.59000 351 LEU B CA 1
ATOM 5608 C C . LEU B 1 385 ? -26.45400 -14.15200 0.62900 1.000 45.03000 351 LEU B C 1
ATOM 5609 O O . LEU B 1 385 ? -27.35200 -14.97800 0.42000 1.000 47.69000 351 LEU B O 1
ATOM 5614 N N . ARG B 1 386 ? -25.60800 -14.25900 1.65100 1.000 44.13000 352 ARG B N 1
ATOM 5615 C CA . ARG B 1 386 ? -25.70800 -15.36600 2.59000 1.000 42.56000 352 ARG B CA 1
ATOM 5616 C C . ARG B 1 386 ? -26.96000 -15.23900 3.45400 1.000 46.55000 352 ARG B C 1
ATOM 5617 O O . ARG B 1 386 ? -27.72200 -16.20200 3.60600 1.000 47.66000 352 ARG B O 1
ATOM 5625 N N . LYS B 1 387 ? -27.17900 -14.06000 4.03800 1.000 41.82000 353 LYS B N 1
ATOM 5626 C CA . LYS B 1 387 ? -28.30000 -13.87900 4.95500 1.000 46.41000 353 LYS B CA 1
ATOM 5627 C C . LYS B 1 387 ? -29.62900 -14.09600 4.24600 1.000 50.51000 353 LYS B C 1
ATOM 5628 O O . LYS B 1 387 ? -30.49900 -14.81900 4.74300 1.000 54.73000 353 LYS B O 1
ATOM 5634 N N . GLY B 1 388 ? -29.79900 -13.48500 3.07300 1.000 47.25000 354 GLY B N 1
ATOM 5635 C CA . GLY B 1 388 ? -31.01100 -13.69500 2.30200 1.000 49.77000 354 GLY B CA 1
ATOM 5636 C C . GLY B 1 388 ? -31.23300 -15.14100 1.90000 1.000 55.08000 354 GLY B C 1
ATOM 5637 O O . GLY B 1 388 ? -32.37800 -15.58900 1.78800 1.000 54.74000 354 GLY B O 1
ATOM 5638 N N . ALA B 1 389 ? -30.15200 -15.89200 1.67800 1.000 49.69000 355 ALA B N 1
ATOM 5639 C CA . ALA B 1 389 ? -30.30900 -17.29400 1.31500 1.000 52.12000 355 ALA B CA 1
ATOM 5640 C C . ALA B 1 389 ? -30.92400 -18.09500 2.45800 1.000 56.79000 355 ALA B C 1
ATOM 5641 O O . ALA B 1 389 ? -31.74100 -18.99300 2.22000 1.000 58.41000 355 ALA B O 1
ATOM 5643 N N . VAL B 1 390 ? -30.55900 -17.78600 3.70400 1.000 53.15000 356 VAL B N 1
ATOM 5644 C CA . VAL B 1 390 ? -31.15800 -18.52800 4.80800 1.000 58.75000 356 VAL B CA 1
ATOM 5645 C C . VAL B 1 390 ? -32.49600 -17.91600 5.22200 1.000 60.10000 356 VAL B C 1
ATOM 5646 O O . VAL B 1 390 ? -33.41600 -18.64300 5.61300 1.000 59.76000 356 VAL B O 1
ATOM 5650 N N . ALA B 1 391 ? -32.63900 -16.59200 5.11600 1.000 56.06000 357 ALA B N 1
ATOM 5651 C CA . ALA B 1 391 ? -33.90200 -15.95100 5.46200 1.000 55.84000 357 ALA B CA 1
ATOM 5652 C C . ALA B 1 391 ? -35.02900 -16.41800 4.54900 1.000 56.62000 357 ALA B C 1
ATOM 5653 O O . ALA B 1 391 ? -36.16400 -16.60700 4.99800 1.000 56.86000 357 ALA B O 1
ATOM 5655 N N . GLU B 1 392 ? -34.73800 -16.60400 3.26700 1.000 55.79000 358 GLU B N 1
ATOM 5656 C CA . GLU B 1 392 ? -35.70700 -17.13100 2.31600 1.000 57.76000 358 GLU B CA 1
ATOM 5657 C C . GLU B 1 392 ? -35.68500 -18.65500 2.23900 1.000 56.93000 358 GLU B C 1
ATOM 5658 O O . GLU B 1 392 ? -36.35900 -19.23200 1.37700 1.000 56.38000 358 GLU B O 1
ATOM 5664 N N . GLY B 1 393 ? -34.92300 -19.31100 3.11500 1.000 54.95000 359 GLY B N 1
ATOM 5665 C CA . GLY B 1 393 ? -34.86200 -20.76000 3.16600 1.000 54.96000 359 GLY B CA 1
ATOM 5666 C C . GLY B 1 393 ? -34.47400 -21.42500 1.86200 1.000 63.03000 359 GLY B C 1
ATOM 5667 O O . GLY B 1 393 ? -35.13700 -22.37100 1.42100 1.000 63.25000 359 GLY B O 1
ATOM 5668 N N . LYS B 1 394 ? -33.40000 -20.95200 1.23700 1.000 59.16000 360 LYS B N 1
ATOM 5669 C CA . LYS B 1 394 ? -32.96200 -21.54800 -0.01300 1.000 56.88000 360 LYS B CA 1
ATOM 5670 C C . LYS B 1 394 ? -32.15200 -22.81800 0.25500 1.000 54.67000 360 LYS B C 1
ATOM 5671 O O . LYS B 1 394 ? -31.77600 -23.12900 1.39000 1.000 52.71000 360 LYS B O 1
ATOM 5677 N N . SER B 1 395 ? -31.88500 -23.55400 -0.82900 1.000 56.09000 361 SER B N 1
ATOM 5678 C CA . SER B 1 395 ? -31.16500 -24.82300 -0.74400 1.000 56.30000 361 SER B CA 1
ATOM 5679 C C . SER B 1 395 ? -29.75000 -24.65500 -0.18700 1.000 57.85000 361 SER B C 1
ATOM 5680 O O . SER B 1 395 ? -29.30500 -25.46400 0.63800 1.000 55.49000 361 SER B O 1
ATOM 5683 N N . THR B 1 396 ? -29.01400 -23.63300 -0.64500 1.000 56.54000 362 THR B N 1
ATOM 5684 C CA . THR B 1 396 ? -27.60800 -23.44200 -0.29000 1.000 53.48000 362 THR B CA 1
ATOM 5685 C C . THR B 1 396 ? -27.36000 -22.01400 0.18700 1.000 51.46000 362 THR B C 1
ATOM 5686 O O . THR B 1 396 ? -28.22900 -21.14000 0.09900 1.000 50.04000 362 THR B O 1
ATOM 5690 N N . THR B 1 397 ? -26.14300 -21.77700 0.69500 1.000 49.02000 363 THR B N 1
ATOM 5691 C CA . THR B 1 397 ? -25.70800 -20.40300 0.95700 1.000 49.73000 363 THR B CA 1
ATOM 5692 C C . THR B 1 397 ? -25.61200 -19.58800 -0.32200 1.000 46.63000 363 THR B C 1
ATOM 5693 O O . THR B 1 397 ? -25.54800 -18.35600 -0.25900 1.000 50.95000 363 THR B O 1
ATOM 5697 N N . GLY B 1 398 ? -25.59500 -20.24600 -1.47700 1.000 48.01000 364 GLY B N 1
ATOM 5698 C CA . GLY B 1 398 ? -25.60500 -19.55900 -2.74900 1.000 50.97000 364 GLY B CA 1
ATOM 5699 C C . GLY B 1 398 ? -26.98800 -19.46400 -3.35800 1.000 53.38000 364 GLY B C 1
ATOM 5700 O O . GLY B 1 398 ? -27.15300 -19.65600 -4.57100 1.000 55.16000 364 GLY B O 1
ATOM 5701 N N . GLU B 1 399 ? -27.98700 -19.17500 -2.51800 1.000 51.25000 365 GLU B N 1
ATOM 5702 C CA . GLU B 1 399 ? -29.37000 -18.95000 -2.93600 1.000 50.24000 365 GLU B CA 1
ATOM 5703 C C . GLU B 1 399 ? -29.98800 -20.17300 -3.59300 1.000 52.71000 365 GLU B C 1
ATOM 5704 O O . GLU B 1 399 ? -30.95300 -20.04300 -4.35600 1.000 53.37000 365 GLU B O 1
ATOM 5710 N N . GLY B 1 400 ? -29.44700 -21.36000 -3.32200 1.000 53.95000 366 GLY B N 1
ATOM 5711 C CA . GLY B 1 400 ? -29.89100 -22.58900 -3.94300 1.000 52.55000 366 GLY B CA 1
ATOM 5712 C C . GLY B 1 400 ? -28.94000 -23.15200 -4.98300 1.000 57.37000 366 GLY B C 1
ATOM 5713 O O . GLY B 1 400 ? -29.07900 -24.32700 -5.35100 1.000 50.77000 366 GLY B O 1
ATOM 5714 N N . CYS B 1 401 ? -27.98400 -22.35800 -5.47000 1.000 54.03000 367 CYS B N 1
ATOM 5715 C CA . CYS B 1 401 ? -27.03800 -22.84300 -6.46100 1.000 50.54000 367 CYS B CA 1
ATOM 5716 C C . CYS B 1 401 ? -25.79400 -23.42900 -5.80400 1.000 54.04000 367 CYS B C 1
ATOM 5717 O O . CYS B 1 401 ? -25.48300 -23.16000 -4.63700 1.000 51.48000 367 CYS B O 1
ATOM 5720 N N . GLU B 1 402 ? -25.07400 -24.23800 -6.58800 1.000 51.00000 368 GLU B N 1
ATOM 5721 C CA . GLU B 1 402 ? -23.85400 -24.86900 -6.10300 1.000 50.23000 368 GLU B CA 1
ATOM 5722 C C . GLU B 1 402 ? -22.65200 -23.94800 -6.26700 1.000 52.02000 368 GLU B C 1
ATOM 5723 O O . GLU B 1 402 ? -21.87700 -23.75000 -5.32400 1.000 45.95000 368 GLU B O 1
ATOM 5729 N N . TRP B 1 403 ? -22.48500 -23.38800 -7.46200 1.000 51.56000 369 TRP B N 1
ATOM 5730 C CA . TRP B 1 403 ? -21.33800 -22.57400 -7.82400 1.000 50.82000 369 TRP B CA 1
ATOM 5731 C C . TRP B 1 403 ? -21.72500 -21.10200 -7.86900 1.000 50.37000 369 TRP B C 1
ATOM 5732 O O . TRP B 1 403 ? -22.89000 -20.75800 -8.08600 1.000 49.33000 369 TRP B O 1
ATOM 5743 N N . GLY B 1 404 ? -20.73100 -20.23600 -7.66800 1.000 48.59000 370 GLY B N 1
ATOM 5744 C CA . GLY B 1 404 ? -20.95300 -18.80300 -7.73100 1.000 43.80000 370 GLY B CA 1
ATOM 5745 C C . GLY B 1 404 ? -19.67400 -18.07700 -8.07200 1.000 42.17000 370 GLY B C 1
ATOM 5746 O O . GLY B 1 404 ? -18.57300 -18.56800 -7.80400 1.000 40.32000 370 GLY B O 1
ATOM 5747 N N . VAL B 1 405 ? -19.82300 -16.89600 -8.66900 1.000 38.47000 371 VAL B N 1
ATOM 5748 C CA . VAL B 1 405 ? -18.69800 -16.08600 -9.12500 1.000 39.21000 371 VAL B CA 1
ATOM 5749 C C . VAL B 1 405 ? -18.72800 -14.74300 -8.40700 1.000 42.00000 371 VAL B C 1
ATOM 5750 O O . VAL B 1 405 ? -19.78800 -14.11400 -8.29300 1.000 38.94000 371 VAL B O 1
ATOM 5754 N N . LEU B 1 406 ? -17.57000 -14.32300 -7.90200 1.000 40.03000 372 LEU B N 1
ATOM 5755 C CA . LEU B 1 406 ? -17.38600 -12.99800 -7.32800 1.000 34.37000 372 LEU B CA 1
ATOM 5756 C C . LEU B 1 406 ? -16.49000 -12.20300 -8.26600 1.000 40.39000 372 LEU B C 1
ATOM 5757 O O . LEU B 1 406 ? -15.44600 -12.69700 -8.70400 1.000 33.37000 372 LEU B O 1
ATOM 5762 N N . PHE B 1 407 ? -16.88800 -10.97000 -8.55600 1.000 38.11000 373 PHE B N 1
ATOM 5763 C CA . PHE B 1 407 ? -16.30200 -10.20800 -9.65000 1.000 40.92000 373 PHE B CA 1
ATOM 5764 C C . PHE B 1 407 ? -16.13700 -8.76000 -9.20700 1.000 34.38000 373 PHE B C 1
ATOM 5765 O O . PHE B 1 407 ? -17.13200 -8.09000 -8.92100 1.000 35.47000 373 PHE B O 1
ATOM 5773 N N . SER B 1 408 ? -14.89300 -8.27500 -9.12500 1.000 37.95000 374 SER B N 1
ATOM 5774 C CA . SER B 1 408 ? -14.65100 -6.86500 -8.82800 1.000 34.98000 374 SER B CA 1
ATOM 5775 C C . SER B 1 408 ? -13.51400 -6.34100 -9.69000 1.000 32.33000 374 SER B C 1
ATOM 5776 O O . SER B 1 408 ? -12.75600 -7.10200 -10.29800 1.000 34.22000 374 SER B O 1
ATOM 5779 N N . PHE B 1 409 ? -13.38400 -5.01900 -9.71700 1.000 32.25000 375 PHE B N 1
ATOM 5780 C CA . PHE B 1 409 ? -12.49700 -4.39400 -10.69000 1.000 35.13000 375 PHE B CA 1
ATOM 5781 C C . PHE B 1 409 ? -12.00000 -3.04200 -10.18900 1.000 34.19000 375 PHE B C 1
ATOM 5782 O O . PHE B 1 409 ? -12.54700 -2.45900 -9.25100 1.000 31.25000 375 PHE B O 1
ATOM 5790 N N . GLY B 1 410 ? -10.93600 -2.55200 -10.83000 1.000 33.67000 376 GLY B N 1
ATOM 5791 C CA . GLY B 1 410 ? -10.36800 -1.27200 -10.48000 1.000 35.89000 376 GLY B CA 1
ATOM 5792 C C . GLY B 1 410 ? -9.19600 -0.90800 -11.36700 1.000 33.33000 376 GLY B C 1
ATOM 5793 O O . GLY B 1 410 ? -9.06900 -1.40300 -12.49200 1.000 34.07000 376 GLY B O 1
ATOM 5794 N N . PRO B 1 411 ? -8.29700 -0.06100 -10.85800 1.000 34.36000 377 PRO B N 1
ATOM 5795 C CA . PRO B 1 411 ? -7.21000 0.47600 -11.69600 1.000 34.51000 377 PRO B CA 1
AT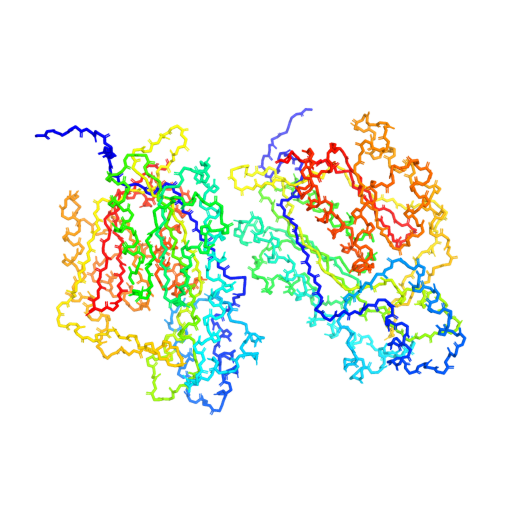OM 5796 C C . PRO B 1 411 ? -6.37800 -0.62400 -12.34300 1.000 32.19000 377 PRO B C 1
ATOM 5797 O O . PRO B 1 411 ? -5.96800 -1.59000 -11.69300 1.000 33.43000 377 PRO B O 1
ATOM 5801 N N . GLY B 1 412 ? -6.16400 -0.48200 -13.65100 1.000 35.85000 378 GLY B N 1
ATOM 5802 C CA . GLY B 1 412 ? -5.38900 -1.44000 -14.41000 1.000 29.96000 378 GLY B CA 1
ATOM 5803 C C . GLY B 1 412 ? -5.53500 -1.34600 -15.91900 1.000 41.27000 378 GLY B C 1
ATOM 5804 O O . GLY B 1 412 ? -4.54400 -1.09000 -16.60700 1.000 36.76000 378 GLY B O 1
ATOM 5805 N N . PHE B 1 413 ? -6.72400 -1.58800 -16.47200 1.000 40.32000 379 PHE B N 1
ATOM 5806 C CA . PHE B 1 413 ? -7.92700 -2.04100 -15.76600 1.000 37.72000 379 PHE B CA 1
ATOM 5807 C C . PHE B 1 413 ? -7.79100 -3.48300 -15.29600 1.000 39.50000 379 PHE B C 1
ATOM 5808 O O . PHE B 1 413 ? -7.46500 -4.38800 -16.07600 1.000 35.26000 379 PHE B O 1
ATOM 5816 N N . THR B 1 414 ? -8.04800 -3.68400 -14.00900 1.000 35.46000 380 THR B N 1
ATOM 5817 C CA . THR B 1 414 ? -7.81100 -4.95200 -13.34200 1.000 33.29000 380 THR B CA 1
ATOM 5818 C C . THR B 1 414 ? -9.14100 -5.58500 -12.95600 1.000 33.40000 380 THR B C 1
ATOM 5819 O O . THR B 1 414 ? -10.05000 -4.89700 -12.48900 1.000 33.76000 380 THR B O 1
ATOM 5823 N N . VAL B 1 415 ? -9.25500 -6.89600 -13.16300 1.000 33.02000 381 VAL B N 1
ATOM 5824 C CA . VAL B 1 415 ? -10.40500 -7.66500 -12.70300 1.000 34.77000 381 VAL B CA 1
ATOM 5825 C C . VAL B 1 415 ? -9.91600 -8.79100 -11.80600 1.000 31.24000 381 VAL B C 1
ATOM 5826 O O . VAL B 1 415 ? -9.00600 -9.54300 -12.18000 1.000 32.58000 381 VAL B O 1
ATOM 5830 N N . GLU B 1 416 ? -10.52200 -8.89900 -10.62500 1.000 32.94000 382 GLU B N 1
ATOM 5831 C CA . GLU B 1 416 ? -10.37500 -10.05500 -9.75100 1.000 32.87000 382 GLU B CA 1
ATOM 5832 C C . GLU B 1 416 ? -11.62600 -10.92000 -9.86000 1.000 33.66000 382 GLU B C 1
ATOM 5833 O O . GLU B 1 416 ? -12.75200 -10.40900 -9.77800 1.000 33.40000 382 GLU B O 1
ATOM 5839 N N . THR B 1 417 ? -11.42100 -12.22600 -10.03100 1.000 35.71000 383 THR B N 1
ATOM 5840 C CA . THR B 1 417 ? -12.49600 -13.19900 -10.19800 1.000 36.88000 383 THR B CA 1
ATOM 5841 C C . THR B 1 417 ? -12.28800 -14.31800 -9.19500 1.000 36.82000 383 THR B C 1
ATOM 5842 O O . THR B 1 417 ? -11.22800 -14.95500 -9.18500 1.000 34.64000 383 THR B O 1
ATOM 5846 N N . VAL B 1 418 ? -13.29300 -14.56800 -8.36000 1.000 34.91000 384 VAL B N 1
ATOM 5847 C CA . VAL B 1 418 ? -13.24800 -15.65500 -7.39100 1.000 33.72000 384 VAL B CA 1
ATOM 5848 C C . VAL B 1 418 ? -14.36500 -16.63200 -7.74000 1.000 37.61000 384 VAL B C 1
ATOM 5849 O O . VAL B 1 418 ? -15.53300 -16.23800 -7.83300 1.000 37.15000 384 VAL B O 1
ATOM 5853 N N . LEU B 1 419 ? -14.00300 -17.89500 -7.95800 1.000 36.42000 385 LEU B N 1
ATOM 5854 C CA . LEU B 1 419 ? -14.98200 -18.96600 -8.11400 1.000 36.52000 385 LEU B CA 1
ATOM 5855 C C . LEU B 1 419 ? -15.35800 -19.47900 -6.73000 1.000 34.11000 385 LEU B C 1
ATOM 5856 O O . LEU B 1 419 ? -14.50900 -20.01200 -6.00800 1.000 35.14000 385 LEU B O 1
ATOM 5861 N N . LEU B 1 420 ? -16.62300 -19.30700 -6.36000 1.000 36.73000 386 LEU B N 1
ATOM 5862 C CA . LEU B 1 420 ? -17.12200 -19.69800 -5.05400 1.000 38.11000 386 LEU B CA 1
ATOM 5863 C C . LEU B 1 420 ? -17.97800 -20.95600 -5.17800 1.000 42.33000 386 LEU B C 1
ATOM 5864 O O . LEU B 1 420 ? -18.65600 -21.16400 -6.18800 1.000 43.95000 386 LEU B O 1
ATOM 5869 N N . ARG B 1 421 ? -17.94100 -21.79500 -4.14300 1.000 42.43000 387 ARG B N 1
ATOM 5870 C CA . ARG B 1 421 ? -18.84600 -22.93600 -4.02100 1.000 46.89000 387 ARG B CA 1
ATOM 5871 C C . ARG B 1 421 ? -19.59300 -22.83500 -2.69800 1.000 44.31000 387 ARG B C 1
ATOM 5872 O O . ARG B 1 421 ? -18.98200 -22.58700 -1.65500 1.000 44.64000 387 ARG B O 1
ATOM 5880 N N . SER B 1 422 ? -20.91000 -23.02900 -2.74600 1.000 49.79000 388 SER B N 1
ATOM 5881 C CA . SER B 1 422 ? -21.77400 -22.77600 -1.60300 1.000 45.74000 388 SER B CA 1
ATOM 5882 C C . SER B 1 422 ? -21.76300 -23.95400 -0.62600 1.000 45.40000 388 SER B C 1
ATOM 5883 O O . SER B 1 422 ? -21.02800 -24.93300 -0.77900 1.000 44.49000 388 SER B O 1
ATOM 5886 N N . VAL B 1 423 ? -22.58900 -23.83500 0.40900 1.000 51.17000 389 VAL B N 1
ATOM 5887 C CA . VAL B 1 423 ? -22.71700 -24.81600 1.47800 1.000 49.35000 389 VAL B CA 1
ATOM 5888 C C . VAL B 1 423 ? -24.19700 -25.13000 1.65300 1.000 53.18000 389 VAL B C 1
ATOM 5889 O O . VAL B 1 423 ? -25.06500 -24.31700 1.31900 1.000 52.44000 389 VAL B O 1
ATOM 5893 N N . ALA B 1 424 ? -24.48700 -26.32700 2.15900 1.000 56.56000 390 ALA B N 1
ATOM 5894 C CA . ALA B 1 424 ? -25.87000 -26.71300 2.40400 1.000 54.11000 390 ALA B CA 1
ATOM 5895 C C . ALA B 1 424 ? -26.44500 -25.93700 3.58200 1.000 50.53000 390 ALA B C 1
ATOM 5896 O O . ALA B 1 424 ? -25.80200 -25.79200 4.62800 1.000 49.48000 390 ALA B O 1
ATOM 5898 N N . THR B 1 425 ? -27.66600 -25.43100 3.40100 1.000 53.19000 391 THR B N 1
ATOM 5899 C CA . THR B 1 425 ? -28.38200 -24.71000 4.45000 1.000 54.86000 391 THR B CA 1
ATOM 5900 C C . THR B 1 425 ? -28.94300 -25.66900 5.50700 1.000 55.13000 391 THR B C 1
ATOM 5901 O O . THR B 1 425 ? -28.48600 -25.68800 6.65300 1.000 57.38000 391 THR B O 1
#